Protein 4L1F (pdb70)

CATH classification: 1.10.540.10 (+2 more: 2.40.110.10, 1.20.140.10)

Secondary structure (DSSP, 8-state):
---SPPHHHHHHHHHHHHHIIIIITTTHHHHHHHT---HHHHHHHHHHTGGGTTS-GGGTS----HHHHHHHHHHHHTT-HHHHHHHHIIIIIIIHHHHHH--HHHIIIIIHHHHTTS--EEEE--BTTBSSSTT----EEEEETTEEEEEEEEEEEETTTT-SEEEEEEES-GGGGGGGEEEEEEETT-TTEEEEEEP-BSS-TTS-EEEEEEEEEEEEGGGEESSTT-HHHHHHHHHHHHHHHHHHHHHHHHHHHHHHHHHHHHH-EETTEEGGGSHHHHHHHHHHHHHHHHHHHHHHHHHHHHHTTS--HHHHHHHHHHHHHHHHHHHHHHHHHHGGGGGBTTSSHHHHHHHHHHHTTTTS-HHHHHHHHHHHHH--/---SPPHHHHHHHHHHHHHIIIIITTTHHHHHHHT---HHHHHHHHHHTGGGTTS-GGGTS----HHHHHHHHHHHHTT-HHHHHHHHIIIIIIIHHHHHH--HHHIIIIIHHHHTTS--EEEE--BTTBSSSTT----EEEEETTEEEEEEEEEEEETTTT-SEEEEEEES-GGGGGGGEEEEEEETT-TTEEEEEEPPBSS-TTS-EEEEEEEEEEEEGGGEESSTT-HHHHHHHHHHHHHHHHHHHHHHHHHHHHHHHHHHHHH-EETTEEGGGSHHHHHHHHHHHHHHHHHHHHHHHHHHHHHHT---HHHHHHHHHHHHHHHHHHHHHHHHHHGGGGGBTTSSHHHHHHHHHHHTTTTS-HHHHHHHHHHHHH--

Solvent-accessible surface area: 29296 Å² total; per-residue (Å²): 214,107,133,120,55,72,160,62,12,73,97,0,56,67,54,0,37,117,13,2,129,146,66,0,47,95,54,9,88,120,13,8,102,60,92,65,32,47,63,166,16,5,54,94,0,2,120,38,15,0,2,1,0,26,5,35,137,128,14,20,12,61,44,40,27,21,9,0,6,1,1,0,0,1,14,0,0,48,35,0,2,0,1,0,4,0,0,0,0,2,1,6,14,0,0,12,0,0,75,77,38,13,73,98,134,11,21,92,117,10,0,15,27,0,3,107,13,87,58,4,0,0,16,0,11,38,6,66,55,0,28,57,18,11,33,38,5,108,2,39,4,93,88,153,63,91,66,8,29,0,55,32,27,0,18,48,5,19,0,0,85,53,0,26,2,0,0,0,0,0,14,39,65,114,98,100,31,54,131,1,1,0,0,0,0,0,54,82,67,22,79,32,15,117,44,25,106,74,24,63,25,4,0,8,25,5,11,21,14,0,40,0,24,3,89,92,0,68,0,33,96,121,8,35,0,27,139,68,22,47,0,46,104,0,0,58,63,1,16,21,7,0,14,1,0,0,0,0,3,0,1,0,0,0,23,7,1,23,64,22,0,55,132,25,1,140,101,44,107,12,89,78,114,14,16,22,129,59,118,68,19,72,125,32,21,55,85,1,40,89,56,4,77,48,0,34,98,60,0,26,100,0,0,65,25,39,66,90,71,102,126,33,42,67,17,0,0,77,0,0,14,79,0,0,34,5,0,8,87,0,0,19,43,0,0,13,6,8,16,20,34,0,4,5,24,64,71,48,0,6,16,16,0,14,2,0,2,18,0,16,9,45,18,24,19,3,38,21,0,120,79,29,29,45,170,37,132,138,182,169,215,112,130,123,54,73,162,65,12,75,87,0,52,76,60,0,38,96,11,1,126,126,59,0,47,95,48,13,81,114,13,8,97,59,92,66,30,44,58,166,21,6,52,99,0,3,127,41,14,0,3,1,1,27,4,31,135,118,12,30,13,57,43,41,28,20,8,0,6,2,1,0,0,2,12,0,0,48,34,0,1,1,2,0,4,0,0,0,0,2,2,7,12,0,0,14,0,0,81,78,39,14,75,78,129,14,31,84,124,10,0,7,24,0,3,97,9,84,72,4,0,0,16,0,10,39,5,63,64,0,27,62,20,12,34,38,5,131,1,49,3,87,79,151,65,95,66,6,33,0,57,30,29,0,15,48,5,20,0,0,86,46,0,29,3,0,0,0,0,0,13,39,66,153,97,98,32,52,131,2,1,0,0,0,0,0,57,80,64,20,80,28,12,116,42,21,115,79,21,62,22,4,0,6,24,6,12,19,14,0,41,0,27,3,90,93,0,70,0,28,106,124,3,36,0,24,148,95,23,50,0,44,100,0,0,59,55,1,16,21,7,0,15,1,0,0,0,0,1,0,2,0,0,0,24,7,1,22,61,23,0,55,131,27,1,136,100,44,107,12,88,79,110,15,16,20,129,60,116,67,18,72,123,30,20,54,86,1,39,93,58,3,73,47,0,37,98,60,0,25,101,0,0,66,27,47,65,93,71,101,126,33,41,62,17,0,0,79,0,0,14,79,1,0,35,6,0,8,86,0,0,20,45,0,0,12,6,10,14,23,36,0,5,6,23,62,72,54,1,6,20,16,0,12,2,0,2,18,0,17,10,43,21,22,18,2,40,20,0,120,77,30,28,44,148,38,137,138,165,185

Structure (mmCIF, N/CA/C/O backbone):
data_4L1F
#
_entry.id   4L1F
#
_cell.length_a   109.100
_cell.length_b   141.400
_cell.length_c   64.100
_cell.angle_alpha   90.00
_cell.angle_beta   90.00
_cell.angle_gamma   90.00
#
_symmetry.space_group_name_H-M   'P 21 21 2'
#
loop_
_entity.id
_entity.type
_entity.pdbx_description
1 polymer 'Acyl-CoA dehydrogenase domain protein'
2 non-polymer 'FLAVIN-ADENINE DINUCLEOTIDE'
3 non-polymer 'COENZYME A PERSULFIDE'
4 non-polymer 'SODIUM ION'
5 non-polymer 1,3-PROPANDIOL
6 non-polymer 'PHOSPHATE ION'
7 water water
#
loop_
_atom_site.group_PDB
_atom_site.id
_atom_site.type_symbol
_atom_site.label_atom_id
_atom_site.label_alt_id
_atom_site.label_comp_id
_atom_site.label_asym_id
_atom_site.label_entity_id
_atom_site.label_seq_id
_atom_site.pdbx_PDB_ins_code
_atom_site.Cartn_x
_atom_site.Cartn_y
_atom_site.Cartn_z
_atom_site.occupancy
_atom_site.B_iso_or_equiv
_atom_site.auth_seq_id
_atom_site.auth_comp_id
_atom_site.auth_asym_id
_atom_site.auth_atom_id
_atom_site.pdbx_PDB_model_num
ATOM 1 N N . MET A 1 1 ? 77.179 8.226 -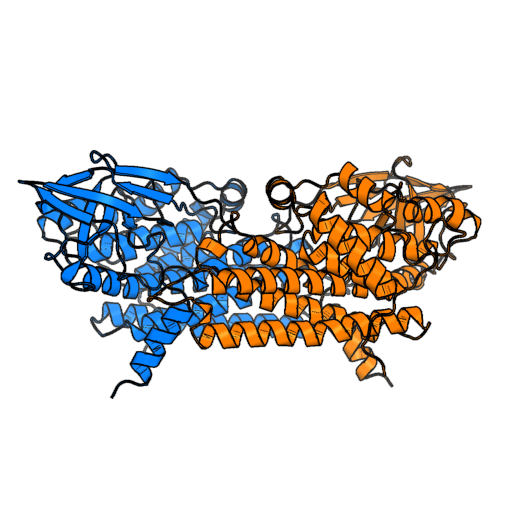0.858 1.00 27.79 1 MET A N 1
ATOM 2 C CA . MET A 1 1 ? 78.492 8.815 -1.324 1.00 26.30 1 MET A CA 1
ATOM 3 C C . MET A 1 1 ? 78.409 9.665 -2.533 1.00 25.71 1 MET A C 1
ATOM 4 O O . MET A 1 1 ? 77.662 9.353 -3.489 1.00 23.89 1 MET A O 1
ATOM 9 N N . ASP A 1 2 ? 79.215 10.723 -2.520 1.00 21.47 2 ASP A N 1
ATOM 10 C CA . ASP A 1 2 ? 79.262 11.639 -3.567 1.00 21.43 2 ASP A CA 1
ATOM 11 C C . ASP A 1 2 ? 80.677 12.183 -3.585 1.00 19.99 2 ASP A C 1
ATOM 12 O O . ASP A 1 2 ? 81.060 12.835 -2.667 1.00 20.15 2 ASP A O 1
ATOM 17 N N . PHE A 1 3 ? 81.366 11.986 -4.697 1.00 18.12 3 PHE A N 1
ATOM 18 C CA . PHE A 1 3 ? 82.719 12.447 -4.858 1.00 17.05 3 PHE A CA 1
ATOM 19 C C . PHE A 1 3 ? 82.753 13.768 -5.593 1.00 17.96 3 PHE A C 1
ATOM 20 O O . PHE A 1 3 ? 83.805 14.277 -5.895 1.00 23.45 3 PHE A O 1
ATOM 28 N N . ASN A 1 4 ? 81.613 14.374 -5.883 1.00 16.95 4 ASN A N 1
ATOM 29 C CA . ASN A 1 4 ? 81.645 15.644 -6.609 1.00 16.88 4 ASN A CA 1
ATOM 30 C C . ASN A 1 4 ? 81.860 16.801 -5.643 1.00 16.43 4 ASN A C 1
ATOM 31 O O . ASN A 1 4 ? 81.273 16.805 -4.549 1.00 18.50 4 ASN A O 1
ATOM 36 N N . LEU A 1 5 ? 82.640 17.814 -6.053 1.00 15.63 5 LEU A N 1
ATOM 37 C CA . LEU A 1 5 ? 82.763 18.998 -5.254 1.00 15.82 5 LEU A CA 1
ATOM 38 C C . LEU A 1 5 ? 81.404 19.703 -5.262 1.00 17.83 5 LEU A C 1
ATOM 39 O O . LEU A 1 5 ? 80.670 19.664 -6.253 1.00 17.30 5 LEU A O 1
ATOM 44 N N . THR A 1 6 ? 81.128 20.453 -4.211 1.00 17.05 6 THR A N 1
ATOM 45 C CA . THR A 1 6 ? 79.989 21.386 -4.230 1.00 18.93 6 THR A CA 1
ATOM 46 C C . THR A 1 6 ? 80.369 22.557 -5.026 1.00 18.19 6 THR A C 1
ATOM 47 O O . THR A 1 6 ? 81.528 22.766 -5.378 1.00 15.66 6 THR A O 1
ATOM 51 N N . GLU A 1 7 ? 79.358 23.354 -5.381 1.00 20.72 7 GLU A N 1
ATOM 52 C CA . GLU A 1 7 ? 79.591 24.559 -6.129 1.00 21.28 7 GLU A CA 1
ATOM 53 C C . GLU A 1 7 ? 80.530 25.523 -5.370 1.00 17.14 7 GLU A C 1
ATOM 54 O O . GLU A 1 7 ? 81.378 26.132 -5.963 1.00 22.93 7 GLU A O 1
ATOM 60 N N . ASP A 1 8 ? 80.371 25.623 -4.061 1.00 18.07 8 ASP A N 1
ATOM 61 C CA . ASP A 1 8 ? 81.255 26.486 -3.251 1.00 18.52 8 ASP A CA 1
ATOM 62 C C . ASP A 1 8 ? 82.701 25.936 -3.258 1.00 15.66 8 ASP A C 1
ATOM 63 O O . ASP A 1 8 ? 83.646 26.666 -3.398 1.00 16.47 8 ASP A O 1
ATOM 68 N N . GLN A 1 9 ? 82.826 24.642 -3.095 1.00 16.41 9 GLN A N 1
ATOM 69 C CA . GLN A 1 9 ? 84.157 24.026 -3.077 1.00 15.24 9 GLN A CA 1
ATOM 70 C C . GLN A 1 9 ? 84.826 24.278 -4.409 1.00 15.52 9 GLN A C 1
ATOM 71 O O . GLN A 1 9 ? 85.985 24.655 -4.481 1.00 14.32 9 GLN A O 1
ATOM 77 N N . GLN A 1 10 ? 84.115 24.115 -5.506 1.00 15.06 10 GLN A N 1
ATOM 78 C CA . GLN A 1 10 ? 84.692 24.320 -6.820 1.00 16.26 10 GLN A CA 1
ATOM 79 C C . GLN A 1 10 ? 85.080 25.783 -7.049 1.00 14.78 10 GLN A C 1
ATOM 80 O O . GLN A 1 10 ? 86.137 26.134 -7.607 1.00 14.12 10 GLN A O 1
ATOM 86 N N . MET A 1 11 ? 84.205 26.693 -6.627 1.00 16.44 11 MET A N 1
ATOM 87 C CA . MET A 1 11 ? 84.479 28.107 -6.688 1.00 17.38 11 MET A CA 1
ATOM 88 C C . MET A 1 11 ? 85.742 28.550 -5.942 1.00 16.41 11 MET A C 1
ATOM 89 O O . MET A 1 11 ? 86.537 29.292 -6.453 1.00 15.43 11 MET A O 1
ATOM 94 N N . ILE A 1 12 ? 85.968 28.009 -4.745 1.00 14.89 12 ILE A N 1
ATOM 95 C CA . ILE A 1 12 ? 87.110 28.254 -3.928 1.00 14.63 12 ILE A CA 1
ATOM 96 C C . ILE A 1 12 ? 88.348 27.676 -4.607 1.00 13.58 12 ILE A C 1
ATOM 97 O O . ILE A 1 12 ? 89.334 28.391 -4.738 1.00 15.66 12 ILE A O 1
ATOM 102 N N . LYS A 1 13 ? 88.230 26.481 -5.161 1.00 14.58 13 LYS A N 1
ATOM 103 C CA . LYS A 1 13 ? 89.375 25.866 -5.828 1.00 15.72 13 LYS A CA 1
ATOM 104 C C . LYS A 1 13 ? 89.777 26.710 -7.002 1.00 15.78 13 LYS A C 1
ATOM 105 O O . LYS A 1 13 ? 90.972 27.016 -7.241 1.00 15.65 13 LYS A O 1
ATOM 111 N N . ASP A 1 14 ? 88.779 27.160 -7.750 1.00 15.99 14 ASP A N 1
ATOM 112 C CA . ASP A 1 14 ? 89.056 28.029 -8.921 1.00 17.94 14 ASP A CA 1
ATOM 113 C C . ASP A 1 14 ? 89.679 29.398 -8.557 1.00 15.23 14 ASP A C 1
ATOM 114 O O . ASP A 1 14 ? 90.617 29.873 -9.240 1.00 16.70 14 ASP A O 1
ATOM 119 N N . MET A 1 15 ? 89.211 30.008 -7.462 1.00 16.02 15 MET A N 1
ATOM 120 C CA . MET A 1 15 ? 89.731 31.230 -6.936 1.00 17.04 15 MET A CA 1
ATOM 121 C C . MET A 1 15 ? 91.179 31.116 -6.503 1.00 15.11 15 MET A C 1
ATOM 122 O O . MET A 1 15 ? 92.024 31.940 -6.790 1.00 16.50 15 MET A O 1
ATOM 127 N N . ALA A 1 16 ? 91.476 29.997 -5.871 1.00 14.49 16 ALA A N 1
ATOM 128 C CA . ALA A 1 16 ? 92.826 29.680 -5.467 1.00 12.86 16 ALA A CA 1
ATOM 129 C C . ALA A 1 16 ? 93.749 29.456 -6.679 1.00 12.22 16 ALA A C 1
ATOM 130 O O . ALA A 1 16 ? 94.856 29.960 -6.710 1.00 12.49 16 ALA A O 1
ATOM 132 N N . ALA A 1 17 ? 93.278 28.746 -7.675 1.00 13.59 17 ALA A N 1
ATOM 133 C CA . ALA A 1 17 ? 94.110 28.473 -8.863 1.00 15.00 17 ALA A CA 1
ATOM 134 C C . ALA A 1 17 ? 94.392 29.808 -9.576 1.00 15.87 17 ALA A C 1
ATOM 135 O O . ALA A 1 17 ? 95.502 30.080 -10.021 1.00 16.30 17 ALA A O 1
ATOM 137 N N . GLU A 1 18 ? 93.384 30.665 -9.654 1.00 18.78 18 GLU A N 1
ATOM 138 C CA . GLU A 1 18 ? 93.551 32.012 -10.250 1.00 19.10 18 GLU A CA 1
ATOM 139 C C . GLU A 1 18 ? 94.543 32.902 -9.491 1.00 16.88 18 GLU A C 1
ATOM 140 O O . GLU A 1 18 ? 95.399 33.524 -10.075 1.00 17.27 18 GLU A O 1
ATOM 146 N N . PHE A 1 19 ? 94.427 32.925 -8.173 1.00 15.36 19 PHE A N 1
ATOM 147 C CA . PHE A 1 19 ? 95.408 33.585 -7.300 1.00 14.70 19 PHE A CA 1
ATOM 148 C C . PHE A 1 19 ? 96.819 33.072 -7.501 1.00 13.48 19 PHE A C 1
ATOM 149 O O . PHE A 1 19 ? 97.740 33.851 -7.760 1.00 15.36 19 PHE A O 1
ATOM 157 N N . ALA A 1 20 ? 96.962 31.766 -7.430 1.00 14.15 20 ALA A N 1
ATOM 158 C CA . ALA A 1 20 ? 98.280 31.158 -7.655 1.00 14.52 20 ALA A CA 1
ATOM 159 C C . ALA A 1 20 ? 98.877 31.578 -9.027 1.00 16.46 20 ALA A C 1
ATOM 160 O O . ALA A 1 20 ? 100.030 32.010 -9.139 1.00 17.03 20 ALA A O 1
ATOM 162 N N . GLU A 1 21 ? 98.073 31.528 -10.069 1.00 19.07 21 GLU A N 1
ATOM 163 C CA . GLU A 1 21 ? 98.554 31.812 -11.407 1.00 21.09 21 GLU A CA 1
ATOM 164 C C . GLU A 1 21 ? 98.993 33.262 -11.567 1.00 22.17 21 GLU A C 1
ATOM 165 O O . GLU A 1 21 ? 100.063 33.560 -12.147 1.00 22.59 21 GLU A O 1
ATOM 171 N N . LYS A 1 22 ? 98.219 34.158 -10.958 1.00 19.60 22 LYS A N 1
ATOM 172 C CA . LYS A 1 22 ? 98.468 35.590 -11.065 1.00 20.72 22 LYS A CA 1
ATOM 173 C C . LYS A 1 22 ? 99.537 36.087 -10.149 1.00 18.88 22 LYS A C 1
ATOM 174 O O . LYS A 1 22 ? 100.356 36.925 -10.524 1.00 17.21 22 LYS A O 1
ATOM 180 N N . PHE A 1 23 ? 99.526 35.642 -8.896 1.00 17.00 23 PHE A N 1
ATOM 181 C CA . PHE A 1 23 ? 100.357 36.249 -7.871 1.00 16.91 23 PHE A CA 1
ATOM 182 C C . PHE A 1 23 ? 101.528 35.394 -7.428 1.00 17.47 23 PHE A C 1
ATOM 183 O O . PHE A 1 23 ? 102.510 35.907 -6.907 1.00 18.68 23 PHE A O 1
ATOM 191 N N . LEU A 1 24 ? 101.408 34.083 -7.535 1.00 16.51 24 LEU A N 1
ATOM 192 C CA . LEU A 1 24 ? 102.494 33.193 -7.040 1.00 16.26 24 LEU A CA 1
ATOM 193 C C . LEU A 1 24 ? 103.467 32.701 -8.086 1.00 14.78 24 LEU A C 1
ATOM 194 O O . LEU A 1 24 ? 104.708 32.826 -7.937 1.00 17.53 24 LEU A O 1
ATOM 199 N N . ALA A 1 25 ? 102.930 32.185 -9.159 1.00 15.72 25 ALA A N 1
ATOM 200 C CA . ALA A 1 25 ? 103.697 31.563 -10.223 1.00 16.54 25 ALA A CA 1
ATOM 201 C C . ALA A 1 25 ? 104.725 32.455 -10.861 1.00 18.19 25 ALA A C 1
ATOM 202 O O . ALA A 1 25 ? 105.882 32.036 -11.048 1.00 17.16 25 ALA A O 1
ATOM 204 N N . PRO A 1 26 ? 104.365 33.720 -11.054 1.00 18.07 26 PRO A N 1
ATOM 205 C CA . PRO A 1 26 ? 105.350 34.515 -11.792 1.00 19.26 26 PRO A CA 1
ATOM 206 C C . PRO A 1 26 ? 106.596 34.822 -10.997 1.00 18.13 26 PRO A C 1
ATOM 207 O O . PRO A 1 26 ? 107.626 35.095 -11.583 1.00 19.33 26 PRO A O 1
ATOM 211 N N . THR A 1 27 ? 106.541 34.749 -9.646 1.00 16.83 27 THR A N 1
ATOM 212 C CA . THR A 1 27 ? 107.644 35.087 -8.800 1.00 16.50 27 THR A CA 1
ATOM 213 C C . THR A 1 27 ? 108.216 33.984 -7.862 1.00 15.43 27 THR A C 1
ATOM 214 O O . THR A 1 27 ? 109.220 34.213 -7.151 1.00 16.32 27 THR A O 1
ATOM 218 N N . VAL A 1 28 ? 107.625 32.811 -7.904 1.00 16.02 28 VAL A N 1
ATOM 219 C CA . VAL A 1 28 ? 108.040 31.820 -6.929 1.00 14.13 28 VAL A CA 1
ATOM 220 C C . VAL A 1 28 ? 109.481 31.402 -7.126 1.00 15.02 28 VAL A C 1
ATOM 221 O O . VAL A 1 28 ? 110.182 31.179 -6.145 1.00 14.82 28 VAL A O 1
ATOM 225 N N . GLU A 1 29 ? 109.964 31.309 -8.367 1.00 15.31 29 GLU A N 1
ATOM 226 C CA . GLU A 1 29 ? 111.290 30.889 -8.588 1.00 20.04 29 GLU A CA 1
ATOM 227 C C . GLU A 1 29 ? 112.250 31.869 -7.976 1.00 18.49 29 GLU A C 1
ATOM 228 O O . GLU A 1 29 ? 113.171 31.475 -7.290 1.00 17.86 29 GLU A O 1
ATOM 234 N N . GLU A 1 30 ? 112.061 33.136 -8.297 1.00 20.11 30 GLU A N 1
ATOM 235 C CA . GLU A 1 30 ? 112.874 34.195 -7.703 1.00 21.14 30 GLU A CA 1
ATOM 236 C C . GLU A 1 30 ? 112.798 34.292 -6.182 1.00 17.15 30 GLU A C 1
ATOM 237 O O . GLU A 1 30 ? 113.822 34.455 -5.497 1.00 16.81 30 GLU A O 1
ATOM 243 N N . ARG A 1 31 ? 111.599 34.178 -5.625 1.00 15.46 31 ARG A N 1
ATOM 244 C CA . ARG A 1 31 ? 111.476 34.248 -4.186 1.00 15.55 31 ARG A CA 1
ATOM 245 C C . ARG A 1 31 ? 112.095 33.047 -3.480 1.00 14.87 31 ARG A C 1
ATOM 246 O O . ARG A 1 31 ? 112.706 33.145 -2.427 1.00 15.27 31 ARG A O 1
ATOM 254 N N . ASP A 1 32 ? 111.969 31.890 -4.107 1.00 12.75 32 ASP A N 1
ATOM 255 C CA . ASP A 1 32 ? 112.648 30.719 -3.569 1.00 14.64 32 ASP A CA 1
ATOM 256 C C . ASP A 1 32 ? 114.151 30.832 -3.541 1.00 16.25 32 ASP A C 1
ATOM 257 O O . ASP A 1 32 ? 114.776 30.486 -2.531 1.00 15.64 32 ASP A O 1
ATOM 262 N N . LYS A 1 33 ? 114.718 31.270 -4.661 1.00 17.87 33 LYS A N 1
ATOM 263 C CA . LYS A 1 33 ? 116.177 31.399 -4.788 1.00 21.15 33 LYS A CA 1
ATOM 264 C C . LYS A 1 33 ? 116.693 32.370 -3.791 1.00 21.02 33 LYS A C 1
ATOM 265 O O . LYS A 1 33 ? 117.709 32.116 -3.172 1.00 22.20 33 LYS A O 1
ATOM 271 N N . ALA A 1 34 ? 115.953 33.440 -3.549 1.00 19.64 34 ALA A N 1
ATOM 272 C CA . ALA A 1 34 ? 116.395 34.487 -2.649 1.00 20.02 34 ALA A CA 1
ATOM 273 C C . ALA A 1 34 ? 115.907 34.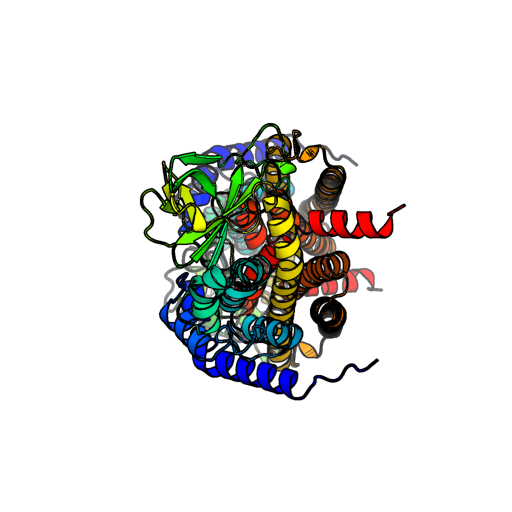320 -1.241 1.00 23.00 34 ALA A C 1
ATOM 274 O O . ALA A 1 34 ? 116.249 35.112 -0.464 1.00 24.54 34 ALA A O 1
ATOM 276 N N . HIS A 1 35 ? 115.145 33.256 -0.907 1.00 17.99 35 HIS A N 1
ATOM 277 C CA . HIS A 1 35 ? 114.625 32.992 0.419 1.00 17.46 35 HIS A CA 1
ATOM 278 C C . HIS A 1 35 ? 113.754 34.118 0.889 1.00 14.69 35 HIS A C 1
ATOM 279 O O . HIS A 1 35 ? 113.880 34.653 2.030 1.00 16.04 35 HIS A O 1
ATOM 286 N N . ILE A 1 36 ? 112.808 34.467 0.099 1.00 15.64 36 ILE A N 1
ATOM 287 C CA . ILE A 1 36 ? 111.976 35.651 0.540 1.00 17.60 36 ILE A CA 1
ATOM 288 C C . ILE A 1 36 ? 110.623 35.217 1.006 1.00 15.41 36 ILE A C 1
ATOM 289 O O . ILE A 1 36 ? 109.946 34.476 0.270 1.00 17.44 36 ILE A O 1
ATOM 294 N N . TRP A 1 37 ? 110.185 35.763 2.113 1.00 16.59 37 TRP A N 1
ATOM 295 C CA . TRP A 1 37 ? 108.803 35.629 2.584 1.00 16.80 37 TRP A CA 1
ATOM 296 C C . TRP A 1 37 ? 108.230 37.057 2.368 1.00 15.95 37 TRP A C 1
ATOM 297 O O . TRP A 1 37 ? 108.601 37.999 3.070 1.00 18.84 37 TRP A O 1
ATOM 308 N N . ASP A 1 38 ? 107.435 37.220 1.336 1.00 16.56 38 ASP A N 1
ATOM 309 C CA . ASP A 1 38 ? 107.004 38.573 0.920 1.00 17.42 38 ASP A CA 1
ATOM 310 C C . ASP A 1 38 ? 105.716 38.927 1.606 1.00 15.63 38 ASP A C 1
ATOM 311 O O . ASP A 1 38 ? 104.671 38.439 1.236 1.00 15.43 38 ASP A O 1
ATOM 316 N N . ARG A 1 39 ? 105.756 39.772 2.617 1.00 16.38 39 ARG A N 1
ATOM 317 C CA . ARG A 1 39 ? 104.521 40.104 3.362 1.00 15.38 39 ARG A CA 1
ATOM 318 C C . ARG A 1 39 ? 103.478 40.751 2.468 1.00 16.39 39 ARG A C 1
ATOM 319 O O . ARG A 1 39 ? 102.276 40.555 2.731 1.00 15.00 39 ARG A O 1
ATOM 327 N N . LYS A 1 40 ? 103.880 41.448 1.411 1.00 17.04 40 LYS A N 1
ATOM 328 C CA . LYS A 1 40 ? 102.834 42.122 0.555 1.00 19.05 40 LYS A CA 1
ATOM 329 C C . LYS A 1 40 ? 102.027 41.077 -0.205 1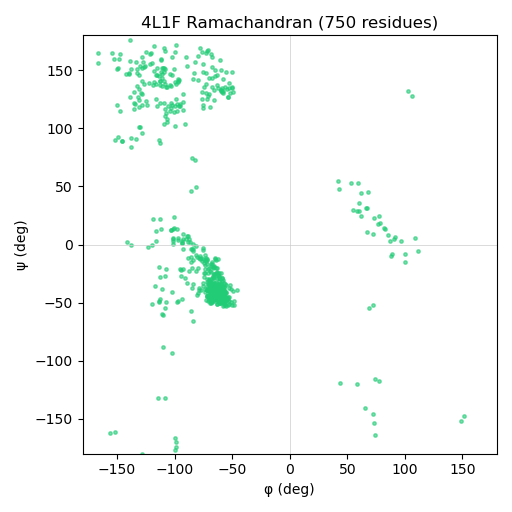.00 17.19 40 LYS A C 1
ATOM 330 O O . LYS A 1 40 ? 100.833 41.202 -0.419 1.00 14.48 40 LYS A O 1
ATOM 336 N N . LEU A 1 41 ? 102.665 39.966 -0.566 1.00 15.64 41 LEU A N 1
ATOM 337 C CA . LEU A 1 41 ? 101.960 38.871 -1.191 1.00 16.72 41 LEU A CA 1
ATOM 338 C C . LEU A 1 41 ? 101.072 38.173 -0.243 1.00 13.62 41 LEU A C 1
ATOM 339 O O . LEU A 1 41 ? 99.948 37.814 -0.591 1.00 13.42 41 LEU A O 1
ATOM 344 N N . ILE A 1 42 ? 101.589 37.935 0.977 1.00 13.46 42 ILE A N 1
ATOM 345 C CA . ILE A 1 42 ? 100.803 37.314 1.983 1.00 15.81 42 ILE A CA 1
ATOM 346 C C . ILE A 1 42 ? 99.561 38.154 2.335 1.00 15.03 42 ILE A C 1
ATOM 347 O O . ILE A 1 42 ? 98.451 37.652 2.501 1.00 15.14 42 ILE A O 1
ATOM 352 N N . ASP A 1 43 ? 99.779 39.467 2.393 1.00 16.54 43 ASP A N 1
ATOM 353 C CA . ASP A 1 43 ? 98.635 40.386 2.516 1.00 18.01 43 ASP A CA 1
ATOM 354 C C . ASP A 1 43 ? 97.635 40.318 1.371 1.00 15.69 43 ASP A C 1
ATOM 355 O O . ASP A 1 43 ? 96.399 40.337 1.592 1.00 16.69 43 ASP A O 1
ATOM 360 N N . LYS A 1 44 ? 98.107 40.170 0.155 1.00 16.17 44 LYS A N 1
ATOM 361 C CA . LYS A 1 44 ? 97.183 39.974 -0.965 1.00 18.58 44 LYS A CA 1
ATOM 362 C C . LYS A 1 44 ? 96.343 38.674 -0.876 1.00 17.91 44 LYS A C 1
ATOM 363 O O . LYS A 1 44 ? 95.127 38.630 -1.150 1.00 17.06 44 LYS A O 1
ATOM 369 N N . MET A 1 45 ? 96.966 37.592 -0.379 1.00 14.73 45 MET A N 1
ATOM 370 C CA . MET A 1 45 ? 96.211 36.408 -0.137 1.00 15.98 45 MET A CA 1
ATOM 371 C C . MET A 1 45 ? 95.139 36.629 0.910 1.00 15.12 45 MET A C 1
ATOM 372 O O . MET A 1 45 ? 93.998 36.106 0.841 1.00 16.73 45 MET A O 1
ATOM 377 N N . GLY A 1 46 ? 95.523 37.332 1.967 1.00 15.64 46 GLY A N 1
ATOM 378 C CA . GLY A 1 46 ? 94.560 37.556 3.038 1.00 15.53 46 GLY A CA 1
ATOM 379 C C . GLY A 1 46 ? 93.427 38.432 2.519 1.00 15.78 46 GLY A C 1
ATOM 380 O O . GLY A 1 46 ? 92.285 38.142 2.708 1.00 17.84 46 GLY A O 1
ATOM 381 N N . GLU A 1 47 ? 93.781 39.434 1.758 1.00 17.40 47 GLU A N 1
ATOM 382 C CA . GLU A 1 47 ? 92.721 40.273 1.127 1.00 22.32 47 GLU A CA 1
ATOM 383 C C . GLU A 1 47 ? 91.835 39.537 0.148 1.00 21.19 47 GLU A C 1
ATOM 384 O O . GLU A 1 47 ? 90.719 39.851 0.037 1.00 20.97 47 GLU A O 1
ATOM 390 N N . ALA A 1 48 ? 92.324 38.500 -0.519 1.00 20.54 48 ALA A N 1
ATOM 391 C CA . ALA A 1 48 ? 91.534 37.718 -1.401 1.00 18.76 48 ALA A CA 1
ATOM 392 C C . ALA A 1 48 ? 90.582 36.779 -0.647 1.00 18.83 48 ALA A C 1
ATOM 393 O O . ALA A 1 48 ? 89.705 36.231 -1.258 1.00 21.46 48 ALA A O 1
ATOM 395 N N . GLY A 1 49 ? 90.742 36.586 0.666 1.00 16.21 49 GLY A N 1
ATOM 396 C CA . GLY A 1 49 ? 89.755 35.899 1.489 1.00 15.98 49 GLY A CA 1
ATOM 397 C C . GLY A 1 49 ? 90.171 34.534 2.030 1.00 14.51 49 GLY A C 1
ATOM 398 O O . GLY A 1 49 ? 89.384 33.847 2.680 1.00 14.46 49 GLY A O 1
ATOM 399 N N . PHE A 1 50 ? 91.339 34.074 1.608 1.00 14.53 50 PHE A N 1
ATOM 400 C CA . PHE A 1 50 ? 91.731 32.701 1.853 1.00 14.47 50 PHE A CA 1
ATOM 401 C C . PHE A 1 50 ? 91.778 32.347 3.327 1.00 13.26 50 PHE A C 1
ATOM 402 O O . PHE A 1 50 ? 91.498 31.199 3.679 1.00 14.41 50 PHE A O 1
ATOM 410 N N . CYS A 1 51 ? 92.096 33.304 4.168 1.00 13.96 51 CYS A N 1
ATOM 411 C CA . CYS A 1 51 ? 92.251 33.026 5.598 1.00 15.70 51 CYS A CA 1
ATOM 412 C C . CYS A 1 51 ? 90.948 32.900 6.284 1.00 17.02 51 CYS A C 1
ATOM 413 O O . CYS A 1 51 ? 90.899 32.450 7.422 1.00 20.58 51 CYS A O 1
ATOM 416 N N . GLY A 1 52 ? 89.842 33.299 5.627 1.00 14.33 52 GLY A N 1
ATOM 417 C CA . GLY A 1 52 ? 88.585 33.300 6.288 1.00 15.50 52 GLY A CA 1
ATOM 418 C C . GLY A 1 52 ? 87.589 32.366 5.699 1.00 14.97 52 GLY A C 1
ATOM 419 O O . GLY A 1 52 ? 86.468 32.300 6.208 1.00 15.29 52 GLY A O 1
ATOM 420 N N . ILE A 1 53 ? 88.051 31.471 4.781 1.00 13.17 53 ILE A N 1
ATOM 421 C CA . ILE A 1 53 ? 87.137 30.568 4.087 1.00 13.86 53 ILE A CA 1
ATOM 422 C C . ILE A 1 53 ? 86.227 29.848 5.028 1.00 14.40 53 ILE A C 1
ATOM 423 O O . ILE A 1 53 ? 85.039 29.808 4.814 1.00 14.17 53 ILE A O 1
ATOM 428 N N . CYS A 1 54 ? 86.789 29.213 6.055 1.00 14.85 54 CYS A N 1
ATOM 429 C CA . CYS A 1 54 ? 86.045 28.278 6.843 1.00 16.29 54 CYS A CA 1
ATOM 430 C C . CYS A 1 54 ? 85.604 28.877 8.198 1.00 15.53 54 CYS A C 1
ATOM 431 O O . CYS A 1 54 ? 85.228 28.132 9.084 1.00 18.38 54 CYS A O 1
ATOM 434 N N . PHE A 1 55 ? 85.707 30.199 8.400 1.00 14.09 55 PHE A N 1
ATOM 435 C CA . PHE A 1 55 ? 85.215 30.794 9.623 1.00 14.62 55 PHE A CA 1
ATOM 436 C C . PHE A 1 55 ? 83.842 31.533 9.345 1.00 15.66 55 PHE A C 1
ATOM 437 O O . PHE A 1 55 ? 83.609 31.987 8.224 1.00 15.44 55 PHE A O 1
ATOM 445 N N . PRO A 1 56 ? 82.941 31.535 10.338 1.00 16.55 56 PRO A N 1
ATOM 446 C CA . PRO A 1 56 ? 81.615 32.291 10.236 1.00 17.62 56 PRO A CA 1
ATOM 447 C C . PRO A 1 56 ? 81.814 33.720 9.791 1.00 16.00 56 PRO A C 1
ATOM 448 O O . PRO A 1 56 ? 82.799 34.373 10.114 1.00 14.97 56 PRO A O 1
ATOM 452 N N . GLU A 1 57 ? 80.831 34.226 9.071 1.00 18.81 57 GLU A N 1
ATOM 453 C CA . GLU A 1 57 ? 80.826 35.606 8.704 1.00 19.82 57 GLU A CA 1
ATOM 454 C C . GLU A 1 57 ? 80.816 36.533 9.916 1.00 19.04 57 GLU A C 1
ATOM 455 O O . GLU A 1 57 ? 81.346 37.621 9.844 1.00 19.92 57 GLU A O 1
ATOM 461 N N . GLU A 1 58 ? 80.236 36.109 11.013 1.00 19.26 58 GLU A N 1
ATOM 462 C CA . GLU A 1 58 ? 80.241 36.931 12.236 1.00 22.00 58 GLU A CA 1
ATOM 463 C C . GLU A 1 58 ? 81.643 37.160 12.860 1.00 22.65 58 GLU A C 1
ATOM 464 O O . GLU A 1 58 ? 81.809 38.054 13.711 1.00 20.17 58 GLU A O 1
ATOM 470 N N . TYR A 1 59 ? 82.649 36.391 12.385 1.00 22.91 59 TYR A N 1
ATOM 471 C CA . TYR A 1 59 ? 84.059 36.527 12.807 1.00 19.40 59 TYR A CA 1
ATOM 472 C C . TYR A 1 59 ? 85.000 36.883 11.636 1.00 18.71 59 TYR A C 1
ATOM 473 O O . TYR A 1 59 ? 86.192 36.673 11.716 1.00 20.53 59 TYR A O 1
ATOM 482 N N . GLY A 1 60 ? 84.448 37.453 10.574 1.00 17.12 60 GLY A N 1
ATOM 483 C CA . GLY A 1 60 ? 85.177 38.004 9.460 1.00 20.19 60 GLY A CA 1
ATOM 484 C C . GLY A 1 60 ? 85.449 37.036 8.317 1.00 18.23 60 GLY A C 1
ATOM 485 O O . GLY A 1 60 ? 86.211 37.339 7.381 1.00 20.39 60 GLY A O 1
ATOM 486 N N . GLY A 1 61 ? 84.915 35.842 8.419 1.00 18.03 61 GLY A N 1
ATOM 487 C CA . GLY A 1 61 ? 85.150 34.858 7.359 1.00 18.39 61 GLY A CA 1
ATOM 488 C C . GLY A 1 61 ? 84.015 34.749 6.354 1.00 19.22 61 GLY A C 1
ATOM 489 O O . GLY A 1 61 ? 83.066 35.543 6.319 1.00 16.90 61 GLY A O 1
ATOM 490 N N . MET A 1 62 ? 84.137 33.796 5.452 1.00 18.96 62 MET A N 1
ATOM 491 C CA . MET A 1 62 ? 83.141 33.549 4.412 1.00 19.78 62 MET A CA 1
ATOM 492 C C . MET A 1 62 ? 82.002 32.660 4.778 1.00 20.98 62 MET A C 1
ATOM 493 O O . MET A 1 62 ? 81.019 32.560 4.039 1.00 20.07 62 MET A O 1
ATOM 498 N N . GLY A 1 63 ? 82.095 31.928 5.867 1.00 19.95 63 GLY A N 1
ATOM 499 C CA . GLY A 1 63 ? 81.044 31.028 6.245 1.00 18.68 63 GLY A CA 1
ATOM 500 C C . GLY A 1 63 ? 81.009 29.722 5.482 1.00 21.93 63 GLY A C 1
ATOM 501 O O . GLY A 1 63 ? 79.972 29.067 5.477 1.00 20.82 63 GLY A O 1
ATOM 502 N N . LEU A 1 64 ? 82.101 29.338 4.834 1.00 15.80 64 LEU A N 1
ATOM 503 C CA . LEU A 1 64 ? 82.093 28.108 4.089 1.00 18.51 64 LEU A CA 1
ATOM 504 C C . LEU A 1 64 ? 82.739 26.964 4.923 1.00 19.56 64 LEU A C 1
ATOM 505 O O . LEU A 1 64 ? 82.946 27.100 6.133 1.00 20.55 64 LEU A O 1
ATOM 510 N N . ASP A 1 65 ? 82.983 25.823 4.265 1.00 20.11 65 ASP A N 1
ATOM 511 C CA . ASP A 1 65 ? 83.322 24.594 4.969 1.00 17.16 65 ASP A CA 1
ATOM 512 C C . ASP A 1 65 ? 84.865 24.340 4.980 1.00 14.55 65 ASP A C 1
ATOM 513 O O . ASP A 1 65 ? 85.632 24.998 4.245 1.00 13.29 65 ASP A O 1
ATOM 518 N N . VAL A 1 66 ? 85.230 23.329 5.749 1.00 13.03 66 VAL A N 1
ATOM 519 C CA . VAL A 1 66 ? 86.613 22.912 5.920 1.00 12.93 66 VAL A CA 1
ATOM 520 C C . VAL A 1 66 ? 87.221 22.475 4.620 1.00 11.06 66 VAL A C 1
ATOM 521 O O . VAL A 1 66 ? 88.296 22.943 4.315 1.00 11.70 66 VAL A O 1
ATOM 525 N N . LEU A 1 67 ? 86.538 21.667 3.857 1.00 11.57 67 LEU A N 1
ATOM 526 C CA . LEU A 1 67 ? 87.118 21.195 2.608 1.00 11.39 67 LEU A CA 1
ATOM 527 C C . LEU A 1 67 ? 87.412 22.326 1.617 1.00 12.20 67 LEU A C 1
ATOM 528 O O . LEU A 1 67 ? 88.393 22.298 0.941 1.00 12.43 67 LEU A O 1
ATOM 533 N N . SER A 1 68 ? 86.607 23.384 1.575 1.00 13.95 68 SER A N 1
ATOM 534 C CA . SER A 1 68 ? 86.938 24.512 0.706 1.00 12.26 68 SER A CA 1
ATOM 535 C C . SER A 1 68 ? 88.257 25.121 1.089 1.00 12.18 68 SER A C 1
ATOM 536 O O . SER A 1 68 ? 89.076 25.442 0.220 1.00 13.05 68 SER A O 1
ATOM 539 N N . TYR A 1 69 ? 88.486 25.236 2.379 1.00 10.74 69 TYR A N 1
ATOM 540 C CA . TYR A 1 69 ? 89.748 25.769 2.837 1.00 12.35 69 TYR A CA 1
ATOM 541 C C . TYR A 1 69 ? 90.959 24.836 2.440 1.00 10.33 69 TYR A C 1
ATOM 542 O O . TYR A 1 69 ? 91.989 25.297 1.929 1.00 10.50 69 TYR A O 1
ATOM 551 N N . ILE A 1 70 ? 90.765 23.574 2.679 1.00 10.94 70 ILE A N 1
ATOM 552 C CA . ILE A 1 70 ? 91.772 22.536 2.336 1.00 11.27 70 ILE A CA 1
ATOM 553 C C . ILE A 1 70 ? 92.072 22.497 0.829 1.00 10.66 70 ILE A C 1
ATOM 554 O O . ILE A 1 70 ? 93.232 22.485 0.445 1.00 11.41 70 ILE A O 1
ATOM 559 N N . LEU A 1 71 ? 91.064 22.646 -0.020 1.00 9.99 71 LEU A N 1
ATOM 560 C CA . LEU A 1 71 ? 91.274 22.806 -1.423 1.00 10.77 71 LEU A CA 1
ATOM 561 C C . LEU A 1 71 ? 92.122 23.983 -1.793 1.00 10.97 71 LEU A C 1
ATOM 562 O O . LEU A 1 71 ? 92.865 23.959 -2.753 1.00 10.03 71 LEU A O 1
ATOM 567 N N . ALA A 1 72 ? 91.966 25.076 -1.068 1.00 11.47 72 ALA A N 1
ATOM 568 C CA . ALA A 1 72 ? 92.741 26.285 -1.375 1.00 11.39 72 ALA A CA 1
ATOM 569 C C . ALA A 1 72 ? 94.214 26.061 -0.976 1.00 10.71 72 ALA A C 1
ATOM 570 O O . ALA A 1 72 ? 95.124 26.385 -1.678 1.00 10.78 72 ALA A O 1
ATOM 572 N N . VAL A 1 73 ? 94.454 25.395 0.148 1.00 10.06 73 VAL A N 1
ATOM 573 C CA . VAL A 1 73 ? 95.842 25.126 0.574 1.00 10.24 73 VAL A CA 1
ATOM 574 C C . VAL A 1 73 ? 96.490 24.231 -0.466 1.00 10.25 73 VAL A C 1
ATOM 575 O O . VAL A 1 73 ? 97.597 24.441 -0.928 1.00 10.22 73 VAL A O 1
ATOM 579 N N . GLU A 1 74 ? 95.728 23.240 -0.912 1.00 9.83 74 GLU A N 1
ATOM 580 C CA . GLU A 1 74 ? 96.256 22.329 -1.949 1.00 11.11 74 GLU A CA 1
ATOM 581 C C . GLU A 1 74 ? 96.601 23.096 -3.247 1.00 10.64 74 GLU A C 1
ATOM 582 O O . GLU A 1 74 ? 97.645 22.909 -3.872 1.00 9.41 74 GLU A O 1
ATOM 588 N N . GLU A 1 75 ? 95.671 23.906 -3.741 1.00 10.21 75 GLU A N 1
ATOM 589 C CA . GLU A 1 75 ? 95.848 24.585 -4.971 1.00 11.46 75 GLU A CA 1
ATOM 590 C C . GLU A 1 75 ? 97.013 25.575 -4.930 1.00 11.25 75 GLU A C 1
ATOM 591 O O . GLU A 1 75 ? 97.770 25.618 -5.865 1.00 13.72 75 GLU A O 1
ATOM 597 N N . LEU A 1 76 ? 97.189 26.282 -3.815 1.00 10.85 76 LEU A N 1
ATOM 598 C CA . LEU A 1 76 ? 98.268 27.193 -3.657 1.00 10.15 76 LEU A CA 1
ATOM 599 C C . LEU A 1 76 ? 99.587 26.415 -3.638 1.00 10.74 76 LEU A C 1
ATOM 600 O O . LEU A 1 76 ? 100.546 26.843 -4.240 1.00 10.32 76 LEU A O 1
ATOM 605 N N . SER A 1 77 ? 99.541 25.262 -3.010 1.00 11.61 77 SER A N 1
ATOM 606 C CA . SER A 1 77 ? 100.751 24.442 -2.790 1.00 11.36 77 SER A CA 1
ATOM 607 C C . SER A 1 77 ? 101.224 23.763 -4.090 1.00 12.55 77 SER A C 1
ATOM 608 O O . SER A 1 77 ? 102.368 23.387 -4.197 1.00 12.65 77 SER A O 1
ATOM 611 N N . LYS A 1 78 ? 100.355 23.681 -5.097 1.00 11.70 78 LYS A N 1
ATOM 612 C CA . LYS A 1 78 ? 100.772 23.187 -6.410 1.00 11.61 78 LYS A CA 1
ATOM 613 C C . LYS A 1 78 ? 101.853 24.106 -6.995 1.00 12.28 78 LYS A C 1
ATOM 614 O O . LYS A 1 78 ? 102.604 23.710 -7.911 1.00 13.68 78 LYS A O 1
ATOM 620 N N . VAL A 1 79 ? 101.819 25.364 -6.586 1.00 12.43 79 VAL A N 1
ATOM 621 C CA . VAL A 1 79 ? 102.609 26.407 -7.185 1.00 12.57 79 VAL A CA 1
ATOM 622 C C . VAL A 1 79 ? 103.667 26.937 -6.213 1.00 13.45 79 VAL A C 1
ATOM 623 O O . VAL A 1 79 ? 104.817 27.057 -6.577 1.00 12.87 79 VAL A O 1
ATOM 627 N N . ASP A 1 80 ? 103.252 27.244 -4.977 1.00 12.58 80 ASP A N 1
ATOM 628 C CA . ASP A 1 80 ? 104.139 27.794 -3.986 1.00 13.32 80 ASP A CA 1
ATOM 629 C C . ASP A 1 80 ? 103.724 27.279 -2.636 1.00 11.81 80 ASP A C 1
ATOM 630 O O . ASP A 1 80 ? 102.934 27.866 -1.912 1.00 12.46 80 ASP A O 1
ATOM 635 N N . ASP A 1 81 ? 104.267 26.166 -2.253 1.00 13.68 81 ASP A N 1
ATOM 636 C CA . ASP A 1 81 ? 103.763 25.548 -1.017 1.00 13.66 81 ASP A CA 1
ATOM 637 C C . ASP A 1 81 ? 104.316 26.314 0.220 1.00 12.56 81 ASP A C 1
ATOM 638 O O . ASP A 1 81 ? 103.853 26.065 1.315 1.00 13.63 81 ASP A O 1
ATOM 643 N N . GLY A 1 82 ? 105.339 27.180 0.057 1.00 11.38 82 GLY A N 1
ATOM 644 C CA . GLY A 1 82 ? 105.726 28.130 1.091 1.00 11.60 82 GLY A CA 1
ATOM 645 C C . GLY A 1 82 ? 104.592 29.096 1.454 1.00 10.67 82 GLY A C 1
ATOM 646 O O . GLY A 1 82 ? 104.334 29.358 2.649 1.00 12.56 82 GLY A O 1
ATOM 647 N N . THR A 1 83 ? 103.878 29.601 0.476 1.00 10.40 83 THR A N 1
ATOM 648 C CA . THR A 1 83 ? 102.716 30.369 0.719 1.00 12.07 83 THR A CA 1
ATOM 649 C C . THR A 1 83 ? 101.608 29.497 1.261 1.00 13.38 83 THR A C 1
ATOM 650 O O . THR A 1 83 ? 100.882 29.899 2.135 1.00 12.12 83 THR A O 1
ATOM 654 N N . GLY A 1 84 ? 101.505 28.264 0.770 1.00 12.60 84 GLY A N 1
ATOM 655 C CA . GLY A 1 84 ? 100.512 27.303 1.241 1.00 13.47 84 GLY A CA 1
ATOM 656 C C . GLY A 1 84 ? 100.601 27.079 2.759 1.00 11.96 84 GLY A C 1
ATOM 657 O O . GLY A 1 84 ? 99.582 27.062 3.462 1.00 12.86 84 GLY A O 1
ATOM 658 N N . ILE A 1 85 ? 101.814 26.866 3.258 1.00 11.64 85 ILE A N 1
ATOM 659 C CA . ILE A 1 85 ? 101.994 26.613 4.689 1.00 11.31 85 ILE A CA 1
ATOM 660 C C . ILE A 1 85 ? 101.834 27.868 5.522 1.00 10.83 85 ILE A C 1
ATOM 661 O O . ILE A 1 85 ? 101.351 27.823 6.644 1.00 10.75 85 ILE A O 1
ATOM 666 N N . THR A 1 86 ? 102.143 29.009 4.915 1.00 10.65 86 THR A N 1
ATOM 667 C CA . THR A 1 86 ? 101.849 30.276 5.537 1.00 10.61 86 THR A CA 1
ATOM 668 C C . THR A 1 86 ? 100.346 30.413 5.836 1.00 9.99 86 THR A C 1
ATOM 669 O O . THR A 1 86 ? 99.981 30.775 6.969 1.00 10.37 86 THR A O 1
ATOM 673 N N . LEU A 1 87 ? 99.461 30.074 4.876 1.00 10.64 87 LEU A N 1
ATOM 674 C CA . LEU A 1 87 ? 98.034 30.120 5.015 1.00 11.97 87 LEU A CA 1
ATOM 675 C C . LEU A 1 87 ? 97.580 29.083 6.018 1.00 12.64 87 LEU A C 1
ATOM 676 O O . LEU A 1 87 ? 96.741 29.344 6.899 1.00 10.99 87 LEU A O 1
ATOM 681 N N . SER A 1 88 ? 98.241 27.917 5.971 1.00 12.95 88 SER A N 1
ATOM 682 C CA . SER A 1 88 ? 97.778 26.876 6.854 1.00 13.37 88 SER A CA 1
ATOM 683 C C . SER A 1 88 ? 98.130 27.169 8.316 1.00 11.72 88 SER A C 1
ATOM 684 O O . SER A 1 88 ? 97.344 26.907 9.202 1.00 13.73 88 SER A O 1
ATOM 687 N N . ALA A 1 89 ? 99.295 27.710 8.577 1.00 12.81 89 ALA A N 1
ATOM 688 C CA . ALA A 1 89 ? 99.657 28.081 9.928 1.00 14.75 89 ALA A CA 1
ATOM 689 C C . ALA A 1 89 ? 98.685 29.205 10.413 1.00 14.47 89 ALA A C 1
ATOM 690 O O . ALA A 1 89 ? 98.180 29.155 11.525 1.00 14.54 89 ALA A O 1
ATOM 692 N N . ASN A 1 90 ? 98.398 30.148 9.535 1.00 13.91 90 ASN A N 1
ATOM 693 C CA . ASN A 1 90 ? 97.432 31.236 9.857 1.00 12.02 90 ASN A CA 1
ATOM 694 C C . ASN A 1 90 ? 96.074 30.658 10.335 1.00 11.36 90 ASN A C 1
ATOM 695 O O . ASN A 1 90 ? 95.535 31.052 11.390 1.00 11.87 90 ASN A O 1
ATOM 700 N N . VAL A 1 91 ? 95.486 29.757 9.571 1.00 10.27 91 VAL A N 1
ATOM 701 C CA . VAL A 1 91 ? 94.172 29.271 9.738 1.00 11.54 91 VAL A CA 1
ATOM 702 C C . VAL A 1 91 ? 94.096 28.141 10.696 1.00 11.89 91 VAL A C 1
ATOM 703 O O . VAL A 1 91 ? 93.355 28.182 11.645 1.00 10.98 91 VAL A O 1
ATOM 707 N N . SER A 1 92 ? 94.830 27.067 10.441 1.00 12.05 92 SER A N 1
ATOM 708 C CA . SER A 1 92 ? 94.657 25.834 11.220 1.00 10.38 92 SER A CA 1
ATOM 709 C C . SER A 1 92 ? 95.372 25.973 12.582 1.00 10.58 92 SER A C 1
ATOM 710 O O . SER A 1 92 ? 94.862 25.447 13.571 1.00 11.89 92 SER A O 1
ATOM 713 N N . LEU A 1 93 ? 96.543 26.627 12.648 1.00 9.74 93 LEU A N 1
ATOM 714 C CA . LEU A 1 93 ? 97.323 26.612 13.855 1.00 10.33 93 LEU A CA 1
ATOM 715 C C . LEU A 1 93 ? 97.073 27.788 14.733 1.00 11.68 93 LEU A C 1
ATOM 716 O O . LEU A 1 93 ? 97.211 27.676 15.914 1.00 14.21 93 LEU A O 1
ATOM 721 N N . CYS A 1 94 ? 96.661 28.927 14.193 1.00 12.89 94 CYS A N 1
ATOM 722 C CA . CYS A 1 94 ? 96.450 30.109 15.041 1.00 12.45 94 CYS A CA 1
ATOM 723 C C . CYS A 1 94 ? 95.014 30.457 15.161 1.00 11.43 94 CYS A C 1
ATOM 724 O O . CYS A 1 94 ? 94.426 30.502 16.252 1.00 12.86 94 CYS A O 1
ATOM 727 N N . ALA A 1 95 ? 94.380 30.741 14.058 1.00 11.48 95 ALA A N 1
ATOM 728 C CA . ALA A 1 95 ? 92.965 31.129 14.087 1.00 11.28 95 ALA A CA 1
ATOM 729 C C . ALA A 1 95 ? 92.014 30.091 14.676 1.00 12.73 95 ALA A C 1
ATOM 730 O O . ALA A 1 95 ? 91.115 30.396 15.482 1.00 13.42 95 ALA A O 1
ATOM 732 N N . THR A 1 96 ? 92.184 28.819 14.306 1.00 12.18 96 THR A N 1
ATOM 733 C CA . THR A 1 96 ? 91.334 27.780 14.731 1.00 12.21 96 THR A CA 1
ATOM 734 C C . THR A 1 96 ? 91.239 27.648 16.255 1.00 11.03 96 THR A C 1
ATOM 735 O O . THR A 1 96 ? 90.107 27.562 16.758 1.00 11.86 96 THR A O 1
ATOM 739 N N . PRO A 1 97 ? 92.358 27.606 16.981 1.00 12.48 97 PRO A N 1
ATOM 740 C CA . PRO A 1 97 ? 92.225 27.467 18.414 1.00 11.79 97 PRO A CA 1
ATOM 741 C C . PRO A 1 97 ? 91.576 28.709 19.091 1.00 13.21 97 PRO A C 1
ATOM 742 O O . PRO A 1 97 ? 90.871 28.580 20.054 1.00 12.87 97 PRO A O 1
ATOM 746 N N . ILE A 1 98 ? 91.764 29.845 18.485 1.00 11.83 98 ILE A N 1
ATOM 747 C CA . ILE A 1 98 ? 91.105 31.058 19.034 1.00 11.44 98 ILE A CA 1
ATOM 748 C C . ILE A 1 98 ? 89.611 30.839 18.757 1.00 11.25 98 ILE A C 1
ATOM 749 O O . ILE A 1 98 ? 88.757 31.067 19.603 1.00 13.02 98 ILE A O 1
ATOM 754 N N . TYR A 1 99 ? 89.235 30.423 17.548 1.00 11.24 99 TYR A N 1
ATOM 755 C CA . TYR A 1 99 ? 87.842 30.131 17.243 1.00 13.79 99 TYR A CA 1
ATOM 756 C C . TYR A 1 99 ? 87.234 29.094 18.169 1.00 15.29 99 TYR A C 1
ATOM 757 O O . TYR A 1 99 ? 86.105 29.209 18.647 1.00 12.56 99 TYR A O 1
ATOM 766 N N A MET A 1 100 ? 87.987 28.033 18.402 0.50 14.06 100 MET A N 1
ATOM 767 N N B MET A 1 100 ? 87.972 28.037 18.425 0.50 14.03 100 MET A N 1
ATOM 768 C CA A MET A 1 100 ? 87.472 26.900 19.151 0.50 14.46 100 MET A CA 1
ATOM 769 C CA B MET A 1 100 ? 87.385 26.937 19.155 0.50 14.48 100 MET A CA 1
ATOM 770 C C A MET A 1 100 ? 87.418 27.147 20.643 0.50 13.17 100 MET A C 1
ATOM 771 C C B MET A 1 100 ? 87.415 27.138 20.659 0.50 13.15 100 MET A C 1
ATOM 772 O O A MET A 1 100 ? 86.518 26.632 21.306 0.50 13.10 100 MET A O 1
ATOM 773 O O B MET A 1 100 ? 86.544 26.612 21.348 0.50 13.05 100 MET A O 1
ATOM 782 N N . PHE A 1 101 ? 88.383 27.880 21.166 1.00 13.06 101 PHE A N 1
ATOM 783 C CA . PHE A 1 101 ? 88.539 27.974 22.648 1.00 14.55 101 PHE A CA 1
ATOM 784 C C . PHE A 1 101 ? 88.373 29.393 23.197 1.00 14.51 101 PHE A C 1
ATOM 785 O O . PHE A 1 101 ? 88.389 29.603 24.436 1.00 15.97 101 PHE A O 1
ATOM 793 N N . GLY A 1 102 ? 88.305 30.354 22.294 1.00 13.72 102 GLY A N 1
ATOM 794 C CA . GLY A 1 102 ? 88.408 31.719 22.733 1.00 13.37 102 GLY A CA 1
ATOM 795 C C . GLY A 1 102 ? 87.066 32.235 23.253 1.00 13.47 102 GLY A C 1
ATOM 796 O O . GLY A 1 102 ? 86.026 31.697 22.931 1.00 13.58 102 GLY A O 1
ATOM 797 N N . THR A 1 103 ? 87.144 33.260 24.081 1.00 12.79 103 THR A N 1
ATOM 798 C CA . THR A 1 103 ? 85.926 33.978 24.473 1.00 13.92 103 THR A CA 1
ATOM 799 C C . THR A 1 103 ? 85.449 34.781 23.272 1.00 14.63 103 THR A C 1
ATOM 800 O O . THR A 1 103 ? 86.164 34.977 22.288 1.00 14.92 103 THR A O 1
ATOM 804 N N . GLU A 1 104 ? 84.212 35.277 23.343 1.00 17.21 104 GLU A N 1
ATOM 805 C CA . GLU A 1 104 ? 83.798 36.201 22.294 1.00 16.60 104 GLU A CA 1
ATOM 806 C C . GLU A 1 104 ? 84.683 37.374 22.131 1.00 14.96 104 GLU A C 1
ATOM 807 O O . GLU A 1 104 ? 84.943 37.804 21.002 1.00 13.50 104 GLU A O 1
ATOM 813 N N . GLU A 1 105 ? 85.137 37.959 23.222 1.00 14.38 105 GLU A N 1
ATOM 814 C CA . GLU A 1 105 ? 86.056 39.048 23.165 1.00 16.29 105 GLU A CA 1
ATOM 815 C C . GLU A 1 105 ? 87.335 38.675 22.430 1.00 14.89 105 GLU A C 1
ATOM 816 O O . GLU A 1 105 ? 87.903 39.437 21.679 1.00 14.47 105 GLU A O 1
ATOM 822 N N . GLN A 1 106 ? 87.881 37.516 22.766 1.00 13.79 106 GLN A N 1
ATOM 823 C CA . GLN A 1 106 ? 89.101 37.128 22.012 1.00 12.67 106 GLN A CA 1
ATOM 824 C C . GLN A 1 106 ? 88.905 36.861 20.540 1.00 11.76 106 GLN A C 1
ATOM 825 O O . GLN A 1 106 ? 89.763 37.185 19.743 1.00 13.43 106 GLN A O 1
ATOM 831 N N . LYS A 1 107 ? 87.778 36.319 20.175 1.00 12.05 107 LYS A N 1
ATOM 832 C CA . LYS A 1 107 ? 87.450 36.008 18.788 1.00 13.24 107 LYS A CA 1
ATOM 833 C C . LYS A 1 107 ? 87.320 37.258 17.966 1.00 13.44 107 LYS A C 1
ATOM 834 O O . LYS A 1 107 ? 87.917 37.437 16.883 1.00 12.90 107 LYS A O 1
ATOM 840 N N . GLN A 1 108 ? 86.640 38.226 18.570 1.00 14.05 108 GLN A N 1
ATOM 841 C CA . GLN A 1 108 ? 86.549 39.540 17.868 1.00 13.45 108 GLN A CA 1
ATOM 842 C C . GLN A 1 108 ? 87.808 40.241 17.771 1.00 14.49 108 GLN A C 1
ATOM 843 O O . GLN A 1 108 ? 88.155 40.818 16.710 1.00 14.25 108 GLN A O 1
ATOM 849 N N . LYS A 1 109 ? 88.676 40.139 18.787 1.00 12.97 109 LYS A N 1
ATOM 850 C CA . LYS A 1 109 ? 89.895 40.871 18.698 1.00 11.91 109 LYS A CA 1
ATOM 851 C C . LYS A 1 109 ? 90.967 40.238 17.825 1.00 11.66 109 LYS A C 1
ATOM 852 O O . LYS A 1 109 ? 91.764 40.928 17.235 1.00 12.24 109 LYS A O 1
ATOM 858 N N . TYR A 1 110 ? 91.068 38.923 17.979 1.00 12.16 110 TYR A N 1
ATOM 859 C CA . TYR A 1 110 ? 92.222 38.158 17.398 1.00 11.93 110 TYR A CA 1
ATOM 860 C C . TYR A 1 110 ? 91.819 37.267 16.278 1.00 12.71 110 TYR A C 1
ATOM 861 O O . TYR A 1 110 ? 92.540 37.205 15.311 1.00 14.34 110 TYR A O 1
ATOM 870 N N . LEU A 1 111 ? 90.693 36.608 16.311 1.00 11.84 111 LEU A N 1
ATOM 871 C CA . LEU A 1 111 ? 90.359 35.808 15.165 1.00 13.80 111 LEU A CA 1
ATOM 872 C C . LEU A 1 111 ? 89.959 36.649 13.948 1.00 14.53 111 LEU A C 1
ATOM 873 O O . LEU A 1 111 ? 90.382 36.405 12.820 1.00 12.33 111 LEU A O 1
ATOM 878 N N . ALA A 1 112 ? 89.126 37.666 14.175 1.00 13.60 112 ALA A N 1
ATOM 879 C CA . ALA A 1 112 ? 88.570 38.411 13.044 1.00 12.93 112 ALA A CA 1
ATOM 880 C C . ALA A 1 112 ? 89.572 39.022 12.148 1.00 13.71 112 ALA A C 1
ATOM 881 O O . ALA A 1 112 ? 89.388 38.965 10.946 1.00 13.86 112 ALA A O 1
ATOM 883 N N . PRO A 1 113 ? 90.627 39.660 12.681 1.00 13.40 113 PRO A N 1
ATOM 884 C CA . PRO A 1 113 ? 91.614 40.187 11.763 1.00 14.48 113 PRO A CA 1
ATOM 885 C C . PRO A 1 113 ? 92.404 39.150 10.966 1.00 13.69 113 PRO A C 1
ATOM 886 O O . PRO A 1 113 ? 92.953 39.446 9.901 1.00 13.52 113 PRO A O 1
ATOM 890 N N . ILE A 1 114 ? 92.513 37.934 11.510 1.00 13.99 114 ILE A N 1
ATOM 891 C CA . ILE A 1 114 ? 93.143 36.881 10.657 1.00 15.26 114 ILE A CA 1
ATOM 892 C C . ILE A 1 114 ? 92.187 36.475 9.570 1.00 15.27 114 ILE A C 1
ATOM 893 O O . ILE A 1 114 ? 92.576 36.436 8.387 1.00 14.06 114 ILE A O 1
ATOM 898 N N . ALA A 1 115 ? 90.908 36.198 9.913 1.00 14.86 115 ALA A N 1
ATOM 899 C CA . ALA A 1 115 ? 89.932 35.858 8.925 1.00 14.71 115 ALA A CA 1
ATOM 900 C C . ALA A 1 115 ? 89.739 36.907 7.815 1.00 16.82 115 ALA A C 1
ATOM 901 O O . ALA A 1 115 ? 89.529 36.599 6.631 1.00 14.94 115 ALA A O 1
ATOM 903 N N . GLU A 1 116 ? 89.837 38.178 8.210 1.00 17.80 116 GLU A N 1
ATOM 904 C CA . GLU A 1 116 ? 89.709 39.330 7.290 1.00 20.01 116 GLU A CA 1
ATOM 905 C C . GLU A 1 116 ? 90.914 39.526 6.404 1.00 21.55 116 GLU A C 1
ATOM 906 O O . GLU A 1 116 ? 90.812 40.247 5.405 1.00 20.97 116 GLU A O 1
ATOM 912 N N . GLY A 1 117 ? 92.051 38.892 6.735 1.00 16.60 117 GLY A N 1
ATOM 913 C CA . GLY A 1 117 ? 93.297 39.048 5.982 1.00 19.21 117 GLY A CA 1
ATOM 914 C C . GLY A 1 117 ? 94.337 40.044 6.453 1.00 16.92 117 GLY A C 1
ATOM 915 O O . GLY A 1 117 ? 95.293 40.305 5.741 1.00 22.55 117 GLY A O 1
ATOM 916 N N . THR A 1 118 ? 94.119 40.711 7.581 1.00 14.73 118 THR A N 1
ATOM 917 C CA . THR A 1 118 ? 95.005 41.769 8.112 1.00 16.83 118 THR A CA 1
ATOM 918 C C . THR A 1 118 ? 96.178 41.265 8.921 1.00 14.60 118 THR A C 1
ATOM 919 O O . THR A 1 118 ? 97.273 41.864 8.950 1.00 15.47 118 THR A O 1
ATOM 923 N N . HIS A 1 119 ? 95.929 40.184 9.617 1.00 15.29 119 HIS A N 1
ATOM 924 C CA . HIS A 1 119 ? 96.896 39.684 10.601 1.00 13.42 119 HIS A CA 1
ATOM 925 C C . HIS A 1 119 ? 97.387 38.269 10.217 1.00 14.35 119 HIS A C 1
ATOM 926 O O . HIS A 1 119 ? 96.648 37.459 9.728 1.00 15.50 119 HIS A O 1
ATOM 933 N N . VAL A 1 120 ? 98.673 38.106 10.372 1.00 12.58 120 VAL A N 1
ATOM 934 C CA . VAL A 1 120 ? 99.332 36.758 10.184 1.00 12.43 120 VAL A CA 1
ATOM 935 C C . VAL A 1 120 ? 99.459 36.134 11.586 1.00 11.71 120 VAL A C 1
ATOM 936 O O . VAL A 1 120 ? 99.735 36.828 12.586 1.00 11.18 120 VAL A O 1
ATOM 940 N N . GLY A 1 121 ? 99.236 34.802 11.681 1.00 10.91 121 GLY A N 1
ATOM 941 C CA . GLY A 1 121 ? 99.162 34.089 12.920 1.00 10.39 121 GLY A CA 1
ATOM 942 C C . GLY A 1 121 ? 100.231 33.031 12.973 1.00 12.58 121 GLY A C 1
ATOM 943 O O . GLY A 1 121 ? 100.719 32.594 11.919 1.00 12.48 121 GLY A O 1
ATOM 944 N N . ALA A 1 122 ? 100.603 32.632 14.190 1.00 11.63 122 ALA A N 1
ATOM 945 C CA . ALA A 1 122 ? 101.597 31.566 14.395 1.00 10.48 122 ALA A CA 1
ATOM 946 C C . ALA A 1 122 ? 101.229 30.811 15.659 1.00 10.91 122 ALA A C 1
ATOM 947 O O . ALA A 1 122 ? 100.491 31.263 16.495 1.00 10.92 122 ALA A O 1
ATOM 949 N N . PHE A 1 123 ? 101.821 29.631 15.806 1.00 11.09 123 PHE A N 1
ATOM 950 C CA . PHE A 1 123 ? 101.542 28.645 16.866 1.00 10.15 123 PHE A CA 1
ATOM 951 C C . PHE A 1 123 ? 102.919 28.216 17.457 1.00 12.59 123 PHE A C 1
ATOM 952 O O . PHE A 1 123 ? 103.750 27.640 16.742 1.00 11.29 123 PHE A O 1
ATOM 960 N N . GLY A 1 124 ? 103.071 28.495 18.760 1.00 11.57 124 GLY A N 1
ATOM 961 C CA . GLY A 1 124 ? 104.365 28.361 19.461 1.00 11.74 124 GLY A CA 1
ATOM 962 C C . GLY A 1 124 ? 104.267 27.238 20.459 1.00 12.42 124 GLY A C 1
ATOM 963 O O . GLY A 1 124 ? 103.895 27.482 21.626 1.00 11.92 124 GLY A O 1
ATOM 964 N N . LEU A 1 125 ? 104.556 25.995 20.016 1.00 11.72 125 LEU A N 1
ATOM 965 C CA . LEU A 1 125 ? 104.567 24.859 20.949 1.00 11.18 125 LEU A CA 1
ATOM 966 C C . LEU A 1 125 ? 105.957 24.227 21.197 1.00 11.46 125 LEU A C 1
ATOM 967 O O . LEU A 1 125 ? 106.358 24.045 22.353 1.00 11.12 125 LEU A O 1
ATOM 972 N N . THR A 1 126 ? 106.655 23.992 20.112 1.00 10.71 126 THR A N 1
ATOM 973 C CA . THR A 1 126 ? 107.981 23.285 20.097 1.00 10.63 126 THR A CA 1
ATOM 974 C C . THR A 1 126 ? 109.103 24.085 20.825 1.00 10.48 126 THR A C 1
ATOM 975 O O . THR A 1 126 ? 109.265 25.293 20.654 1.00 9.53 126 THR A O 1
ATOM 979 N N . GLU A 1 127 ? 109.848 23.378 21.691 1.00 11.12 127 GLU A N 1
ATOM 980 C CA . GLU A 1 127 ? 110.953 23.881 22.376 1.00 12.54 127 GLU A CA 1
ATOM 981 C C . GLU A 1 127 ? 112.149 22.977 22.083 1.00 13.32 127 GLU A C 1
ATOM 982 O O . GLU A 1 127 ? 111.971 21.858 21.626 1.00 13.06 127 GLU A O 1
ATOM 988 N N . PRO A 1 128 ? 113.351 23.433 22.403 1.00 13.08 128 PRO A N 1
ATOM 989 C CA . PRO A 1 128 ? 114.557 22.624 22.215 1.00 14.01 128 PRO A CA 1
ATOM 990 C C . PRO A 1 128 ? 114.454 21.202 22.834 1.00 14.32 128 PRO A C 1
ATOM 991 O O . PRO A 1 128 ? 114.940 20.231 22.233 1.00 15.80 128 PRO A O 1
ATOM 995 N N . SER A 1 129 ? 113.818 21.100 24.000 1.00 15.04 129 SER A N 1
ATOM 996 C CA . SER A 1 129 ? 113.651 19.839 24.634 1.00 17.16 129 SER A CA 1
ATOM 997 C C . SER A 1 129 ? 112.285 19.200 24.493 1.00 16.64 129 SER A C 1
ATOM 998 O O . SER A 1 129 ? 112.073 18.117 25.016 1.00 17.58 129 SER A O 1
ATOM 1001 N N . ALA A 1 130 ? 111.368 19.841 23.788 1.00 17.71 130 ALA A N 1
ATOM 1002 C CA . ALA A 1 130 ? 110.029 19.319 23.630 1.00 14.77 130 ALA A CA 1
ATOM 1003 C C . ALA A 1 130 ? 109.605 19.407 22.125 1.00 15.80 130 ALA A C 1
ATOM 1004 O O . ALA A 1 130 ? 109.059 20.475 21.674 1.00 14.78 130 ALA A O 1
ATOM 1006 N N . GLY A 1 131 ? 109.871 18.355 21.377 1.00 12.67 131 GLY A N 1
ATOM 1007 C CA . GLY A 1 131 ? 109.494 18.313 19.935 1.00 13.10 131 GLY A CA 1
ATOM 1008 C C . GLY A 1 131 ? 108.378 17.312 19.835 1.00 12.43 131 GLY A C 1
ATOM 1009 O O . GLY A 1 131 ? 107.228 17.651 20.025 1.00 14.92 131 GLY A O 1
ATOM 1010 N N . THR A 1 132 ? 108.712 16.030 19.652 1.00 10.94 132 THR A N 1
ATOM 1011 C CA . THR A 1 132 ? 107.678 15.008 19.634 1.00 12.38 132 THR A CA 1
ATOM 1012 C C . THR A 1 132 ? 107.024 14.870 21.023 1.00 11.84 132 THR A C 1
ATOM 1013 O O . THR A 1 132 ? 105.819 14.634 21.158 1.00 12.76 132 THR A O 1
ATOM 1017 N N . ASP A 1 133 ? 107.867 14.948 22.056 1.00 10.84 133 ASP A N 1
ATOM 1018 C CA . ASP A 1 133 ? 107.456 14.907 23.425 1.00 11.72 133 ASP A CA 1
ATOM 1019 C C . ASP A 1 133 ? 107.002 16.335 23.785 1.00 14.29 133 ASP A C 1
ATOM 1020 O O . ASP A 1 133 ? 107.646 17.052 24.586 1.00 12.29 133 ASP A O 1
ATOM 1025 N N . ALA A 1 134 ? 105.832 16.647 23.227 1.00 14.91 134 ALA A N 1
ATOM 1026 C CA . ALA A 1 134 ? 105.360 18.020 23.260 1.00 18.48 134 ALA A CA 1
ATOM 1027 C C . ALA A 1 134 ? 104.896 18.397 24.652 1.00 18.19 134 ALA A C 1
ATOM 1028 O O . ALA A 1 134 ? 104.839 19.585 24.980 1.00 19.70 134 ALA A O 1
ATOM 1030 N N . SER A 1 135 ? 104.570 17.431 25.493 1.00 15.79 135 SER A N 1
ATOM 1031 C CA . SER A 1 135 ? 104.161 17.796 26.851 1.00 16.64 135 SER A CA 1
ATOM 1032 C C . SER A 1 135 ? 105.273 18.250 27.763 1.00 17.44 135 SER A C 1
ATOM 1033 O O . SER A 1 135 ? 104.951 18.733 28.866 1.00 16.97 135 SER A O 1
ATOM 1036 N N . ALA A 1 136 ? 106.543 18.106 27.342 1.00 18.45 136 ALA A N 1
ATOM 1037 C CA . ALA A 1 136 ? 107.722 18.373 28.176 1.00 16.89 136 ALA A CA 1
ATOM 1038 C C . ALA A 1 136 ? 108.130 19.844 28.158 1.00 16.44 136 ALA A C 1
ATOM 1039 O O . ALA A 1 136 ? 109.279 20.203 27.929 1.00 16.14 136 ALA A O 1
ATOM 1041 N N . GLN A 1 137 ? 107.124 20.707 28.307 1.00 17.11 137 GLN A N 1
ATOM 1042 C CA . GLN A 1 137 ? 107.236 22.149 28.139 1.00 16.35 137 GLN A CA 1
ATOM 1043 C C . GLN A 1 137 ? 108.045 22.697 29.292 1.00 16.98 137 GLN A C 1
ATOM 1044 O O . GLN A 1 137 ? 107.783 22.305 30.430 1.00 15.78 137 GLN A O 1
ATOM 1050 N N . GLN A 1 138 ? 109.077 23.506 29.003 1.00 15.06 138 GLN A N 1
ATOM 1051 C CA . GLN A 1 138 ? 109.818 24.236 30.039 1.00 16.33 138 GLN A CA 1
ATOM 1052 C C . GLN A 1 138 ? 109.575 25.740 30.096 1.00 18.26 138 GLN A C 1
ATOM 1053 O O . GLN A 1 138 ? 109.884 26.327 31.094 1.00 17.25 138 GLN A O 1
ATOM 1059 N N . THR A 1 139 ? 109.090 26.368 29.021 1.00 15.50 139 THR A N 1
ATOM 1060 C CA . THR A 1 139 ? 108.576 27.746 29.129 1.00 13.75 139 THR A CA 1
ATOM 1061 C C . THR A 1 139 ? 107.548 27.819 30.269 1.00 13.54 139 THR A C 1
ATOM 1062 O O . THR A 1 139 ? 106.584 26.981 30.358 1.00 12.42 139 THR A O 1
ATOM 1066 N N . THR A 1 140 ? 107.723 28.821 31.162 1.00 13.48 140 THR A N 1
ATOM 1067 C CA . THR A 1 140 ? 106.820 28.974 32.275 1.00 15.61 140 THR A CA 1
ATOM 1068 C C . THR A 1 140 ? 105.949 30.247 32.113 1.00 14.36 140 THR A C 1
ATOM 1069 O O . THR A 1 140 ? 106.412 31.220 31.461 1.00 14.62 140 THR A O 1
ATOM 1073 N N . ALA A 1 141 ? 104.770 30.179 32.701 1.00 14.12 141 ALA A N 1
ATOM 1074 C CA . ALA A 1 141 ? 103.882 31.339 32.864 1.00 15.63 141 ALA A CA 1
ATOM 1075 C C . ALA A 1 141 ? 103.403 31.429 34.299 1.00 16.61 141 ALA A C 1
ATOM 1076 O O . ALA A 1 141 ? 102.848 30.475 34.849 1.00 17.37 141 ALA A O 1
ATOM 1078 N N . VAL A 1 142 ? 103.658 32.591 34.911 1.00 16.73 142 VAL A N 1
ATOM 1079 C CA . VAL A 1 142 ? 103.328 32.819 36.324 1.00 18.09 142 VAL A CA 1
ATOM 1080 C C . VAL A 1 142 ? 102.439 34.094 36.426 1.00 17.89 142 VAL A C 1
ATOM 1081 O O . VAL A 1 142 ? 102.817 35.146 35.942 1.00 17.48 142 VAL A O 1
ATOM 1085 N N . LEU A 1 143 ? 101.279 33.919 37.014 1.00 18.28 143 LEU A N 1
ATOM 1086 C CA . LEU A 1 143 ? 100.306 34.995 37.245 1.00 22.76 143 LEU A CA 1
ATOM 1087 C C . LEU A 1 143 ? 100.888 35.913 38.299 1.00 24.57 143 LEU A C 1
ATOM 1088 O O . LEU A 1 143 ? 101.165 35.480 39.421 1.00 27.92 143 LEU A O 1
ATOM 1093 N N . LYS A 1 144 ? 101.113 37.154 37.926 1.00 24.98 144 LYS A N 1
ATOM 1094 C CA . LYS A 1 144 ? 101.459 38.241 38.851 1.00 27.54 144 LYS A CA 1
ATOM 1095 C C . LYS A 1 144 ? 100.507 39.413 38.589 1.00 27.19 144 LYS A C 1
ATOM 1096 O O . LYS A 1 144 ? 100.704 40.184 37.642 1.00 27.32 144 LYS A O 1
ATOM 1102 N N . GLY A 1 145 ? 99.457 39.458 39.390 1.00 26.37 145 GLY A N 1
ATOM 1103 C CA . GLY A 1 145 ? 98.503 40.566 39.384 1.00 29.68 145 GLY A CA 1
ATOM 1104 C C . GLY A 1 145 ? 97.645 40.448 38.129 1.00 27.03 145 GLY A C 1
ATOM 1105 O O . GLY A 1 145 ? 96.895 39.510 37.979 1.00 30.77 145 GLY A O 1
ATOM 1106 N N . ASP A 1 146 ? 97.739 41.416 37.241 1.00 28.60 146 ASP A N 1
ATOM 1107 C CA . ASP A 1 146 ? 96.833 41.410 36.077 1.00 31.38 146 ASP A CA 1
ATOM 1108 C C . ASP A 1 146 ? 97.568 40.877 34.812 1.00 24.99 146 ASP A C 1
ATOM 1109 O O . ASP A 1 146 ? 97.066 41.059 33.678 1.00 23.02 146 ASP A O 1
ATOM 1114 N N . LYS A 1 147 ? 98.748 40.266 35.014 1.00 25.38 147 LYS A N 1
ATOM 1115 C CA . LYS A 1 147 ? 99.581 39.759 33.918 1.00 23.67 147 LYS A CA 1
ATOM 1116 C C . LYS A 1 147 ? 100.041 38.341 34.228 1.00 22.29 147 LYS A C 1
ATOM 1117 O O . LYS A 1 147 ? 100.287 37.981 35.381 1.00 21.30 147 LYS A O 1
ATOM 1123 N N . TYR A 1 148 ? 100.264 37.559 33.177 1.00 17.77 148 TYR A N 1
ATOM 1124 C CA . TYR A 1 148 ? 101.113 36.371 33.318 1.00 18.89 148 TYR A CA 1
ATOM 1125 C C . TYR A 1 148 ? 102.464 36.794 32.854 1.00 16.96 148 TYR A C 1
ATOM 1126 O O . TYR A 1 148 ? 102.617 37.515 31.846 1.00 18.46 148 TYR A O 1
ATOM 1135 N N . ILE A 1 149 ? 103.512 36.295 33.527 1.00 15.03 149 ILE A N 1
ATOM 1136 C CA . ILE A 1 149 ? 104.836 36.611 33.162 1.00 16.38 149 ILE A CA 1
ATOM 1137 C C . ILE A 1 149 ? 105.431 35.308 32.544 1.00 17.58 149 ILE A C 1
ATOM 1138 O O . ILE A 1 149 ? 105.474 34.317 33.228 1.00 16.22 149 ILE A O 1
ATOM 1143 N N . LEU A 1 150 ? 105.876 35.400 31.306 1.00 16.66 150 LEU A N 1
ATOM 1144 C CA . LEU A 1 150 ? 106.333 34.251 30.501 1.00 16.63 150 LEU A CA 1
ATOM 1145 C C . LEU A 1 150 ? 107.810 34.314 30.369 1.00 15.04 150 LEU A C 1
ATOM 1146 O O . LEU A 1 150 ? 108.430 35.371 30.114 1.00 17.73 150 LEU A O 1
ATOM 1151 N N . ASN A 1 151 ? 108.425 33.151 30.559 1.00 13.83 151 ASN A N 1
ATOM 1152 C CA . ASN A 1 151 ? 109.814 32.957 30.384 1.00 14.08 151 ASN A CA 1
ATOM 1153 C C . ASN A 1 151 ? 110.158 31.640 29.698 1.00 14.70 151 ASN A C 1
ATOM 1154 O O . ASN A 1 151 ? 109.712 30.608 30.134 1.00 16.83 151 ASN A O 1
ATOM 1159 N N . GLY A 1 152 ? 110.932 31.738 28.638 1.00 14.31 152 GLY A N 1
ATOM 1160 C CA . GLY A 1 152 ? 111.331 30.572 27.853 1.00 14.07 152 GLY A CA 1
ATOM 1161 C C . GLY A 1 152 ? 111.576 30.958 26.420 1.00 14.80 152 GLY A C 1
ATOM 1162 O O . GLY A 1 152 ? 112.076 32.041 26.086 1.00 14.07 152 GLY A O 1
ATOM 1163 N N . SER A 1 153 ? 111.273 30.006 25.531 1.00 15.84 153 SER A N 1
ATOM 1164 C CA . SER A 1 153 ? 111.567 30.191 24.121 1.00 14.69 153 SER A CA 1
ATOM 1165 C C . SER A 1 153 ? 110.798 29.082 23.387 1.00 15.06 153 SER A C 1
ATOM 1166 O O . SER A 1 153 ? 110.434 28.077 23.968 1.00 14.07 153 SER A O 1
ATOM 1169 N N . LYS A 1 154 ? 110.513 29.328 22.106 1.00 12.83 154 LYS A N 1
ATOM 1170 C CA . LYS A 1 154 ? 110.032 28.330 21.199 1.00 11.36 154 LYS A CA 1
ATOM 1171 C C . LYS A 1 154 ? 110.950 28.312 19.972 1.00 12.76 154 LYS A C 1
ATOM 1172 O O . LYS A 1 154 ? 111.523 29.319 19.600 1.00 12.07 154 LYS A O 1
ATOM 1178 N N . ILE A 1 155 ? 111.037 27.170 19.300 1.00 12.49 155 ILE A N 1
ATOM 1179 C CA . ILE A 1 155 ? 111.825 27.071 18.103 1.00 11.69 155 ILE A CA 1
ATOM 1180 C C . ILE A 1 155 ? 110.996 26.500 16.955 1.00 11.84 155 ILE A C 1
ATOM 1181 O O . ILE A 1 155 ? 109.968 25.875 17.172 1.00 12.63 155 ILE A O 1
ATOM 1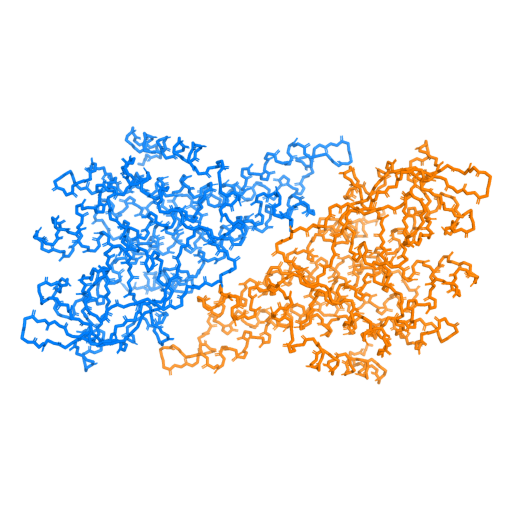186 N N . PHE A 1 156 ? 111.466 26.828 15.761 1.00 12.71 156 PHE A N 1
ATOM 1187 C CA . PHE A 1 156 ? 110.912 26.374 14.495 1.00 13.11 156 PHE A CA 1
ATOM 1188 C C . PHE A 1 156 ? 109.465 26.827 14.292 1.00 15.18 156 PHE A C 1
ATOM 1189 O O . PHE A 1 156 ? 108.580 25.979 13.985 1.00 16.35 156 PHE A O 1
ATOM 1197 N N . ILE A 1 157 ? 109.175 28.075 14.592 1.00 12.12 157 ILE A N 1
ATOM 1198 C CA . ILE A 1 157 ? 107.792 28.496 14.489 1.00 10.93 157 ILE A CA 1
ATOM 1199 C C . ILE A 1 157 ? 107.472 29.094 13.126 1.00 9.74 157 ILE A C 1
ATOM 1200 O O . ILE A 1 157 ? 108.041 30.151 12.719 1.00 9.92 157 ILE A O 1
ATOM 1205 N N . THR A 1 158 ? 106.603 28.449 12.390 1.00 9.75 158 THR A N 1
ATOM 1206 C CA . THR A 1 158 ? 106.127 28.913 11.075 1.00 10.12 158 THR A CA 1
ATOM 1207 C C . THR A 1 158 ? 105.454 30.298 11.272 1.00 11.08 158 THR A C 1
ATOM 1208 O O . THR A 1 158 ? 104.643 30.430 12.139 1.00 10.44 158 THR A O 1
ATOM 1212 N N . ASN A 1 159 ? 105.837 31.248 10.410 1.00 11.90 159 ASN A N 1
ATOM 1213 C CA . ASN A 1 159 ? 105.320 32.643 10.397 1.00 12.77 159 ASN A CA 1
ATOM 1214 C C . ASN A 1 159 ? 105.889 33.378 11.588 1.00 12.25 159 ASN A C 1
ATOM 1215 O O . ASN A 1 159 ? 105.509 34.558 11.822 1.00 15.15 159 ASN A O 1
ATOM 1220 N N . GLY A 1 160 ? 106.853 32.771 12.304 1.00 12.63 160 GLY A N 1
ATOM 1221 C CA . GLY A 1 160 ? 107.451 33.430 13.426 1.00 13.85 160 GLY A CA 1
ATOM 1222 C C . GLY A 1 160 ? 108.123 34.710 12.982 1.00 13.87 160 GLY A C 1
ATOM 1223 O O . GLY A 1 160 ? 108.564 34.852 11.864 1.00 13.19 160 GLY A O 1
ATOM 1224 N N . LYS A 1 161 ? 108.315 35.611 13.932 1.00 15.27 161 LYS A N 1
ATOM 1225 C CA . LYS A 1 161 ? 108.884 36.951 13.708 1.00 16.05 161 LYS A CA 1
ATOM 1226 C C . LYS A 1 161 ? 107.905 37.870 12.990 1.00 17.24 161 LYS A C 1
ATOM 1227 O O . LYS A 1 161 ? 107.616 39.048 13.470 1.00 17.97 161 LYS A O 1
ATOM 1233 N N . GLU A 1 162 ? 107.375 37.414 11.861 1.00 15.64 162 GLU A N 1
ATOM 1234 C CA . GLU A 1 162 ? 106.513 38.256 11.047 1.00 15.83 162 GLU A CA 1
ATOM 1235 C C . GLU A 1 162 ? 105.054 38.185 11.471 1.00 15.54 162 GLU A C 1
ATOM 1236 O O . GLU A 1 162 ? 104.347 39.161 11.264 1.00 13.86 162 GLU A O 1
ATOM 1242 N N . ALA A 1 163 ? 104.617 37.111 12.144 1.00 12.09 163 ALA A N 1
ATOM 1243 C CA . ALA A 1 163 ? 103.268 37.054 12.568 1.00 11.15 163 ALA A CA 1
ATOM 1244 C C . ALA A 1 163 ? 102.893 38.245 13.528 1.00 11.56 163 ALA A C 1
ATOM 1245 O O . ALA A 1 163 ? 103.646 38.604 14.368 1.00 11.85 163 ALA A O 1
ATOM 1247 N N . ASP A 1 164 ? 101.619 38.619 13.460 1.00 12.89 164 ASP A N 1
ATOM 1248 C CA . ASP A 1 164 ? 101.045 39.573 14.381 1.00 12.92 164 ASP A CA 1
ATOM 1249 C C . ASP A 1 164 ? 100.570 38.929 15.676 1.00 11.95 164 ASP A C 1
ATOM 1250 O O . ASP A 1 164 ? 100.677 39.557 16.742 1.00 12.81 164 ASP A O 1
ATOM 1255 N N . THR A 1 165 ? 100.013 37.712 15.593 1.00 12.12 165 THR A N 1
ATOM 1256 C CA . THR A 1 165 ? 99.299 37.051 16.666 1.00 11.39 165 THR A CA 1
ATOM 1257 C C . THR A 1 165 ? 99.831 35.605 16.844 1.00 11.57 165 THR A C 1
ATOM 1258 O O . THR A 1 165 ? 100.106 34.995 15.824 1.00 11.11 165 THR A O 1
ATOM 1262 N N . TYR A 1 166 ? 100.080 35.216 18.076 1.00 11.49 166 TYR A N 1
ATOM 1263 C CA . TYR A 1 166 ? 100.675 33.877 18.424 1.00 12.41 166 TYR A CA 1
ATOM 1264 C C . TYR A 1 166 ? 99.799 33.179 19.427 1.00 14.88 166 TYR A C 1
ATOM 1265 O O . TYR A 1 166 ? 99.295 33.840 20.385 1.00 15.70 166 TYR A O 1
ATOM 1274 N N . VAL A 1 167 ? 99.597 31.873 19.233 1.00 11.70 167 VAL A N 1
ATOM 1275 C CA . VAL A 1 167 ? 99.065 31.025 20.283 1.00 11.60 167 VAL A CA 1
ATOM 1276 C C . VAL A 1 167 ? 100.235 30.237 20.818 1.00 11.64 167 VAL A C 1
ATOM 1277 O O . VAL A 1 167 ? 100.861 29.560 19.998 1.00 11.12 167 VAL A O 1
ATOM 1281 N N . VAL A 1 168 ? 100.598 30.455 22.086 1.00 11.21 168 VAL A N 1
ATOM 1282 C CA . VAL A 1 168 ? 101.825 29.910 22.677 1.00 12.09 168 VAL A CA 1
ATOM 1283 C C . VAL A 1 168 ? 101.409 29.053 23.863 1.00 11.82 168 VAL A C 1
ATOM 1284 O O . VAL A 1 168 ? 100.443 29.313 24.551 1.00 12.55 168 VAL A O 1
ATOM 1288 N N . PHE A 1 169 ? 102.275 28.102 24.194 1.00 10.86 169 PHE A N 1
ATOM 1289 C CA . PHE A 1 169 ? 101.956 27.174 25.286 1.00 11.14 169 PHE A CA 1
ATOM 1290 C C . PHE A 1 169 ? 103.055 27.291 26.317 1.00 10.06 169 PHE A C 1
ATOM 1291 O O . PHE A 1 169 ? 104.205 27.437 25.976 1.00 11.43 169 PHE A O 1
ATOM 1299 N N . ALA A 1 170 ? 102.677 27.286 27.584 1.00 12.32 170 ALA A N 1
ATOM 1300 C CA . ALA A 1 170 ? 103.624 27.418 28.686 1.00 13.26 170 ALA A CA 1
ATOM 1301 C C . ALA A 1 170 ? 103.110 26.649 29.903 1.00 13.72 170 ALA A C 1
ATOM 1302 O O . ALA A 1 170 ? 101.908 26.478 30.083 1.00 13.28 170 ALA A O 1
ATOM 1304 N N . MET A 1 171 ? 104.058 26.181 30.756 1.00 14.85 171 MET A N 1
ATOM 1305 C CA . MET A 1 171 ? 103.647 25.557 31.999 1.00 15.75 171 MET A CA 1
ATOM 1306 C C . MET A 1 171 ? 103.174 26.596 33.026 1.00 15.07 171 MET A C 1
ATOM 1307 O O . MET A 1 171 ? 103.928 27.455 33.409 1.00 15.66 171 MET A O 1
ATOM 1312 N N . THR A 1 172 ? 101.924 26.459 33.445 1.00 16.97 172 THR A N 1
ATOM 1313 C CA . THR A 1 172 ? 101.429 27.175 34.609 1.00 17.39 172 THR A CA 1
ATOM 1314 C C . THR A 1 172 ? 101.576 26.351 35.890 1.00 19.34 172 THR A C 1
ATOM 1315 O O . THR A 1 172 ? 101.525 26.955 36.976 1.00 17.87 172 THR A O 1
ATOM 1319 N N . ASP A 1 173 ? 101.694 24.999 35.775 1.00 17.79 173 ASP A N 1
ATOM 1320 C CA . ASP A 1 173 ? 101.899 24.116 37.005 1.00 19.32 173 ASP A CA 1
ATOM 1321 C C . ASP A 1 173 ? 102.674 22.823 36.673 1.00 17.51 173 ASP A C 1
ATOM 1322 O O . ASP A 1 173 ? 102.037 21.791 36.335 1.00 16.69 173 ASP A O 1
ATOM 1327 N N . LYS A 1 174 ? 104.005 22.914 36.783 1.00 19.56 174 LYS A N 1
ATOM 1328 C CA . LYS A 1 174 ? 104.901 21.863 36.330 1.00 23.17 174 LYS A CA 1
ATOM 1329 C C . LYS A 1 174 ? 104.532 20.573 37.047 1.00 23.74 174 LYS A C 1
ATOM 1330 O O . LYS A 1 174 ? 104.641 19.480 36.483 1.00 23.05 174 LYS A O 1
ATOM 1336 N N . SER A 1 175 ? 104.077 20.676 38.293 1.00 20.51 175 SER A N 1
ATOM 1337 C CA . SER A 1 175 ? 103.753 19.462 39.056 1.00 20.58 175 SER A CA 1
ATOM 1338 C C . SER A 1 175 ? 102.581 18.684 38.490 1.00 23.97 175 SER A C 1
ATOM 1339 O O . SER A 1 175 ? 102.434 17.546 38.801 1.00 20.63 175 SER A O 1
ATOM 1342 N N . GLN A 1 176 ? 101.712 19.291 37.635 1.00 19.76 176 GLN A N 1
ATOM 1343 C CA . GLN A 1 176 ? 100.542 18.613 37.102 1.00 19.23 176 GLN A CA 1
ATOM 1344 C C . GLN A 1 176 ? 100.884 18.066 35.704 1.00 20.36 176 GLN A C 1
ATOM 1345 O O . GLN A 1 176 ? 100.029 17.481 35.050 1.00 20.50 176 GLN A O 1
ATOM 1351 N N . GLY A 1 177 ? 102.159 18.234 35.288 1.00 22.29 177 GLY A N 1
ATOM 1352 C CA . GLY A 1 177 ? 102.678 17.618 34.063 1.00 22.94 177 GLY A CA 1
ATOM 1353 C C . GLY A 1 177 ? 101.851 18.068 32.835 1.00 23.16 177 GLY A C 1
ATOM 1354 O O . GLY A 1 177 ? 101.684 19.271 32.592 1.00 21.00 177 GLY A O 1
ATOM 1355 N N . VAL A 1 178 ? 101.239 17.104 32.150 1.00 21.67 178 VAL A N 1
ATOM 1356 C CA . VAL A 1 178 ? 100.541 17.394 30.934 1.00 22.76 178 VAL A CA 1
ATOM 1357 C C . VAL A 1 178 ? 99.278 18.205 31.238 1.00 24.64 178 VAL A C 1
ATOM 1358 O O . VAL A 1 178 ? 98.801 18.935 30.366 1.00 25.03 178 VAL A O 1
ATOM 1362 N N . HIS A 1 179 ? 98.779 18.115 32.476 1.00 19.08 179 HIS A N 1
ATOM 1363 C CA . HIS A 1 179 ? 97.664 18.893 32.919 1.00 19.47 179 HIS A CA 1
ATOM 1364 C C . HIS A 1 179 ? 98.069 20.236 33.500 1.00 18.03 179 HIS A C 1
ATOM 1365 O O . HIS A 1 179 ? 97.214 20.908 34.080 1.00 20.17 179 HIS A O 1
ATOM 1372 N N . GLY A 1 180 ? 99.351 20.598 33.403 1.00 15.47 180 GLY A N 1
ATOM 1373 C CA . GLY A 1 180 ? 99.913 21.851 33.897 1.00 15.50 180 GLY A CA 1
ATOM 1374 C C . GLY A 1 180 ? 100.153 22.915 32.834 1.00 13.81 180 GLY A C 1
ATOM 1375 O O . GLY A 1 180 ? 100.744 23.929 33.126 1.00 14.39 180 GLY A O 1
ATOM 1376 N N . ILE A 1 181 ? 99.733 22.656 31.584 1.00 11.48 181 ILE A N 1
ATOM 1377 C CA . ILE A 1 181 ? 100.110 23.522 30.485 1.00 11.87 181 ILE A CA 1
ATOM 1378 C C . ILE A 1 181 ? 98.883 24.374 30.206 1.00 10.16 181 ILE A C 1
ATOM 1379 O O . ILE A 1 181 ? 97.800 23.912 30.324 1.00 11.21 181 ILE A O 1
ATOM 1384 N N . SER A 1 182 ? 99.129 25.585 29.819 1.00 10.55 182 SER A N 1
ATOM 1385 C CA . SER A 1 182 ? 98.089 26.594 29.448 1.00 11.92 182 SER A CA 1
ATOM 1386 C C . SER A 1 182 ? 98.526 27.248 28.136 1.00 12.16 182 SER A C 1
ATOM 1387 O O . SER A 1 182 ? 99.666 27.258 27.774 1.00 11.94 182 SER A O 1
ATOM 1390 N N . ALA A 1 183 ? 97.522 27.798 27.434 1.00 13.49 183 ALA A N 1
ATOM 1391 C CA . ALA A 1 183 ? 97.681 28.456 26.173 1.00 11.27 183 ALA A CA 1
ATOM 1392 C C . ALA A 1 183 ? 97.386 29.951 26.331 1.00 11.17 183 ALA A C 1
ATOM 1393 O O . ALA A 1 183 ? 96.555 30.335 27.156 1.00 11.39 183 ALA A O 1
ATOM 1395 N N . PHE A 1 184 ? 98.168 30.748 25.662 1.00 11.61 184 PHE A N 1
ATOM 1396 C CA . PHE A 1 184 ? 98.147 32.161 25.738 1.00 11.82 184 PHE A CA 1
ATOM 1397 C C . PHE A 1 184 ? 98.125 32.756 24.329 1.00 14.06 184 PHE A C 1
ATOM 1398 O O . PHE A 1 184 ? 98.779 32.283 23.419 1.00 14.00 184 PHE A O 1
ATOM 1406 N N . ILE A 1 185 ? 97.437 33.894 24.194 1.00 13.16 185 ILE A N 1
ATOM 1407 C CA . ILE A 1 185 ? 97.471 34.678 22.953 1.00 12.01 185 ILE A CA 1
ATOM 1408 C C . ILE A 1 185 ? 98.436 35.826 23.143 1.00 13.95 185 ILE A C 1
ATOM 1409 O O . ILE A 1 185 ? 98.294 36.658 24.083 1.00 13.95 185 ILE A O 1
ATOM 1414 N N . LEU A 1 186 ? 99.482 35.861 22.318 1.00 13.81 186 LEU A N 1
ATOM 1415 C CA . LEU A 1 186 ? 100.477 36.911 22.346 1.00 15.38 186 LEU A CA 1
ATOM 1416 C C . LEU A 1 186 ? 100.323 37.763 21.106 1.00 15.82 186 LEU A C 1
ATOM 1417 O O . LEU A 1 186 ? 99.916 37.262 20.075 1.00 16.10 186 LEU A O 1
ATOM 1422 N N . GLU A 1 187 ? 100.730 39.046 21.254 1.00 18.21 187 GLU A N 1
ATOM 1423 C CA . GLU A 1 187 ? 100.938 39.996 20.153 1.00 16.55 187 GLU A CA 1
ATOM 1424 C C . GLU A 1 187 ? 102.381 40.347 19.943 1.00 15.51 187 GLU A C 1
ATOM 1425 O O . GLU A 1 187 ? 103.131 40.644 20.891 1.00 15.22 187 GLU A O 1
ATOM 1431 N N . LYS A 1 188 ? 102.724 40.506 18.667 1.00 15.11 188 LYS A N 1
ATOM 1432 C CA . LYS A 1 188 ? 104.007 41.003 18.280 1.00 17.98 188 LYS A CA 1
ATOM 1433 C C . LYS A 1 188 ? 104.042 42.383 18.940 1.00 21.28 188 LYS A C 1
ATOM 1434 O O . LYS A 1 188 ? 103.092 43.193 18.772 1.00 18.77 188 LYS A O 1
ATOM 1440 N N . GLY A 1 189 ? 105.155 42.634 19.582 1.00 21.07 189 GLY A N 1
ATOM 1441 C CA . GLY A 1 189 ? 105.378 43.937 20.203 1.00 23.74 189 GLY A CA 1
ATOM 1442 C C . GLY A 1 189 ? 105.108 43.925 21.691 1.00 25.02 189 GLY A C 1
ATOM 1443 O O . GLY A 1 189 ? 105.349 44.960 22.338 1.00 26.33 189 GLY A O 1
ATOM 1444 N N . MET A 1 190 ? 104.563 42.844 22.246 1.00 23.59 190 MET A N 1
ATOM 1445 C CA . MET A 1 190 ? 104.405 42.759 23.711 1.00 23.64 190 MET A CA 1
ATOM 1446 C C . MET A 1 190 ? 105.755 42.910 24.409 1.00 27.03 190 MET A C 1
ATOM 1447 O O . MET A 1 190 ? 106.833 42.410 23.937 1.00 18.66 190 MET A O 1
ATOM 1452 N N . PRO A 1 191 ? 105.732 43.602 25.565 1.00 28.14 191 PRO A N 1
ATOM 1453 C CA . PRO A 1 191 ? 106.984 43.631 26.379 1.00 25.83 191 PRO A CA 1
ATOM 1454 C C . PRO A 1 191 ? 107.583 42.262 26.729 1.00 18.66 191 PRO A C 1
ATOM 1455 O O . PRO A 1 191 ? 106.880 41.345 27.253 1.00 22.12 191 PRO A O 1
ATOM 1459 N N . GLY A 1 192 ? 108.858 42.129 26.397 1.00 18.88 192 GLY A N 1
ATOM 1460 C CA . GLY A 1 192 ? 109.661 40.964 26.758 1.00 19.25 192 GLY A CA 1
ATOM 1461 C C . GLY A 1 192 ? 109.519 39.787 25.750 1.00 19.37 192 GLY A C 1
ATOM 1462 O O . GLY A 1 192 ? 110.044 38.712 25.971 1.00 20.17 192 GLY A O 1
ATOM 1463 N N . PHE A 1 193 ? 108.851 40.055 24.638 1.00 19.41 193 PHE A N 1
ATOM 1464 C CA . PHE A 1 193 ? 108.651 39.110 23.547 1.00 17.87 193 PHE A CA 1
ATOM 1465 C C . PHE A 1 193 ? 109.533 39.534 22.379 1.00 18.55 193 PHE A C 1
ATOM 1466 O O . PHE A 1 193 ? 109.288 40.546 21.733 1.00 19.81 193 PHE A O 1
ATOM 1474 N N . ARG A 1 194 ? 110.524 38.747 22.034 1.00 16.83 194 ARG A N 1
ATOM 1475 C CA . ARG A 1 194 ? 111.366 39.046 20.879 1.00 18.58 194 ARG A CA 1
ATOM 1476 C C . ARG A 1 194 ? 111.670 37.798 20.072 1.00 19.76 194 ARG A C 1
ATOM 1477 O O . ARG A 1 194 ? 111.258 36.712 20.481 1.00 16.41 194 ARG A O 1
ATOM 1485 N N . PHE A 1 195 ? 112.354 37.961 18.952 1.00 17.97 195 PHE A N 1
ATOM 1486 C CA . PHE A 1 195 ? 112.562 36.840 18.025 1.00 19.29 195 PHE A CA 1
ATOM 1487 C C . PHE A 1 195 ? 113.991 36.559 17.990 1.00 21.41 195 PHE A C 1
ATOM 1488 O O . PHE A 1 195 ? 114.808 37.438 18.203 1.00 22.01 195 PHE A O 1
ATOM 1496 N N . GLY A 1 196 ? 114.332 35.294 17.830 1.00 19.16 196 GLY A N 1
ATOM 1497 C CA . GLY A 1 196 ? 115.708 34.931 17.737 1.00 18.38 196 GLY A CA 1
ATOM 1498 C C . GLY A 1 196 ? 116.055 34.519 16.329 1.00 21.95 196 GLY A C 1
ATOM 1499 O O . GLY A 1 196 ? 115.725 35.183 15.412 1.00 22.19 196 GLY A O 1
ATOM 1500 N N . LYS A 1 197 ? 116.733 33.387 16.219 1.00 20.12 197 LYS A N 1
ATOM 1501 C CA . LYS A 1 197 ? 117.186 32.813 14.935 1.00 22.27 197 LYS A CA 1
ATOM 1502 C C . LYS A 1 197 ? 116.072 32.621 13.895 1.00 19.16 197 LYS A C 1
ATOM 1503 O O . LYS A 1 197 ? 115.014 32.065 14.230 1.00 17.91 197 LYS A O 1
ATOM 1509 N N . ILE A 1 198 ? 116.333 33.037 12.666 1.00 17.10 198 ILE A N 1
ATOM 1510 C CA . ILE A 1 198 ? 115.534 32.693 11.512 1.00 19.46 198 ILE A CA 1
ATOM 1511 C C . ILE A 1 198 ? 116.237 31.473 10.894 1.00 17.93 198 ILE A C 1
ATOM 1512 O O . ILE A 1 198 ? 117.411 31.488 10.504 1.00 17.18 198 ILE A O 1
ATOM 1517 N N . GLU A 1 199 ? 115.508 30.380 10.796 1.00 17.30 199 GLU A N 1
ATOM 1518 C CA . GLU A 1 199 ? 116.165 29.156 10.305 1.00 15.49 199 GLU A CA 1
ATOM 1519 C C . GLU A 1 199 ? 116.548 29.160 8.845 1.00 14.99 199 GLU A C 1
ATOM 1520 O O . GLU A 1 199 ? 115.825 29.690 8.016 1.00 15.81 199 GLU A O 1
ATOM 1526 N N . ASP A 1 200 ? 117.692 28.560 8.505 1.00 16.40 200 ASP A N 1
ATOM 1527 C CA . ASP A 1 200 ? 118.158 28.417 7.096 1.00 16.96 200 ASP A CA 1
ATOM 1528 C C . ASP A 1 200 ? 117.980 26.917 6.799 1.00 16.85 200 ASP A C 1
ATOM 1529 O O . ASP A 1 200 ? 118.631 26.091 7.464 1.00 14.91 200 ASP A O 1
ATOM 1534 N N . LYS A 1 201 ? 117.015 26.604 5.939 1.00 14.80 201 LYS A N 1
ATOM 1535 C CA . LYS A 1 201 ? 116.515 25.263 5.763 1.00 13.48 201 LYS A CA 1
ATOM 1536 C C . LYS A 1 201 ? 116.915 24.655 4.454 1.00 13.51 201 LYS A C 1
ATOM 1537 O O . LYS A 1 201 ? 117.356 25.329 3.479 1.00 14.54 201 LYS A O 1
ATOM 1543 N N . MET A 1 202 ? 116.661 23.354 4.352 1.00 12.45 202 MET A N 1
ATOM 1544 C CA . MET A 1 202 ? 116.825 22.645 3.104 1.00 13.21 202 MET A CA 1
ATOM 1545 C C . MET A 1 202 ? 115.902 23.168 2.003 1.00 12.98 202 MET A C 1
ATOM 1546 O O . MET A 1 202 ? 116.243 23.152 0.849 1.00 14.33 202 MET A O 1
ATOM 1551 N N . GLY A 1 203 ? 114.699 23.535 2.416 1.00 11.36 203 GLY A N 1
ATOM 1552 C CA . GLY A 1 203 ? 113.647 23.916 1.528 1.00 11.12 203 GLY A CA 1
ATOM 1553 C C . GLY A 1 203 ? 112.667 24.818 2.297 1.00 12.29 203 GLY A C 1
ATOM 1554 O O . GLY A 1 203 ? 112.973 25.299 3.373 1.00 11.64 203 GLY A O 1
ATOM 1555 N N . GLY A 1 204 ? 111.459 24.979 1.765 1.00 12.02 204 GLY A N 1
ATOM 1556 C CA . GLY A 1 204 ? 110.473 25.851 2.359 1.00 12.89 204 GLY A CA 1
ATOM 1557 C C . GLY A 1 204 ? 110.994 27.275 2.410 1.00 12.78 204 GLY A C 1
ATOM 1558 O O . GLY A 1 204 ? 110.686 28.051 3.309 1.00 14.45 204 GLY A O 1
ATOM 1559 N N . HIS A 1 205 ? 111.754 27.651 1.383 1.00 12.80 205 HIS A N 1
ATOM 1560 C CA . HIS A 1 205 ? 112.402 28.926 1.398 1.00 13.44 205 HIS A CA 1
ATOM 1561 C C . HIS A 1 205 ? 111.481 30.099 1.289 1.00 15.55 205 HIS A C 1
ATOM 1562 O O . HIS A 1 205 ? 111.952 31.257 1.532 1.00 18.13 205 HIS A O 1
ATOM 1569 N N . THR A 1 206 ? 110.237 29.856 0.855 1.00 12.93 206 THR A N 1
ATOM 1570 C CA . THR A 1 206 ? 109.270 30.950 0.857 1.00 12.56 206 THR A CA 1
ATOM 1571 C C . THR A 1 206 ? 108.348 30.933 2.085 1.00 12.97 206 THR A C 1
ATOM 1572 O O . THR A 1 206 ? 107.241 31.549 2.068 1.00 15.79 206 THR A O 1
ATOM 1576 N N . SER A 1 207 ? 108.718 30.123 3.088 1.00 12.90 207 SER A N 1
ATOM 1577 C CA . SER A 1 207 ? 108.091 30.114 4.394 1.00 13.62 207 SER A CA 1
ATOM 1578 C C . SER A 1 207 ? 109.133 30.635 5.385 1.00 13.81 207 SER A C 1
ATOM 1579 O O . SER A 1 207 ? 110.312 30.327 5.350 1.00 14.12 207 SER A O 1
ATOM 1582 N N . ILE A 1 208 ? 108.696 31.437 6.334 1.00 13.40 208 ILE A N 1
ATOM 1583 C CA . ILE A 1 208 ? 109.548 31.879 7.397 1.00 12.55 208 ILE A CA 1
ATOM 1584 C C . ILE A 1 208 ? 109.336 31.052 8.628 1.00 11.14 208 ILE A C 1
ATOM 1585 O O . ILE A 1 208 ? 108.247 30.755 9.007 1.00 10.26 208 ILE A O 1
ATOM 1590 N N . THR A 1 209 ? 110.449 30.728 9.262 1.00 11.79 209 THR A N 1
ATOM 1591 C CA . THR A 1 209 ? 110.495 29.894 10.450 1.00 12.71 209 THR A CA 1
ATOM 1592 C C . THR A 1 209 ? 111.446 30.521 11.463 1.00 11.78 209 THR A C 1
ATOM 1593 O O . THR A 1 209 ? 112.651 30.670 11.159 1.00 13.81 209 THR A O 1
ATOM 1597 N N . ALA A 1 210 ? 110.956 30.826 12.652 1.00 12.07 210 ALA A N 1
ATOM 1598 C CA . ALA A 1 210 ? 111.769 31.599 13.607 1.00 12.81 210 ALA A CA 1
ATOM 1599 C C . ALA A 1 210 ? 111.658 31.087 15.018 1.00 14.49 210 ALA A C 1
ATOM 1600 O O . ALA A 1 210 ? 110.694 30.413 15.378 1.00 14.63 210 ALA A O 1
ATOM 1602 N N . GLU A 1 211 ? 112.671 31.416 15.805 1.00 12.68 211 GLU A N 1
ATOM 1603 C CA . GLU A 1 211 ? 112.659 31.265 17.261 1.00 14.73 211 GLU A CA 1
ATOM 1604 C C . GLU A 1 211 ? 111.872 32.455 17.926 1.00 14.84 211 GLU A C 1
ATOM 1605 O O . GLU A 1 211 ? 112.121 33.653 17.590 1.00 15.96 211 GLU A O 1
ATOM 1611 N N . LEU A 1 212 ? 111.143 32.089 18.958 1.00 13.57 212 LEU A N 1
ATOM 1612 C CA . LEU A 1 212 ? 110.468 33.061 19.847 1.00 13.06 212 LEU A CA 1
ATOM 1613 C C . LEU A 1 212 ? 111.193 33.065 21.148 1.00 13.55 212 LEU A C 1
ATOM 1614 O O . LEU A 1 212 ? 111.558 32.008 21.669 1.00 12.29 212 LEU A O 1
ATOM 1619 N N . ILE A 1 213 ? 111.403 34.249 21.723 1.00 13.47 213 ILE A N 1
ATOM 1620 C CA . ILE A 1 213 ? 112.058 34.361 23.034 1.00 14.85 213 ILE A CA 1
ATOM 1621 C C . ILE A 1 213 ? 111.196 35.223 23.984 1.00 15.06 213 ILE A C 1
ATOM 1622 O O . ILE A 1 213 ? 110.672 36.290 23.578 1.00 15.78 213 ILE A O 1
ATOM 1627 N N . PHE A 1 214 ? 110.956 34.689 25.186 1.00 14.65 214 PHE A N 1
ATOM 1628 C CA . PHE A 1 214 ? 110.196 35.352 26.210 1.00 14.83 214 PHE A CA 1
ATOM 1629 C C . PHE A 1 214 ? 111.141 35.625 27.403 1.00 18.67 214 PHE A C 1
ATOM 1630 O O . PHE A 1 214 ? 111.645 34.708 28.018 1.00 17.14 214 PHE A O 1
ATOM 1638 N N . GLU A 1 215 ? 111.324 36.898 27.755 1.00 19.46 215 GLU A N 1
ATOM 1639 C CA . GLU A 1 215 ? 112.161 37.267 28.883 1.00 18.55 215 GLU A CA 1
ATOM 1640 C C . GLU A 1 215 ? 111.343 38.207 29.725 1.00 19.76 215 GLU A C 1
ATOM 1641 O O . GLU A 1 215 ? 111.182 39.368 29.378 1.00 19.60 215 GLU A O 1
ATOM 1647 N N . ASP A 1 216 ? 110.792 37.669 30.791 1.00 18.61 216 ASP A N 1
ATOM 1648 C CA . ASP A 1 216 ? 109.778 38.290 31.583 1.00 21.80 216 ASP A CA 1
ATOM 1649 C C . ASP A 1 216 ? 108.761 38.976 30.691 1.00 24.78 216 ASP A C 1
ATOM 1650 O O . ASP A 1 216 ? 108.406 40.156 30.880 1.00 22.56 216 ASP A O 1
ATOM 1655 N N . CYS A 1 217 ? 108.216 38.200 29.770 1.00 21.58 217 CYS A N 1
ATOM 1656 C CA . CYS A 1 217 ? 107.278 38.715 28.831 1.00 20.02 217 CYS A CA 1
ATOM 1657 C C . CYS A 1 217 ? 105.949 38.904 29.528 1.00 20.74 217 CYS A C 1
ATOM 1658 O O . CYS A 1 217 ? 105.454 38.019 30.224 1.00 21.09 217 CYS A O 1
ATOM 1661 N N . GLU A 1 218 ? 105.337 40.089 29.365 1.00 22.20 218 GLU A N 1
ATOM 1662 C CA . GLU A 1 218 ? 104.144 40.401 30.156 1.00 22.26 218 GLU A CA 1
ATOM 1663 C C . GLU A 1 218 ? 102.918 40.178 29.296 1.00 22.64 218 GLU A C 1
ATOM 1664 O O . GLU A 1 218 ? 102.765 40.855 28.273 1.00 24.65 218 GLU A O 1
ATOM 1670 N N . VAL A 1 219 ? 102.101 39.206 29.651 1.00 18.54 219 VAL A N 1
ATOM 1671 C CA . VAL A 1 219 ? 100.906 38.809 28.891 1.00 21.01 219 VAL A CA 1
ATOM 1672 C C . VAL A 1 219 ? 99.701 39.176 29.748 1.00 19.26 219 VAL A C 1
ATOM 1673 O O . VAL A 1 219 ? 99.517 38.662 30.872 1.00 20.47 219 VAL A O 1
ATOM 1677 N N . PRO A 1 220 ? 98.790 40.026 29.231 1.00 20.10 220 PRO A N 1
ATOM 1678 C CA . PRO A 1 220 ? 97.578 40.263 30.013 1.00 20.06 220 PRO A CA 1
ATOM 1679 C C . PRO A 1 220 ? 96.846 39.035 30.435 1.00 19.97 220 PRO A C 1
ATOM 1680 O O . PRO A 1 220 ? 96.742 38.057 29.684 1.00 17.30 220 PRO A O 1
ATOM 1684 N N . LYS A 1 221 ? 96.344 39.015 31.673 1.00 18.36 221 LYS A N 1
ATOM 1685 C CA . LYS A 1 221 ? 95.712 37.824 32.194 1.00 18.76 221 LYS A CA 1
ATOM 1686 C C . LYS A 1 221 ? 94.545 37.332 31.412 1.00 20.25 221 LYS A C 1
ATOM 1687 O O . LYS A 1 221 ? 94.331 36.112 31.317 1.00 16.83 221 LYS A O 1
ATOM 1693 N N . GLU A 1 222 ? 93.839 38.258 30.741 1.00 16.24 222 GLU A N 1
ATOM 1694 C CA . GLU A 1 222 ? 92.719 37.855 29.920 1.00 17.53 222 GLU A CA 1
ATOM 1695 C C . GLU A 1 222 ? 93.154 37.200 28.585 1.00 15.85 222 GLU A C 1
ATOM 1696 O O . GLU A 1 222 ? 92.319 36.734 27.836 1.00 18.73 222 GLU A O 1
ATOM 1702 N N . ASN A 1 223 ? 94.423 37.178 28.315 1.00 14.20 223 ASN A N 1
ATOM 1703 C CA . ASN A 1 223 ? 94.894 36.531 27.104 1.00 14.87 223 ASN A CA 1
ATOM 1704 C C . ASN A 1 223 ? 95.261 35.069 27.348 1.00 14.49 223 ASN A C 1
ATOM 1705 O O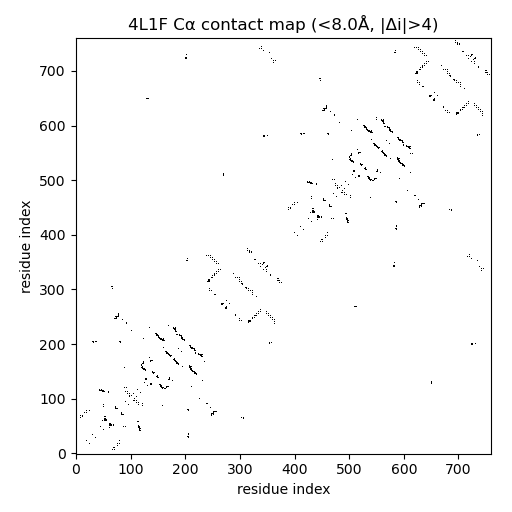 . ASN A 1 223 ? 95.624 34.410 26.382 1.00 13.07 223 ASN A O 1
ATOM 1710 N N . LEU A 1 224 ? 95.022 34.546 28.542 1.00 14.07 224 LEU A N 1
ATOM 1711 C CA . LEU A 1 224 ? 94.832 33.147 28.679 1.00 14.32 224 LEU A CA 1
ATOM 1712 C C . LEU A 1 224 ? 93.737 32.553 27.748 1.00 14.83 224 LEU A C 1
ATOM 1713 O O . LEU A 1 224 ? 92.586 33.006 27.724 1.00 13.21 224 LEU A O 1
ATOM 1718 N N . LEU A 1 225 ? 94.100 31.515 26.982 1.00 12.91 225 LEU A N 1
ATOM 1719 C CA . LEU A 1 225 ? 93.143 30.895 26.088 1.00 12.45 225 LEU A CA 1
ATOM 1720 C C . LEU A 1 225 ? 92.652 29.582 26.667 1.00 14.51 225 LEU A C 1
ATOM 1721 O O . LEU A 1 225 ? 93.428 28.643 26.913 1.00 14.68 225 LEU A O 1
ATOM 1726 N N . GLY A 1 226 ? 91.334 29.475 26.866 1.00 12.83 226 GLY A N 1
ATOM 1727 C CA . GLY A 1 226 ? 90.742 28.395 27.566 1.00 16.54 226 GLY A CA 1
ATOM 1728 C C . GLY A 1 226 ? 91.031 28.543 29.035 1.00 18.34 226 GLY A C 1
ATOM 1729 O O . GLY A 1 226 ? 91.293 29.616 29.493 1.00 22.17 226 GLY A O 1
ATOM 1730 N N . LYS A 1 227 ? 91.037 27.435 29.738 1.00 17.73 227 LYS A N 1
ATOM 1731 C CA . LYS A 1 227 ? 91.231 27.436 31.186 1.00 21.52 227 LYS A CA 1
ATOM 1732 C C . LYS A 1 227 ? 92.652 27.070 31.486 1.00 18.25 227 LYS A C 1
ATOM 1733 O O . LYS A 1 227 ? 93.263 26.358 30.687 1.00 16.11 227 LYS A O 1
ATOM 1739 N N . GLU A 1 228 ? 93.205 27.555 32.611 1.00 18.68 228 GLU A N 1
ATOM 1740 C CA . GLU A 1 228 ? 94.494 27.052 33.075 1.00 19.02 228 GLU A CA 1
ATOM 1741 C C . GLU A 1 228 ? 94.549 25.564 33.100 1.00 16.98 228 GLU A C 1
ATOM 1742 O O . GLU A 1 228 ? 93.604 24.873 33.540 1.00 17.35 228 GLU A O 1
ATOM 1748 N N . GLY A 1 229 ? 95.625 25.026 32.528 1.00 18.26 229 GLY A N 1
ATOM 1749 C CA . GLY A 1 229 ? 95.795 23.593 32.525 1.00 17.60 229 GLY A CA 1
ATOM 1750 C C . GLY A 1 229 ? 95.174 22.869 31.325 1.00 20.83 229 GLY A C 1
ATOM 1751 O O . GLY A 1 229 ? 95.457 21.677 31.119 1.00 18.80 229 GLY A O 1
ATOM 1752 N N . GLU A 1 230 ? 94.393 23.578 30.493 1.00 18.33 230 GLU A N 1
ATOM 1753 C CA . GLU A 1 230 ? 93.797 23.015 29.255 1.00 21.20 230 GLU A CA 1
ATOM 1754 C C . GLU A 1 230 ? 94.686 23.085 28.024 1.00 16.36 230 GLU A C 1
ATOM 1755 O O . GLU A 1 230 ? 94.270 22.731 26.892 1.00 14.23 230 GLU A O 1
ATOM 1761 N N . GLY A 1 231 ? 95.891 23.579 28.181 1.00 14.71 231 GLY A N 1
ATOM 1762 C CA . GLY A 1 231 ? 96.715 23.911 27.083 1.00 16.26 231 GLY A CA 1
ATOM 1763 C C . GLY A 1 231 ? 97.095 22.723 26.249 1.00 17.72 231 GLY A C 1
ATOM 1764 O O . GLY A 1 231 ? 97.200 22.841 25.005 1.00 15.50 231 GLY A O 1
ATOM 1765 N N . PHE A 1 232 ? 97.349 21.575 26.892 1.00 16.13 232 PHE A N 1
ATOM 1766 C CA . PHE A 1 232 ? 97.693 20.404 26.031 1.00 15.96 232 PHE A CA 1
ATOM 1767 C C . PHE A 1 232 ? 96.571 19.951 25.129 1.00 15.63 232 PHE A C 1
ATOM 1768 O O . PHE A 1 232 ? 96.798 19.614 23.959 1.00 13.89 232 PHE A O 1
ATOM 1776 N N . LYS A 1 233 ? 95.337 19.940 25.648 1.00 13.52 233 LYS A N 1
ATOM 1777 C CA . LYS A 1 233 ? 94.217 19.573 24.860 1.00 15.47 233 LYS A CA 1
ATOM 1778 C C . LYS A 1 233 ? 94.058 20.543 23.680 1.00 13.18 233 LYS A C 1
ATOM 1779 O O . LYS A 1 233 ? 93.747 20.126 22.561 1.00 13.63 233 LYS A O 1
ATOM 1785 N N . ILE A 1 234 ? 94.280 21.812 23.959 1.00 11.20 234 ILE A N 1
ATOM 1786 C CA . ILE A 1 234 ? 94.176 22.823 22.882 1.00 11.94 234 ILE A CA 1
ATOM 1787 C C . ILE A 1 234 ? 95.231 22.544 21.781 1.00 11.16 234 ILE A C 1
ATOM 1788 O O . ILE A 1 234 ? 94.968 22.533 20.572 1.00 10.46 234 ILE A O 1
ATOM 1793 N N . ALA A 1 235 ? 96.434 22.268 22.238 1.00 10.68 235 ALA A N 1
ATOM 1794 C CA . ALA A 1 235 ? 97.554 21.941 21.295 1.00 12.32 235 ALA A CA 1
ATOM 1795 C C . ALA A 1 235 ? 97.219 20.746 20.487 1.00 11.02 235 ALA A C 1
ATOM 1796 O O . ALA A 1 235 ? 97.326 20.802 19.289 1.00 11.72 235 ALA A O 1
ATOM 1798 N N . MET A 1 236 ? 96.708 19.705 21.098 1.00 11.25 236 MET A N 1
ATOM 1799 C CA . MET A 1 236 ? 96.471 18.444 20.357 1.00 13.63 236 MET A CA 1
ATOM 1800 C C . MET A 1 236 ? 95.302 18.617 19.402 1.00 13.08 236 MET A C 1
ATOM 1801 O O . MET A 1 236 ? 95.378 18.186 18.239 1.00 11.32 236 MET A O 1
ATOM 1806 N N . GLU A 1 237 ? 94.222 19.241 19.853 1.00 13.71 237 GLU A N 1
ATOM 1807 C CA . GLU A 1 237 ? 93.119 19.516 18.971 1.00 14.48 237 GLU A CA 1
ATOM 1808 C C . GLU A 1 237 ? 93.529 20.375 17.785 1.00 12.17 237 GLU A C 1
ATOM 1809 O O . GLU A 1 237 ? 93.003 20.159 16.661 1.00 14.41 237 GLU A O 1
ATOM 1815 N N . THR A 1 238 ? 94.388 21.365 18.006 1.00 11.34 238 THR A N 1
ATOM 1816 C CA . THR A 1 238 ? 94.803 22.196 16.953 1.00 12.35 238 THR A CA 1
ATOM 1817 C C . THR A 1 238 ? 95.631 21.402 15.857 1.00 12.65 238 THR A C 1
ATOM 1818 O O . THR A 1 238 ? 95.422 21.547 14.663 1.00 11.94 238 THR A O 1
ATOM 1822 N N . LEU A 1 239 ? 96.527 20.567 16.348 1.00 12.44 239 LEU A N 1
ATOM 1823 C CA . LEU A 1 239 ? 97.416 19.807 15.506 1.00 12.51 239 LEU A CA 1
ATOM 1824 C C . LEU A 1 239 ? 96.617 18.805 14.701 1.00 13.67 239 LEU A C 1
ATOM 1825 O O . LEU A 1 239 ? 96.999 18.528 13.551 1.00 12.47 239 LEU A O 1
ATOM 1830 N N . ASP A 1 240 ? 95.530 18.257 15.247 1.00 14.73 240 ASP A N 1
ATOM 1831 C CA . ASP A 1 240 ? 94.657 17.340 14.492 1.00 13.81 240 ASP A CA 1
ATOM 1832 C C . ASP A 1 240 ? 94.182 18.076 13.247 1.00 15.03 240 ASP A C 1
ATOM 1833 O O . ASP A 1 240 ? 94.272 17.564 12.138 1.00 13.15 240 ASP A O 1
ATOM 1838 N N . GLY A 1 241 ? 93.789 19.352 13.360 1.00 12.65 241 GLY A N 1
ATOM 1839 C CA . GLY A 1 241 ? 93.417 20.062 12.156 1.00 12.95 241 GLY A CA 1
ATOM 1840 C C . GLY A 1 241 ? 94.572 20.499 11.290 1.00 13.46 241 GLY A C 1
ATOM 1841 O O . GLY A 1 241 ? 94.508 20.452 10.049 1.00 14.03 241 GLY A O 1
ATOM 1842 N N . GLY A 1 242 ? 95.664 20.876 11.918 1.00 11.16 242 GLY A N 1
ATOM 1843 C CA . GLY A 1 242 ? 96.807 21.327 11.164 1.00 11.30 242 GLY A CA 1
ATOM 1844 C C . GLY A 1 242 ? 97.421 20.180 10.325 1.00 10.70 242 GLY A C 1
ATOM 1845 O O . GLY A 1 242 ? 97.994 20.420 9.276 1.00 11.17 242 GLY A O 1
ATOM 1846 N N . ARG A 1 243 ? 97.250 18.937 10.771 1.00 10.81 243 ARG A N 1
ATOM 1847 C CA . ARG A 1 243 ? 97.769 17.803 10.002 1.00 9.43 243 ARG A CA 1
ATOM 1848 C C . ARG A 1 243 ? 96.983 17.648 8.675 1.00 9.68 243 ARG A C 1
ATOM 1849 O O . ARG A 1 243 ? 97.574 17.296 7.657 1.00 9.84 243 ARG A O 1
ATOM 1857 N N . ILE A 1 244 ? 95.732 18.041 8.667 1.00 10.49 244 ILE A N 1
ATOM 1858 C CA . ILE A 1 244 ? 94.961 18.044 7.395 1.00 10.50 244 ILE A CA 1
ATOM 1859 C C . ILE A 1 244 ? 95.539 19.065 6.448 1.00 9.28 244 ILE A C 1
ATOM 1860 O O . ILE A 1 244 ? 95.643 18.789 5.259 1.00 10.44 244 ILE A O 1
ATOM 1865 N N . GLY A 1 245 ? 95.923 20.254 6.984 1.00 8.86 245 GLY A N 1
ATOM 1866 C CA . GLY A 1 245 ? 96.575 21.297 6.205 1.00 9.19 245 GLY A CA 1
ATOM 1867 C C . GLY A 1 245 ? 97.884 20.859 5.586 1.00 8.90 245 GLY A C 1
ATOM 1868 O O . GLY A 1 245 ? 98.190 21.107 4.434 1.00 8.14 245 GLY A O 1
ATOM 1869 N N . VAL A 1 246 ? 98.730 20.227 6.421 1.00 9.19 246 VAL A N 1
ATOM 1870 C CA . VAL A 1 246 ? 99.966 19.727 5.912 1.00 10.17 246 VAL A CA 1
ATOM 1871 C C . VAL A 1 246 ? 99.727 18.632 4.847 1.00 9.38 246 VAL A C 1
ATOM 1872 O O . VAL A 1 246 ? 100.427 18.568 3.833 1.00 10.10 246 VAL A O 1
ATOM 1876 N N . ALA A 1 247 ? 98.775 17.764 5.099 1.00 9.55 247 ALA A N 1
ATOM 1877 C CA . ALA A 1 247 ? 98.377 16.762 4.123 1.00 9.23 247 ALA A CA 1
ATOM 1878 C C . ALA A 1 247 ? 98.040 17.399 2.783 1.00 9.00 247 ALA A C 1
ATOM 1879 O O . ALA A 1 247 ? 98.482 16.928 1.712 1.00 7.85 247 ALA A O 1
ATOM 1881 N N . ALA A 1 248 ? 97.265 18.501 2.833 1.00 8.61 248 ALA A N 1
ATOM 1882 C CA . ALA A 1 248 ? 96.911 19.249 1.645 1.00 8.29 248 ALA A CA 1
ATOM 1883 C C . ALA A 1 248 ? 98.117 19.880 0.928 1.00 8.41 248 ALA A C 1
ATOM 1884 O O . ALA A 1 248 ? 98.217 19.870 -0.325 1.00 10.31 248 ALA A O 1
ATOM 1886 N N . GLN A 1 249 ? 99.032 20.406 1.694 1.00 8.61 249 GLN A N 1
ATOM 1887 C CA . GLN A 1 249 ? 100.252 20.976 1.182 1.00 8.83 249 GLN A CA 1
ATOM 1888 C C . GLN A 1 249 ? 101.005 19.866 0.462 1.00 8.23 249 GLN A C 1
ATOM 1889 O O . GLN A 1 249 ? 101.502 20.072 -0.659 1.00 8.24 249 GLN A O 1
ATOM 1895 N N . ALA A 1 250 ? 101.163 18.708 1.097 1.00 8.99 250 ALA A N 1
ATOM 1896 C CA . ALA A 1 250 ? 101.892 17.629 0.463 1.00 9.13 250 ALA A CA 1
ATOM 1897 C C . ALA A 1 250 ? 101.214 17.172 -0.843 1.00 8.45 250 ALA A C 1
ATOM 1898 O O . ALA A 1 250 ? 101.856 16.876 -1.795 1.00 8.06 250 ALA A O 1
ATOM 1900 N N . LEU A 1 251 ? 99.905 17.050 -0.823 1.00 7.65 251 LEU A N 1
ATOM 1901 C CA . LEU A 1 251 ? 99.120 16.675 -1.980 1.00 9.20 251 LEU A CA 1
ATOM 1902 C C . LEU A 1 251 ? 99.422 17.657 -3.100 1.00 8.70 251 LEU A C 1
ATOM 1903 O O . LEU A 1 251 ? 99.645 17.260 -4.217 1.00 8.41 251 LEU A O 1
ATOM 1908 N N . GLY A 1 252 ? 99.396 18.945 -2.812 1.00 8.26 252 GLY A N 1
ATOM 1909 C CA . GLY A 1 252 ? 99.617 19.941 -3.841 1.00 8.35 252 GLY A CA 1
ATOM 1910 C C . GLY A 1 252 ? 101.014 19.913 -4.411 1.00 8.58 252 GLY A C 1
ATOM 1911 O O . GLY A 1 252 ? 101.209 20.076 -5.615 1.00 8.46 252 GLY A O 1
ATOM 1912 N N . ILE A 1 253 ? 101.992 19.705 -3.546 1.00 8.18 253 ILE A N 1
ATOM 1913 C CA . ILE A 1 253 ? 103.386 19.628 -3.965 1.00 8.21 253 ILE A CA 1
ATOM 1914 C C . ILE A 1 253 ? 103.489 18.398 -4.901 1.00 7.72 253 ILE A C 1
ATOM 1915 O O . ILE A 1 253 ? 104.102 18.529 -5.996 1.00 7.43 253 ILE A O 1
ATOM 1920 N N . ALA A 1 254 ? 102.889 17.284 -4.514 1.00 8.26 254 ALA A N 1
ATOM 1921 C CA . ALA A 1 254 ? 102.927 16.063 -5.387 1.00 8.53 254 ALA A CA 1
ATOM 1922 C C . ALA A 1 254 ? 102.304 16.341 -6.759 1.00 7.68 254 ALA A C 1
ATOM 1923 O O . ALA A 1 254 ? 102.860 16.011 -7.805 1.00 7.34 254 ALA A O 1
ATOM 1925 N N . GLU A 1 255 ? 101.149 16.973 -6.756 1.00 7.67 255 GLU A N 1
ATOM 1926 C CA . GLU A 1 255 ? 100.463 17.296 -7.989 1.00 8.50 255 GLU A CA 1
ATOM 1927 C C . GLU A 1 255 ? 101.228 18.229 -8.869 1.00 9.75 255 GLU A C 1
ATOM 1928 O O . GLU A 1 255 ? 101.310 18.018 -10.075 1.00 9.92 255 GLU A O 1
ATOM 1934 N N . GLY A 1 256 ? 101.771 19.285 -8.285 1.00 8.71 256 GLY A N 1
ATOM 1935 C CA . GLY A 1 256 ? 102.669 20.237 -8.987 1.00 8.53 256 GLY A CA 1
ATOM 1936 C C . GLY A 1 256 ? 103.831 19.525 -9.672 1.00 9.75 256 GLY A C 1
ATOM 1937 O O . GLY A 1 256 ? 104.125 19.763 -10.843 1.00 7.59 256 GLY A O 1
ATOM 1938 N N . ALA A 1 257 ? 104.510 18.692 -8.892 1.00 9.85 257 ALA A N 1
ATOM 1939 C CA . ALA A 1 257 ? 105.657 17.935 -9.402 1.00 10.14 257 ALA A CA 1
ATOM 1940 C C . ALA A 1 257 ? 105.255 16.991 -10.537 1.00 10.14 257 ALA A C 1
ATOM 1941 O O . ALA A 1 257 ? 105.949 16.980 -11.585 1.00 8.43 257 ALA A O 1
ATOM 1943 N N . LEU A 1 258 ? 104.205 16.232 -10.358 1.00 9.78 258 LEU A N 1
ATOM 1944 C CA . LEU A 1 258 ? 103.822 15.332 -11.397 1.00 10.67 258 LEU A CA 1
ATOM 1945 C C . LEU A 1 258 ? 103.435 16.134 -12.686 1.00 10.46 258 LEU A C 1
ATOM 1946 O O . LEU A 1 258 ? 103.729 15.665 -13.792 1.00 11.12 258 LEU A O 1
ATOM 1951 N N . ALA A 1 259 ? 102.654 17.191 -12.521 1.00 10.70 259 ALA A N 1
ATOM 1952 C CA . ALA A 1 259 ? 102.211 18.007 -13.659 1.00 10.46 259 ALA A CA 1
ATOM 1953 C C . ALA A 1 259 ? 103.424 18.520 -14.427 1.00 9.51 259 ALA A C 1
ATOM 1954 O O . ALA A 1 259 ? 103.450 18.415 -15.686 1.00 11.04 259 ALA A O 1
ATOM 1956 N N . ALA A 1 260 ? 104.459 18.950 -13.719 1.00 8.59 260 ALA A N 1
ATOM 1957 C CA . ALA A 1 260 ? 105.669 19.379 -14.339 1.00 10.19 260 ALA A CA 1
ATOM 1958 C C . ALA A 1 260 ? 106.444 18.291 -15.111 1.00 9.48 260 ALA A C 1
ATOM 1959 O O . ALA A 1 260 ? 106.853 18.476 -16.251 1.00 8.30 260 ALA A O 1
ATOM 1961 N N . ALA A 1 261 ? 106.541 17.131 -14.484 1.00 9.98 261 ALA A N 1
ATOM 1962 C CA . ALA A 1 261 ? 107.207 16.032 -15.137 1.00 10.03 261 ALA A CA 1
ATOM 1963 C C . ALA A 1 261 ? 106.430 15.531 -16.404 1.00 9.91 261 ALA A C 1
ATOM 1964 O O . ALA A 1 261 ? 107.084 15.197 -17.373 1.00 11.11 261 ALA A O 1
ATOM 1966 N N . VAL A 1 262 ? 105.093 15.422 -16.323 1.00 9.45 262 VAL A N 1
ATOM 1967 C CA . VAL A 1 262 ? 104.233 15.002 -17.424 1.00 9.87 262 VAL A CA 1
ATOM 1968 C C . VAL A 1 262 ? 104.472 15.894 -18.596 1.00 10.12 262 VAL A C 1
ATOM 1969 O O . VAL A 1 262 ? 104.833 15.455 -19.725 1.00 10.77 262 VAL A O 1
ATOM 1973 N N . LYS A 1 263 ? 104.356 17.191 -18.323 1.00 10.80 263 LYS A N 1
ATOM 1974 C CA . LYS A 1 263 ? 104.553 18.162 -19.396 1.00 11.66 263 LYS A CA 1
ATOM 1975 C C . LYS A 1 263 ? 105.972 18.088 -20.043 1.00 10.78 263 LYS A C 1
ATOM 1976 O O . LYS A 1 263 ? 106.095 18.122 -21.289 1.00 12.41 263 LYS A O 1
ATOM 1982 N N . TYR A 1 264 ? 107.011 17.986 -19.208 1.00 11.11 264 TYR A N 1
ATOM 1983 C CA . TYR A 1 264 ? 108.383 17.810 -19.671 1.00 10.25 264 TYR A CA 1
ATOM 1984 C C . TYR A 1 264 ? 108.545 16.554 -20.494 1.00 11.06 264 TYR A C 1
ATOM 1985 O O . TYR A 1 264 ? 109.167 16.569 -21.561 1.00 12.76 264 TYR A O 1
ATOM 1994 N N . SER A 1 265 ? 107.956 15.480 -20.003 1.00 8.97 265 SER A N 1
ATOM 1995 C CA . SER A 1 265 ? 108.137 14.174 -20.644 1.00 9.40 265 SER A CA 1
ATOM 1996 C C . SER A 1 265 ? 107.555 14.129 -22.004 1.00 10.66 265 SER A C 1
ATOM 1997 O O . SER A 1 265 ? 108.012 13.414 -22.852 1.00 11.45 265 SER A O 1
ATOM 2000 N N . LYS A 1 266 ? 106.553 14.958 -22.267 1.00 10.19 266 LYS A N 1
ATOM 2001 C CA . LYS A 1 266 ? 105.883 14.984 -23.569 1.00 12.17 266 LYS A CA 1
ATOM 2002 C C . LYS A 1 266 ? 106.665 15.883 -24.528 1.00 15.80 266 LYS A C 1
ATOM 2003 O O . LYS A 1 266 ? 106.522 15.779 -25.739 1.00 18.00 266 LYS A O 1
ATOM 2009 N N . GLU A 1 267 ? 107.486 16.766 -23.996 1.00 14.72 267 GLU A N 1
ATOM 2010 C CA . GLU A 1 267 ? 108.282 17.687 -24.779 1.00 16.90 267 GLU A CA 1
ATOM 2011 C C . GLU A 1 267 ? 109.698 17.155 -25.081 1.00 16.47 267 GLU A C 1
ATOM 2012 O O . GLU A 1 267 ? 110.222 17.356 -26.169 1.00 16.53 267 GLU A O 1
ATOM 2018 N N . ARG A 1 268 ? 110.374 16.635 -24.074 1.00 12.97 268 ARG A N 1
ATOM 2019 C CA . ARG A 1 268 ? 111.768 16.200 -24.162 1.00 11.74 268 ARG A CA 1
ATOM 2020 C C . ARG A 1 268 ? 111.895 14.902 -25.026 1.00 12.46 268 ARG A C 1
ATOM 2021 O O . ARG A 1 268 ? 111.193 13.914 -24.778 1.00 12.96 268 ARG A O 1
ATOM 2029 N N . GLU A 1 269 ? 112.782 14.925 -26.032 1.00 12.42 269 GLU A N 1
ATOM 2030 C CA . GLU A 1 269 ? 113.026 13.785 -26.927 1.00 12.64 269 GLU A CA 1
ATOM 2031 C C . GLU A 1 269 ? 114.421 13.245 -26.683 1.00 12.51 269 GLU A C 1
ATOM 2032 O O . GLU A 1 269 ? 115.384 14.053 -26.623 1.00 14.06 269 GLU A O 1
ATOM 2038 N N . GLN A 1 270 ? 114.536 11.924 -26.649 1.00 11.97 270 GLN A N 1
ATOM 2039 C CA . GLN A 1 270 ? 115.792 11.236 -26.756 1.00 11.70 270 GLN A CA 1
ATOM 2040 C C . GLN A 1 270 ? 115.509 9.973 -27.600 1.00 12.91 270 GLN A C 1
ATOM 2041 O O . GLN A 1 270 ? 114.406 9.475 -27.575 1.00 10.51 270 GLN A O 1
ATOM 2047 N N . PHE A 1 271 ? 116.453 9.535 -28.384 1.00 12.13 271 PHE A N 1
ATOM 2048 C CA . PHE A 1 271 ? 116.242 8.391 -29.273 1.00 14.10 271 PHE A CA 1
ATOM 2049 C C . PHE A 1 271 ? 115.098 8.642 -30.298 1.00 16.58 271 PHE A C 1
ATOM 2050 O O . PHE A 1 271 ? 114.367 7.698 -30.661 1.00 13.86 271 PHE A O 1
ATOM 2058 N N . GLY A 1 272 ? 114.888 9.915 -30.671 1.00 14.09 272 GLY A N 1
ATOM 2059 C CA . GLY A 1 272 ? 113.929 10.325 -31.724 1.00 14.72 272 GLY A CA 1
ATOM 2060 C C . GLY A 1 272 ? 112.482 10.207 -31.295 1.00 16.16 272 GLY A C 1
ATOM 2061 O O . GLY A 1 272 ? 111.616 10.083 -32.148 1.00 15.26 272 GLY A O 1
ATOM 2062 N N . ARG A 1 273 ? 112.198 10.221 -29.989 1.00 14.62 273 ARG A N 1
ATOM 2063 C CA . ARG A 1 273 ? 110.835 10.195 -29.517 1.00 14.12 273 ARG A CA 1
ATOM 2064 C C . ARG A 1 273 ? 110.706 10.868 -28.173 1.00 13.21 273 ARG A C 1
ATOM 2065 O O . ARG A 1 273 ? 111.728 11.060 -27.483 1.00 13.12 273 ARG A O 1
ATOM 2073 N N . SER A 1 274 ? 109.491 11.284 -27.822 1.00 12.02 274 SER A N 1
ATOM 2074 C CA . SER A 1 274 ? 109.348 11.886 -26.483 1.00 12.43 274 SER A CA 1
ATOM 2075 C C . SER A 1 274 ? 109.640 10.856 -25.422 1.00 11.36 274 SER A C 1
ATOM 2076 O O . SER A 1 274 ? 109.387 9.649 -25.625 1.00 12.23 274 SER A O 1
ATOM 2079 N N . ILE A 1 275 ? 110.241 11.287 -24.334 1.00 11.38 275 ILE A N 1
ATOM 2080 C CA . ILE A 1 275 ? 110.644 10.317 -23.271 1.00 10.74 275 ILE A CA 1
ATOM 2081 C C . ILE A 1 275 ? 109.399 9.632 -22.659 1.00 11.15 275 ILE A C 1
ATOM 2082 O O . ILE A 1 275 ? 109.507 8.543 -22.119 1.00 11.64 275 ILE A O 1
ATOM 2087 N N . SER A 1 276 ? 108.233 10.273 -22.834 1.00 10.42 276 SER A N 1
ATOM 2088 C CA . SER A 1 276 ? 106.923 9.759 -22.395 1.00 13.37 276 SER A CA 1
ATOM 2089 C C . SER A 1 276 ? 106.628 8.472 -23.210 1.00 13.68 276 SER A C 1
ATOM 2090 O O . SER A 1 276 ? 105.721 7.736 -22.837 1.00 15.82 276 SER A O 1
ATOM 2093 N N . LYS A 1 277 ? 107.392 8.176 -24.275 1.00 13.05 277 LYS A N 1
ATOM 2094 C CA . LYS A 1 277 ? 107.183 6.945 -25.013 1.00 14.14 277 LYS A CA 1
ATOM 2095 C C . LYS A 1 277 ? 107.930 5.746 -24.440 1.00 13.21 277 LYS A C 1
ATOM 2096 O O . LYS A 1 277 ? 107.779 4.642 -24.976 1.00 16.15 277 LYS A O 1
ATOM 2102 N N . PHE A 1 278 ? 108.737 5.900 -23.409 1.00 11.07 278 PHE A N 1
ATOM 2103 C CA . PHE A 1 278 ? 109.492 4.787 -22.826 1.00 10.88 278 PHE A CA 1
ATOM 2104 C C . PHE A 1 278 ? 108.658 4.181 -21.687 1.00 10.68 278 PHE A C 1
ATOM 2105 O O . PHE A 1 278 ? 108.215 4.868 -20.777 1.00 10.00 278 PHE A O 1
ATOM 2113 N N . GLN A 1 279 ? 108.385 2.899 -21.799 1.00 10.96 279 GLN A N 1
ATOM 2114 C CA . GLN A 1 279 ? 107.448 2.287 -20.880 1.00 11.02 279 GLN A CA 1
ATOM 2115 C C . GLN A 1 279 ? 107.861 2.415 -19.429 1.00 11.66 279 GLN A C 1
ATOM 2116 O O . GLN A 1 279 ? 107.024 2.574 -18.552 1.00 11.83 279 GLN A O 1
ATOM 2122 N N . ALA A 1 280 ? 109.150 2.348 -19.096 1.00 12.55 280 ALA A N 1
ATOM 2123 C CA . ALA A 1 280 ? 109.510 2.561 -17.690 1.00 13.10 280 ALA A CA 1
ATOM 2124 C C . ALA A 1 280 ? 109.102 3.923 -17.114 1.00 13.28 280 ALA A C 1
ATOM 2125 O O . ALA A 1 280 ? 108.787 4.014 -15.969 1.00 12.69 280 ALA A O 1
ATOM 2127 N N . LEU A 1 281 ? 109.185 4.989 -17.902 1.00 13.11 281 LEU A N 1
ATOM 2128 C CA . LEU A 1 281 ? 108.768 6.298 -17.465 1.00 12.73 281 LEU A CA 1
ATOM 2129 C C . LEU A 1 281 ? 107.253 6.373 -17.422 1.00 12.57 281 LEU A C 1
ATOM 2130 O O . LEU A 1 281 ? 106.682 6.956 -16.521 1.00 13.03 281 LEU A O 1
ATOM 2135 N N . GLN A 1 282 ? 106.565 5.755 -18.384 1.00 10.43 282 GLN A N 1
ATOM 2136 C CA . GLN A 1 282 ? 105.082 5.676 -18.347 1.00 11.50 282 GLN A CA 1
ATOM 2137 C C . GLN A 1 282 ? 104.616 5.074 -17.066 1.00 11.41 282 GLN A C 1
ATOM 2138 O O . GLN A 1 282 ? 103.703 5.576 -16.430 1.00 11.83 282 GLN A O 1
ATOM 2144 N N . PHE A 1 283 ? 105.207 3.941 -16.682 1.00 10.56 283 PHE A N 1
ATOM 2145 C CA . PHE A 1 283 ? 104.829 3.278 -15.470 1.00 11.73 283 PHE A CA 1
ATOM 2146 C C . PHE A 1 283 ? 105.164 4.058 -14.203 1.00 10.51 283 PHE A C 1
ATOM 2147 O O . PHE A 1 283 ? 104.407 4.075 -13.264 1.00 10.89 283 PHE A O 1
ATOM 2155 N N . MET A 1 284 ? 106.306 4.752 -14.184 1.00 11.24 284 MET A N 1
ATOM 2156 C CA . MET A 1 284 ? 106.662 5.606 -13.077 1.00 10.92 284 MET A CA 1
ATOM 2157 C C . MET A 1 284 ? 105.622 6.706 -12.920 1.00 9.52 284 MET A C 1
ATOM 2158 O O . MET A 1 284 ? 105.161 6.947 -11.793 1.00 10.81 284 MET A O 1
ATOM 2163 N N . MET A 1 285 ? 105.229 7.336 -14.017 1.00 9.55 285 MET A N 1
ATOM 2164 C CA . MET A 1 285 ? 104.231 8.442 -13.966 1.00 10.40 285 MET A CA 1
ATOM 2165 C C . MET A 1 285 ? 102.815 7.897 -13.621 1.00 10.64 285 MET A C 1
ATOM 2166 O O . MET A 1 285 ? 102.133 8.523 -12.855 1.00 9.19 285 MET A O 1
ATOM 2171 N N . ALA A 1 286 ? 102.474 6.685 -14.098 1.00 10.30 286 ALA A N 1
ATOM 2172 C CA . ALA A 1 286 ? 101.226 6.015 -13.660 1.00 10.83 286 ALA A CA 1
ATOM 2173 C C . ALA A 1 286 ? 101.178 5.822 -12.183 1.00 10.28 286 ALA A C 1
ATOM 2174 O O . ALA A 1 286 ? 100.192 6.137 -11.549 1.00 10.27 286 ALA A O 1
ATOM 2176 N N . ASP A 1 287 ? 102.234 5.322 -11.590 1.00 9.47 287 ASP A N 1
ATOM 2177 C CA . ASP A 1 287 ? 102.341 5.098 -10.143 1.00 11.52 287 ASP A CA 1
ATOM 2178 C C . ASP A 1 287 ? 102.251 6.412 -9.373 1.00 9.65 287 ASP A C 1
ATOM 2179 O O . ASP A 1 287 ? 101.588 6.524 -8.382 1.00 9.58 287 ASP A O 1
ATOM 2184 N N . MET A 1 288 ? 102.910 7.453 -9.862 1.00 10.13 288 MET A N 1
ATOM 2185 C CA . MET A 1 288 ? 102.814 8.776 -9.250 1.00 8.82 288 MET A CA 1
ATOM 2186 C C . MET A 1 288 ? 101.393 9.278 -9.232 1.00 8.89 288 MET A C 1
ATOM 2187 O O . MET A 1 288 ? 100.886 9.741 -8.211 1.00 9.00 288 MET A O 1
ATOM 2192 N N . ALA A 1 289 ? 100.745 9.190 -10.382 1.00 8.56 289 ALA A N 1
ATOM 2193 C CA . ALA A 1 289 ? 99.355 9.666 -10.538 1.00 9.15 289 ALA A CA 1
ATOM 2194 C C . ALA A 1 289 ? 98.402 8.867 -9.644 1.00 8.65 289 ALA A C 1
ATOM 2195 O O . ALA A 1 289 ? 97.527 9.431 -8.995 1.00 8.42 289 ALA A O 1
ATOM 2197 N N . THR A 1 290 ? 98.627 7.560 -9.515 1.00 8.24 290 THR A N 1
ATOM 2198 C CA . THR A 1 290 ? 97.828 6.689 -8.668 1.00 8.88 290 THR A CA 1
ATOM 2199 C C . THR A 1 290 ? 97.960 6.967 -7.178 1.00 8.57 290 THR A C 1
ATOM 2200 O O . THR A 1 290 ? 96.940 7.110 -6.487 1.00 9.57 290 THR A O 1
ATOM 2204 N N . LYS A 1 291 ? 99.206 7.201 -6.743 1.00 8.95 291 LYS A N 1
ATOM 2205 C CA . LYS A 1 291 ? 99.457 7.463 -5.352 1.00 10.13 291 LYS A CA 1
ATOM 2206 C C . LYS A 1 291 ? 98.803 8.808 -4.988 1.00 9.70 291 LYS A C 1
ATOM 2207 O O . LYS A 1 291 ? 98.296 8.974 -3.881 1.00 10.06 291 LYS A O 1
ATOM 2213 N N . ILE A 1 292 ? 98.843 9.764 -5.920 1.00 8.61 292 ILE A N 1
ATOM 2214 C CA . ILE A 1 292 ? 98.268 11.076 -5.644 1.00 8.84 292 ILE A CA 1
ATOM 2215 C C . ILE A 1 292 ? 96.749 10.964 -5.469 1.00 8.81 292 ILE A C 1
ATOM 2216 O O . ILE A 1 292 ? 96.188 11.560 -4.585 1.00 8.18 292 ILE A O 1
ATOM 2221 N N . GLU A 1 293 ? 96.081 10.261 -6.392 1.00 9.24 293 GLU A N 1
ATOM 2222 C CA . GLU A 1 293 ? 94.620 10.024 -6.235 1.00 10.77 293 GLU A CA 1
ATOM 2223 C C . GLU A 1 293 ? 94.289 9.343 -4.952 1.00 10.19 293 GLU A C 1
ATOM 2224 O O . GLU A 1 293 ? 93.341 9.745 -4.237 1.00 11.82 293 GLU A O 1
ATOM 2230 N N . ALA A 1 294 ? 95.058 8.371 -4.557 1.00 9.54 294 ALA A N 1
ATOM 2231 C CA . ALA A 1 294 ? 94.832 7.684 -3.281 1.00 9.19 294 ALA A CA 1
ATOM 2232 C C . ALA A 1 294 ? 95.001 8.701 -2.081 1.00 9.74 294 ALA A C 1
ATOM 2233 O O . ALA A 1 294 ? 94.249 8.731 -1.172 1.00 12.34 294 ALA A O 1
ATOM 2235 N N . ALA A 1 295 ? 95.995 9.534 -2.126 1.00 8.74 295 ALA A N 1
ATOM 2236 C CA . ALA A 1 295 ? 96.217 10.494 -1.055 1.00 7.79 295 ALA A CA 1
ATOM 2237 C C . ALA A 1 295 ? 95.085 11.479 -0.977 1.00 8.32 295 ALA A C 1
ATOM 2238 O O . ALA A 1 295 ? 94.633 11.846 0.122 1.00 8.44 295 ALA A O 1
ATOM 2240 N N . ARG A 1 296 ? 94.599 11.867 -2.132 1.00 8.76 296 ARG A N 1
ATOM 2241 C CA . ARG A 1 296 ? 93.610 12.996 -2.251 1.00 9.58 296 ARG A CA 1
ATOM 2242 C C . ARG A 1 296 ? 92.429 12.620 -1.403 1.00 10.22 296 ARG A C 1
ATOM 2243 O O . ARG A 1 296 ? 91.973 13.429 -0.568 1.00 10.00 296 ARG A O 1
ATOM 2251 N N . TYR A 1 297 ? 91.850 11.438 -1.596 1.00 10.09 297 TYR A N 1
ATOM 2252 C CA . TYR A 1 297 ? 90.621 11.110 -0.851 1.00 9.52 297 TYR A CA 1
ATOM 2253 C C . TYR A 1 297 ? 90.831 10.962 0.668 1.00 10.26 297 TYR A C 1
ATOM 2254 O O . TYR A 1 297 ? 89.902 11.218 1.457 1.00 10.23 297 TYR A O 1
ATOM 2263 N N . LEU A 1 298 ? 92.039 10.548 1.107 1.00 9.57 298 LEU A N 1
ATOM 2264 C CA . LEU A 1 298 ? 92.327 10.614 2.532 1.00 8.57 298 LEU A CA 1
ATOM 2265 C C . LEU A 1 298 ? 92.285 12.030 3.083 1.00 8.12 298 LEU A C 1
ATOM 2266 O O . LEU A 1 298 ? 91.749 12.265 4.172 1.00 7.74 298 LEU A O 1
ATOM 2271 N N . VAL A 1 299 ? 92.900 12.970 2.386 1.00 8.06 299 VAL A N 1
ATOM 2272 C CA . VAL A 1 299 ? 92.922 14.319 2.831 1.00 9.41 299 VAL A CA 1
ATOM 2273 C C . VAL A 1 299 ? 91.455 14.854 2.900 1.00 9.54 299 VAL A C 1
ATOM 2274 O O . VAL A 1 299 ? 91.041 15.444 3.876 1.00 10.96 299 VAL A O 1
ATOM 2278 N N . TYR A 1 300 ? 90.725 14.630 1.819 1.00 10.57 300 TYR A N 1
ATOM 2279 C CA . TYR A 1 300 ? 89.318 15.121 1.716 1.00 9.75 300 TYR A CA 1
ATOM 2280 C C . TYR A 1 300 ? 88.401 14.510 2.741 1.00 10.29 300 TYR A C 1
ATOM 2281 O O . TYR A 1 300 ? 87.484 15.182 3.276 1.00 9.50 300 TYR A O 1
ATOM 2290 N N . HIS A 1 301 ? 88.624 13.243 3.064 1.00 11.26 301 HIS A N 1
ATOM 2291 C CA . HIS A 1 301 ? 87.758 12.565 4.050 1.00 11.78 301 HIS A CA 1
ATOM 2292 C C . HIS A 1 301 ? 87.996 13.153 5.389 1.00 11.63 301 HIS A C 1
ATOM 2293 O O . HIS A 1 301 ? 87.048 13.400 6.154 1.00 11.98 301 HIS A O 1
ATOM 2300 N N . ALA A 1 302 ? 89.265 13.426 5.732 1.00 11.71 302 ALA A N 1
ATOM 2301 C CA . ALA A 1 302 ? 89.588 14.075 7.014 1.00 12.17 302 ALA A CA 1
ATOM 2302 C C . ALA A 1 302 ? 88.923 15.452 7.135 1.00 10.86 302 ALA A C 1
ATOM 2303 O O . ALA A 1 302 ? 88.306 15.805 8.210 1.00 9.95 302 ALA A O 1
ATOM 2305 N N . ALA A 1 303 ? 89.004 16.234 6.057 1.00 10.78 303 ALA A N 1
ATOM 2306 C CA . ALA A 1 303 ? 88.424 17.584 6.060 1.00 12.36 303 ALA A CA 1
ATOM 2307 C C . ALA A 1 303 ? 86.955 17.434 6.307 1.00 11.09 303 ALA A C 1
ATOM 2308 O O . ALA A 1 303 ? 86.353 18.212 7.027 1.00 14.30 303 ALA A O 1
ATOM 2310 N N . MET A 1 304 ? 86.318 16.510 5.634 1.00 12.80 304 MET A N 1
ATOM 2311 C CA . MET A 1 304 ? 84.887 16.329 5.753 1.00 13.92 304 MET A CA 1
ATOM 2312 C C . MET A 1 304 ? 84.420 15.872 7.115 1.00 15.56 304 MET A C 1
ATOM 2313 O O . MET A 1 304 ? 83.397 16.337 7.635 1.00 13.89 304 MET A O 1
ATOM 2318 N N . LEU A 1 305 ? 85.135 14.959 7.701 1.00 12.70 305 LEU A N 1
ATOM 2319 C CA . LEU A 1 305 ? 84.824 14.601 9.075 1.00 14.11 305 LEU A CA 1
ATOM 2320 C C . LEU A 1 305 ? 84.921 15.764 10.004 1.00 14.66 305 LEU A C 1
ATOM 2321 O O . LEU A 1 305 ? 84.100 15.929 10.876 1.00 15.52 305 LEU A O 1
ATOM 2326 N N . LYS A 1 306 ? 85.977 16.550 9.886 1.00 15.30 306 LYS A N 1
ATOM 2327 C CA . LYS A 1 306 ? 86.074 17.732 10.724 1.00 15.06 306 LYS A CA 1
ATOM 2328 C C . LYS A 1 306 ? 84.847 18.642 10.509 1.00 16.70 306 LYS A C 1
ATOM 2329 O O . LYS A 1 306 ? 84.204 19.072 11.473 1.00 15.68 306 LYS A O 1
ATOM 2335 N N . ASN A 1 307 ? 84.498 18.879 9.262 1.00 14.78 307 ASN A N 1
ATOM 2336 C CA . ASN A 1 307 ? 83.339 19.744 8.992 1.00 15.54 307 ASN A CA 1
ATOM 2337 C C . ASN A 1 307 ? 82.005 19.195 9.563 1.00 17.26 307 ASN A C 1
ATOM 2338 O O . ASN A 1 307 ? 81.050 19.972 9.945 1.00 17.97 307 ASN A O 1
ATOM 2343 N N . GLU A 1 308 ? 81.881 17.887 9.569 1.00 18.41 308 GLU A N 1
ATOM 2344 C CA . GLU A 1 308 ? 80.652 17.241 10.029 1.00 19.73 308 GLU A CA 1
ATOM 2345 C C . GLU A 1 308 ? 80.609 17.136 11.557 1.00 20.02 308 GLU A C 1
ATOM 2346 O O . GLU A 1 308 ? 79.662 16.539 12.055 1.00 24.04 308 GLU A O 1
ATOM 2352 N N . GLY A 1 309 ? 81.643 17.596 12.280 1.00 19.69 309 GLY A N 1
ATOM 2353 C CA . GLY A 1 309 ? 81.765 17.487 13.728 1.00 22.43 309 GLY A CA 1
ATOM 2354 C C . GLY A 1 309 ? 81.938 16.076 14.213 1.00 26.44 309 GLY A C 1
ATOM 2355 O O . GLY A 1 309 ? 81.543 15.746 15.318 1.00 24.16 309 GLY A O 1
ATOM 2356 N N . LYS A 1 310 ? 82.580 15.234 13.395 1.00 21.26 310 LYS A N 1
ATOM 2357 C CA . LYS A 1 310 ? 82.880 13.879 13.786 1.00 20.45 310 LYS A CA 1
ATOM 2358 C C . LYS A 1 310 ? 84.366 13.788 14.179 1.00 18.35 310 LYS A C 1
ATOM 2359 O O . LYS A 1 310 ? 85.137 14.656 13.806 1.00 17.28 310 LYS A O 1
ATOM 2365 N N . PRO A 1 311 ? 84.733 12.737 14.913 1.00 20.00 311 PRO A N 1
ATOM 2366 C CA . PRO A 1 311 ? 86.156 12.504 15.216 1.00 19.14 311 PRO A CA 1
ATOM 2367 C C . PRO A 1 311 ? 86.945 12.430 13.918 1.00 15.93 311 PRO A C 1
ATOM 2368 O O . PRO A 1 311 ? 86.572 11.705 12.950 1.00 17.04 311 PRO A O 1
ATOM 2372 N N . TYR A 1 312 ? 88.062 13.100 13.921 1.00 14.26 312 TYR A N 1
ATOM 2373 C CA . TYR A 1 312 ? 88.900 13.234 12.705 1.00 13.15 312 TYR A CA 1
ATOM 2374 C C . TYR A 1 312 ? 90.384 13.076 12.995 1.00 14.57 312 TYR A C 1
ATOM 2375 O O . TYR A 1 312 ? 91.165 13.096 12.066 1.00 13.21 312 TYR A O 1
ATOM 2384 N N . SER A 1 313 ? 90.772 12.858 14.245 1.00 14.75 313 SER A N 1
ATOM 2385 C CA . SER A 1 313 ? 92.217 12.769 14.631 1.00 14.41 313 SER A CA 1
ATOM 2386 C C . SER A 1 313 ? 92.946 11.660 13.895 1.00 12.71 313 SER A C 1
ATOM 2387 O O . SER A 1 313 ? 94.006 11.906 13.283 1.00 10.67 313 SER A O 1
ATOM 2390 N N . GLU A 1 314 ? 92.365 10.448 13.848 1.00 12.42 314 GLU A N 1
ATOM 2391 C CA . GLU A 1 314 ? 92.948 9.294 13.131 1.00 13.16 314 GLU A CA 1
ATOM 2392 C C . GLU A 1 314 ? 92.950 9.543 11.634 1.00 12.95 314 GLU A C 1
ATOM 2393 O O . GLU A 1 314 ? 93.964 9.317 10.949 1.00 11.41 314 GLU A O 1
ATOM 2399 N N . ALA A 1 315 ? 91.836 10.069 11.122 1.00 10.44 315 ALA A N 1
ATOM 2400 C CA . ALA A 1 315 ? 91.804 10.353 9.722 1.00 9.98 315 ALA A CA 1
ATOM 2401 C C . ALA A 1 315 ? 92.867 11.352 9.291 1.00 9.53 315 ALA A C 1
ATOM 2402 O O . ALA A 1 315 ? 93.493 11.245 8.219 1.00 9.52 315 ALA A O 1
ATOM 2404 N N . ALA A 1 316 ? 93.081 12.354 10.127 1.00 9.35 316 ALA A N 1
ATOM 2405 C CA . ALA A 1 316 ? 94.026 13.410 9.796 1.00 9.66 316 ALA A CA 1
ATOM 2406 C C . ALA A 1 316 ? 95.458 12.860 9.792 1.00 8.89 316 ALA A C 1
ATOM 2407 O O . ALA A 1 316 ? 96.320 13.182 8.928 1.00 9.36 316 ALA A O 1
ATOM 2409 N N . ALA A 1 317 ? 95.744 12.049 10.829 1.00 8.76 317 ALA A N 1
ATOM 2410 C CA . ALA A 1 317 ? 97.090 11.447 10.921 1.00 10.19 317 ALA A CA 1
ATOM 2411 C C . ALA A 1 317 ? 97.346 10.520 9.722 1.00 9.69 317 ALA A C 1
ATOM 2412 O O . ALA A 1 317 ? 98.473 10.509 9.151 1.00 9.92 317 ALA A O 1
ATOM 2414 N N . MET A 1 318 ? 96.362 9.735 9.283 1.00 8.94 318 MET A N 1
ATOM 2415 C CA . MET A 1 318 ? 96.492 8.945 8.107 1.00 10.47 318 MET A CA 1
ATOM 2416 C C . MET A 1 318 ? 96.757 9.732 6.857 1.00 8.98 318 MET A C 1
ATOM 2417 O O . MET A 1 318 ? 97.641 9.418 6.088 1.00 8.96 318 MET A O 1
ATOM 2422 N N . ALA A 1 319 ? 96.022 10.814 6.679 1.00 8.54 319 ALA A N 1
ATOM 2423 C CA . ALA A 1 319 ? 96.151 11.636 5.511 1.00 8.02 319 ALA A CA 1
ATOM 2424 C C . ALA A 1 319 ? 97.492 12.276 5.465 1.00 7.80 319 ALA A C 1
ATOM 2425 O O . ALA A 1 319 ? 98.068 12.340 4.432 1.00 8.55 319 ALA A O 1
ATOM 2427 N N . LYS A 1 320 ? 97.950 12.773 6.589 1.00 8.30 320 LYS A N 1
ATOM 2428 C CA . LYS A 1 320 ? 99.231 13.470 6.711 1.00 8.54 320 LYS A CA 1
ATOM 2429 C C . LYS A 1 320 ? 100.411 12.534 6.358 1.00 9.23 320 LYS A C 1
ATOM 2430 O O . LYS A 1 320 ? 101.324 12.846 5.579 1.00 9.07 320 LYS A O 1
ATOM 2436 N N . CYS A 1 321 ? 100.368 11.366 6.969 1.00 9.62 321 CYS A N 1
ATOM 2437 C CA . CYS A 1 321 ? 101.423 10.388 6.816 1.00 8.43 321 CYS A CA 1
ATOM 2438 C C . CYS A 1 321 ? 101.492 9.943 5.334 1.00 8.22 321 CYS A C 1
ATOM 2439 O O . CYS A 1 321 ? 102.543 9.937 4.695 1.00 7.64 321 CYS A O 1
ATOM 2442 N N . PHE A 1 322 ? 100.341 9.551 4.778 1.00 7.62 322 PHE A N 1
ATOM 2443 C CA . PHE A 1 322 ? 100.282 9.027 3.428 1.00 8.53 322 PHE A CA 1
ATOM 2444 C C . PHE A 1 322 ? 100.603 10.097 2.395 1.00 8.37 322 PHE A C 1
ATOM 2445 O O . PHE A 1 322 ? 101.407 9.881 1.527 1.00 7.98 322 PHE A O 1
ATOM 2453 N N . ALA A 1 323 ? 100.018 11.288 2.522 1.00 8.05 323 ALA A N 1
ATOM 2454 C CA . ALA A 1 323 ? 100.230 12.352 1.548 1.00 7.56 323 ALA A CA 1
ATOM 2455 C C . ALA A 1 323 ? 101.707 12.813 1.526 1.00 7.01 323 ALA A C 1
ATOM 2456 O O . ALA A 1 323 ? 102.210 13.072 0.446 1.00 6.58 323 ALA A O 1
ATOM 2458 N N . SER A 1 324 ? 102.297 12.924 2.710 1.00 7.03 324 SER A N 1
ATOM 2459 C CA . SER A 1 324 ? 103.669 13.382 2.809 1.00 7.66 324 SER A CA 1
ATOM 2460 C C . SER A 1 324 ? 104.637 12.317 2.282 1.00 7.77 324 SER A C 1
ATOM 2461 O O . SER A 1 324 ? 105.562 12.642 1.546 1.00 8.62 324 SER A O 1
ATOM 2464 N N . ASP A 1 325 ? 104.366 11.059 2.593 1.00 7.83 325 ASP A N 1
ATOM 2465 C CA . ASP A 1 325 ? 105.146 9.953 1.969 1.00 8.80 325 ASP A CA 1
ATOM 2466 C C . ASP A 1 325 ? 105.021 9.919 0.421 1.00 8.19 325 ASP A C 1
ATOM 2467 O O . ASP A 1 325 ? 105.990 9.775 -0.333 1.00 8.53 325 ASP A O 1
ATOM 2472 N N . VAL A 1 326 ? 103.813 10.145 -0.050 1.00 8.99 326 VAL A N 1
ATOM 2473 C CA . VAL A 1 326 ? 103.560 10.294 -1.453 1.00 8.68 326 VAL A CA 1
ATOM 2474 C C . VAL A 1 326 ? 104.332 11.448 -2.050 1.00 8.24 326 VAL A C 1
ATOM 2475 O O . VAL A 1 326 ? 104.979 11.260 -3.065 1.00 9.26 326 VAL A O 1
ATOM 2479 N N . ALA A 1 327 ? 104.269 12.628 -1.418 1.00 8.32 327 ALA A N 1
ATOM 2480 C CA . ALA A 1 327 ? 104.960 13.752 -1.953 1.00 8.68 327 ALA A CA 1
ATOM 2481 C C . ALA A 1 327 ? 106.470 13.468 -2.051 1.00 7.94 327 ALA A C 1
ATOM 2482 O O . ALA A 1 327 ? 107.074 13.809 -3.052 1.00 7.14 327 ALA A O 1
ATOM 2484 N N . MET A 1 328 ? 107.054 12.805 -1.029 1.00 7.28 328 MET A N 1
ATOM 2485 C CA . MET A 1 328 ? 108.467 12.539 -1.032 1.00 8.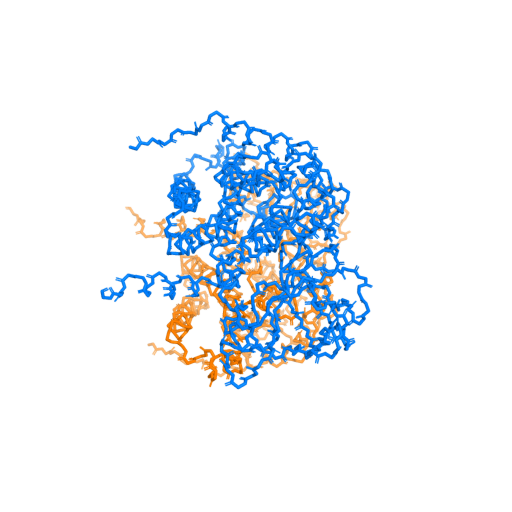02 328 MET A CA 1
ATOM 2486 C C . MET A 1 328 ? 108.797 11.630 -2.196 1.00 7.94 328 MET A C 1
ATOM 2487 O O . MET A 1 328 ? 109.790 11.860 -2.959 1.00 8.71 328 MET A O 1
ATOM 2492 N N . GLU A 1 329 ? 107.955 10.619 -2.395 1.00 8.17 329 GLU A N 1
ATOM 2493 C CA . GLU A 1 329 ? 108.286 9.618 -3.440 1.00 10.03 329 GLU A CA 1
ATOM 2494 C C . GLU A 1 329 ? 108.064 10.211 -4.835 1.00 8.99 329 GLU A C 1
ATOM 2495 O O . GLU A 1 329 ? 108.856 10.043 -5.754 1.00 10.59 329 GLU A O 1
ATOM 2501 N N . VAL A 1 330 ? 106.986 10.965 -4.984 1.00 7.54 330 VAL A N 1
ATOM 2502 C CA . VAL A 1 330 ? 106.657 11.575 -6.243 1.00 7.73 330 VAL A CA 1
ATOM 2503 C C . VAL A 1 330 ? 107.657 12.590 -6.702 1.00 6.91 330 VAL A C 1
ATOM 2504 O O . VAL A 1 330 ? 108.086 12.600 -7.857 1.00 6.91 330 VAL A O 1
ATOM 2508 N N . THR A 1 331 ? 108.084 13.430 -5.783 1.00 7.33 331 THR A N 1
ATOM 2509 C CA . THR A 1 331 ? 109.005 14.493 -6.110 1.00 7.34 331 THR A CA 1
ATOM 2510 C C . THR A 1 331 ? 110.401 13.949 -6.437 1.00 7.19 331 THR A C 1
ATOM 2511 O O . THR A 1 331 ? 111.087 14.451 -7.332 1.00 7.20 331 THR A O 1
ATOM 2515 N N . THR A 1 332 ? 110.799 12.885 -5.746 1.00 8.11 332 THR A N 1
ATOM 2516 C CA . THR A 1 332 ? 112.050 12.224 -6.053 1.00 9.49 332 THR A CA 1
ATOM 2517 C C . THR A 1 332 ? 112.096 11.706 -7.464 1.00 9.91 332 THR A C 1
ATOM 2518 O O . THR A 1 332 ? 113.081 11.849 -8.190 1.00 9.10 332 THR A O 1
ATOM 2522 N N . ASP A 1 333 ? 111.050 11.037 -7.892 1.00 9.73 333 ASP A N 1
ATOM 2523 C CA . ASP A 1 333 ? 110.911 10.549 -9.259 1.00 11.58 333 ASP A CA 1
ATOM 2524 C C . ASP A 1 333 ? 110.705 11.643 -10.307 1.00 10.33 333 ASP A C 1
ATOM 2525 O O . ASP A 1 333 ? 111.119 11.520 -11.436 1.00 9.60 333 ASP A O 1
ATOM 2530 N N . ALA A 1 334 ? 110.048 12.760 -9.931 1.00 9.79 334 ALA A N 1
ATOM 2531 C CA . ALA A 1 334 ? 109.836 13.885 -10.865 1.00 9.13 334 ALA A CA 1
ATOM 2532 C C . ALA A 1 334 ? 111.203 14.491 -11.196 1.00 9.64 334 ALA A C 1
ATOM 2533 O O . ALA A 1 334 ? 111.507 14.699 -12.323 1.00 9.05 334 ALA A O 1
ATOM 2535 N N . VAL A 1 335 ? 112.104 14.614 -10.230 1.00 8.48 335 VAL A N 1
ATOM 2536 C CA . VAL A 1 335 ? 113.443 15.068 -10.524 1.00 8.35 335 VAL A CA 1
ATOM 2537 C C . VAL A 1 335 ? 114.110 14.089 -11.490 1.00 8.40 335 VAL A C 1
ATOM 2538 O O . VAL A 1 335 ? 114.712 14.499 -12.478 1.00 7.94 335 VAL A O 1
ATOM 2542 N N . GLN A 1 336 ? 113.921 12.813 -11.274 1.00 8.32 336 GLN A N 1
ATOM 2543 C CA . GLN A 1 336 ? 114.500 11.769 -12.183 1.00 9.09 336 GLN A CA 1
ATOM 2544 C C . GLN A 1 336 ? 114.034 11.913 -13.612 1.00 8.96 336 GLN A C 1
ATOM 2545 O O . GLN A 1 336 ? 114.789 11.788 -14.524 1.00 9.09 336 GLN A O 1
ATOM 2551 N N . ILE A 1 337 ? 112.748 12.191 -13.792 1.00 9.71 337 ILE A N 1
ATOM 2552 C CA . ILE A 1 337 ? 112.142 12.349 -15.131 1.00 9.04 337 ILE A CA 1
ATOM 2553 C C . ILE A 1 337 ? 112.780 13.504 -15.916 1.00 9.25 337 ILE A C 1
ATOM 2554 O O . ILE A 1 337 ? 112.895 13.417 -17.136 1.00 9.56 337 ILE A O 1
ATOM 2559 N N . PHE A 1 338 ? 113.129 14.582 -15.222 1.00 9.14 338 PHE A N 1
ATOM 2560 C CA . PHE A 1 338 ? 113.864 15.683 -15.845 1.00 9.61 338 PHE A CA 1
ATOM 2561 C C . PHE A 1 338 ? 115.323 15.355 -16.167 1.00 10.68 338 PHE A C 1
ATOM 2562 O O . PHE A 1 338 ? 116.002 16.111 -16.880 1.00 11.40 338 PHE A O 1
ATOM 2570 N N . GLY A 1 339 ? 115.903 14.313 -15.598 1.00 10.99 339 GLY A N 1
ATOM 2571 C CA . GLY A 1 339 ? 117.304 13.983 -15.901 1.00 10.48 339 GLY A CA 1
ATOM 2572 C C . GLY A 1 339 ? 118.192 15.014 -15.229 1.00 10.41 339 GLY A C 1
ATOM 2573 O O . GLY A 1 339 ? 117.867 15.547 -14.143 1.00 11.09 339 GLY A O 1
ATOM 2574 N N . GLY A 1 340 ? 119.289 15.329 -15.894 1.00 10.08 340 GLY A N 1
ATOM 2575 C CA . GLY A 1 340 ? 120.263 16.251 -15.385 1.00 10.89 340 GLY A CA 1
ATOM 2576 C C . GLY A 1 340 ? 119.652 17.596 -15.101 1.00 11.04 340 GLY A C 1
ATOM 2577 O O . GLY A 1 340 ? 119.960 18.245 -14.107 1.00 11.49 340 GLY A O 1
ATOM 2578 N N . TYR A 1 341 ? 118.774 18.004 -16.009 1.00 10.55 341 TYR A N 1
ATOM 2579 C CA . TYR A 1 341 ? 118.028 19.252 -15.883 1.00 10.22 341 TYR A CA 1
ATOM 2580 C C . TYR A 1 341 ? 117.260 19.348 -14.584 1.00 11.48 341 TYR A C 1
ATOM 2581 O O . TYR A 1 341 ? 117.168 20.393 -13.947 1.00 12.16 341 TYR A O 1
ATOM 2590 N N . GLY A 1 342 ? 116.748 18.211 -14.106 1.00 9.42 342 GLY A N 1
ATOM 2591 C CA . GLY A 1 342 ? 116.046 18.175 -12.862 1.00 9.19 342 GLY A CA 1
ATOM 2592 C C . GLY A 1 342 ? 116.842 18.526 -11.618 1.00 9.92 342 GLY A C 1
ATOM 2593 O O . GLY A 1 342 ? 116.231 18.907 -10.574 1.00 11.37 342 GLY A O 1
ATOM 2594 N N . TYR A 1 343 ? 118.134 18.367 -11.688 1.00 10.73 343 TYR A N 1
ATOM 2595 C CA . TYR A 1 343 ? 119.040 18.669 -10.557 1.00 11.15 343 TYR A CA 1
ATOM 2596 C C . TYR A 1 343 ? 119.410 20.158 -10.512 1.00 12.58 343 TYR A C 1
ATOM 2597 O O . TYR A 1 343 ? 120.130 20.592 -9.609 1.00 12.10 343 TYR A O 1
ATOM 2606 N N . THR A 1 344 ? 118.890 20.940 -11.446 1.00 11.78 344 THR A N 1
ATOM 2607 C CA . THR A 1 344 ? 119.213 22.356 -11.544 1.00 13.18 344 THR A CA 1
ATOM 2608 C C . THR A 1 344 ? 118.036 23.203 -11.133 1.00 13.43 344 THR A C 1
ATOM 2609 O O . THR A 1 344 ? 116.888 22.888 -11.374 1.00 12.70 344 THR A O 1
ATOM 2613 N N . VAL A 1 345 ? 118.353 24.390 -10.559 1.00 15.82 345 VAL A N 1
ATOM 2614 C CA . VAL A 1 345 ? 117.311 25.276 -10.075 1.00 17.35 345 VAL A CA 1
ATOM 2615 C C . VAL A 1 345 ? 116.536 25.964 -11.204 1.00 18.42 345 VAL A C 1
ATOM 2616 O O . VAL A 1 345 ? 115.469 26.533 -11.016 1.00 18.38 345 VAL A O 1
ATOM 2620 N N . ASP A 1 346 ? 117.032 25.874 -12.427 1.00 18.33 346 ASP A N 1
ATOM 2621 C CA . ASP A 1 346 ? 116.307 26.419 -13.597 1.00 21.01 346 ASP A CA 1
ATOM 2622 C C . ASP A 1 346 ? 115.042 25.695 -13.948 1.00 20.24 346 ASP A C 1
ATOM 2623 O O . ASP A 1 346 ? 114.227 26.228 -14.658 1.00 20.70 346 ASP A O 1
ATOM 2628 N N . TYR A 1 347 ? 114.895 24.459 -13.455 1.00 16.10 347 TYR A N 1
ATOM 2629 C CA . TYR A 1 347 ? 113.710 23.662 -13.643 1.00 16.07 347 TYR A CA 1
ATOM 2630 C C . TYR A 1 347 ? 112.994 23.502 -12.289 1.00 14.29 347 TYR A C 1
ATOM 2631 O O . TYR A 1 347 ? 113.604 23.645 -11.252 1.00 13.41 347 TYR A O 1
ATOM 2640 N N . PRO A 1 348 ? 111.695 23.182 -12.230 1.00 16.93 348 PRO A N 1
ATOM 2641 C CA . PRO A 1 348 ? 110.972 23.249 -10.992 1.00 15.76 348 PRO A CA 1
ATOM 2642 C C . PRO A 1 348 ? 110.998 22.052 -10.049 1.00 13.40 348 PRO A C 1
ATOM 2643 O O . PRO A 1 348 ? 110.600 22.115 -8.859 1.00 14.50 348 PRO A O 1
ATOM 2647 N N . ALA A 1 349 ? 111.520 20.937 -10.572 1.00 12.52 349 ALA A N 1
ATOM 2648 C CA . ALA A 1 349 ? 111.452 19.708 -9.846 1.00 10.76 349 ALA A CA 1
ATOM 2649 C C . ALA A 1 349 ? 112.222 19.751 -8.559 1.00 9.43 349 ALA A C 1
ATOM 2650 O O . ALA A 1 349 ? 111.708 19.213 -7.545 1.00 9.46 349 ALA A O 1
ATOM 2652 N N . GLU A 1 350 ? 113.422 20.302 -8.562 1.00 10.01 350 GLU A N 1
ATOM 2653 C CA . GLU A 1 350 ? 114.253 20.259 -7.339 1.00 11.04 350 GLU A CA 1
ATOM 2654 C C . GLU A 1 350 ? 113.642 21.048 -6.168 1.00 9.47 350 GLU A C 1
ATOM 2655 O O . GLU A 1 350 ? 113.759 20.606 -5.021 1.00 10.18 350 GLU A O 1
ATOM 2661 N N . ARG A 1 351 ? 112.942 22.124 -6.447 1.00 9.50 351 ARG A N 1
ATOM 2662 C CA . ARG A 1 351 ? 112.210 22.862 -5.424 1.00 10.19 351 ARG A CA 1
ATOM 2663 C C . ARG A 1 351 ? 111.086 22.022 -4.815 1.00 9.32 351 ARG A C 1
ATOM 2664 O O . ARG A 1 351 ? 110.967 21.949 -3.558 1.00 9.96 351 ARG A O 1
ATOM 2672 N N . TYR A 1 352 ? 110.296 21.341 -5.643 1.00 8.63 352 TYR A N 1
ATOM 2673 C CA . TYR A 1 352 ? 109.279 20.468 -5.103 1.00 8.19 352 TYR A CA 1
ATOM 2674 C C . TYR A 1 352 ? 109.870 19.352 -4.205 1.00 7.78 352 TYR A C 1
ATOM 2675 O O . TYR A 1 352 ? 109.363 19.070 -3.140 1.00 9.36 352 TYR A O 1
ATOM 2684 N N . MET A 1 353 ? 111.021 18.795 -4.589 1.00 7.52 353 MET A N 1
ATOM 2685 C CA . MET A 1 353 ? 111.614 17.644 -3.830 1.00 7.64 353 MET A CA 1
ATOM 2686 C C . MET A 1 353 ? 112.104 18.161 -2.503 1.00 8.27 353 MET A C 1
ATOM 2687 O O . MET A 1 353 ? 111.852 17.591 -1.463 1.00 7.71 353 MET A O 1
ATOM 2692 N N . ARG A 1 354 ? 112.850 19.294 -2.503 1.00 8.64 354 ARG A N 1
ATOM 2693 C CA . ARG A 1 354 ? 113.302 19.865 -1.248 1.00 9.91 354 ARG A CA 1
ATOM 2694 C C . ARG A 1 354 ? 112.183 20.265 -0.310 1.00 9.23 354 ARG A C 1
ATOM 2695 O O . ARG A 1 354 ? 112.286 20.084 0.888 1.00 10.53 354 ARG A O 1
ATOM 2703 N N . ASN A 1 355 ? 111.097 20.722 -0.850 1.00 9.31 355 ASN A N 1
ATOM 2704 C CA . ASN A 1 355 ? 109.971 21.156 -0.052 1.00 9.41 355 ASN A CA 1
ATOM 2705 C C . ASN A 1 355 ? 109.093 20.006 0.422 1.00 9.39 355 ASN A C 1
ATOM 2706 O O . ASN A 1 355 ? 108.476 20.110 1.479 1.00 9.81 355 ASN A O 1
ATOM 2711 N N . ALA A 1 356 ? 109.132 18.877 -0.262 1.00 9.37 356 ALA A N 1
ATOM 2712 C CA . ALA A 1 356 ? 108.421 17.702 0.192 1.00 9.69 356 ALA A CA 1
ATOM 2713 C C . ALA A 1 356 ? 108.936 17.128 1.486 1.00 9.30 356 ALA A C 1
ATOM 2714 O O . ALA A 1 356 ? 108.128 16.631 2.298 1.00 9.22 356 ALA A O 1
ATOM 2716 N N . LYS A 1 357 ? 110.244 17.109 1.704 1.00 9.10 357 LYS A N 1
ATOM 2717 C CA . LYS A 1 357 ? 110.785 16.415 2.898 1.00 9.03 357 LYS A CA 1
ATOM 2718 C C . LYS A 1 357 ? 110.225 16.953 4.240 1.00 9.10 357 LYS A C 1
ATOM 2719 O O . LYS A 1 357 ? 109.948 16.178 5.183 1.00 9.49 357 LYS A O 1
ATOM 2725 N N . ILE A 1 358 ? 110.032 18.257 4.329 1.00 9.55 358 ILE A N 1
ATOM 2726 C CA . ILE A 1 358 ? 109.519 18.823 5.599 1.00 10.66 358 ILE A CA 1
ATOM 2727 C C . ILE A 1 358 ? 108.118 18.373 5.919 1.00 9.65 358 ILE A C 1
ATOM 2728 O O . ILE A 1 358 ? 107.792 18.306 7.106 1.00 10.31 358 ILE A O 1
ATOM 2733 N N . THR A 1 359 ? 107.337 18.015 4.900 1.00 8.23 359 THR A N 1
ATOM 2734 C CA . THR A 1 359 ? 105.945 17.520 5.166 1.00 8.89 359 THR A CA 1
ATOM 2735 C C . THR A 1 359 ? 105.890 16.236 5.983 1.00 9.32 359 THR A C 1
ATOM 2736 O O . THR A 1 359 ? 104.916 15.921 6.651 1.00 9.54 359 THR A O 1
ATOM 2740 N N . GLN A 1 360 ? 106.944 15.455 5.899 1.00 9.49 360 GLN A N 1
ATOM 2741 C CA . GLN A 1 360 ? 107.069 14.251 6.682 1.00 9.73 360 GLN A CA 1
ATOM 2742 C C . GLN A 1 360 ? 107.440 14.507 8.146 1.00 10.93 360 GLN A C 1
ATOM 2743 O O . GLN A 1 360 ? 107.428 13.571 8.946 1.00 11.79 360 GLN A O 1
ATOM 2749 N N . ILE A 1 361 ? 107.821 15.729 8.451 1.00 11.31 361 ILE A N 1
ATOM 2750 C CA . ILE A 1 361 ? 108.407 16.129 9.780 1.00 12.19 361 ILE A CA 1
ATOM 2751 C C . ILE A 1 361 ? 107.553 17.054 10.590 1.00 14.26 361 ILE A C 1
ATOM 2752 O O . ILE A 1 361 ? 107.327 16.798 11.793 1.00 16.46 361 ILE A O 1
ATOM 2757 N N . TYR A 1 362 ? 107.060 18.139 9.991 1.00 15.12 362 TYR A N 1
ATOM 2758 C CA . TYR A 1 362 ? 106.366 19.148 10.822 1.00 17.83 362 TYR A CA 1
ATOM 2759 C C . TYR A 1 362 ? 104.877 18.908 10.969 1.00 21.14 362 TYR A C 1
ATOM 2760 O O . TYR A 1 362 ? 104.310 18.143 10.220 1.00 22.23 362 TYR A O 1
ATOM 2769 N N . GLU A 1 363 ? 104.299 19.543 11.987 1.00 23.52 363 GLU A N 1
ATOM 2770 C CA . GLU A 1 363 ? 102.984 19.129 12.527 1.00 24.31 363 GLU A CA 1
ATOM 2771 C C . GLU A 1 363 ? 102.939 17.767 13.080 1.00 22.96 363 GLU A C 1
ATOM 2772 O O . GLU A 1 363 ? 101.834 17.233 13.223 1.00 22.28 363 GLU A O 1
ATOM 2778 N N . GLY A 1 364 ? 104.141 17.282 13.499 1.00 20.09 364 GLY A N 1
ATOM 2779 C CA . GLY A 1 364 ? 104.266 15.995 14.025 1.00 16.84 364 GLY A CA 1
ATOM 2780 C C . GLY A 1 364 ? 104.867 15.141 12.940 1.00 14.50 364 GLY A C 1
ATOM 2781 O O . GLY A 1 364 ? 104.444 15.127 11.814 1.00 14.15 364 GLY A O 1
ATOM 2782 N N . THR A 1 365 ? 105.867 14.396 13.316 1.00 12.90 365 THR A N 1
ATOM 2783 C CA . THR A 1 365 ? 106.545 13.577 12.360 1.00 10.60 365 THR A CA 1
ATOM 2784 C C . THR A 1 365 ? 105.651 12.438 11.883 1.00 11.22 365 THR A C 1
ATOM 2785 O O . THR A 1 365 ? 104.639 12.094 12.521 1.00 11.60 365 THR A O 1
ATOM 2789 N N . ASN A 1 366 ? 106.013 11.797 10.776 1.00 10.56 366 ASN A N 1
ATOM 2790 C CA . ASN A 1 366 ? 105.233 10.639 10.374 1.00 11.21 366 ASN A CA 1
ATOM 2791 C C . ASN A 1 366 ? 105.339 9.453 11.335 1.00 10.52 366 ASN A C 1
ATOM 2792 O O . ASN A 1 366 ? 104.472 8.588 11.336 1.00 10.85 366 ASN A O 1
ATOM 2797 N N . GLN A 1 367 ? 106.361 9.437 12.162 1.00 10.60 367 GLN A N 1
ATOM 2798 C CA . GLN A 1 367 ? 106.430 8.469 13.291 1.00 11.47 367 GLN A CA 1
ATOM 2799 C C . GLN A 1 367 ? 105.284 8.754 14.269 1.00 10.93 367 GLN A C 1
ATOM 2800 O O . GLN A 1 367 ? 104.486 7.832 14.654 1.00 12.36 367 GLN A O 1
ATOM 2806 N N . VAL A 1 368 ? 105.073 10.008 14.608 1.00 12.46 368 VAL A N 1
ATOM 2807 C CA . VAL A 1 368 ? 103.873 10.357 15.383 1.00 12.06 368 VAL A CA 1
ATOM 2808 C C . VAL A 1 368 ? 102.574 9.990 14.698 1.00 11.57 368 VAL A C 1
ATOM 2809 O O . VAL A 1 368 ? 101.660 9.519 15.312 1.00 11.19 368 VAL A O 1
ATOM 2813 N N . MET A 1 369 ? 102.474 10.209 13.409 1.00 11.15 369 MET A N 1
ATOM 2814 C CA . MET A 1 369 ? 101.269 9.833 12.753 1.00 11.55 369 MET A CA 1
ATOM 2815 C C . MET A 1 369 ? 100.958 8.335 12.905 1.00 11.00 369 MET A C 1
ATOM 2816 O O . MET A 1 369 ? 99.815 7.956 13.040 1.00 12.69 369 MET A O 1
ATOM 2821 N N . ARG A 1 370 ? 102.000 7.505 12.822 1.00 11.33 370 ARG A N 1
ATOM 2822 C CA . ARG A 1 370 ? 101.820 6.102 12.957 1.00 11.39 370 ARG A CA 1
ATOM 2823 C C . ARG A 1 370 ? 101.477 5.717 14.378 1.00 11.48 370 ARG A C 1
ATOM 2824 O O . ARG A 1 370 ? 100.681 4.756 14.595 1.00 13.15 370 ARG A O 1
ATOM 2832 N N . ILE A 1 371 ? 102.010 6.455 15.363 1.00 11.01 371 ILE A N 1
ATOM 2833 C CA . ILE A 1 371 ? 101.611 6.249 16.783 1.00 11.63 371 ILE A CA 1
ATOM 2834 C C . ILE A 1 371 ? 100.070 6.513 16.934 1.00 11.92 371 ILE A C 1
ATOM 2835 O O . ILE A 1 371 ? 99.322 5.696 17.472 1.00 12.40 371 ILE A O 1
ATOM 2840 N N . VAL A 1 372 ? 99.627 7.653 16.416 1.00 12.00 372 VAL A N 1
ATOM 2841 C CA . VAL A 1 372 ? 98.234 8.022 16.461 1.00 12.07 372 VAL A CA 1
ATOM 2842 C C . VAL A 1 372 ? 97.343 7.008 15.764 1.00 12.73 372 VAL A C 1
ATOM 2843 O O . VAL A 1 372 ? 96.360 6.513 16.354 1.00 12.09 372 VAL A O 1
ATOM 2847 N N . THR A 1 373 ? 97.706 6.606 14.546 1.00 12.50 373 THR A N 1
ATOM 2848 C CA . THR A 1 373 ? 96.920 5.617 13.798 1.00 13.58 373 THR A CA 1
ATOM 2849 C C . THR A 1 373 ? 96.888 4.242 14.475 1.00 13.87 373 THR A C 1
ATOM 2850 O O . THR A 1 373 ? 95.813 3.599 14.618 1.00 13.92 373 THR A O 1
ATOM 2854 N N . SER A 1 374 ? 98.040 3.773 14.918 1.00 12.89 374 SER A N 1
ATOM 2855 C CA . SER A 1 374 ? 98.087 2.448 15.568 1.00 13.15 374 SER A CA 1
ATOM 2856 C C . SER A 1 374 ? 97.366 2.487 16.927 1.00 14.30 374 SER A C 1
ATOM 2857 O O . SER A 1 374 ? 96.662 1.562 17.211 1.00 13.52 374 SER A O 1
ATOM 2860 N N . ARG A 1 375 ? 97.398 3.607 17.669 1.00 13.71 375 ARG A N 1
ATOM 2861 C CA . ARG A 1 375 ? 96.638 3.663 18.895 1.00 15.11 375 ARG A CA 1
ATOM 2862 C C . ARG A 1 375 ? 95.173 3.503 18.570 1.00 16.41 375 ARG A C 1
ATOM 2863 O O . ARG A 1 375 ? 94.432 2.817 19.317 1.00 16.36 375 ARG A O 1
ATOM 2871 N N . ALA A 1 376 ? 94.729 4.142 17.513 1.00 15.44 376 ALA A N 1
ATOM 2872 C CA . ALA A 1 376 ? 93.282 4.168 17.182 1.00 15.52 376 ALA A CA 1
ATOM 2873 C C . ALA A 1 376 ? 92.891 2.801 16.729 1.00 17.20 376 ALA A C 1
ATOM 2874 O O . ALA A 1 376 ? 91.783 2.299 17.058 1.00 17.18 376 ALA A O 1
ATOM 2876 N N . LEU A 1 377 ? 93.787 2.170 15.975 1.00 15.31 377 LEU A N 1
ATOM 2877 C CA . LEU A 1 377 ? 93.513 0.842 15.417 1.00 17.01 377 LEU A CA 1
ATOM 2878 C C . LEU A 1 377 ? 93.404 -0.235 16.485 1.00 17.78 377 LEU A C 1
ATOM 2879 O O . LEU A 1 377 ? 92.587 -1.161 16.380 1.00 15.61 377 LEU A O 1
ATOM 2884 N N . LEU A 1 378 ? 94.249 -0.139 17.487 1.00 16.56 378 LEU A N 1
ATOM 2885 C CA . LEU A 1 378 ? 94.490 -1.192 18.441 1.00 19.38 378 LEU A CA 1
ATOM 2886 C C . LEU A 1 378 ? 93.753 -0.917 19.751 1.00 22.29 378 LEU A C 1
ATOM 2887 O O . LEU A 1 378 ? 93.797 -1.731 20.655 1.00 29.23 378 LEU A O 1
ATOM 2892 N N . ARG A 1 379 ? 92.985 0.163 19.798 1.00 26.95 379 ARG A N 1
ATOM 2893 C CA . ARG A 1 379 ? 92.126 0.436 20.979 1.00 36.24 379 ARG A CA 1
ATOM 2894 C C . ARG A 1 379 ? 90.946 -0.573 21.166 1.00 34.90 379 ARG A C 1
ATOM 2895 O O . ARG A 1 379 ? 90.277 -0.979 20.212 1.00 33.30 379 ARG A O 1
ATOM 2903 N N . ASP A 1 380 ? 90.636 -0.889 22.413 1.00 40.87 380 ASP A N 1
ATOM 2904 C CA . ASP A 1 380 ? 89.505 -1.812 22.763 1.00 39.95 380 ASP A CA 1
ATOM 2905 C C . ASP A 1 380 ? 88.098 -1.342 22.448 1.00 37.61 380 ASP A C 1
ATOM 2906 O O . ASP A 1 380 ? 87.889 -0.145 22.390 1.00 42.19 380 ASP A O 1
ATOM 2911 N N . MET B 1 1 ? 137.208 -17.014 -1.798 1.00 24.75 1 MET B N 1
ATOM 2912 C CA . MET B 1 1 ? 136.689 -15.687 -1.370 1.00 24.50 1 MET B CA 1
ATOM 2913 C C . MET B 1 1 ? 137.331 -15.133 -0.143 1.00 22.95 1 MET B C 1
ATOM 2914 O O . MET B 1 1 ? 137.556 -15.865 0.831 1.00 29.80 1 MET B O 1
ATOM 2919 N N . ASP B 1 2 ? 137.599 -13.844 -0.155 1.00 19.90 2 ASP B N 1
ATOM 2920 C CA . ASP B 1 2 ? 138.287 -13.201 0.900 1.00 19.33 2 ASP B CA 1
ATOM 2921 C C . ASP B 1 2 ? 137.736 -11.787 0.981 1.00 19.87 2 ASP B C 1
ATOM 2922 O O . ASP B 1 2 ? 137.850 -11.021 0.029 1.00 20.13 2 ASP B O 1
ATOM 2927 N N . PHE B 1 3 ? 137.076 -11.458 2.072 1.00 19.21 3 PHE B N 1
ATOM 2928 C CA . PHE B 1 3 ? 136.422 -10.164 2.251 1.00 19.85 3 PHE B CA 1
ATOM 2929 C C . PHE B 1 3 ? 137.329 -9.177 2.957 1.00 20.72 3 PHE B C 1
ATOM 2930 O O . PHE B 1 3 ? 136.973 -8.020 3.144 1.00 22.70 3 PHE B O 1
ATOM 2938 N N . ASN B 1 4 ? 138.554 -9.578 3.278 1.00 18.59 4 ASN B N 1
ATOM 2939 C CA . ASN B 1 4 ? 139.456 -8.670 3.952 1.00 18.83 4 ASN B CA 1
ATOM 2940 C C . ASN B 1 4 ? 140.180 -7.735 2.952 1.00 17.03 4 ASN B C 1
ATOM 2941 O O . ASN B 1 4 ? 140.555 -8.184 1.865 1.00 18.61 4 ASN B O 1
ATOM 2946 N N . LEU B 1 5 ? 140.465 -6.528 3.384 1.00 15.82 5 LEU B N 1
ATOM 2947 C CA . LEU B 1 5 ? 141.206 -5.551 2.570 1.00 18.06 5 LEU B CA 1
ATOM 2948 C C . LEU B 1 5 ? 142.650 -5.966 2.581 1.00 18.20 5 LEU B C 1
ATOM 2949 O O . LEU B 1 5 ? 143.096 -6.583 3.547 1.00 16.14 5 LEU B O 1
ATOM 2954 N N . THR B 1 6 ? 143.359 -5.693 1.503 1.00 17.69 6 THR B N 1
ATOM 2955 C CA . THR B 1 6 ? 144.821 -5.891 1.483 1.00 18.42 6 THR B CA 1
ATOM 2956 C C . THR B 1 6 ? 145.455 -4.828 2.297 1.00 20.36 6 THR B C 1
ATOM 2957 O O . THR B 1 6 ? 144.831 -3.807 2.646 1.00 19.35 6 THR B O 1
ATOM 2961 N N . GLU B 1 7 ? 146.741 -5.011 2.667 1.00 20.13 7 GLU B N 1
ATOM 2962 C CA . GLU B 1 7 ? 147.411 -3.906 3.351 1.00 22.51 7 GLU B CA 1
ATOM 2963 C C . GLU B 1 7 ? 147.391 -2.576 2.589 1.00 18.98 7 GLU B C 1
ATOM 2964 O O . GLU B 1 7 ? 147.199 -1.514 3.223 1.00 18.88 7 GLU B O 1
ATOM 2970 N N . ASP B 1 8 ? 147.602 -2.634 1.272 1.00 20.89 8 ASP B N 1
ATOM 2971 C CA . ASP B 1 8 ? 147.617 -1.439 0.428 1.00 20.07 8 ASP B CA 1
ATOM 2972 C C . ASP B 1 8 ? 146.248 -0.799 0.494 1.00 17.90 8 ASP B C 1
ATOM 2973 O O . ASP B 1 8 ? 146.109 0.395 0.663 1.00 16.49 8 ASP B O 1
ATOM 2978 N N . GLN B 1 9 ? 145.232 -1.610 0.388 1.00 17.24 9 GLN B N 1
ATOM 2979 C CA . GLN B 1 9 ? 143.838 -1.044 0.393 1.00 16.58 9 GLN B CA 1
ATOM 2980 C C . GLN B 1 9 ? 143.536 -0.341 1.693 1.00 16.17 9 GLN B C 1
ATOM 2981 O O . GLN B 1 9 ? 142.955 0.728 1.693 1.00 15.06 9 GLN B O 1
ATOM 2987 N N . GLN B 1 10 ? 143.845 -0.997 2.816 1.00 17.61 10 GLN B N 1
ATOM 2988 C CA . GLN B 1 10 ? 143.638 -0.417 4.123 1.00 17.99 10 GLN B CA 1
ATOM 2989 C C . GLN B 1 10 ? 144.487 0.845 4.315 1.00 16.85 10 GLN B C 1
ATOM 2990 O O . GLN B 1 10 ? 143.997 1.805 4.809 1.00 18.23 10 GLN B O 1
ATOM 2996 N N . MET B 1 11 ? 145.730 0.841 3.881 1.00 19.03 11 MET B N 1
ATOM 2997 C CA . MET B 1 11 ? 146.539 2.060 3.957 1.00 21.97 11 MET B CA 1
ATOM 2998 C C . MET B 1 11 ? 145.940 3.245 3.205 1.00 17.93 11 MET B C 1
ATOM 2999 O O . MET B 1 11 ? 146.002 4.337 3.702 1.00 18.77 11 MET B O 1
ATOM 3004 N N . ILE B 1 12 ? 145.406 3.015 1.998 1.00 15.88 12 ILE B N 1
ATOM 3005 C CA . ILE B 1 12 ? 144.834 4.066 1.220 1.00 15.32 12 ILE B CA 1
ATOM 3006 C C . ILE B 1 12 ? 143.534 4.531 1.907 1.00 15.52 12 ILE B C 1
ATOM 3007 O O . ILE B 1 12 ? 143.289 5.720 1.994 1.00 16.21 12 ILE B O 1
ATOM 3012 N N . LYS B 1 13 ? 142.670 3.573 2.316 1.00 17.76 13 LYS B N 1
ATOM 3013 C CA . LYS B 1 13 ? 141.514 3.915 3.106 1.00 18.26 13 LYS B CA 1
ATOM 3014 C C . LYS B 1 13 ? 141.903 4.819 4.257 1.00 19.76 13 LYS B C 1
ATOM 3015 O O . LYS B 1 13 ? 141.313 5.873 4.433 1.00 17.90 13 LYS B O 1
ATOM 3021 N N . ASP B 1 14 ? 142.943 4.465 5.010 1.00 19.50 14 ASP B N 1
ATOM 3022 C CA . ASP B 1 14 ? 143.333 5.297 6.156 1.00 20.69 14 ASP B CA 1
ATOM 3023 C C . ASP B 1 14 ? 143.829 6.673 5.781 1.00 18.07 14 ASP B C 1
ATOM 3024 O O . ASP B 1 14 ? 143.551 7.631 6.451 1.00 20.09 14 ASP B O 1
ATOM 3029 N N . MET B 1 15 ? 144.596 6.762 4.722 1.00 21.87 15 MET B N 1
ATOM 3030 C CA . MET B 1 15 ? 145.146 8.040 4.247 1.00 19.23 15 MET B CA 1
ATOM 3031 C C . MET B 1 15 ? 144.011 8.914 3.797 1.00 17.39 15 MET B C 1
ATOM 3032 O O . MET B 1 15 ? 143.983 10.093 4.068 1.00 16.84 15 MET B O 1
ATOM 3037 N N . ALA B 1 16 ? 143.030 8.304 3.102 1.00 17.14 16 ALA B N 1
ATOM 3038 C CA . ALA B 1 16 ? 141.839 9.070 2.730 1.00 15.27 16 ALA B CA 1
ATOM 3039 C C . ALA B 1 16 ? 141.040 9.594 3.906 1.00 14.19 16 ALA B C 1
ATOM 3040 O O . ALA B 1 16 ? 140.586 10.710 3.900 1.00 14.60 16 ALA B O 1
ATOM 3042 N N . ALA B 1 17 ? 140.822 8.756 4.903 1.00 16.42 17 ALA B N 1
ATOM 3043 C CA . ALA B 1 17 ? 140.135 9.181 6.122 1.00 18.33 17 ALA B CA 1
ATOM 3044 C C . ALA B 1 17 ? 140.871 10.299 6.807 1.00 18.84 17 ALA B C 1
ATOM 3045 O O . ALA B 1 17 ? 140.286 11.288 7.194 1.00 19.77 17 ALA B O 1
ATOM 3047 N N . GLU B 1 18 ? 142.195 10.191 6.869 1.00 22.08 18 GLU B N 1
ATOM 3048 C CA . GLU B 1 18 ? 142.998 11.249 7.516 1.00 23.08 18 GLU B CA 1
ATOM 3049 C C . GLU B 1 18 ? 142.986 12.561 6.744 1.00 19.81 18 GLU B C 1
ATOM 3050 O O . GLU B 1 18 ? 142.865 13.670 7.302 1.00 20.43 18 GLU B O 1
ATOM 3056 N N . PHE B 1 19 ? 143.050 12.447 5.427 1.00 19.23 19 PHE B N 1
ATOM 3057 C CA . PHE B 1 19 ? 142.945 13.633 4.581 1.00 17.21 19 PHE B CA 1
ATOM 3058 C C . PHE B 1 19 ? 141.585 14.281 4.777 1.00 15.21 19 PHE B C 1
ATOM 3059 O O . PHE B 1 19 ? 141.465 15.499 4.932 1.00 16.42 19 PHE B O 1
ATOM 3067 N N . ALA B 1 20 ? 140.525 13.491 4.770 1.00 16.94 20 ALA B N 1
ATOM 3068 C CA . ALA B 1 20 ? 139.177 14.045 4.894 1.00 15.94 20 ALA B CA 1
ATOM 3069 C C . ALA B 1 20 ? 138.956 14.744 6.219 1.00 18.49 20 ALA B C 1
ATOM 3070 O O . ALA B 1 20 ? 138.352 15.822 6.289 1.00 18.86 20 ALA B O 1
ATOM 3072 N N . GLU B 1 21 ? 139.441 14.107 7.282 1.00 19.22 21 GLU B N 1
ATOM 3073 C CA . GLU B 1 21 ? 139.381 14.717 8.648 1.00 22.89 21 GLU B CA 1
ATOM 3074 C C . GLU B 1 21 ? 140.153 16.033 8.781 1.00 21.01 21 GLU B C 1
ATOM 3075 O O . GLU B 1 21 ? 139.633 16.962 9.341 1.00 23.97 21 GLU B O 1
ATOM 3081 N N . LYS B 1 22 ? 141.357 16.115 8.237 1.00 22.50 22 LYS B N 1
ATOM 3082 C CA . LYS B 1 22 ? 142.212 17.291 8.355 1.00 26.30 22 LYS B CA 1
ATOM 3083 C C . LYS B 1 22 ? 141.801 18.387 7.389 1.00 24.43 22 LYS B C 1
ATOM 3084 O O . LYS B 1 22 ? 141.802 19.495 7.750 1.00 22.16 22 LYS B O 1
ATOM 3090 N N . PHE B 1 23 ? 141.412 18.049 6.144 1.00 18.62 23 PHE B N 1
ATOM 3091 C CA . PHE B 1 23 ? 141.268 19.043 5.119 1.00 19.50 23 PHE B CA 1
ATOM 3092 C C . PHE B 1 23 ? 139.890 19.290 4.635 1.00 19.42 23 PHE B C 1
ATOM 3093 O O . PHE B 1 23 ? 139.620 20.346 4.102 1.00 22.71 23 PHE B O 1
ATOM 3101 N N . LEU B 1 24 ? 139.037 18.281 4.711 1.00 16.61 24 LEU B N 1
ATOM 3102 C CA . LEU B 1 24 ? 137.640 18.474 4.242 1.00 16.27 24 LEU B CA 1
ATOM 3103 C C . LEU B 1 24 ? 136.634 18.789 5.300 1.00 15.28 24 LEU B C 1
ATOM 3104 O O . LEU B 1 24 ? 135.878 19.727 5.159 1.00 17.26 24 LEU B O 1
ATOM 3109 N N . ALA B 1 25 ? 136.636 18.014 6.372 1.00 15.61 25 ALA B N 1
ATOM 3110 C CA . ALA B 1 25 ? 135.622 18.122 7.386 1.00 16.49 25 ALA B CA 1
ATOM 3111 C C . ALA B 1 25 ? 135.540 19.490 8.057 1.00 18.68 25 ALA B C 1
ATOM 3112 O O . ALA B 1 25 ? 134.441 19.956 8.319 1.00 18.93 25 ALA B O 1
ATOM 3114 N N . PRO B 1 26 ? 136.695 20.153 8.321 1.00 20.22 26 PRO B N 1
ATOM 3115 C CA . PRO B 1 26 ? 136.613 21.469 8.998 1.00 19.97 26 PRO B CA 1
ATOM 3116 C C . PRO B 1 26 ? 135.875 22.538 8.201 1.00 19.52 26 PRO B C 1
ATOM 3117 O O . PRO B 1 26 ? 135.320 23.468 8.786 1.00 20.97 26 PRO B O 1
ATOM 3121 N N . THR B 1 27 ? 135.828 22.399 6.878 1.00 18.15 27 THR B N 1
ATOM 3122 C CA . THR B 1 27 ? 135.264 23.443 6.026 1.00 19.00 27 THR B CA 1
ATOM 3123 C C . THR B 1 27 ? 134.113 23.072 5.085 1.00 16.40 27 THR B C 1
ATOM 3124 O O . THR B 1 27 ? 133.471 23.950 4.463 1.00 14.22 27 THR B O 1
ATOM 3128 N N . VAL B 1 28 ? 133.741 21.778 5.089 1.00 16.06 28 VAL B N 1
ATOM 3129 C CA . VAL B 1 28 ? 132.739 21.359 4.157 1.00 14.88 28 VAL B CA 1
ATOM 3130 C C . VAL B 1 28 ? 131.426 22.102 4.349 1.00 15.57 28 VAL B C 1
ATOM 3131 O O . VAL B 1 28 ? 130.762 22.431 3.384 1.00 16.72 28 VAL B O 1
ATOM 3135 N N . GLU B 1 29 ? 131.014 22.366 5.588 1.00 17.56 29 GLU B N 1
ATOM 3136 C CA . GLU B 1 29 ? 129.742 23.071 5.852 1.00 19.14 29 GLU B CA 1
ATOM 3137 C C . GLU B 1 29 ? 129.757 24.454 5.231 1.00 18.33 29 GLU B C 1
ATOM 3138 O O . GLU B 1 29 ? 128.836 24.831 4.533 1.00 17.06 29 GLU B O 1
ATOM 3144 N N . GLU B 1 30 ? 130.822 25.216 5.494 1.00 18.46 30 GLU B N 1
ATOM 3145 C CA . GLU B 1 30 ? 130.950 26.553 4.952 1.00 22.39 30 GLU B CA 1
ATOM 3146 C C . GLU B 1 30 ? 131.123 26.543 3.420 1.00 16.88 30 GLU B C 1
ATOM 3147 O O . GLU B 1 30 ? 130.486 27.334 2.795 1.00 19.25 30 GLU B O 1
ATOM 3153 N N . ARG B 1 31 ? 131.932 25.626 2.846 1.00 15.40 31 ARG B N 1
ATOM 3154 C CA . ARG B 1 31 ? 132.094 25.485 1.391 1.00 14.25 31 ARG B CA 1
ATOM 3155 C C . ARG B 1 31 ? 130.733 25.136 0.701 1.00 13.86 31 ARG B C 1
ATOM 3156 O O . ARG B 1 31 ? 130.378 25.657 -0.338 1.00 13.75 31 ARG B O 1
ATOM 3164 N N . ASP B 1 32 ? 129.958 24.259 1.336 1.00 14.58 32 ASP B N 1
ATOM 3165 C CA . ASP B 1 32 ? 128.644 23.867 0.741 1.00 15.14 32 ASP B CA 1
ATOM 3166 C C . ASP B 1 32 ? 127.707 25.043 0.720 1.00 16.16 32 ASP B C 1
ATOM 3167 O O . ASP B 1 32 ? 127.038 25.336 -0.268 1.00 16.69 32 ASP B O 1
ATOM 3172 N N . LYS B 1 33 ? 127.610 25.716 1.851 1.00 17.20 33 LYS B N 1
ATOM 3173 C CA . LYS B 1 33 ? 126.712 26.853 1.959 1.00 19.28 33 LYS B CA 1
ATOM 3174 C C . LYS B 1 33 ? 127.047 27.926 0.939 1.00 19.82 33 LYS B C 1
ATOM 3175 O O . LYS B 1 33 ? 126.167 28.538 0.426 1.00 20.96 33 LYS B O 1
ATOM 3181 N N . ALA B 1 34 ? 128.324 28.127 0.669 1.00 20.20 34 ALA B N 1
ATOM 3182 C CA . ALA B 1 34 ? 128.841 29.246 -0.159 1.00 19.02 34 ALA B CA 1
ATOM 3183 C C . ALA B 1 34 ? 128.977 28.836 -1.612 1.00 20.16 34 ALA B C 1
ATOM 3184 O O . ALA B 1 34 ? 129.370 29.630 -2.484 1.00 22.93 34 ALA B O 1
ATOM 3186 N N . HIS B 1 35 ? 128.697 27.559 -1.907 1.00 16.95 35 HIS B N 1
ATOM 3187 C CA . HIS B 1 35 ? 128.932 26.934 -3.224 1.00 17.81 35 HIS B CA 1
ATOM 3188 C C . HIS B 1 35 ? 130.388 27.122 -3.715 1.00 19.24 35 HIS B C 1
ATOM 3189 O O . HIS B 1 35 ? 130.646 27.555 -4.833 1.00 18.16 35 HIS B O 1
ATOM 3196 N N . ILE B 1 36 ? 131.330 26.753 -2.904 1.00 17.99 36 ILE B N 1
ATOM 3197 C CA . ILE B 1 36 ? 132.731 26.832 -3.194 1.00 17.68 36 ILE B CA 1
ATOM 3198 C C . ILE B 1 36 ? 133.384 25.526 -3.670 1.00 17.78 36 ILE B C 1
ATOM 3199 O O . ILE B 1 36 ? 133.338 24.476 -3.007 1.00 20.88 36 ILE B O 1
ATOM 3204 N N . TRP B 1 37 ? 134.025 25.640 -4.836 1.00 17.33 37 TRP B N 1
ATOM 3205 C CA . TRP B 1 37 ? 134.934 24.620 -5.346 1.00 17.17 37 TRP B CA 1
ATOM 3206 C C . TRP B 1 37 ? 136.304 25.247 -5.167 1.00 18.56 37 TRP B C 1
ATOM 3207 O O . TRP B 1 37 ? 136.651 26.107 -5.898 1.00 20.36 37 TRP B O 1
ATOM 3218 N N . ASP B 1 38 ? 137.070 24.760 -4.223 1.00 18.56 38 ASP B N 1
ATOM 3219 C CA . ASP B 1 38 ? 138.326 25.436 -3.827 1.00 22.00 38 ASP B CA 1
ATOM 3220 C C . ASP B 1 38 ? 139.478 24.741 -4.478 1.00 17.89 38 ASP B C 1
ATOM 3221 O O . ASP B 1 38 ? 139.884 23.671 -4.052 1.00 21.27 38 ASP B O 1
ATOM 3226 N N . ARG B 1 39 ? 139.983 25.348 -5.546 1.00 20.05 39 ARG B N 1
ATOM 3227 C CA . ARG B 1 39 ? 141.059 24.777 -6.326 1.00 20.75 39 ARG B CA 1
ATOM 3228 C C . ARG B 1 39 ? 142.253 24.406 -5.449 1.00 21.18 39 ARG B C 1
ATOM 3229 O O . ARG B 1 39 ? 142.898 23.395 -5.667 1.00 19.10 39 ARG B O 1
ATOM 3237 N N . LYS B 1 40 ? 142.563 25.210 -4.430 1.00 25.25 40 LYS B N 1
ATOM 3238 C CA . LYS B 1 40 ? 143.732 24.914 -3.619 1.00 25.74 40 LYS B CA 1
ATOM 3239 C C . LYS B 1 40 ? 143.560 23.681 -2.742 1.00 22.62 40 LYS B C 1
ATOM 3240 O O . LYS B 1 40 ? 144.473 22.908 -2.487 1.00 19.31 40 LYS B O 1
ATOM 3246 N N . LEU B 1 41 ? 142.345 23.421 -2.339 1.00 23.70 41 LEU B N 1
ATOM 3247 C CA . LEU B 1 41 ? 142.049 22.188 -1.665 1.00 21.52 41 LEU B CA 1
ATOM 3248 C C . LEU B 1 41 ? 142.119 20.951 -2.569 1.00 18.80 41 LEU B C 1
ATOM 3249 O O . LEU B 1 41 ? 142.594 19.892 -2.188 1.00 17.31 41 LEU B O 1
ATOM 3254 N N . ILE B 1 42 ? 141.628 21.097 -3.817 1.00 18.71 42 ILE B N 1
ATOM 3255 C CA . ILE B 1 42 ? 141.733 20.060 -4.820 1.00 16.81 42 ILE B CA 1
ATOM 3256 C C . ILE B 1 42 ? 143.159 19.756 -5.144 1.00 16.13 42 ILE B C 1
ATOM 3257 O O . ILE B 1 42 ? 143.619 18.619 -5.223 1.00 16.36 42 ILE B O 1
ATOM 3262 N N . ASP B 1 43 ? 143.954 20.853 -5.247 1.00 19.39 43 ASP B N 1
ATOM 3263 C CA . ASP B 1 43 ? 145.408 20.706 -5.371 1.00 18.71 43 ASP B CA 1
ATOM 3264 C C . ASP B 1 43 ? 146.107 19.960 -4.224 1.00 18.53 43 ASP B C 1
ATOM 3265 O O . ASP B 1 43 ? 146.949 19.149 -4.493 1.00 19.67 43 ASP B O 1
ATOM 3270 N N . LYS B 1 44 ? 145.717 20.201 -2.979 1.00 21.49 44 LYS B N 1
ATOM 3271 C CA . LYS B 1 44 ? 146.217 19.432 -1.835 1.00 21.72 44 LYS B CA 1
ATOM 3272 C C . LYS B 1 44 ? 145.885 17.958 -1.959 1.00 19.26 44 LYS B C 1
ATOM 3273 O O . LYS B 1 44 ? 146.690 17.109 -1.672 1.00 19.85 44 LYS B O 1
ATOM 3279 N N . MET B 1 45 ? 144.659 17.672 -2.428 1.00 19.83 45 MET B N 1
ATOM 3280 C CA . MET B 1 45 ? 144.303 16.297 -2.692 1.00 16.80 45 MET B CA 1
ATOM 3281 C C . MET B 1 45 ? 145.189 15.634 -3.724 1.00 15.41 45 MET B C 1
ATOM 3282 O O . MET B 1 45 ? 145.649 14.516 -3.530 1.00 15.50 45 MET B O 1
ATOM 3287 N N . GLY B 1 46 ? 145.453 16.331 -4.838 1.00 15.03 46 GLY B N 1
ATOM 3288 C CA . GLY B 1 46 ? 146.323 15.836 -5.861 1.00 17.35 46 GLY B CA 1
ATOM 3289 C C . GLY B 1 46 ? 147.756 15.635 -5.304 1.00 18.12 46 GLY B C 1
ATOM 3290 O O . GLY B 1 46 ? 148.395 14.620 -5.518 1.00 19.37 46 GLY B O 1
ATOM 3291 N N . GLU B 1 47 ? 148.205 16.580 -4.516 1.00 21.92 47 GLU B N 1
ATOM 3292 C CA . GLU B 1 47 ? 149.568 16.500 -3.935 1.00 23.31 47 GLU B CA 1
ATOM 3293 C C . GLU B 1 47 ? 149.736 15.338 -2.960 1.00 23.90 47 GLU B C 1
ATOM 3294 O O . GLU B 1 47 ? 150.778 14.656 -2.887 1.00 22.54 47 GLU B O 1
ATOM 3300 N N . ALA B 1 48 ? 148.684 15.014 -2.245 1.00 24.43 48 ALA B N 1
ATOM 3301 C CA . ALA B 1 48 ? 148.649 13.814 -1.405 1.00 23.53 48 ALA B CA 1
ATOM 3302 C C . ALA B 1 48 ? 148.704 12.505 -2.143 1.00 24.65 48 ALA B C 1
ATOM 3303 O O . ALA B 1 48 ? 148.964 11.473 -1.517 1.00 27.57 48 ALA B O 1
ATOM 3305 N N . GLY B 1 49 ? 148.385 12.492 -3.453 1.00 19.42 49 GLY B N 1
ATOM 3306 C CA . GLY B 1 49 ? 148.576 11.370 -4.299 1.00 17.97 49 GLY B CA 1
ATOM 3307 C C . GLY B 1 49 ? 147.236 10.668 -4.715 1.00 15.91 49 GLY B C 1
ATOM 3308 O O . GLY B 1 49 ? 147.272 9.658 -5.359 1.00 14.93 49 GLY B O 1
ATOM 3309 N N . PHE B 1 50 ? 146.110 11.241 -4.342 1.00 16.23 50 PHE B N 1
ATOM 3310 C CA . PHE B 1 50 ? 144.827 10.552 -4.589 1.00 16.64 50 PHE B CA 1
ATOM 3311 C C . PHE B 1 50 ? 144.530 10.313 -6.052 1.00 17.12 50 PHE B C 1
ATOM 3312 O O . PHE B 1 50 ? 143.873 9.308 -6.380 1.00 16.54 50 PHE B O 1
ATOM 3320 N N . CYS B 1 51 ? 145.029 11.177 -6.934 1.00 17.12 51 CYS B N 1
ATOM 3321 C CA . CYS B 1 51 ? 144.676 11.065 -8.346 1.00 17.53 51 CYS B CA 1
ATOM 3322 C C . CYS B 1 51 ? 145.557 10.071 -9.049 1.00 18.46 51 CYS B C 1
ATOM 3323 O O . CYS B 1 51 ? 145.305 9.700 -10.186 1.00 20.74 51 CYS B O 1
ATOM 3326 N N . GLY B 1 52 ? 146.566 9.542 -8.361 1.00 16.45 52 GLY B N 1
ATOM 3327 C CA . GLY B 1 52 ? 147.512 8.634 -8.962 1.00 17.23 52 GLY B CA 1
ATOM 3328 C C . GLY B 1 52 ? 147.539 7.245 -8.408 1.00 17.39 52 GLY B C 1
ATOM 3329 O O . GLY B 1 52 ? 148.316 6.392 -8.828 1.00 17.13 52 GLY B O 1
ATOM 3330 N N . ILE B 1 53 ? 146.622 6.996 -7.446 1.00 15.90 53 ILE B N 1
ATOM 3331 C CA . ILE B 1 53 ? 146.615 5.756 -6.781 1.00 15.88 53 ILE B CA 1
ATOM 3332 C C . ILE B 1 53 ? 146.682 4.554 -7.698 1.00 15.17 53 ILE B C 1
ATOM 3333 O O . ILE B 1 53 ? 147.513 3.654 -7.488 1.00 17.78 53 ILE B O 1
ATOM 3338 N N . CYS B 1 54 ? 145.796 4.485 -8.705 1.00 15.98 54 CYS B N 1
ATOM 3339 C CA . CYS B 1 54 ? 145.709 3.324 -9.533 1.00 17.95 54 CYS B CA 1
ATOM 3340 C C . CYS B 1 54 ? 146.402 3.458 -10.894 1.00 20.09 54 CYS B C 1
ATOM 3341 O O . CYS B 1 54 ? 146.043 2.708 -11.788 1.00 21.14 54 CYS B O 1
ATOM 3344 N N . PHE B 1 55 ? 147.395 4.369 -11.039 1.00 19.25 55 PHE B N 1
ATOM 3345 C CA . PHE B 1 55 ? 148.158 4.481 -12.288 1.00 19.48 55 PHE B CA 1
ATOM 3346 C C . PHE B 1 55 ? 149.604 4.017 -12.029 1.00 18.29 55 PHE B C 1
ATOM 3347 O O . PHE B 1 55 ? 150.121 4.182 -10.924 1.00 16.66 55 PHE B O 1
ATOM 3355 N N . PRO B 1 56 ? 150.244 3.436 -13.052 1.00 19.96 56 PRO B N 1
ATOM 3356 C CA . PRO B 1 56 ? 151.625 3.030 -12.910 1.00 18.69 56 PRO B CA 1
ATOM 3357 C C . PRO B 1 56 ? 152.573 4.174 -12.468 1.00 20.63 56 PRO B C 1
ATOM 3358 O O . PRO B 1 56 ? 152.393 5.368 -12.805 1.00 21.01 56 PRO B O 1
ATOM 3362 N N . GLU B 1 57 ? 153.606 3.789 -11.728 1.00 24.96 57 GLU B N 1
ATOM 3363 C CA . GLU B 1 57 ? 154.665 4.720 -11.329 1.00 25.51 57 GLU B CA 1
ATOM 3364 C C . GLU B 1 57 ? 155.352 5.430 -12.535 1.00 23.14 57 GLU B C 1
ATOM 3365 O O . GLU B 1 57 ? 155.689 6.583 -12.449 1.00 24.84 57 GLU B O 1
ATOM 3371 N N . GLU B 1 58 ? 155.479 4.760 -13.660 1.00 26.52 58 GLU B N 1
ATOM 3372 C CA . GLU B 1 58 ? 156.052 5.435 -14.850 1.00 31.42 58 GLU B CA 1
ATOM 3373 C C . GLU B 1 58 ? 155.182 6.607 -15.372 1.00 32.78 58 GLU B C 1
ATOM 3374 O O . GLU B 1 58 ? 155.642 7.364 -16.221 1.00 27.41 58 GLU B O 1
ATOM 3380 N N . TYR B 1 59 ? 153.914 6.718 -14.909 1.00 25.22 59 TYR B N 1
ATOM 3381 C CA . TYR B 1 59 ? 153.033 7.840 -15.320 1.00 26.85 59 TYR B CA 1
ATOM 3382 C C . TYR B 1 59 ? 152.714 8.772 -14.178 1.00 28.02 59 TYR B C 1
ATOM 3383 O O . TYR B 1 59 ? 151.721 9.491 -14.210 1.00 29.28 59 TYR B O 1
ATOM 3392 N N . GLY B 1 60 ? 153.578 8.745 -13.157 1.00 26.16 60 GLY B N 1
ATOM 3393 C CA . GLY B 1 60 ? 153.470 9.547 -11.977 1.00 26.75 60 GLY B CA 1
ATOM 3394 C C . GLY B 1 60 ? 152.540 9.009 -10.893 1.00 26.60 60 GLY B C 1
ATOM 3395 O O . GLY B 1 60 ? 152.196 9.737 -9.997 1.00 25.48 60 GLY B O 1
ATOM 3396 N N . GLY B 1 61 ? 152.118 7.760 -10.984 1.00 24.92 61 GLY B N 1
ATOM 3397 C CA . GLY B 1 61 ? 151.097 7.224 -10.041 1.00 25.20 61 GLY B CA 1
ATOM 3398 C C . GLY B 1 61 ? 151.766 6.418 -8.955 1.00 25.14 61 GLY B C 1
ATOM 3399 O O . GLY B 1 61 ? 153.000 6.407 -8.868 1.00 22.73 61 GLY B O 1
ATOM 3400 N N . MET B 1 62 ? 150.964 5.824 -8.085 1.00 21.58 62 MET B N 1
ATOM 3401 C CA . MET B 1 62 ? 151.426 4.931 -7.034 1.00 22.39 62 MET B CA 1
ATOM 3402 C C . MET B 1 62 ? 151.542 3.507 -7.387 1.00 21.75 62 MET B C 1
ATOM 3403 O O . MET B 1 62 ? 152.121 2.725 -6.640 1.00 24.24 62 MET B O 1
ATOM 3408 N N . GLY B 1 63 ? 151.015 3.104 -8.522 1.00 20.48 63 GLY B N 1
ATOM 3409 C CA . GLY B 1 63 ? 151.121 1.740 -8.911 1.00 18.73 63 GLY B CA 1
ATOM 3410 C C . GLY B 1 63 ? 150.178 0.720 -8.206 1.00 18.61 63 GLY B C 1
ATOM 3411 O O . GLY B 1 63 ? 150.453 -0.446 -8.214 1.00 19.17 63 GLY B O 1
ATOM 3412 N N . LEU B 1 64 ? 149.120 1.188 -7.579 1.00 18.34 64 LEU B N 1
ATOM 3413 C CA . LEU B 1 64 ? 148.223 0.320 -6.790 1.00 17.49 64 LEU B CA 1
ATOM 3414 C C . LEU B 1 64 ? 146.968 -0.036 -7.642 1.00 19.77 64 LEU B C 1
ATOM 3415 O O . LEU B 1 64 ? 146.929 0.115 -8.817 1.00 19.97 64 LEU B O 1
ATOM 3420 N N . ASP B 1 65 ? 145.954 -0.560 -6.998 1.00 19.88 65 ASP B N 1
ATOM 3421 C CA . ASP B 1 65 ? 144.927 -1.294 -7.667 1.00 18.87 65 ASP B CA 1
ATOM 3422 C C . ASP B 1 65 ? 143.630 -0.421 -7.667 1.00 16.25 65 ASP B C 1
ATOM 3423 O O . ASP B 1 65 ? 143.527 0.598 -6.993 1.00 16.68 65 ASP B O 1
ATOM 3428 N N . VAL B 1 66 ? 142.697 -0.854 -8.480 1.00 14.06 66 VAL B N 1
ATOM 3429 C CA . VAL B 1 66 ? 141.453 -0.122 -8.668 1.00 13.79 66 VAL B CA 1
ATOM 3430 C C . VAL B 1 66 ? 140.651 0.038 -7.346 1.00 11.84 66 VAL B C 1
ATOM 3431 O O . VAL B 1 66 ? 140.200 1.114 -7.036 1.00 12.23 66 VAL B O 1
ATOM 3435 N N . LEU B 1 67 ? 140.553 -1.029 -6.555 1.00 13.63 67 LEU B N 1
ATOM 3436 C CA . LEU B 1 67 ? 139.772 -0.924 -5.324 1.00 13.71 67 LEU B CA 1
ATOM 3437 C C . LEU B 1 67 ? 140.364 0.094 -4.368 1.00 13.83 67 LEU B C 1
ATOM 3438 O O . LEU B 1 67 ? 139.662 0.799 -3.684 1.00 12.68 67 LEU B O 1
ATOM 3443 N N . SER B 1 68 ? 141.699 0.172 -4.270 1.00 13.23 68 SER B N 1
ATOM 3444 C CA . SER B 1 68 ? 142.288 1.196 -3.438 1.00 12.18 68 SER B CA 1
ATOM 3445 C C . SER B 1 68 ? 141.807 2.579 -3.777 1.00 11.47 68 SER B C 1
ATOM 3446 O O . SER B 1 68 ? 141.432 3.323 -2.903 1.00 11.89 68 SER B O 1
ATOM 3449 N N . TYR B 1 69 ? 141.762 2.911 -5.068 1.00 11.80 69 TYR B N 1
ATOM 3450 C CA . TYR B 1 69 ? 141.252 4.150 -5.541 1.00 10.81 69 TYR B CA 1
ATOM 3451 C C . TYR B 1 69 ? 139.723 4.323 -5.145 1.00 10.28 69 TYR B C 1
ATOM 3452 O O . TYR B 1 69 ? 139.304 5.412 -4.693 1.00 11.38 69 TYR B O 1
ATOM 3461 N N . ILE B 1 70 ? 138.978 3.296 -5.364 1.00 11.17 70 ILE B N 1
ATOM 3462 C CA . ILE B 1 70 ? 137.507 3.291 -5.054 1.00 11.87 70 ILE B CA 1
ATOM 3463 C C . ILE B 1 70 ? 137.249 3.553 -3.577 1.00 10.58 70 ILE B C 1
ATOM 3464 O O . ILE B 1 70 ? 136.354 4.332 -3.184 1.00 11.73 70 ILE B O 1
ATOM 3469 N N . LEU B 1 71 ? 138.069 2.946 -2.707 1.00 10.92 71 LEU B N 1
ATOM 3470 C CA . LEU B 1 71 ? 138.009 3.122 -1.294 1.00 11.78 71 LEU B CA 1
ATOM 3471 C C . LEU B 1 71 ? 138.286 4.547 -0.922 1.00 12.58 71 LEU B C 1
ATOM 3472 O O . LEU B 1 71 ? 137.654 5.098 -0.026 1.00 11.94 71 LEU B O 1
ATOM 3477 N N . ALA B 1 72 ? 139.180 5.199 -1.678 1.00 12.05 72 ALA B N 1
ATOM 3478 C CA . ALA B 1 72 ? 139.476 6.601 -1.375 1.00 13.13 72 ALA B CA 1
ATOM 3479 C C . ALA B 1 72 ? 138.307 7.473 -1.754 1.00 11.16 72 ALA B C 1
ATOM 3480 O O . ALA B 1 72 ? 137.946 8.418 -1.014 1.00 11.64 72 ALA B O 1
ATOM 3482 N N . VAL B 1 73 ? 137.735 7.224 -2.960 1.00 10.83 73 VAL B N 1
ATOM 3483 C CA . VAL B 1 73 ? 136.535 7.950 -3.335 1.00 11.01 73 VAL B CA 1
ATOM 3484 C C . VAL B 1 73 ? 135.413 7.831 -2.272 1.00 10.72 73 VAL B C 1
ATOM 3485 O O . VAL B 1 73 ? 134.764 8.813 -1.890 1.00 11.64 73 VAL B O 1
ATOM 3489 N N . GLU B 1 74 ? 135.184 6.621 -1.829 1.00 10.66 74 GLU B N 1
ATOM 3490 C CA . GLU B 1 74 ? 134.121 6.352 -0.813 1.00 10.02 74 GLU B CA 1
ATOM 3491 C C . GLU B 1 74 ? 134.424 7.135 0.519 1.00 10.42 74 GLU B C 1
ATOM 3492 O O . GLU B 1 74 ? 133.588 7.789 1.087 1.00 10.26 74 GLU B O 1
ATOM 3498 N N . GLU B 1 75 ? 135.681 7.043 0.962 1.00 11.35 75 GLU B N 1
ATOM 3499 C CA . GLU B 1 75 ? 136.062 7.670 2.203 1.00 13.18 75 GLU B CA 1
ATOM 3500 C C . GLU B 1 75 ? 135.942 9.153 2.174 1.00 12.63 75 GLU B C 1
ATOM 3501 O O . GLU B 1 75 ? 135.464 9.776 3.077 1.00 14.61 75 GLU B O 1
ATOM 3507 N N . LEU B 1 76 ? 136.456 9.777 1.106 1.00 13.62 76 LEU B N 1
ATOM 3508 C CA . LEU B 1 76 ? 136.239 11.194 0.944 1.00 13.38 76 LEU B CA 1
ATOM 3509 C C . LEU B 1 76 ? 134.786 11.600 0.911 1.00 13.44 76 LEU B C 1
ATOM 3510 O O . LEU B 1 76 ? 134.425 12.554 1.540 1.00 12.01 76 LEU B O 1
ATOM 3515 N N . SER B 1 77 ? 133.918 10.794 0.251 1.00 10.92 77 SER B N 1
ATOM 3516 C CA . SER B 1 77 ? 132.519 11.069 0.121 1.00 10.34 77 SER B CA 1
ATOM 3517 C C . SER B 1 77 ? 131.703 10.941 1.358 1.00 10.28 77 SER B C 1
ATOM 3518 O O . SER B 1 77 ? 130.638 11.479 1.419 1.00 10.78 77 SER B O 1
ATOM 3521 N N . LYS B 1 78 ? 132.205 10.213 2.365 1.00 11.81 78 LYS B N 1
ATOM 3522 C CA . LYS B 1 78 ? 131.610 10.212 3.695 1.00 12.04 78 LYS B CA 1
ATOM 3523 C C . LYS B 1 78 ? 131.553 11.607 4.275 1.00 13.16 78 LYS B C 1
ATOM 3524 O O . LYS B 1 78 ? 130.667 11.859 5.081 1.00 13.24 78 LYS B O 1
ATOM 3530 N N . VAL B 1 79 ? 132.520 12.456 3.901 1.00 12.15 79 VAL B N 1
ATOM 3531 C CA . VAL B 1 79 ? 132.670 13.791 4.433 1.00 12.61 79 VAL B CA 1
ATOM 3532 C C . VAL B 1 79 ? 132.285 14.862 3.463 1.00 11.74 79 VAL B C 1
ATOM 3533 O O . VAL B 1 79 ? 131.486 15.801 3.818 1.00 15.32 79 VAL B O 1
ATOM 3537 N N . ASP B 1 80 ? 132.818 14.768 2.234 1.00 13.69 80 ASP B N 1
ATOM 3538 C CA . ASP B 1 80 ? 132.593 15.824 1.232 1.00 13.31 80 ASP B CA 1
ATOM 3539 C C . ASP B 1 80 ? 132.525 15.165 -0.106 1.00 13.38 80 ASP B C 1
ATOM 3540 O O . ASP B 1 80 ? 133.546 14.906 -0.803 1.00 13.05 80 ASP B O 1
ATOM 3545 N N . ASP B 1 81 ? 131.337 14.767 -0.470 1.00 14.49 81 ASP B N 1
ATOM 3546 C CA . ASP B 1 81 ? 131.227 14.066 -1.729 1.00 14.97 81 ASP B CA 1
ATOM 3547 C C . ASP B 1 81 ? 131.401 14.971 -2.960 1.00 13.49 81 ASP B C 1
ATOM 3548 O O . ASP B 1 81 ? 131.544 14.461 -4.035 1.00 14.16 81 ASP B O 1
ATOM 3553 N N . GLY B 1 82 ? 131.357 16.286 -2.838 1.00 14.74 82 GLY B N 1
ATOM 3554 C CA . GLY B 1 82 ? 131.714 17.180 -3.993 1.00 15.35 82 GLY B CA 1
ATOM 3555 C C . GLY B 1 82 ? 133.168 16.976 -4.337 1.00 14.41 82 GLY B C 1
ATOM 3556 O O . GLY B 1 82 ? 133.565 16.975 -5.493 1.00 15.00 82 GLY B O 1
ATOM 3557 N N . THR B 1 83 ? 134.019 16.909 -3.338 1.00 13.93 83 THR B N 1
ATOM 3558 C CA . THR B 1 83 ? 135.432 16.525 -3.503 1.00 13.71 83 THR B CA 1
ATOM 3559 C C . THR B 1 83 ? 135.623 15.117 -3.983 1.00 14.93 83 THR B C 1
ATOM 3560 O O . THR B 1 83 ? 136.411 14.876 -4.868 1.00 12.67 83 THR B O 1
ATOM 3564 N N . GLY B 1 84 ? 134.788 14.171 -3.509 1.00 13.53 84 GLY B N 1
ATOM 3565 C CA . GLY B 1 84 ? 134.826 12.823 -4.047 1.00 13.53 84 GLY B CA 1
ATOM 3566 C C . GLY B 1 84 ? 134.558 12.716 -5.536 1.00 10.79 84 GLY B C 1
ATOM 3567 O O . GLY B 1 84 ? 135.301 12.055 -6.253 1.00 12.30 84 GLY B O 1
ATOM 3568 N N . ILE B 1 85 ? 133.548 13.420 -6.047 1.00 12.58 85 ILE B N 1
ATOM 3569 C CA . ILE B 1 85 ? 133.234 13.342 -7.445 1.00 12.43 85 ILE B CA 1
ATOM 3570 C C . ILE B 1 85 ? 134.262 14.109 -8.280 1.00 12.38 85 ILE B C 1
ATOM 3571 O O . ILE B 1 85 ? 134.499 13.831 -9.403 1.00 13.91 85 ILE B O 1
ATOM 3576 N N . THR B 1 86 ? 134.909 15.088 -7.657 1.00 12.13 86 THR B N 1
ATOM 3577 C CA . THR B 1 86 ? 135.949 15.840 -8.355 1.00 11.20 86 THR B CA 1
ATOM 3578 C C . THR B 1 86 ? 137.075 14.895 -8.656 1.00 10.48 86 THR B C 1
ATOM 3579 O O . THR B 1 86 ? 137.621 14.767 -9.755 1.00 12.79 86 THR B O 1
ATOM 3583 N N . LEU B 1 87 ? 137.450 14.130 -7.634 1.00 12.44 87 LEU B N 1
ATOM 3584 C CA . LEU B 1 87 ? 138.466 13.067 -7.748 1.00 11.94 87 LEU B CA 1
ATOM 3585 C C . LEU B 1 87 ? 138.038 12.055 -8.784 1.00 12.03 87 LEU B C 1
ATOM 3586 O O . LEU B 1 87 ? 138.834 11.633 -9.643 1.00 12.28 87 LEU B O 1
ATOM 3591 N N . SER B 1 88 ? 136.798 11.626 -8.668 1.00 12.65 88 SER B N 1
ATOM 3592 C CA . SER B 1 88 ? 136.386 10.541 -9.578 1.00 12.78 88 SER B CA 1
ATOM 3593 C C . SER B 1 88 ? 136.395 10.982 -11.030 1.00 13.13 88 SER B C 1
ATOM 3594 O O . SER B 1 88 ? 136.796 10.260 -11.926 1.00 14.56 88 SER B O 1
ATOM 3597 N N . ALA B 1 89 ? 135.966 12.203 -11.294 1.00 14.18 89 ALA B N 1
ATOM 3598 C CA . ALA B 1 89 ? 136.032 12.703 -12.625 1.00 14.27 89 ALA B CA 1
ATOM 3599 C C . ALA B 1 89 ? 137.492 12.887 -13.124 1.00 15.68 89 ALA B C 1
ATOM 3600 O O . ALA B 1 89 ? 137.840 12.449 -14.234 1.00 17.45 89 ALA B O 1
ATOM 3602 N N . ASN B 1 90 ? 138.361 13.408 -12.283 1.00 16.13 90 ASN B N 1
ATOM 3603 C CA . ASN B 1 90 ? 139.783 13.450 -12.627 1.00 15.16 90 ASN B CA 1
ATOM 3604 C C . ASN B 1 90 ? 140.325 12.078 -13.041 1.00 14.74 90 ASN B C 1
ATOM 3605 O O . ASN B 1 90 ? 140.981 11.906 -14.100 1.00 14.54 90 ASN B O 1
ATOM 3610 N N . VAL B 1 91 ? 140.041 11.075 -12.246 1.00 13.53 91 VAL B N 1
ATOM 3611 C CA . VAL B 1 91 ? 140.580 9.782 -12.418 1.00 13.27 91 VAL B CA 1
ATOM 3612 C C . VAL B 1 91 ? 139.834 8.928 -13.395 1.00 12.89 91 VAL B C 1
ATOM 3613 O O . VAL B 1 91 ? 140.401 8.434 -14.325 1.00 13.18 91 VAL B O 1
ATOM 3617 N N . SER B 1 92 ? 138.603 8.578 -13.078 1.00 13.98 92 SER B N 1
ATOM 3618 C CA . SER B 1 92 ? 137.849 7.645 -13.907 1.00 13.44 92 SER B CA 1
ATOM 3619 C C . SER B 1 92 ? 137.460 8.212 -15.237 1.00 12.81 92 SER B C 1
ATOM 3620 O O . SER B 1 92 ? 137.464 7.486 -16.237 1.00 14.03 92 SER B O 1
ATOM 3623 N N . LEU B 1 93 ? 137.099 9.487 -15.292 1.00 12.65 93 LEU B N 1
ATOM 3624 C CA . LEU B 1 93 ? 136.600 10.031 -16.536 1.00 12.15 93 LEU B CA 1
ATOM 3625 C C . LEU B 1 93 ? 137.617 10.647 -17.483 1.00 14.16 93 LEU B C 1
ATOM 3626 O O . LEU B 1 93 ? 137.387 10.652 -18.675 1.00 16.36 93 LEU B O 1
ATOM 3631 N N . CYS B 1 94 ? 138.713 11.183 -16.926 1.00 12.68 94 CYS B N 1
ATOM 3632 C CA . CYS B 1 94 ? 139.727 11.866 -17.752 1.00 13.86 94 CYS B CA 1
ATOM 3633 C C . CYS B 1 94 ? 141.004 11.097 -17.841 1.00 14.49 94 CYS B C 1
ATOM 3634 O O . CYS B 1 94 ? 141.370 10.685 -18.934 1.00 14.01 94 CYS B O 1
ATOM 3637 N N . ALA B 1 95 ? 141.652 10.850 -16.729 1.00 14.18 95 ALA B N 1
ATOM 3638 C CA . ALA B 1 95 ? 142.848 10.136 -16.693 1.00 13.94 95 ALA B CA 1
ATOM 3639 C C . ALA B 1 95 ? 142.743 8.744 -17.296 1.00 14.59 95 ALA B C 1
ATOM 3640 O O . ALA B 1 95 ? 143.588 8.348 -18.111 1.00 13.40 95 ALA B O 1
ATOM 3642 N N . THR B 1 96 ? 141.695 7.977 -16.940 1.00 13.15 96 THR B N 1
ATOM 3643 C CA . THR B 1 96 ? 141.626 6.623 -17.364 1.00 12.73 96 THR B CA 1
ATOM 3644 C C . THR B 1 96 ? 141.592 6.425 -18.913 1.00 12.27 96 THR B C 1
ATOM 3645 O O . THR B 1 96 ? 142.352 5.574 -19.402 1.00 12.66 96 THR B O 1
ATOM 3649 N N . PRO B 1 97 ? 140.789 7.215 -19.677 1.00 12.09 97 PRO B N 1
ATOM 3650 C CA . PRO B 1 97 ? 140.733 7.034 -21.129 1.00 12.96 97 PRO B CA 1
ATOM 3651 C C . PRO B 1 97 ? 142.099 7.401 -21.764 1.00 14.88 97 PRO B C 1
ATOM 3652 O O . PRO B 1 97 ? 142.538 6.761 -22.709 1.00 13.93 97 PRO B O 1
ATOM 3656 N N . ILE B 1 98 ? 142.726 8.429 -21.209 1.00 13.37 98 ILE B N 1
ATOM 3657 C CA . ILE B 1 98 ? 144.098 8.712 -21.687 1.00 14.27 98 ILE B CA 1
ATOM 3658 C C . ILE B 1 98 ? 145.051 7.518 -21.432 1.00 14.05 98 ILE B C 1
ATOM 3659 O O . ILE B 1 98 ? 145.789 7.060 -22.292 1.00 14.88 98 ILE B O 1
ATOM 3664 N N . TYR B 1 99 ? 145.033 6.978 -20.210 1.00 15.07 99 TYR B N 1
ATOM 3665 C CA . TYR B 1 99 ? 145.772 5.766 -19.898 1.00 17.27 99 TYR B CA 1
ATOM 3666 C C . TYR B 1 99 ? 145.440 4.584 -20.784 1.00 17.86 99 TYR B C 1
ATOM 3667 O O . TYR B 1 99 ? 146.341 3.821 -21.189 1.00 16.17 99 TYR B O 1
ATOM 3676 N N A MET B 1 100 ? 144.158 4.370 -21.048 0.50 17.82 100 MET B N 1
ATOM 3677 N N B MET B 1 100 ? 144.165 4.358 -21.072 0.50 17.18 100 MET B N 1
ATOM 3678 C CA A MET B 1 100 ? 143.758 3.181 -21.789 0.50 17.68 100 MET B CA 1
ATOM 3679 C CA B MET B 1 100 ? 143.818 3.168 -21.843 0.50 16.73 100 MET B CA 1
ATOM 3680 C C A MET B 1 100 ? 143.907 3.292 -23.304 0.50 16.27 100 MET B C 1
ATOM 3681 C C B MET B 1 100 ? 144.028 3.302 -23.328 0.50 15.79 100 MET B C 1
ATOM 3682 O O A MET B 1 100 ? 144.035 2.302 -23.947 0.50 17.38 100 MET B O 1
ATOM 3683 O O B MET B 1 100 ? 144.394 2.359 -23.963 0.50 17.00 100 MET B O 1
ATOM 3692 N N . PHE B 1 101 ? 143.841 4.485 -23.881 1.00 16.09 101 PHE B N 1
ATOM 3693 C CA . PHE B 1 101 ? 143.856 4.635 -25.325 1.00 17.27 101 PHE B CA 1
ATOM 3694 C C . PHE B 1 101 ? 144.925 5.550 -25.845 1.00 17.76 101 PHE B C 1
ATOM 3695 O O . PHE B 1 101 ? 145.003 5.686 -27.054 1.00 17.61 101 PHE B O 1
ATOM 3703 N N . GLY B 1 102 ? 145.636 6.237 -24.947 1.00 18.88 102 GLY B N 1
ATOM 3704 C CA . GLY B 1 102 ? 146.648 7.174 -25.327 1.00 19.17 102 GLY B CA 1
ATOM 3705 C C . GLY B 1 102 ? 147.939 6.526 -25.804 1.00 18.05 102 GLY B C 1
ATOM 3706 O O . GLY B 1 102 ? 148.281 5.398 -25.466 1.00 17.47 102 GLY B O 1
ATOM 3707 N N . THR B 1 103 ? 148.654 7.296 -26.610 1.00 19.04 103 THR B N 1
ATOM 3708 C CA . THR B 1 103 ? 149.986 6.888 -27.010 1.00 20.26 103 THR B CA 1
ATOM 3709 C C . THR B 1 103 ? 150.891 7.200 -25.837 1.00 21.57 103 THR B C 1
ATOM 3710 O O . THR B 1 103 ? 150.556 7.938 -24.894 1.00 20.24 103 THR B O 1
ATOM 3714 N N . GLU B 1 104 ? 152.091 6.694 -25.916 1.00 20.70 104 GLU B N 1
ATOM 3715 C CA . GLU B 1 104 ? 153.052 6.979 -24.838 1.00 21.48 104 GLU B CA 1
ATOM 3716 C C . GLU B 1 104 ? 153.220 8.463 -24.688 1.00 21.06 104 GLU B C 1
ATOM 3717 O O . GLU B 1 104 ? 153.295 8.958 -23.574 1.00 23.01 104 GLU B O 1
ATOM 3723 N N . GLU B 1 105 ? 153.285 9.221 -25.787 1.00 19.79 105 GLU B N 1
ATOM 3724 C CA . GLU B 1 105 ? 153.507 10.628 -25.656 1.00 22.24 105 GLU B CA 1
ATOM 3725 C C . GLU B 1 105 ? 152.333 11.349 -25.019 1.00 20.74 105 GLU B C 1
ATOM 3726 O O . GLU B 1 105 ? 152.488 12.278 -24.264 1.00 19.59 105 GLU B O 1
ATOM 3732 N N . GLN B 1 106 ? 151.127 10.979 -25.410 1.00 19.29 106 GLN B N 1
ATOM 3733 C CA . GLN B 1 106 ? 149.936 11.576 -24.769 1.00 17.34 106 GLN B CA 1
ATOM 3734 C C . GLN B 1 106 ? 149.831 11.230 -23.272 1.00 16.13 106 GLN B C 1
ATOM 3735 O O . GLN B 1 106 ? 149.385 12.030 -22.517 1.00 17.69 106 GLN B O 1
ATOM 3741 N N . LYS B 1 107 ? 150.208 10.038 -22.881 1.00 17.16 107 LYS B N 1
ATOM 3742 C CA . LYS B 1 107 ? 150.199 9.676 -21.443 1.00 18.34 107 LYS B CA 1
ATOM 3743 C C . LYS B 1 107 ? 151.228 10.529 -20.678 1.00 20.46 107 LYS B C 1
ATOM 3744 O O . LYS B 1 107 ? 150.951 11.053 -19.601 1.00 18.03 107 LYS B O 1
ATOM 3750 N N . GLN B 1 108 ? 152.449 10.704 -21.242 1.00 20.42 108 GLN B N 1
ATOM 3751 C CA . GLN B 1 108 ? 153.422 11.531 -20.535 1.00 21.07 108 GLN B CA 1
ATOM 3752 C C . GLN B 1 108 ? 153.016 12.954 -20.431 1.00 18.77 108 GLN B C 1
ATOM 3753 O O . GLN B 1 108 ? 153.164 13.608 -19.395 1.00 19.10 108 GLN B O 1
ATOM 3759 N N . LYS B 1 109 ? 152.376 13.481 -21.468 1.00 18.96 109 LYS B N 1
ATOM 3760 C CA . LYS B 1 109 ? 151.956 14.853 -21.496 1.00 17.72 109 LYS B CA 1
ATOM 3761 C C . LYS B 1 109 ? 150.698 15.127 -20.659 1.00 17.66 109 LYS B C 1
ATOM 3762 O O . LYS B 1 109 ? 150.554 16.204 -20.035 1.00 16.74 109 LYS B O 1
ATOM 3768 N N . TYR B 1 110 ? 149.743 14.180 -20.711 1.00 15.17 110 TYR B N 1
ATOM 3769 C CA . TYR B 1 110 ? 148.442 14.509 -20.151 1.00 14.98 110 TYR B CA 1
ATOM 3770 C C . TYR B 1 110 ? 148.031 13.632 -18.943 1.00 15.15 110 TYR B C 1
ATOM 3771 O O . TYR B 1 110 ? 147.321 14.143 -18.029 1.00 17.69 110 TYR B O 1
ATOM 3780 N N . LEU B 1 111 ? 148.392 12.375 -18.977 1.00 16.09 111 LEU B N 1
ATOM 3781 C CA . LEU B 1 111 ? 148.094 11.492 -17.853 1.00 17.52 111 LEU B CA 1
ATOM 3782 C C . LEU B 1 111 ? 148.968 11.846 -16.654 1.00 19.09 111 LEU B C 1
ATOM 3783 O O . LEU B 1 111 ? 148.503 11.996 -15.515 1.00 17.70 111 LEU B O 1
ATOM 3788 N N . ALA B 1 112 ? 150.258 11.992 -16.887 1.00 18.27 112 ALA B N 1
ATOM 3789 C CA . ALA B 1 112 ? 151.147 12.095 -15.726 1.00 18.40 112 ALA B CA 1
ATOM 3790 C C . ALA B 1 112 ? 150.836 13.294 -14.866 1.00 18.31 112 ALA B C 1
ATOM 3791 O O . ALA B 1 112 ? 150.885 13.172 -13.645 1.00 19.17 112 ALA B O 1
ATOM 3793 N N . PRO B 1 113 ? 150.498 14.469 -15.465 1.00 17.39 113 PRO B N 1
ATOM 3794 C CA . PRO B 1 113 ? 150.198 15.606 -14.659 1.00 17.05 113 PRO B CA 1
ATOM 3795 C C . PRO B 1 113 ? 148.931 15.441 -13.818 1.00 17.48 113 PRO B C 1
ATOM 3796 O O . PRO B 1 113 ? 148.842 15.971 -12.700 1.00 18.20 113 PRO B O 1
ATOM 3800 N N . ILE B 1 114 ? 147.983 14.650 -14.301 1.00 15.88 114 ILE B N 1
ATOM 3801 C CA . ILE B 1 114 ? 146.791 14.314 -13.404 1.00 16.26 114 ILE B CA 1
ATOM 3802 C C . ILE B 1 114 ? 147.262 13.415 -12.284 1.00 14.72 114 ILE B C 1
ATOM 3803 O O . ILE B 1 114 ? 146.999 13.760 -11.114 1.00 19.01 114 ILE B O 1
ATOM 3808 N N . ALA B 1 115 ? 147.971 12.350 -12.607 1.00 15.67 115 ALA B N 1
ATOM 3809 C CA . ALA B 1 115 ? 148.435 11.357 -11.619 1.00 17.59 115 ALA B CA 1
ATOM 3810 C C . ALA B 1 115 ? 149.329 12.008 -10.566 1.00 20.02 115 ALA B C 1
ATOM 3811 O O . ALA B 1 115 ? 149.230 11.695 -9.401 1.00 17.49 115 ALA B O 1
ATOM 3813 N N . GLU B 1 116 ? 150.101 13.001 -10.976 1.00 20.83 116 GLU B N 1
ATOM 3814 C CA . GLU B 1 116 ? 150.975 13.788 -10.060 1.00 22.04 116 GLU B CA 1
ATOM 3815 C C . GLU B 1 116 ? 150.248 14.874 -9.283 1.00 24.56 116 GLU B C 1
ATOM 3816 O O . GLU B 1 116 ? 150.787 15.551 -8.345 1.00 24.45 116 GLU B O 1
ATOM 3822 N N . GLY B 1 117 ? 149.017 15.127 -9.656 1.00 22.44 117 GLY B N 1
ATOM 3823 C CA . GLY B 1 117 ? 148.225 16.018 -8.879 1.00 21.64 117 GLY B CA 1
ATOM 3824 C C . GLY B 1 117 ? 148.190 17.478 -9.191 1.00 20.26 117 GLY B C 1
ATOM 3825 O O . GLY B 1 117 ? 147.564 18.231 -8.467 1.00 22.30 117 GLY B O 1
ATOM 3826 N N . THR B 1 118 ? 148.810 17.896 -10.288 1.00 20.06 118 THR B N 1
ATOM 3827 C CA . THR B 1 118 ? 148.784 19.308 -10.647 1.00 22.98 118 THR B CA 1
ATOM 3828 C C . THR B 1 118 ? 147.720 19.697 -11.617 1.00 18.59 118 THR B C 1
ATOM 3829 O O . THR B 1 118 ? 147.299 20.840 -11.593 1.00 19.69 118 THR B O 1
ATOM 3833 N N . HIS B 1 119 ? 147.189 18.751 -12.371 1.00 20.56 119 HIS B N 1
ATOM 3834 C CA . HIS B 1 119 ? 146.156 19.066 -13.335 1.00 17.63 119 HIS B CA 1
ATOM 3835 C C . HIS B 1 119 ? 144.819 18.316 -13.006 1.00 14.91 119 HIS B C 1
ATOM 3836 O O . HIS B 1 119 ? 144.812 17.194 -12.567 1.00 19.89 119 HIS B O 1
ATOM 3843 N N . VAL B 1 120 ? 143.768 19.073 -13.198 1.00 13.45 120 VAL B N 1
ATOM 3844 C CA . VAL B 1 120 ? 142.379 18.623 -12.991 1.00 16.32 120 VAL B CA 1
ATOM 3845 C C . VAL B 1 120 ? 141.834 18.216 -14.371 1.00 16.35 120 VAL B C 1
ATOM 384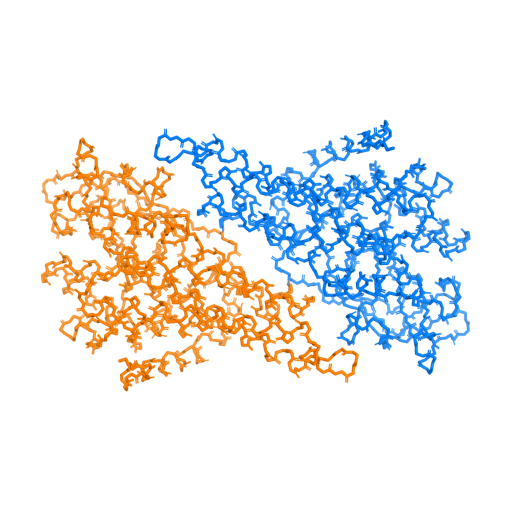6 O O . VAL B 1 120 ? 142.118 18.849 -15.408 1.00 14.80 120 VAL B O 1
ATOM 3850 N N . GLY B 1 121 ? 141.056 17.135 -14.395 1.00 13.91 121 GLY B N 1
ATOM 3851 C CA . GLY B 1 121 ? 140.516 16.660 -15.662 1.00 13.73 121 GLY B CA 1
ATOM 3852 C C . GLY B 1 121 ? 139.016 16.627 -15.717 1.00 12.78 121 GLY B C 1
ATOM 3853 O O . GLY B 1 121 ? 138.329 16.598 -14.669 1.00 12.91 121 GLY B O 1
ATOM 3854 N N . ALA B 1 122 ? 138.481 16.505 -16.918 1.00 11.57 122 ALA B N 1
ATOM 3855 C CA . ALA B 1 122 ? 137.000 16.471 -17.126 1.00 11.51 122 ALA B CA 1
ATOM 3856 C C . ALA B 1 122 ? 136.734 15.706 -18.431 1.00 11.66 122 ALA B C 1
ATOM 3857 O O . ALA B 1 122 ? 137.632 15.515 -19.288 1.00 10.55 122 ALA B O 1
ATOM 3859 N N . PHE B 1 123 ? 135.465 15.308 -18.608 1.00 11.59 123 PHE B N 1
ATOM 3860 C CA . PHE B 1 123 ? 135.044 14.363 -19.664 1.00 12.05 123 PHE B CA 1
ATOM 3861 C C . PHE B 1 123 ? 133.780 15.036 -20.235 1.00 11.71 123 PHE B C 1
ATOM 3862 O O . PHE B 1 123 ? 132.804 15.222 -19.538 1.00 12.82 123 PHE B O 1
ATOM 3870 N N . GLY B 1 124 ? 133.812 15.429 -21.510 1.00 11.73 124 GLY B N 1
ATOM 3871 C CA . GLY B 1 124 ? 132.773 16.175 -22.161 1.00 11.33 124 GLY B CA 1
ATOM 3872 C C . GLY B 1 124 ? 132.090 15.336 -23.259 1.00 12.35 124 GLY B C 1
ATOM 3873 O O . GLY B 1 124 ? 132.525 15.274 -24.451 1.00 11.60 124 GLY B O 1
ATOM 3874 N N . LEU B 1 125 ? 131.048 14.637 -22.811 1.00 11.95 125 LEU B N 1
ATOM 3875 C CA . LEU B 1 125 ? 130.218 13.822 -23.703 1.00 11.43 125 LEU B CA 1
ATOM 3876 C C . LEU B 1 125 ? 128.860 14.440 -23.910 1.00 10.61 125 LEU B C 1
ATOM 3877 O O . LEU B 1 125 ? 128.442 14.656 -25.030 1.00 10.84 125 LEU B O 1
ATOM 3882 N N . THR B 1 126 ? 128.144 14.719 -22.862 1.00 11.41 126 THR B N 1
ATOM 3883 C CA . THR B 1 126 ? 126.707 15.208 -22.925 1.00 11.60 126 THR B CA 1
ATOM 3884 C C . THR B 1 126 ? 126.517 16.545 -23.629 1.00 13.92 126 THR B C 1
ATOM 3885 O O . THR B 1 126 ? 127.295 17.486 -23.459 1.00 12.11 126 THR B O 1
ATOM 3889 N N . GLU B 1 127 ? 125.509 16.559 -24.489 1.00 12.66 127 GLU B N 1
ATOM 3890 C CA . GLU B 1 127 ? 125.026 17.728 -25.203 1.00 11.60 127 GLU B CA 1
ATOM 3891 C C . GLU B 1 127 ? 123.581 18.008 -24.920 1.00 11.46 127 GLU B C 1
ATOM 3892 O O . GLU B 1 127 ? 122.876 17.106 -24.463 1.00 11.64 127 GLU B O 1
ATOM 3898 N N . PRO B 1 128 ? 123.066 19.199 -25.229 1.00 13.11 128 PRO B N 1
ATOM 3899 C CA . PRO B 1 128 ? 121.636 19.441 -25.045 1.00 14.08 128 PRO B CA 1
ATOM 3900 C C . PRO B 1 128 ? 120.724 18.420 -25.691 1.00 14.79 128 PRO B C 1
ATOM 3901 O O . PRO B 1 128 ? 119.728 18.107 -25.086 1.00 15.48 128 PRO B O 1
ATOM 3905 N N . SER B 1 129 ? 121.080 17.871 -26.852 1.00 16.12 129 SER B N 1
ATOM 3906 C CA . SER B 1 129 ? 120.233 16.845 -27.474 1.00 17.63 129 SER B CA 1
ATOM 3907 C C . SER B 1 129 ? 120.718 15.433 -27.296 1.00 18.84 129 SER B C 1
ATOM 3908 O O . SER B 1 129 ? 120.161 14.513 -27.888 1.00 17.13 129 SER B O 1
ATOM 3911 N N . ALA B 1 130 ? 121.786 15.235 -26.522 1.00 16.62 130 ALA B N 1
ATOM 3912 C CA . ALA B 1 130 ? 122.429 13.941 -26.381 1.00 15.86 130 ALA B CA 1
ATOM 3913 C C . ALA B 1 130 ? 122.792 13.727 -24.914 1.00 14.63 130 ALA B C 1
ATOM 3914 O O . ALA B 1 130 ? 123.893 14.123 -24.482 1.00 13.59 130 ALA B O 1
ATOM 3916 N N . GLY B 1 131 ? 121.788 13.250 -24.150 1.00 12.60 131 GLY B N 1
ATOM 3917 C CA . GLY B 1 131 ? 121.970 12.881 -22.781 1.00 13.14 131 GLY B CA 1
ATOM 3918 C C . GLY B 1 131 ? 122.067 11.381 -22.623 1.00 13.53 131 GLY B C 1
ATOM 3919 O O . GLY B 1 131 ? 123.110 10.777 -22.812 1.00 14.70 131 GLY B O 1
ATOM 3920 N N . THR B 1 132 ? 120.916 10.762 -22.346 1.00 11.94 132 THR B N 1
ATOM 3921 C CA . THR B 1 132 ? 120.855 9.308 -22.340 1.00 11.47 132 THR B CA 1
ATOM 3922 C C . THR B 1 132 ? 121.191 8.775 -23.717 1.00 12.60 132 THR B C 1
ATOM 3923 O O . THR B 1 132 ? 121.851 7.784 -23.828 1.00 12.71 132 THR B O 1
ATOM 3927 N N . ASP B 1 133 ? 120.713 9.460 -24.763 1.00 12.97 133 ASP B N 1
ATOM 3928 C CA . ASP B 1 133 ? 120.997 9.069 -26.161 1.00 12.80 133 ASP B CA 1
ATOM 3929 C C . ASP B 1 133 ? 122.360 9.697 -26.513 1.00 14.07 133 ASP B C 1
ATOM 3930 O O . ASP B 1 133 ? 122.427 10.635 -27.314 1.00 14.77 133 ASP B O 1
ATOM 3935 N N . ALA B 1 134 ? 123.416 9.085 -25.951 1.00 16.21 134 ALA B N 1
ATOM 3936 C CA . ALA B 1 134 ? 124.770 9.718 -25.992 1.00 17.90 134 ALA B CA 1
ATOM 3937 C C . ALA B 1 134 ? 125.372 9.710 -27.387 1.00 18.21 134 ALA B C 1
ATOM 3938 O O . ALA B 1 134 ? 126.222 10.574 -27.698 1.00 17.62 134 ALA B O 1
ATOM 3940 N N . SER B 1 135 ? 124.929 8.774 -28.231 1.00 14.32 135 SER B N 1
ATOM 3941 C CA . SER B 1 135 ? 125.472 8.623 -29.605 1.00 16.25 135 SER B CA 1
ATOM 3942 C C . SER B 1 135 ? 124.976 9.752 -30.541 1.00 17.01 135 SER B C 1
ATOM 3943 O O . SER B 1 135 ? 125.574 9.937 -31.599 1.00 18.31 135 SER B O 1
ATOM 3946 N N . ALA B 1 136 ? 123.956 10.520 -30.124 1.00 16.79 136 ALA B N 1
ATOM 3947 C CA . ALA B 1 136 ? 123.352 11.600 -30.939 1.00 16.81 136 ALA B CA 1
ATOM 3948 C C . ALA B 1 136 ? 124.191 12.905 -30.871 1.00 16.66 136 ALA B C 1
ATOM 3949 O O . ALA B 1 136 ? 123.669 13.952 -30.741 1.00 16.28 136 ALA B O 1
ATOM 3951 N N . GLN B 1 137 ? 125.480 12.780 -31.083 1.00 17.36 137 GLN B N 1
ATOM 3952 C CA . GLN B 1 137 ? 126.432 13.889 -30.917 1.00 15.94 137 GLN B CA 1
ATOM 3953 C C . GLN B 1 137 ? 126.282 14.846 -32.077 1.00 17.67 137 GLN B C 1
ATOM 3954 O O . GLN B 1 137 ? 126.207 14.407 -33.226 1.00 17.59 137 GLN B O 1
ATOM 3960 N N . GLN B 1 138 ? 126.269 16.139 -31.781 1.00 14.86 138 GLN B N 1
ATOM 3961 C CA . GLN B 1 138 ? 126.138 17.206 -32.799 1.00 16.32 138 GLN B CA 1
ATOM 3962 C C . GLN B 1 138 ? 127.421 18.039 -32.887 1.00 16.57 138 GLN B C 1
ATOM 3963 O O . GLN B 1 138 ? 127.669 18.675 -33.905 1.00 16.28 138 GLN B O 1
ATOM 3969 N N . THR B 1 139 ? 128.247 17.973 -31.854 1.00 16.03 139 THR B N 1
ATOM 3970 C CA . THR B 1 139 ? 129.555 18.572 -31.902 1.00 15.16 139 THR B CA 1
ATOM 3971 C C . THR B 1 139 ? 130.331 17.958 -33.059 1.00 15.30 139 THR B C 1
ATOM 3972 O O . THR B 1 139 ? 130.363 16.735 -33.213 1.00 14.64 139 THR B O 1
ATOM 3976 N N . THR B 1 140 ? 130.952 18.798 -33.905 1.00 15.25 140 THR B N 1
ATOM 3977 C CA . THR B 1 140 ? 131.744 18.295 -35.019 1.00 15.25 140 THR B CA 1
ATOM 3978 C C . THR B 1 140 ? 133.207 18.639 -34.906 1.00 16.87 140 THR B C 1
ATOM 3979 O O . THR B 1 140 ? 133.587 19.648 -34.289 1.00 14.81 140 THR B O 1
ATOM 3983 N N . ALA B 1 141 ? 134.026 17.791 -35.485 1.00 15.04 141 ALA B N 1
ATOM 3984 C CA . ALA B 1 141 ? 135.442 17.987 -35.593 1.00 16.96 141 ALA B CA 1
ATOM 3985 C C . ALA B 1 141 ? 135.824 17.701 -37.084 1.00 18.27 141 ALA B C 1
ATOM 3986 O O . ALA B 1 141 ? 135.575 16.612 -37.621 1.00 16.93 141 ALA B O 1
ATOM 3988 N N . VAL B 1 142 ? 136.515 18.679 -37.662 1.00 20.76 142 VAL B N 1
ATOM 3989 C CA . VAL B 1 142 ? 136.879 18.630 -39.094 1.00 22.56 142 VAL B CA 1
ATOM 3990 C C . VAL B 1 142 ? 138.369 18.870 -39.186 1.00 19.31 142 VAL B C 1
ATOM 3991 O O . VAL B 1 142 ? 138.866 19.829 -38.629 1.00 21.50 142 VAL B O 1
ATOM 3995 N N . LEU B 1 143 ? 139.084 17.902 -39.741 1.00 22.52 143 LEU B N 1
ATOM 3996 C CA . LEU B 1 143 ? 140.537 17.987 -39.848 1.00 24.64 143 LEU B CA 1
ATOM 3997 C C . LEU B 1 143 ? 140.965 19.041 -40.913 1.00 26.93 143 LEU B C 1
ATOM 3998 O O . LEU B 1 143 ? 140.525 18.989 -42.038 1.00 27.52 143 LEU B O 1
ATOM 4003 N N . LYS B 1 144 ? 141.786 19.998 -40.545 1.00 30.38 144 LYS B N 1
ATOM 4004 C CA . LYS B 1 144 ? 142.163 21.043 -41.489 1.00 34.30 144 LYS B CA 1
ATOM 4005 C C . LYS B 1 144 ? 143.634 21.230 -41.258 1.00 32.90 144 LYS B C 1
ATOM 4006 O O . LYS B 1 144 ? 144.052 21.904 -40.333 1.00 39.99 144 LYS B O 1
ATOM 4012 N N . GLY B 1 145 ? 144.420 20.493 -42.014 1.00 37.07 145 GLY B N 1
ATOM 4013 C CA . GLY B 1 145 ? 145.855 20.634 -41.933 1.00 35.58 145 GLY B CA 1
ATOM 4014 C C . GLY B 1 145 ? 146.372 19.923 -40.705 1.00 36.57 145 GLY B C 1
ATOM 4015 O O . GLY B 1 145 ? 146.301 18.718 -40.597 1.00 39.69 145 GLY B O 1
ATOM 4016 N N . ASP B 1 146 ? 146.955 20.676 -39.796 1.00 31.82 146 ASP B N 1
ATOM 4017 C CA . ASP B 1 146 ? 147.554 20.044 -38.661 1.00 38.17 146 ASP B CA 1
ATOM 4018 C C . ASP B 1 146 ? 146.620 20.227 -37.425 1.00 33.31 146 ASP B C 1
ATOM 4019 O O . ASP B 1 146 ? 147.047 19.960 -36.329 1.00 32.59 146 ASP B O 1
ATOM 4024 N N . LYS B 1 147 ? 145.370 20.663 -37.657 1.00 33.86 147 LYS B N 1
ATOM 4025 C CA . LYS B 1 147 ? 144.385 20.816 -36.601 1.00 32.26 147 LYS B CA 1
ATOM 4026 C C . LYS B 1 147 ? 143.036 20.158 -36.898 1.00 32.03 147 LYS B C 1
ATOM 4027 O O . LYS B 1 147 ? 142.652 19.940 -38.038 1.00 34.30 147 LYS B O 1
ATOM 4033 N N . TYR B 1 148 ? 142.311 19.776 -35.833 1.00 24.21 148 TYR B N 1
ATOM 4034 C CA . TYR B 1 148 ? 140.938 19.438 -36.038 1.00 22.47 148 TYR B CA 1
ATOM 4035 C C . TYR B 1 148 ? 140.256 20.676 -35.610 1.00 21.62 148 TYR B C 1
ATOM 4036 O O . TYR B 1 148 ? 140.648 21.256 -34.622 1.00 25.85 148 TYR B O 1
ATOM 4045 N N . ILE B 1 149 ? 139.223 21.096 -36.315 1.00 19.27 149 ILE B N 1
ATOM 4046 C CA . ILE B 1 149 ? 138.503 22.263 -35.928 1.00 20.97 149 ILE B CA 1
ATOM 4047 C C . ILE B 1 149 ? 137.167 21.793 -35.316 1.00 19.79 149 ILE B C 1
ATOM 4048 O O . ILE B 1 149 ? 136.384 21.146 -35.998 1.00 18.50 149 ILE B O 1
ATOM 4053 N N . LEU B 1 150 ? 136.943 22.130 -34.057 1.00 18.22 150 LEU B N 1
ATOM 4054 C CA . LEU B 1 150 ? 135.762 21.697 -33.324 1.00 17.83 150 LEU B CA 1
ATOM 4055 C C . LEU B 1 150 ? 134.741 22.741 -33.174 1.00 15.12 150 LEU B C 1
ATOM 4056 O O . LEU B 1 150 ? 135.019 23.900 -32.851 1.00 17.07 150 LEU B O 1
ATOM 4061 N N . ASN B 1 151 ? 133.480 22.362 -33.386 1.00 13.90 151 ASN B N 1
ATOM 4062 C CA . ASN B 1 151 ? 132.373 23.229 -33.224 1.00 14.42 151 ASN B CA 1
ATOM 4063 C C . ASN B 1 151 ? 131.232 22.519 -32.448 1.00 14.18 151 ASN B C 1
ATOM 4064 O O . ASN B 1 151 ? 130.779 21.499 -32.919 1.00 15.42 151 ASN B O 1
ATOM 4069 N N . GLY B 1 152 ? 130.670 23.148 -31.433 1.00 13.88 152 GLY B N 1
ATOM 4070 C CA . GLY B 1 152 ? 129.567 22.551 -30.670 1.00 13.12 152 GLY B CA 1
ATOM 4071 C C . GLY B 1 152 ? 129.647 23.019 -29.251 1.00 14.26 152 GLY B C 1
ATOM 4072 O O . GLY B 1 152 ? 130.207 24.110 -28.946 1.00 12.77 152 GLY B O 1
ATOM 4073 N N . SER B 1 153 ? 129.139 22.169 -28.376 1.00 14.11 153 SER B N 1
ATOM 4074 C CA . SER B 1 153 ? 129.172 22.474 -26.964 1.00 15.18 153 SER B CA 1
ATOM 4075 C C . SER B 1 153 ? 128.828 21.197 -26.203 1.00 14.55 153 SER B C 1
ATOM 4076 O O . SER B 1 153 ? 128.415 20.172 -26.834 1.00 13.79 153 SER B O 1
ATOM 4079 N N . LYS B 1 154 ? 129.126 21.251 -24.907 1.00 11.88 154 LYS B N 1
ATOM 4080 C CA . LYS B 1 154 ? 128.835 20.175 -23.971 1.00 12.05 154 LYS B CA 1
ATOM 4081 C C . LYS B 1 154 ? 128.199 20.782 -22.772 1.00 13.71 154 LYS B C 1
ATOM 4082 O O . LYS B 1 154 ? 128.418 21.989 -22.471 1.00 13.83 154 LYS B O 1
ATOM 4088 N N . ILE B 1 155 ? 127.292 20.064 -22.116 1.00 11.20 155 ILE B N 1
ATOM 4089 C CA . ILE B 1 155 ? 126.662 20.603 -20.925 1.00 12.20 155 ILE B CA 1
ATOM 4090 C C . ILE B 1 155 ? 126.799 19.643 -19.736 1.00 11.86 155 ILE B C 1
ATOM 4091 O O . ILE B 1 155 ? 127.005 18.491 -19.980 1.00 12.16 155 ILE B O 1
ATOM 4096 N N . PHE B 1 156 ? 126.789 20.201 -18.532 1.00 13.10 156 PHE B N 1
ATOM 4097 C CA . PHE B 1 156 ? 126.791 19.406 -17.282 1.00 14.45 156 PHE B CA 1
ATOM 4098 C C . PHE B 1 156 ? 128.130 18.673 -17.126 1.00 14.74 156 PHE B C 1
ATOM 4099 O O . PHE B 1 156 ? 128.162 17.438 -16.773 1.00 18.94 156 PHE B O 1
ATOM 4107 N N . ILE B 1 157 ? 129.249 19.393 -17.379 1.00 12.46 157 ILE B N 1
ATOM 4108 C CA . ILE B 1 157 ? 130.547 18.723 -17.324 1.00 10.90 157 ILE B CA 1
ATOM 4109 C C . ILE B 1 157 ? 131.129 18.957 -15.919 1.00 11.63 157 ILE B C 1
ATOM 4110 O O . ILE B 1 157 ? 131.503 20.064 -15.553 1.00 14.43 157 ILE B O 1
ATOM 4115 N N . THR B 1 158 ? 131.351 17.851 -15.217 1.00 11.60 158 THR B N 1
ATOM 4116 C CA . THR B 1 158 ? 131.933 17.864 -13.886 1.00 11.48 158 THR B CA 1
ATOM 4117 C C . THR B 1 158 ? 133.369 18.337 -14.059 1.00 10.72 158 THR B C 1
ATOM 4118 O O . THR B 1 158 ? 134.102 17.828 -14.889 1.00 12.27 158 THR B O 1
ATOM 4122 N N . ASN B 1 159 ? 133.755 19.236 -13.183 1.00 11.77 159 ASN B N 1
ATOM 4123 C CA . ASN B 1 159 ? 135.062 19.863 -13.182 1.00 12.27 159 ASN B CA 1
ATOM 4124 C C . ASN B 1 159 ? 135.275 20.757 -14.378 1.00 13.98 159 ASN B C 1
ATOM 4125 O O . ASN B 1 159 ? 136.377 21.220 -14.613 1.00 17.28 159 ASN B O 1
ATOM 4130 N N . GLY B 1 160 ? 134.243 21.052 -15.148 1.00 14.91 160 GLY B N 1
ATOM 4131 C CA . GLY B 1 160 ? 134.427 21.909 -16.292 1.00 15.86 160 GLY B CA 1
ATOM 4132 C C . GLY B 1 160 ? 134.774 23.330 -15.812 1.00 16.30 160 GLY B C 1
ATOM 4133 O O . GLY B 1 160 ? 134.445 23.729 -14.676 1.00 14.30 160 GLY B O 1
ATOM 4134 N N . LYS B 1 161 ? 135.332 24.094 -16.728 1.00 16.97 161 LYS B N 1
ATOM 4135 C CA . LYS B 1 161 ? 135.952 25.386 -16.479 1.00 18.37 161 LYS B CA 1
ATOM 4136 C C . LYS B 1 161 ? 137.233 25.312 -15.677 1.00 19.59 161 LYS B C 1
ATOM 4137 O O . LYS B 1 161 ? 138.301 25.862 -16.094 1.00 17.70 161 LYS B O 1
ATOM 4143 N N . GLU B 1 162 ? 137.177 24.684 -14.510 1.00 17.26 162 GLU B N 1
ATOM 4144 C CA . GLU B 1 162 ? 138.358 24.537 -13.655 1.00 17.15 162 GLU B CA 1
ATOM 4145 C C . GLU B 1 162 ? 139.361 23.543 -14.220 1.00 18.46 162 GLU B C 1
ATOM 4146 O O . GLU B 1 162 ? 140.584 23.669 -14.056 1.00 18.27 162 GLU B O 1
ATOM 4152 N N . ALA B 1 163 ? 138.873 22.515 -14.921 1.00 13.68 163 ALA B N 1
ATOM 4153 C CA . ALA B 1 163 ? 139.779 21.510 -15.329 1.00 13.87 163 ALA B CA 1
ATOM 4154 C C . ALA B 1 163 ? 140.771 22.094 -16.312 1.00 13.02 163 ALA B C 1
ATOM 4155 O O . ALA B 1 163 ? 140.426 22.936 -17.085 1.00 15.76 163 ALA B O 1
ATOM 4157 N N . ASP B 1 164 ? 141.949 21.507 -16.272 1.00 14.43 164 ASP B N 1
ATOM 4158 C CA . ASP B 1 164 ? 143.026 21.804 -17.182 1.00 15.87 164 ASP B CA 1
ATOM 4159 C C . ASP B 1 164 ? 142.999 20.948 -18.457 1.00 15.18 164 ASP B C 1
ATOM 4160 O O . ASP B 1 164 ? 143.366 21.439 -19.531 1.00 16.17 164 ASP B O 1
ATOM 4165 N N . THR B 1 165 ? 142.546 19.679 -18.366 1.00 14.14 165 THR B N 1
ATOM 4166 C CA . THR B 1 165 ? 142.581 18.771 -19.445 1.00 13.07 165 THR B CA 1
ATOM 4167 C C . THR B 1 165 ? 141.197 18.162 -19.628 1.00 13.62 165 THR B C 1
ATOM 4168 O O . THR B 1 165 ? 140.561 17.902 -18.580 1.00 11.51 165 THR B O 1
ATOM 4172 N N . TYR B 1 166 ? 140.781 17.979 -20.886 1.00 12.79 166 TYR B N 1
ATOM 4173 C CA . TYR B 1 166 ? 139.443 17.516 -21.187 1.00 13.21 166 TYR B CA 1
ATOM 4174 C C . TYR B 1 166 ? 139.575 16.375 -22.228 1.00 13.50 166 TYR B C 1
ATOM 4175 O O . TYR B 1 166 ? 140.460 16.368 -23.090 1.00 14.92 166 TYR B O 1
ATOM 4184 N N . VAL B 1 167 ? 138.812 15.312 -22.015 1.00 13.23 167 VAL B N 1
ATOM 4185 C CA . VAL B 1 167 ? 138.579 14.362 -23.048 1.00 12.92 167 VAL B CA 1
ATOM 4186 C C . VAL B 1 167 ? 137.207 14.653 -23.579 1.00 12.89 167 VAL B C 1
ATOM 4187 O O . VAL B 1 167 ? 136.228 14.588 -22.816 1.00 13.52 167 VAL B O 1
ATOM 4191 N N . VAL B 1 168 ? 137.074 14.982 -24.859 1.00 11.77 168 VAL B N 1
ATOM 4192 C CA . VAL B 1 168 ? 135.806 15.457 -25.410 1.00 13.00 168 VAL B CA 1
ATOM 4193 C C . VAL B 1 168 ? 135.481 14.598 -26.689 1.00 13.08 168 VAL B C 1
ATOM 4194 O O . VAL B 1 168 ? 136.412 14.076 -27.349 1.00 14.74 168 VAL B O 1
ATOM 4198 N N . PHE B 1 169 ? 134.200 14.439 -27.003 1.00 11.40 169 PHE B N 1
ATOM 4199 C CA . PHE B 1 169 ? 133.724 13.573 -28.075 1.00 11.11 169 PHE B CA 1
ATOM 4200 C C . PHE B 1 169 ? 133.049 14.475 -29.116 1.00 10.93 169 PHE B C 1
ATOM 4201 O O . PHE B 1 169 ? 132.383 15.444 -28.790 1.00 12.15 169 PHE B O 1
ATOM 4209 N N . ALA B 1 170 ? 133.320 14.169 -30.367 1.00 12.11 170 ALA B N 1
ATOM 4210 C CA . ALA B 1 170 ? 132.767 14.947 -31.471 1.00 12.54 170 ALA B CA 1
ATOM 4211 C C . ALA B 1 170 ? 132.583 14.062 -32.671 1.00 11.41 170 ALA B C 1
ATOM 4212 O O . ALA B 1 170 ? 133.319 13.086 -32.820 1.00 12.04 170 ALA B O 1
ATOM 4214 N N . MET B 1 171 ? 131.612 14.400 -33.505 1.00 13.41 171 MET B N 1
ATOM 4215 C CA . MET B 1 171 ? 131.423 13.685 -34.823 1.00 15.75 171 MET B CA 1
ATOM 4216 C C . MET B 1 171 ? 132.479 14.104 -35.861 1.00 16.37 171 MET B C 1
ATOM 4217 O O . MET B 1 171 ? 132.614 15.300 -36.175 1.00 17.89 171 MET B O 1
ATOM 4222 N N . THR B 1 172 ? 133.264 13.143 -36.275 1.00 16.55 172 THR B N 1
ATOM 4223 C CA . THR B 1 172 ? 134.156 13.303 -37.422 1.00 17.44 172 THR B CA 1
ATOM 4224 C C . THR B 1 172 ? 133.470 12.783 -38.717 1.00 19.17 172 THR B C 1
ATOM 4225 O O . THR B 1 172 ? 133.837 13.188 -39.808 1.00 19.27 172 THR B O 1
ATOM 4229 N N . ASP B 1 173 ? 132.483 11.913 -38.599 1.00 18.75 173 ASP B N 1
ATOM 4230 C CA . ASP B 1 173 ? 131.715 11.499 -39.822 1.00 19.90 173 ASP B CA 1
ATOM 4231 C C . ASP B 1 173 ? 130.275 11.183 -39.413 1.00 17.32 173 ASP B C 1
ATOM 4232 O O . ASP B 1 173 ? 129.941 10.050 -39.013 1.00 18.45 173 ASP B O 1
ATOM 4237 N N . LYS B 1 174 ? 129.427 12.201 -39.504 1.00 20.96 174 LYS B N 1
ATOM 4238 C CA . LYS B 1 174 ? 128.058 12.086 -39.027 1.00 24.21 174 LYS B CA 1
ATOM 4239 C C . LYS B 1 174 ? 127.290 10.976 -39.725 1.00 24.37 174 LYS B C 1
ATOM 4240 O O . LYS B 1 174 ? 126.398 10.329 -39.117 1.00 23.14 174 LYS B O 1
ATOM 4246 N N . SER B 1 175 ? 127.639 10.674 -40.967 1.00 24.27 175 SER B N 1
ATOM 4247 C CA . SER B 1 175 ? 126.885 9.632 -41.694 1.00 25.85 175 SER B CA 1
ATOM 4248 C C . SER B 1 175 ? 127.155 8.240 -41.181 1.00 25.60 175 SER B C 1
ATOM 4249 O O . SER B 1 175 ? 126.437 7.314 -41.541 1.00 26.23 175 SER B O 1
ATOM 4252 N N . GLN B 1 176 ? 128.201 8.064 -40.354 1.00 19.86 176 GLN B N 1
ATOM 4253 C CA . GLN B 1 176 ? 128.471 6.787 -39.748 1.00 20.32 176 GLN B CA 1
ATOM 4254 C C . GLN B 1 176 ? 127.836 6.615 -38.374 1.00 19.61 176 GLN B C 1
ATOM 4255 O O . GLN B 1 176 ? 128.084 5.612 -37.737 1.00 18.78 176 GLN B O 1
ATOM 4261 N N . GLY B 1 177 ? 126.976 7.557 -37.974 1.00 21.32 177 GLY B N 1
ATOM 4262 C CA . GLY B 1 177 ? 126.302 7.581 -36.653 1.00 23.02 177 GLY B CA 1
ATOM 4263 C C . GLY B 1 177 ? 127.226 7.250 -35.478 1.00 21.43 177 GLY B C 1
ATOM 4264 O O . GLY B 1 177 ? 128.280 7.914 -35.267 1.00 22.84 177 GLY B O 1
ATOM 4265 N N . VAL B 1 178 ? 126.887 6.181 -34.778 1.00 21.95 178 VAL B N 1
ATOM 4266 C CA . VAL B 1 178 ? 127.646 5.823 -33.592 1.00 25.10 178 VAL B CA 1
ATOM 4267 C C . VAL B 1 178 ? 129.110 5.518 -33.969 1.00 23.99 178 VAL B C 1
ATOM 4268 O O . VAL B 1 178 ? 130.040 5.721 -33.172 1.00 27.31 178 VAL B O 1
ATOM 4272 N N . HIS B 1 179 ? 129.343 5.137 -35.209 1.00 20.45 179 HIS B N 1
ATOM 4273 C CA . HIS B 1 179 ? 130.734 4.876 -35.655 1.00 20.36 179 HIS B CA 1
ATOM 4274 C C . HIS B 1 179 ? 131.483 6.050 -36.221 1.00 18.81 179 HIS B C 1
ATOM 4275 O O . HIS B 1 179 ? 132.570 5.871 -36.730 1.00 18.97 179 HIS B O 1
ATOM 4282 N N . GLY B 1 180 ? 130.927 7.233 -36.142 1.00 15.17 180 GLY B N 1
ATOM 4283 C CA . GLY B 1 180 ? 131.557 8.413 -36.693 1.00 15.69 180 GLY B CA 1
ATOM 4284 C C . GLY B 1 180 ? 132.010 9.369 -35.606 1.00 13.76 180 GLY B C 1
ATOM 4285 O O . GLY B 1 180 ? 132.351 10.518 -35.880 1.00 14.96 180 GLY B O 1
ATOM 4286 N N . ILE B 1 181 ? 132.032 8.871 -34.347 1.00 13.00 181 ILE B N 1
ATOM 4287 C CA . ILE B 1 181 ? 132.377 9.719 -33.207 1.00 11.75 181 ILE B CA 1
ATOM 4288 C C . ILE B 1 181 ? 133.851 9.498 -32.914 1.00 10.89 181 ILE B C 1
ATOM 4289 O O . ILE B 1 181 ? 134.377 8.368 -32.950 1.00 10.93 181 ILE B O 1
ATOM 4294 N N . SER B 1 182 ? 134.566 10.581 -32.594 1.00 11.83 182 SER B N 1
ATOM 4295 C CA . SER B 1 182 ? 135.991 10.453 -32.212 1.00 12.49 182 SER B CA 1
ATOM 4296 C C . SER B 1 182 ? 136.242 11.183 -30.859 1.00 12.40 182 SER B C 1
ATOM 4297 O O . SER B 1 182 ? 135.448 12.044 -30.482 1.00 11.86 182 SER B O 1
ATOM 4300 N N . ALA B 1 183 ? 137.345 10.848 -30.184 1.00 12.71 183 ALA B N 1
ATOM 4301 C CA . ALA B 1 183 ? 137.672 11.425 -28.869 1.00 11.80 183 ALA B CA 1
ATOM 4302 C C . ALA B 1 183 ? 138.913 12.327 -29.109 1.00 13.08 183 ALA B C 1
ATOM 4303 O O . ALA B 1 183 ? 139.799 11.973 -29.890 1.00 14.74 183 ALA B O 1
ATOM 4305 N N . PHE B 1 184 ? 138.959 13.399 -28.358 1.00 11.94 184 PHE B N 1
ATOM 4306 C CA . PHE B 1 184 ? 140.113 14.404 -28.440 1.00 12.36 184 PHE B CA 1
ATOM 4307 C C . PHE B 1 184 ? 140.500 14.876 -27.078 1.00 13.75 184 PHE B C 1
ATOM 4308 O O . PHE B 1 184 ? 139.604 15.009 -26.215 1.00 14.03 184 PHE B O 1
ATOM 4316 N N . ILE B 1 185 ? 141.796 15.148 -26.909 1.00 13.49 185 ILE B N 1
ATOM 4317 C CA . ILE B 1 185 ? 142.299 15.707 -25.673 1.00 13.14 185 ILE B CA 1
ATOM 4318 C C . ILE B 1 185 ? 142.369 17.204 -25.890 1.00 15.31 185 ILE B C 1
ATOM 4319 O O . ILE B 1 185 ? 143.055 17.681 -26.804 1.00 15.49 185 ILE B O 1
ATOM 4324 N N . LEU B 1 186 ? 141.633 17.915 -25.083 1.00 13.00 186 LEU B N 1
ATOM 4325 C CA . LEU B 1 186 ? 141.654 19.390 -25.112 1.00 14.49 186 LEU B CA 1
ATOM 4326 C C . LEU B 1 186 ? 142.376 19.967 -23.875 1.00 16.04 186 LEU B C 1
ATOM 4327 O O . LEU B 1 186 ? 142.337 19.423 -22.788 1.00 16.50 186 LEU B O 1
ATOM 4332 N N . GLU B 1 187 ? 142.969 21.147 -24.059 1.00 15.53 187 GLU B N 1
ATOM 4333 C CA . GLU B 1 187 ? 143.515 21.937 -22.920 1.00 15.38 187 GLU B CA 1
ATOM 4334 C C . GLU B 1 187 ? 142.740 23.227 -22.742 1.00 14.74 187 GLU B C 1
ATOM 4335 O O . GLU B 1 187 ? 142.350 23.971 -23.712 1.00 18.72 187 GLU B O 1
ATOM 4341 N N . LYS B 1 188 ? 142.619 23.589 -21.483 1.00 14.28 188 LYS B N 1
ATOM 4342 C CA . LYS B 1 188 ? 142.081 24.843 -21.099 1.00 16.10 188 LYS B CA 1
ATOM 4343 C C . LYS B 1 188 ? 143.009 25.888 -21.755 1.00 15.83 188 LYS B C 1
ATOM 4344 O O . LYS B 1 188 ? 144.224 25.690 -21.752 1.00 15.56 188 LYS B O 1
ATOM 4350 N N . GLY B 1 189 ? 142.438 26.863 -22.374 1.00 15.94 189 GLY B N 1
ATOM 4351 C CA . GLY B 1 189 ? 143.189 27.899 -23.078 1.00 18.59 189 GLY B CA 1
ATOM 4352 C C . GLY B 1 189 ? 143.323 27.774 -24.604 1.00 19.21 189 GLY B C 1
ATOM 4353 O O . GLY B 1 189 ? 143.677 28.759 -25.283 1.00 18.63 189 GLY B O 1
ATOM 4354 N N . MET B 1 190 ? 143.022 26.600 -25.166 1.00 16.42 190 MET B N 1
ATOM 4355 C CA . MET B 1 190 ? 142.917 26.508 -26.640 1.00 16.20 190 MET B CA 1
ATOM 4356 C C . MET B 1 190 ? 142.003 27.529 -27.208 1.00 14.27 190 MET B C 1
ATOM 4357 O O . MET B 1 190 ? 140.894 27.787 -26.725 1.00 16.98 190 MET B O 1
ATOM 4362 N N . PRO B 1 191 ? 142.430 28.198 -28.307 1.00 16.48 191 PRO B N 1
ATOM 4363 C CA . PRO B 1 191 ? 141.583 29.197 -28.970 1.00 16.89 191 PRO B CA 1
ATOM 4364 C C . PRO B 1 191 ? 140.280 28.581 -29.411 1.00 16.24 191 PRO B C 1
ATOM 4365 O O . PRO B 1 191 ? 140.291 27.480 -30.003 1.00 18.33 191 PRO B O 1
ATOM 4369 N N . GLY B 1 192 ? 139.187 29.274 -29.085 1.00 14.28 192 GLY B N 1
ATOM 4370 C CA . GLY B 1 192 ? 137.900 28.861 -29.447 1.00 15.73 192 GLY B CA 1
ATOM 4371 C C . GLY B 1 192 ? 137.260 27.898 -28.466 1.00 15.64 192 GLY B C 1
ATOM 4372 O O . GLY B 1 192 ? 136.167 27.410 -28.713 1.00 18.33 192 GLY B O 1
ATOM 4373 N N . PHE B 1 193 ? 137.954 27.611 -27.383 1.00 15.16 193 PHE B N 1
ATOM 4374 C CA . PHE B 1 193 ? 137.383 26.758 -26.292 1.00 15.77 193 PHE B CA 1
ATOM 4375 C C . PHE B 1 193 ? 137.056 27.583 -25.125 1.00 16.09 193 PHE B C 1
ATOM 4376 O O . PHE B 1 193 ? 137.958 28.044 -24.483 1.00 17.82 193 PHE B O 1
ATOM 4384 N N . ARG B 1 194 ? 135.794 27.860 -24.870 1.00 15.49 194 ARG B N 1
ATOM 4385 C CA . ARG B 1 194 ? 135.429 28.615 -23.706 1.00 18.73 194 ARG B CA 1
ATOM 4386 C C . ARG B 1 194 ? 134.352 27.918 -22.902 1.00 18.83 194 ARG B C 1
ATOM 4387 O O . ARG B 1 194 ? 133.983 26.798 -23.210 1.00 14.88 194 ARG B O 1
ATOM 4395 N N . PHE B 1 195 ? 133.971 28.562 -21.819 1.00 18.53 195 PHE B N 1
ATOM 4396 C CA . PHE B 1 195 ? 133.063 27.958 -20.880 1.00 17.49 195 PHE B CA 1
ATOM 4397 C C . PHE B 1 195 ? 131.830 28.792 -20.836 1.00 19.09 195 PHE B C 1
ATOM 4398 O O . PHE B 1 195 ? 131.852 29.999 -21.046 1.00 21.55 195 PHE B O 1
ATOM 4406 N N . GLY B 1 196 ? 130.710 28.160 -20.577 1.00 17.99 196 GLY B N 1
ATOM 4407 C CA . GLY B 1 196 ? 129.396 28.827 -20.505 1.00 18.43 196 GLY B CA 1
ATOM 4408 C C . GLY B 1 196 ? 128.801 28.796 -19.108 1.00 18.78 196 GLY B C 1
ATOM 4409 O O . GLY B 1 196 ? 129.444 29.102 -18.131 1.00 21.09 196 GLY B O 1
ATOM 4410 N N . LYS B 1 197 ? 127.560 28.427 -19.010 1.00 17.99 197 LYS B N 1
ATOM 4411 C CA . LYS B 1 197 ? 126.857 28.389 -17.744 1.00 18.57 197 LYS B CA 1
ATOM 4412 C C . LYS B 1 197 ? 127.529 27.476 -16.738 1.00 18.43 197 LYS B C 1
ATOM 4413 O O . LYS B 1 197 ? 127.984 26.384 -17.097 1.00 17.15 197 LYS B O 1
ATOM 4419 N N . ILE B 1 198 ? 127.662 27.954 -15.505 1.00 17.72 198 ILE B N 1
ATOM 4420 C CA . ILE B 1 198 ? 128.047 27.135 -14.351 1.00 18.95 198 ILE B CA 1
ATOM 4421 C C . ILE B 1 198 ? 126.762 26.804 -13.673 1.00 19.35 198 ILE B C 1
ATOM 4422 O O . ILE B 1 198 ? 125.941 27.682 -13.332 1.00 16.57 198 ILE B O 1
ATOM 4427 N N . GLU B 1 199 ? 126.491 25.518 -13.552 1.00 19.24 199 GLU B N 1
ATOM 4428 C CA . GLU B 1 199 ? 125.097 25.214 -13.105 1.00 17.54 199 GLU B CA 1
ATOM 4429 C C . GLU B 1 199 ? 124.893 25.540 -11.628 1.00 16.99 199 GLU B C 1
ATOM 4430 O O . GLU B 1 199 ? 125.811 25.399 -10.840 1.00 18.04 199 GLU B O 1
ATOM 4436 N N . ASP B 1 200 ? 123.678 25.957 -11.273 1.00 16.85 200 ASP B N 1
ATOM 4437 C CA . ASP B 1 200 ? 123.216 26.190 -9.919 1.00 19.66 200 ASP B CA 1
ATOM 4438 C C . ASP B 1 200 ? 122.366 24.985 -9.650 1.00 18.44 200 ASP B C 1
ATOM 4439 O O . ASP B 1 200 ? 121.330 24.861 -10.261 1.00 17.56 200 ASP B O 1
ATOM 4444 N N . LYS B 1 201 ? 122.740 24.169 -8.667 1.00 14.44 201 LYS B N 1
ATOM 4445 C CA . LYS B 1 201 ? 122.091 22.807 -8.522 1.00 15.05 201 LYS B CA 1
ATOM 4446 C C . LYS B 1 201 ? 121.372 22.667 -7.227 1.00 14.95 201 LYS B C 1
ATOM 4447 O O . LYS B 1 201 ? 121.499 23.502 -6.319 1.00 16.23 201 LYS B O 1
ATOM 4453 N N . MET B 1 202 ? 120.633 21.589 -7.107 1.00 13.05 202 MET B N 1
ATOM 4454 C CA . MET B 1 202 ? 119.983 21.258 -5.861 1.00 14.21 202 MET B CA 1
ATOM 4455 C C . MET B 1 202 ? 121.002 20.950 -4.780 1.00 12.94 202 MET B C 1
ATOM 4456 O O . MET B 1 202 ? 120.758 21.204 -3.574 1.00 14.36 202 MET B O 1
ATOM 4461 N N . GLY B 1 203 ? 122.049 20.276 -5.215 1.00 12.37 203 GLY B N 1
ATOM 4462 C CA . GLY B 1 203 ? 123.179 19.844 -4.319 1.00 13.91 203 GLY B CA 1
ATOM 4463 C C . GLY B 1 203 ? 124.474 19.734 -5.080 1.00 13.45 203 GLY B C 1
ATOM 4464 O O . GLY B 1 203 ? 124.548 20.296 -6.146 1.00 14.86 203 GLY B O 1
ATOM 4465 N N . GLY B 1 204 ? 125.475 19.016 -4.547 1.00 11.89 204 GLY B N 1
ATOM 4466 C CA . GLY B 1 204 ? 126.738 18.945 -5.186 1.00 13.59 204 GLY B CA 1
ATOM 4467 C C . GLY B 1 204 ? 127.401 20.322 -5.160 1.00 13.06 204 GLY B C 1
ATOM 4468 O O . GLY B 1 204 ? 128.141 20.671 -6.090 1.00 13.41 204 GLY B O 1
ATOM 4469 N N . HIS B 1 205 ? 127.121 21.111 -4.113 1.00 12.19 205 HIS B N 1
ATOM 4470 C CA . HIS B 1 205 ? 127.601 22.510 -4.141 1.00 14.64 205 HIS B CA 1
ATOM 4471 C C . HIS B 1 205 ? 129.094 22.663 -4.071 1.00 15.74 205 HIS B C 1
ATOM 4472 O O . HIS B 1 205 ? 129.634 23.756 -4.427 1.00 19.83 205 HIS B O 1
ATOM 4479 N N . THR B 1 206 ? 129.800 21.622 -3.666 1.00 15.02 206 THR B N 1
ATOM 4480 C CA . THR B 1 206 ? 131.278 21.679 -3.638 1.00 14.96 206 THR B CA 1
ATOM 4481 C C . THR B 1 206 ? 131.871 20.959 -4.881 1.00 14.48 206 THR B C 1
ATOM 4482 O O . THR B 1 206 ? 133.018 20.653 -4.925 1.00 14.86 206 THR B O 1
ATOM 4486 N N . SER B 1 207 ? 131.035 20.690 -5.876 1.00 13.58 207 SER B N 1
ATOM 4487 C CA . SER B 1 207 ? 131.468 20.220 -7.194 1.00 12.76 207 SER B CA 1
ATOM 4488 C C . SER B 1 207 ? 131.085 21.273 -8.174 1.00 14.40 207 SER B C 1
ATOM 4489 O O . SER B 1 207 ? 129.987 21.881 -8.054 1.00 15.40 207 SER B O 1
ATOM 4492 N N . ILE B 1 208 ? 131.916 21.452 -9.206 1.00 13.15 208 ILE B N 1
ATOM 4493 C CA . ILE B 1 208 ? 131.653 22.382 -10.258 1.00 13.41 208 ILE B CA 1
ATOM 4494 C C . ILE B 1 208 ? 131.199 21.636 -11.474 1.00 12.51 208 ILE B C 1
ATOM 4495 O O . ILE B 1 208 ? 131.720 20.661 -11.851 1.00 12.96 208 ILE B O 1
ATOM 4500 N N . THR B 1 209 ? 130.203 22.194 -12.080 1.00 14.00 209 THR B N 1
ATOM 4501 C CA . THR B 1 209 ? 129.539 21.672 -13.269 1.00 13.42 209 THR B CA 1
ATOM 4502 C C . THR B 1 209 ? 129.335 22.792 -14.270 1.00 13.54 209 THR B C 1
ATOM 4503 O O . THR B 1 209 ? 128.610 23.761 -13.970 1.00 14.59 209 THR B O 1
ATOM 4507 N N . ALA B 1 210 ? 129.896 22.611 -15.449 1.00 13.37 210 ALA B N 1
ATOM 4508 C CA . ALA B 1 210 ? 129.905 23.713 -16.479 1.00 14.90 210 ALA B CA 1
ATOM 4509 C C . ALA B 1 210 ? 129.617 23.261 -17.897 1.00 14.39 210 ALA B C 1
ATOM 4510 O O . ALA B 1 210 ? 129.906 22.146 -18.349 1.00 13.97 210 ALA B O 1
ATOM 4512 N N . GLU B 1 211 ? 129.041 24.198 -18.609 1.00 12.82 211 GLU B N 1
ATOM 4513 C CA . GLU B 1 211 ? 128.961 24.136 -20.071 1.00 14.66 211 GLU B CA 1
ATOM 4514 C C . GLU B 1 211 ? 130.320 24.404 -20.757 1.00 14.66 211 GLU B C 1
ATOM 4515 O O . GLU B 1 211 ? 131.058 25.326 -20.363 1.00 15.46 211 GLU B O 1
ATOM 4521 N N . LEU B 1 212 ? 130.626 23.629 -21.797 1.00 12.56 212 LEU B N 1
ATOM 4522 C CA . LEU B 1 212 ? 131.775 23.831 -22.696 1.00 12.36 212 LEU B CA 1
ATOM 4523 C C . LEU B 1 212 ? 131.274 24.303 -24.059 1.00 14.88 212 LEU B C 1
ATOM 4524 O O . LEU B 1 212 ? 130.265 23.830 -24.575 1.00 13.39 212 LEU B O 1
ATOM 4529 N N . ILE B 1 213 ? 132.013 25.245 -24.660 1.00 14.62 213 ILE B N 1
ATOM 4530 C CA . ILE B 1 213 ? 131.658 25.875 -25.947 1.00 15.57 213 ILE B CA 1
ATOM 4531 C C . ILE B 1 213 ? 132.836 25.814 -26.866 1.00 16.72 213 ILE B C 1
ATOM 4532 O O . ILE B 1 213 ? 134.004 26.149 -26.468 1.00 16.15 213 ILE B O 1
ATOM 4537 N N . PHE B 1 214 ? 132.579 25.336 -28.101 1.00 14.74 214 PHE B N 1
ATOM 4538 C CA . PHE B 1 214 ? 133.649 25.225 -29.037 1.00 16.50 214 PHE B CA 1
ATOM 4539 C C . PHE B 1 214 ? 133.237 26.014 -30.267 1.00 18.84 214 PHE B C 1
ATOM 4540 O O . PHE B 1 214 ? 132.195 25.732 -30.871 1.00 16.53 214 PHE B O 1
ATOM 4548 N N . GLU B 1 215 ? 134.045 27.036 -30.611 1.00 19.13 215 GLU B N 1
ATOM 4549 C CA . GLU B 1 215 ? 133.684 27.894 -31.701 1.00 20.75 215 GLU B CA 1
ATOM 4550 C C . GLU B 1 215 ? 134.942 27.939 -32.519 1.00 21.61 215 GLU B C 1
ATOM 4551 O O . GLU B 1 215 ? 135.905 28.671 -32.163 1.00 22.12 215 GLU B O 1
ATOM 4557 N N . ASP B 1 216 ? 134.970 27.179 -33.591 1.00 18.64 216 ASP B N 1
ATOM 4558 C CA . ASP B 1 216 ? 136.201 26.943 -34.356 1.00 21.39 216 ASP B CA 1
ATOM 4559 C C . ASP B 1 216 ? 137.398 26.683 -33.532 1.00 25.63 216 ASP B C 1
ATOM 4560 O O . ASP B 1 216 ? 138.508 27.249 -33.735 1.00 20.47 216 ASP B O 1
ATOM 4565 N N . CYS B 1 217 ? 137.196 25.788 -32.589 1.00 22.93 217 CYS B N 1
ATOM 4566 C CA . CYS B 1 217 ? 138.208 25.488 -31.633 1.00 22.83 217 CYS B CA 1
ATOM 4567 C C . CYS B 1 217 ? 139.305 24.682 -32.303 1.00 26.50 217 CYS B C 1
ATOM 4568 O O . CYS B 1 217 ? 139.086 23.639 -32.962 1.00 22.50 217 CYS B O 1
ATOM 4571 N N . GLU B 1 218 ? 140.565 25.108 -32.109 1.00 28.16 218 GLU B N 1
ATOM 4572 C CA . GLU B 1 218 ? 141.695 24.481 -32.756 1.00 27.33 218 GLU B CA 1
ATOM 4573 C C . GLU B 1 218 ? 142.390 23.482 -31.831 1.00 25.56 218 GLU B C 1
ATOM 4574 O O . GLU B 1 218 ? 142.938 23.837 -30.777 1.00 28.65 218 GLU B O 1
ATOM 4580 N N . VAL B 1 219 ? 142.322 22.230 -32.234 1.00 23.80 219 VAL B N 1
ATOM 4581 C CA . VAL B 1 219 ? 142.902 21.086 -31.529 1.00 22.29 219 VAL B CA 1
ATOM 4582 C C . VAL B 1 219 ? 143.958 20.480 -32.387 1.00 21.40 219 VAL B C 1
ATOM 4583 O O . VAL B 1 219 ? 143.697 20.087 -33.530 1.00 20.73 219 VAL B O 1
ATOM 4587 N N . PRO B 1 220 ? 145.189 20.351 -31.836 1.00 23.39 220 PRO B N 1
ATOM 4588 C CA . PRO B 1 220 ? 146.206 19.652 -32.571 1.00 24.98 220 PRO B CA 1
ATOM 4589 C C . PRO B 1 220 ? 145.733 18.292 -33.083 1.00 25.29 220 PRO B C 1
ATOM 4590 O O . PRO B 1 220 ? 145.140 17.534 -32.338 1.00 20.04 220 PRO B O 1
ATOM 4594 N N . LYS B 1 221 ? 146.040 17.986 -34.330 1.00 24.56 221 LYS B N 1
ATOM 4595 C CA . LYS B 1 221 ? 145.841 16.668 -34.899 1.00 24.52 221 LYS B CA 1
ATOM 4596 C C . LYS B 1 221 ? 146.311 15.489 -34.013 1.00 23.48 221 LYS B C 1
ATOM 4597 O O . LYS B 1 221 ? 145.629 14.425 -33.953 1.00 20.34 221 LYS B O 1
ATOM 4603 N N . GLU B 1 222 ? 147.450 15.658 -33.332 1.00 19.82 222 GLU B N 1
ATOM 4604 C CA . GLU B 1 222 ? 148.021 14.631 -32.512 1.00 20.95 222 GLU B CA 1
ATOM 4605 C C . GLU B 1 222 ? 147.267 14.452 -31.156 1.00 18.13 222 GLU B C 1
ATOM 4606 O O . GLU B 1 222 ? 147.622 13.578 -30.385 1.00 18.91 222 GLU B O 1
ATOM 4612 N N . ASN B 1 223 ? 146.272 15.283 -30.919 1.00 17.01 223 ASN B N 1
ATOM 4613 C CA . ASN B 1 223 ? 145.457 15.184 -29.681 1.00 17.08 223 ASN B CA 1
ATOM 4614 C C . ASN B 1 223 ? 144.199 14.324 -29.953 1.00 18.67 223 ASN B C 1
ATOM 4615 O O . ASN B 1 223 ? 143.371 14.212 -29.067 1.00 17.08 223 ASN B O 1
ATOM 4620 N N . LEU B 1 224 ? 144.053 13.756 -31.168 1.00 17.05 224 LEU B N 1
ATOM 4621 C CA . LEU B 1 224 ? 143.091 12.689 -31.386 1.00 19.37 224 LEU B CA 1
ATOM 4622 C C . LEU B 1 224 ? 143.428 11.559 -30.434 1.00 15.97 224 LEU B C 1
ATOM 4623 O O . LEU B 1 224 ? 144.605 11.070 -30.381 1.00 16.21 224 LEU B O 1
ATOM 4628 N N . LEU B 1 225 ? 142.438 11.066 -29.709 1.00 16.64 225 LEU B N 1
ATOM 4629 C CA . LEU B 1 225 ? 142.662 9.979 -28.765 1.00 15.37 225 LEU B CA 1
ATOM 4630 C C . LEU B 1 225 ? 142.045 8.695 -29.273 1.00 15.61 225 LEU B C 1
ATOM 4631 O O . LEU B 1 225 ? 140.840 8.683 -29.578 1.00 17.10 225 LEU B O 1
ATOM 4636 N N . GLY B 1 226 ? 142.869 7.680 -29.528 1.00 16.49 226 GLY B N 1
ATOM 4637 C CA . GLY B 1 226 ? 142.441 6.542 -30.300 1.00 18.87 226 GLY B CA 1
ATOM 4638 C C . GLY B 1 226 ? 142.311 6.792 -31.817 1.00 20.23 226 GLY B C 1
ATOM 4639 O O . GLY B 1 226 ? 142.792 7.781 -32.332 1.00 22.67 226 GLY B O 1
ATOM 4640 N N . LYS B 1 227 ? 141.625 5.928 -32.522 1.00 20.60 227 LYS B N 1
ATOM 4641 C CA . LYS B 1 227 ? 141.466 6.112 -33.962 1.00 21.46 227 LYS B CA 1
ATOM 4642 C C . LYS B 1 227 ? 140.232 6.944 -34.177 1.00 20.57 227 LYS B C 1
ATOM 4643 O O . LYS B 1 227 ? 139.272 6.882 -33.389 1.00 18.50 227 LYS B O 1
ATOM 4649 N N . GLU B 1 228 ? 140.190 7.656 -35.278 1.00 17.77 228 GLU B N 1
ATOM 4650 C CA . GLU B 1 228 ? 138.919 8.168 -35.743 1.00 18.20 228 GLU B CA 1
ATOM 4651 C C . GLU B 1 228 ? 137.817 7.101 -35.804 1.00 17.92 228 GLU B C 1
ATOM 4652 O O . GLU B 1 228 ? 137.996 5.954 -36.305 1.00 17.27 228 GLU B O 1
ATOM 4658 N N . GLY B 1 229 ? 136.649 7.487 -35.292 1.00 17.36 229 GLY B N 1
ATOM 4659 C CA . GLY B 1 229 ? 135.498 6.557 -35.260 1.00 16.84 229 GLY B CA 1
ATOM 4660 C C . GLY B 1 229 ? 135.416 5.680 -34.029 1.00 18.30 229 GLY B C 1
ATOM 4661 O O . GLY B 1 229 ? 134.416 5.028 -33.803 1.00 21.89 229 GLY B O 1
ATOM 4662 N N . GLU B 1 230 ? 136.453 5.662 -33.185 1.00 16.70 230 GLU B N 1
ATOM 4663 C CA . GLU B 1 230 ? 136.468 4.923 -31.945 1.00 19.76 230 GLU B CA 1
ATOM 4664 C C . GLU B 1 230 ? 135.914 5.620 -30.734 1.00 17.09 230 GLU B C 1
ATOM 4665 O O . GLU B 1 230 ? 136.008 5.067 -29.603 1.00 20.82 230 GLU B O 1
ATOM 4671 N N . GLY B 1 231 ? 135.371 6.799 -30.889 1.00 16.90 231 GLY B N 1
ATOM 4672 C CA . GLY B 1 231 ? 135.053 7.622 -29.782 1.00 15.71 231 GLY B CA 1
ATOM 4673 C C . GLY B 1 231 ? 133.976 7.040 -28.939 1.00 16.37 231 GLY B C 1
ATOM 4674 O O . GLY B 1 231 ? 133.965 7.187 -27.716 1.00 13.12 231 GLY B O 1
ATOM 4675 N N . PHE B 1 232 ? 132.971 6.416 -29.566 1.00 15.95 232 PHE B N 1
ATOM 4676 C CA . PHE B 1 232 ? 131.855 5.979 -28.745 1.00 17.09 232 PHE B CA 1
ATOM 4677 C C . PHE B 1 232 ? 132.292 4.830 -27.849 1.00 15.88 232 PHE B C 1
ATOM 4678 O O . PHE B 1 232 ? 131.891 4.758 -26.708 1.00 15.18 232 PHE B O 1
ATOM 4686 N N . LYS B 1 233 ? 133.088 3.912 -28.355 1.00 15.78 233 LYS B N 1
ATOM 4687 C CA . LYS B 1 233 ? 133.709 2.881 -27.567 1.00 17.60 233 LYS B CA 1
ATOM 4688 C C . LYS B 1 233 ? 134.527 3.384 -26.375 1.00 14.44 233 LYS B C 1
ATOM 4689 O O . LYS B 1 233 ? 134.410 2.868 -25.300 1.00 12.45 233 LYS B O 1
ATOM 4695 N N . ILE B 1 234 ? 135.374 4.390 -26.630 1.00 11.89 234 ILE B N 1
ATOM 4696 C CA . ILE B 1 234 ? 136.131 5.066 -25.558 1.00 12.54 234 ILE B CA 1
ATOM 4697 C C . ILE B 1 234 ? 135.198 5.656 -24.488 1.00 11.05 234 ILE B C 1
ATOM 4698 O O . ILE B 1 234 ? 135.395 5.423 -23.285 1.00 11.54 234 ILE B O 1
ATOM 4703 N N . ALA B 1 235 ? 134.156 6.328 -24.923 1.00 10.45 235 ALA B N 1
ATOM 4704 C CA . ALA B 1 235 ? 133.144 6.877 -24.008 1.00 11.52 235 ALA B CA 1
ATOM 4705 C C . ALA B 1 235 ? 132.482 5.807 -23.179 1.00 10.90 235 ALA B C 1
ATOM 4706 O O . ALA B 1 235 ? 132.388 5.884 -21.951 1.00 10.31 235 ALA B O 1
ATOM 4708 N N . MET B 1 236 ? 132.065 4.733 -23.827 1.00 11.80 236 MET B N 1
ATOM 4709 C CA . MET B 1 236 ? 131.347 3.694 -23.101 1.00 13.35 236 MET B CA 1
ATOM 4710 C C . MET B 1 236 ? 132.272 2.945 -22.132 1.00 12.47 236 MET B C 1
ATOM 4711 O O . MET B 1 236 ? 131.895 2.668 -20.995 1.00 11.63 236 MET B O 1
ATOM 4716 N N . GLU B 1 237 ? 133.473 2.609 -22.548 1.00 12.08 237 GLU B N 1
ATOM 4717 C CA . GLU B 1 237 ? 134.409 2.002 -21.626 1.00 13.45 237 GLU B CA 1
ATOM 4718 C C . GLU B 1 237 ? 134.755 2.903 -20.433 1.00 10.70 237 GLU B C 1
ATOM 4719 O O . GLU B 1 237 ? 134.940 2.448 -19.307 1.00 12.77 237 GLU B O 1
ATOM 4725 N N . THR B 1 238 ? 134.913 4.193 -20.673 1.00 12.06 238 THR B N 1
ATOM 4726 C CA . THR B 1 238 ? 135.166 5.155 -19.642 1.00 11.69 238 THR B CA 1
ATOM 4727 C C . THR B 1 238 ? 133.996 5.199 -18.641 1.00 12.39 238 THR B C 1
ATOM 4728 O O . THR B 1 238 ? 134.199 5.150 -17.385 1.00 12.79 238 THR B O 1
ATOM 4732 N N . LEU B 1 239 ? 132.800 5.263 -19.179 1.00 11.52 239 LEU B N 1
ATOM 4733 C CA . LEU B 1 239 ? 131.602 5.288 -18.312 1.00 13.32 239 LEU B CA 1
ATOM 4734 C C . LEU B 1 239 ? 131.431 4.062 -17.440 1.00 13.01 239 LEU B C 1
ATOM 4735 O O . LEU B 1 239 ? 130.985 4.186 -16.290 1.00 13.13 239 LEU B O 1
ATOM 4740 N N . ASP B 1 240 ? 131.777 2.865 -17.945 1.00 15.24 240 ASP B N 1
ATOM 4741 C CA . ASP B 1 240 ? 131.736 1.661 -17.147 1.00 15.00 240 ASP B CA 1
ATOM 4742 C C . ASP B 1 240 ? 132.569 1.874 -15.861 1.00 16.25 240 ASP B C 1
ATOM 4743 O O . ASP B 1 240 ? 132.170 1.524 -14.744 1.00 15.55 240 ASP B O 1
ATOM 4748 N N . GLY B 1 241 ? 133.775 2.428 -16.001 1.00 13.71 241 GLY B N 1
ATOM 4749 C CA . GLY B 1 241 ? 134.576 2.636 -14.788 1.00 13.50 241 GLY B CA 1
ATOM 4750 C C . GLY B 1 241 ? 134.032 3.755 -13.934 1.00 11.09 241 GLY B C 1
ATOM 4751 O O . GLY B 1 241 ? 134.023 3.718 -12.693 1.00 11.78 241 GLY B O 1
ATOM 4752 N N . GLY B 1 242 ? 133.583 4.799 -14.578 1.00 11.15 242 GLY B N 1
ATOM 4753 C CA . GLY B 1 242 ? 133.009 5.991 -13.945 1.00 12.40 242 GLY B CA 1
ATOM 4754 C C . GLY B 1 242 ? 131.819 5.641 -13.061 1.00 11.12 242 GLY B C 1
ATOM 4755 O O . GLY B 1 242 ? 131.618 6.229 -11.959 1.00 10.82 242 GLY B O 1
ATOM 4756 N N . ARG B 1 243 ? 131.055 4.663 -13.529 1.00 9.95 243 ARG B N 1
ATOM 4757 C CA . ARG B 1 243 ? 129.919 4.140 -12.737 1.00 9.39 243 ARG B CA 1
ATOM 4758 C C . ARG B 1 243 ? 130.335 3.573 -11.403 1.00 8.49 243 ARG B C 1
ATOM 4759 O O . ARG B 1 243 ? 129.648 3.743 -10.391 1.00 8.66 243 ARG B O 1
ATOM 4767 N N . ILE B 1 244 ? 131.527 2.966 -11.339 1.00 9.86 244 ILE B N 1
ATOM 4768 C CA . ILE B 1 244 ? 132.036 2.472 -10.087 1.00 10.87 244 ILE B CA 1
ATOM 4769 C C . ILE B 1 244 ? 132.380 3.554 -9.128 1.00 9.93 244 ILE B C 1
ATOM 4770 O O . ILE B 1 244 ? 132.114 3.447 -7.929 1.00 9.82 244 ILE B O 1
ATOM 4775 N N . GLY B 1 245 ? 133.011 4.602 -9.630 1.00 10.58 245 GLY B N 1
ATOM 4776 C CA . GLY B 1 245 ? 133.221 5.835 -8.898 1.00 11.13 245 GLY B CA 1
ATOM 4777 C C . GLY B 1 245 ? 131.980 6.489 -8.369 1.00 10.82 245 GLY B C 1
ATOM 4778 O O . GLY B 1 245 ? 131.961 6.877 -7.187 1.00 11.00 245 GLY B O 1
ATOM 4779 N N . VAL B 1 246 ? 130.958 6.671 -9.204 1.00 10.14 246 VAL B N 1
ATOM 4780 C CA . VAL B 1 246 ? 129.681 7.190 -8.698 1.00 10.12 246 VAL B CA 1
ATOM 4781 C C . VAL B 1 246 ? 129.045 6.264 -7.607 1.00 9.25 246 VAL B C 1
ATOM 4782 O O . VAL B 1 246 ? 128.472 6.718 -6.577 1.00 11.04 246 VAL B O 1
ATOM 4786 N N . ALA B 1 247 ? 129.147 4.959 -7.809 1.00 10.11 247 ALA B N 1
ATOM 4787 C CA . ALA B 1 247 ? 128.652 3.998 -6.840 1.00 9.94 247 ALA B CA 1
ATOM 4788 C C . ALA B 1 247 ? 129.363 4.189 -5.492 1.00 9.73 247 ALA B C 1
ATOM 4789 O O . ALA B 1 247 ? 128.761 4.139 -4.451 1.00 9.59 247 ALA B O 1
ATOM 4791 N N . ALA B 1 248 ? 130.703 4.385 -5.558 1.00 9.34 248 ALA B N 1
ATOM 4792 C CA . ALA B 1 248 ? 131.484 4.534 -4.377 1.00 10.14 248 ALA B CA 1
ATOM 4793 C C . ALA B 1 248 ? 131.082 5.847 -3.684 1.00 9.45 248 ALA B C 1
ATOM 4794 O O . ALA B 1 248 ? 131.086 5.927 -2.422 1.00 9.23 248 ALA B O 1
ATOM 4796 N N . GLN B 1 249 ? 130.833 6.895 -4.492 1.00 9.51 249 GLN B N 1
ATOM 4797 C CA . GLN B 1 249 ? 130.363 8.179 -3.993 1.00 9.26 249 GLN B CA 1
ATOM 4798 C C . GLN B 1 249 ? 129.073 8.070 -3.244 1.00 8.58 249 GLN B C 1
ATOM 4799 O O . GLN B 1 249 ? 128.934 8.553 -2.077 1.00 9.11 249 GLN B O 1
ATOM 4805 N N . ALA B 1 250 ? 128.151 7.327 -3.851 1.00 7.67 250 ALA B N 1
ATOM 4806 C CA . ALA B 1 250 ? 126.827 7.108 -3.222 1.00 8.52 250 ALA B CA 1
ATOM 4807 C C . ALA B 1 250 ? 126.976 6.323 -1.949 1.00 7.94 250 ALA B C 1
ATOM 4808 O O . ALA B 1 250 ? 126.306 6.595 -0.920 1.00 8.62 250 ALA B O 1
ATOM 4810 N N . LEU B 1 251 ? 127.859 5.329 -1.965 1.00 8.99 251 LEU B N 1
ATOM 4811 C CA . LEU B 1 251 ? 128.118 4.502 -0.811 1.00 8.96 251 LEU B CA 1
ATOM 4812 C C . LEU B 1 251 ? 128.647 5.371 0.337 1.00 9.14 251 LEU B C 1
ATOM 4813 O O . LEU B 1 251 ? 128.129 5.263 1.478 1.00 9.69 251 LEU B O 1
ATOM 4818 N N . GLY B 1 252 ? 129.667 6.234 0.096 1.00 7.92 252 GLY B N 1
ATOM 4819 C CA . GLY B 1 252 ? 130.139 7.173 1.096 1.00 8.29 252 GLY B CA 1
ATOM 4820 C C . GLY B 1 252 ? 129.123 8.113 1.631 1.00 8.20 252 GLY B C 1
ATOM 4821 O O . GLY B 1 252 ? 129.050 8.277 2.834 1.00 8.59 252 GLY B O 1
ATOM 4822 N N . ILE B 1 253 ? 128.312 8.657 0.764 1.00 8.45 253 ILE B N 1
ATOM 4823 C CA . ILE B 1 253 ? 127.244 9.550 1.169 1.00 8.94 253 ILE B CA 1
ATOM 4824 C C . ILE B 1 253 ? 126.326 8.788 2.171 1.00 8.22 253 ILE B C 1
ATOM 4825 O O . ILE B 1 253 ? 125.967 9.316 3.223 1.00 8.84 253 ILE B O 1
ATOM 4830 N N . ALA B 1 254 ? 125.897 7.557 1.821 1.00 8.72 254 ALA B N 1
ATOM 4831 C CA . ALA B 1 254 ? 124.988 6.814 2.682 1.00 7.78 254 ALA B CA 1
ATOM 4832 C C . ALA B 1 254 ? 125.624 6.533 4.003 1.00 8.00 254 ALA B C 1
ATOM 4833 O O . ALA B 1 254 ? 125.031 6.678 5.082 1.00 8.29 254 ALA B O 1
ATOM 4835 N N . GLU B 1 255 ? 126.892 6.182 4.004 1.00 8.23 255 GLU B N 1
ATOM 4836 C CA . GLU B 1 255 ? 127.585 5.853 5.199 1.00 9.28 255 GLU B CA 1
ATOM 4837 C C . GLU B 1 255 ? 127.767 7.082 6.107 1.00 9.57 255 GLU B C 1
ATOM 4838 O O . GLU B 1 255 ? 127.636 6.969 7.324 1.00 9.07 255 GLU B O 1
ATOM 4844 N N . GLY B 1 256 ? 128.061 8.206 5.490 1.00 8.78 256 GLY B N 1
ATOM 4845 C CA . GLY B 1 256 ? 128.232 9.462 6.224 1.00 9.33 256 GLY B CA 1
ATOM 4846 C C . GLY B 1 256 ? 126.898 9.840 6.899 1.00 8.73 256 GLY B C 1
ATOM 4847 O O . GLY B 1 256 ? 126.870 10.197 8.119 1.00 7.69 256 GLY B O 1
ATOM 4848 N N . ALA B 1 257 ? 125.808 9.718 6.143 1.00 8.89 257 ALA B N 1
ATOM 4849 C CA . ALA B 1 257 ? 124.447 10.033 6.660 1.00 9.00 257 ALA B CA 1
ATOM 4850 C C . ALA B 1 257 ? 123.992 9.091 7.800 1.00 8.67 257 ALA B C 1
ATOM 4851 O O . ALA B 1 257 ? 123.506 9.545 8.850 1.00 9.03 257 ALA B O 1
ATOM 4853 N N . LEU B 1 258 ? 124.307 7.789 7.651 1.00 9.40 258 LEU B N 1
ATOM 4854 C CA . LEU B 1 258 ? 123.886 6.818 8.655 1.00 10.43 258 LEU B CA 1
ATOM 4855 C C . LEU B 1 258 ? 124.698 7.155 9.928 1.00 10.40 258 LEU B C 1
ATOM 4856 O O . LEU B 1 258 ? 124.138 7.206 11.035 1.00 8.95 258 LEU B O 1
ATOM 4861 N N . ALA B 1 259 ? 125.994 7.384 9.753 1.00 8.55 259 ALA B N 1
ATOM 4862 C CA . ALA B 1 259 ? 126.841 7.571 10.925 1.00 10.45 259 ALA B CA 1
ATOM 4863 C C . ALA B 1 259 ? 126.408 8.786 11.691 1.00 9.48 259 ALA B C 1
ATOM 4864 O O . ALA B 1 259 ? 126.343 8.674 12.937 1.00 9.11 259 ALA B O 1
ATOM 4866 N N . ALA B 1 260 ? 126.066 9.870 10.970 1.00 9.08 260 ALA B N 1
ATOM 4867 C CA . ALA B 1 260 ? 125.511 11.143 11.587 1.00 9.36 260 ALA B CA 1
ATOM 4868 C C . ALA B 1 260 ? 124.221 10.839 12.358 1.00 10.32 260 ALA B C 1
ATOM 4869 O O . ALA B 1 260 ? 124.038 11.244 13.535 1.00 9.83 260 ALA B O 1
ATOM 4871 N N . ALA B 1 261 ? 123.298 10.121 11.735 1.00 10.45 261 ALA B N 1
ATOM 4872 C CA . ALA B 1 261 ? 122.055 9.733 12.341 1.00 10.69 261 ALA B CA 1
ATOM 4873 C C . ALA B 1 261 ? 122.182 8.815 13.561 1.00 9.61 261 ALA B C 1
ATOM 4874 O O . ALA B 1 261 ? 121.487 9.017 14.601 1.00 10.60 261 ALA B O 1
ATOM 4876 N N . VAL B 1 262 ? 123.045 7.848 13.491 1.00 9.83 262 VAL B N 1
ATOM 4877 C CA . VAL B 1 262 ? 123.343 6.982 14.641 1.00 10.23 262 VAL B CA 1
ATOM 4878 C C . VAL B 1 262 ? 123.817 7.812 15.817 1.00 10.37 262 VAL B C 1
ATOM 4879 O O . VAL B 1 262 ? 123.328 7.646 16.946 1.00 10.67 262 VAL B O 1
ATOM 4883 N N . LYS B 1 263 ? 124.824 8.661 15.557 1.00 9.77 263 LYS B N 1
ATOM 4884 C CA . LYS B 1 263 ? 125.370 9.384 16.625 1.00 11.27 263 LYS B CA 1
ATOM 4885 C C . LYS B 1 263 ? 124.347 10.302 17.299 1.00 10.29 263 LYS B C 1
ATOM 4886 O O . LYS B 1 263 ? 124.162 10.361 18.573 1.00 12.00 263 LYS B O 1
ATOM 4892 N N . TYR B 1 264 ? 123.560 10.942 16.439 1.00 9.93 264 TYR B N 1
ATOM 4893 C CA . TYR B 1 264 ? 122.536 11.839 16.935 1.00 10.71 264 TYR B CA 1
ATOM 4894 C C . TYR B 1 264 ? 121.479 11.106 17.734 1.00 10.30 264 TYR B C 1
ATOM 4895 O O . TYR B 1 264 ? 121.023 11.559 18.778 1.00 11.46 264 TYR B O 1
ATOM 4904 N N . SER B 1 265 ? 121.071 9.957 17.257 1.00 10.96 265 SER B N 1
ATOM 4905 C CA . SER B 1 265 ? 120.054 9.163 17.908 1.00 10.15 265 SER B CA 1
ATOM 4906 C C . SER B 1 265 ? 120.458 8.657 19.291 1.00 10.64 265 SER B C 1
ATOM 4907 O O . SER B 1 265 ? 119.579 8.380 20.133 1.00 11.06 26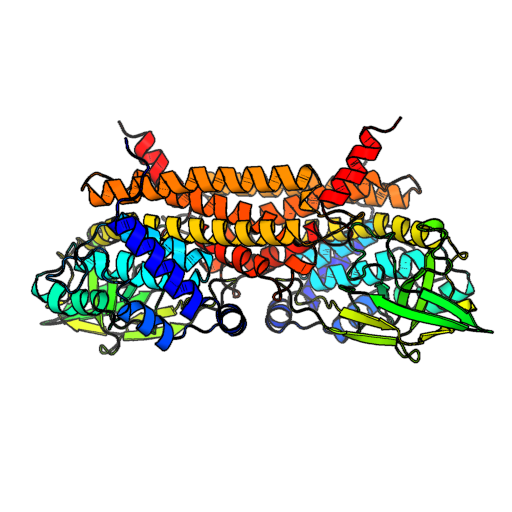5 SER B O 1
ATOM 4910 N N . LYS B 1 266 ? 121.749 8.547 19.500 1.00 10.22 266 LYS B N 1
ATOM 4911 C CA . LYS B 1 266 ? 122.233 8.187 20.833 1.00 12.91 266 LYS B CA 1
ATOM 4912 C C . LYS B 1 266 ? 122.283 9.307 21.823 1.00 15.56 266 LYS B C 1
ATOM 4913 O O . LYS B 1 266 ? 122.263 9.047 23.043 1.00 16.69 266 LYS B O 1
ATOM 4919 N N . GLU B 1 267 ? 122.292 10.524 21.349 1.00 14.52 267 GLU B N 1
ATOM 4920 C CA . GLU B 1 267 ? 122.493 11.749 22.121 1.00 17.03 267 GLU B CA 1
ATOM 4921 C C . GLU B 1 267 ? 121.140 12.439 22.347 1.00 14.98 267 GLU B C 1
ATOM 4922 O O . GLU B 1 267 ? 120.854 12.842 23.458 1.00 16.53 267 GLU B O 1
ATOM 4928 N N . ARG B 1 268 ? 120.270 12.478 21.353 1.00 12.01 268 ARG B N 1
ATOM 4929 C CA . ARG B 1 268 ? 118.993 13.180 21.418 1.00 11.17 268 ARG B CA 1
ATOM 4930 C C . ARG B 1 268 ? 117.986 12.392 22.252 1.00 11.17 268 ARG B C 1
ATOM 4931 O O . ARG B 1 268 ? 117.735 11.256 21.943 1.00 11.78 268 ARG B O 1
ATOM 4939 N N . GLU B 1 269 ? 117.399 13.052 23.286 1.00 11.25 269 GLU B N 1
ATOM 4940 C CA . GLU B 1 269 ? 116.392 12.463 24.126 1.00 12.60 269 GLU B CA 1
ATOM 4941 C C . GLU B 1 269 ? 115.035 13.072 23.948 1.00 12.40 269 GLU B C 1
ATOM 4942 O O . GLU B 1 269 ? 114.959 14.309 23.819 1.00 13.96 269 GLU B O 1
ATOM 4948 N N . GLN B 1 270 ? 114.008 12.226 23.889 1.00 11.90 270 GLN B N 1
ATOM 4949 C CA . GLN B 1 270 ? 112.594 12.649 24.015 1.00 11.73 270 GLN B CA 1
ATOM 4950 C C . GLN B 1 270 ? 111.931 11.572 24.876 1.00 12.91 270 GLN B C 1
ATOM 4951 O O . GLN B 1 270 ? 112.357 10.403 24.767 1.00 12.06 270 GLN B O 1
ATOM 4957 N N . PHE B 1 271 ? 110.913 11.933 25.699 1.00 10.81 271 PHE B N 1
ATOM 4958 C CA . PHE B 1 271 ? 110.219 11.023 26.573 1.00 11.27 271 PHE B CA 1
ATOM 4959 C C . PHE B 1 271 ? 111.195 10.354 27.556 1.00 12.55 271 PHE B C 1
ATOM 4960 O O . PHE B 1 271 ? 110.983 9.217 27.916 1.00 15.11 271 PHE B O 1
ATOM 4968 N N . GLY B 1 272 ? 112.283 11.015 27.915 1.00 12.30 272 GLY B N 1
ATOM 4969 C CA . GLY B 1 272 ? 113.131 10.518 28.978 1.00 14.70 272 GLY B CA 1
ATOM 4970 C C . GLY B 1 272 ? 114.100 9.460 28.563 1.00 15.55 272 GLY B C 1
ATOM 4971 O O . GLY B 1 272 ? 114.690 8.771 29.404 1.00 14.82 272 GLY B O 1
ATOM 4972 N N . ARG B 1 273 ? 114.297 9.297 27.254 1.00 13.24 273 ARG B N 1
ATOM 4973 C CA . ARG B 1 273 ? 115.251 8.241 26.744 1.00 12.74 273 ARG B CA 1
ATOM 4974 C C . ARG B 1 273 ? 115.887 8.724 25.435 1.00 12.57 273 ARG B C 1
ATOM 4975 O O . ARG B 1 273 ? 115.299 9.601 24.746 1.00 12.02 273 ARG B O 1
ATOM 4983 N N . SER B 1 274 ? 117.017 8.165 25.061 1.00 12.27 274 SER B N 1
ATOM 4984 C CA . SER B 1 274 ? 117.559 8.478 23.755 1.00 12.22 274 SER B CA 1
ATOM 4985 C C . SER B 1 274 ? 116.572 7.982 22.673 1.00 11.55 274 SER B C 1
ATOM 4986 O O . SER B 1 274 ? 115.835 7.000 22.884 1.00 12.77 274 SER B O 1
ATOM 4989 N N . ILE B 1 275 ? 116.480 8.700 21.555 1.00 10.16 275 ILE B N 1
ATOM 4990 C CA . ILE B 1 275 ? 115.473 8.312 20.538 1.00 10.25 275 ILE B CA 1
ATOM 4991 C C . ILE B 1 275 ? 115.854 6.946 19.922 1.00 10.27 275 ILE B C 1
ATOM 4992 O O . ILE B 1 275 ? 115.017 6.229 19.393 1.00 11.40 275 ILE B O 1
ATOM 4997 N N . SER B 1 276 ? 117.133 6.579 20.059 1.00 11.16 276 SER B N 1
ATOM 4998 C CA . SER B 1 276 ? 117.617 5.277 19.625 1.00 12.19 276 SER B CA 1
ATOM 4999 C C . SER B 1 276 ? 116.909 4.153 20.422 1.00 11.21 276 SER B C 1
ATOM 5000 O O . SER B 1 276 ? 117.046 2.992 20.068 1.00 12.58 276 SER B O 1
ATOM 5003 N N . LYS B 1 277 ? 116.202 4.467 21.491 1.00 12.06 277 LYS B N 1
ATOM 5004 C CA . LYS B 1 277 ? 115.447 3.464 22.291 1.00 13.22 277 LYS B CA 1
ATOM 5005 C C . LYS B 1 277 ? 114.075 3.175 21.745 1.00 14.15 277 LYS B C 1
ATOM 5006 O O . LYS B 1 277 ? 113.389 2.300 22.256 1.00 14.96 277 LYS B O 1
ATOM 5012 N N . PHE B 1 278 ? 113.647 3.853 20.710 1.00 10.72 278 PHE B N 1
ATOM 5013 C CA . PHE B 1 278 ? 112.324 3.565 20.130 1.00 10.83 278 PHE B CA 1
ATOM 5014 C C . PHE B 1 278 ? 112.487 2.534 18.988 1.00 10.45 278 PHE B C 1
ATOM 5015 O O . PHE B 1 278 ? 113.248 2.745 18.021 1.00 10.86 278 PHE B O 1
ATOM 5023 N N . GLN B 1 279 ? 111.702 1.492 19.042 1.00 10.27 279 GLN B N 1
ATOM 5024 C CA . GLN B 1 279 ? 111.850 0.409 18.084 1.00 10.58 279 GLN B CA 1
ATOM 5025 C C . GLN B 1 279 ? 111.697 0.763 16.631 1.00 10.45 279 GLN B C 1
ATOM 5026 O O . GLN B 1 279 ? 112.397 0.249 15.797 1.00 11.59 279 GLN B O 1
ATOM 5032 N N . ALA B 1 280 ? 110.784 1.648 16.272 1.00 11.28 280 ALA B N 1
ATOM 5033 C CA . ALA B 1 280 ? 110.599 2.015 14.897 1.00 11.80 280 ALA B CA 1
ATOM 5034 C C . ALA B 1 280 ? 111.890 2.648 14.405 1.00 11.60 280 ALA B C 1
ATOM 5035 O O . ALA B 1 280 ? 112.269 2.432 13.269 1.00 11.51 280 ALA B O 1
ATOM 5037 N N . LEU B 1 281 ? 112.539 3.479 15.202 1.00 11.13 281 LEU B N 1
ATOM 5038 C CA . LEU B 1 281 ? 113.804 4.104 14.769 1.00 12.27 281 LEU B CA 1
ATOM 5039 C C . LEU B 1 281 ? 114.982 3.112 14.714 1.00 10.57 281 LEU B C 1
ATOM 5040 O O . LEU B 1 281 ? 115.861 3.140 13.813 1.00 10.14 281 LEU B O 1
ATOM 5045 N N . GLN B 1 282 ? 114.984 2.182 15.647 1.00 9.74 282 GLN B N 1
ATOM 5046 C CA . GLN B 1 282 ? 115.934 1.091 15.628 1.00 11.02 282 GLN B CA 1
ATOM 5047 C C . GLN B 1 282 ? 115.849 0.309 14.325 1.00 11.14 282 GLN B C 1
ATOM 5048 O O . GLN B 1 282 ? 116.855 -0.003 13.741 1.00 12.96 282 GLN B O 1
ATOM 5054 N N . PHE B 1 283 ? 114.626 -0.020 13.896 1.00 10.27 283 PHE B N 1
ATOM 5055 C CA . PHE B 1 283 ? 114.416 -0.810 12.686 1.00 10.26 283 PHE B CA 1
ATOM 5056 C C . PHE B 1 283 ? 114.792 0.006 11.474 1.00 11.47 283 PHE B C 1
ATOM 5057 O O . PHE B 1 283 ? 115.371 -0.476 10.515 1.00 12.47 283 PHE B O 1
ATOM 5065 N N . MET B 1 284 ? 114.493 1.300 11.465 1.00 10.52 284 MET B N 1
ATOM 5066 C CA . MET B 1 284 ? 114.869 2.105 10.313 1.00 10.40 284 MET B CA 1
ATOM 5067 C C . MET B 1 284 ? 116.354 2.161 10.170 1.00 9.06 284 MET B C 1
ATOM 5068 O O . MET B 1 284 ? 116.848 1.999 9.093 1.00 8.99 284 MET B O 1
ATOM 5073 N N . MET B 1 285 ? 117.069 2.348 11.271 1.00 9.41 285 MET B N 1
ATOM 5074 C CA . MET B 1 285 ? 118.494 2.342 11.235 1.00 10.44 285 MET B CA 1
ATOM 5075 C C . MET B 1 285 ? 119.152 0.996 10.880 1.00 9.89 285 MET B C 1
ATOM 5076 O O . MET B 1 285 ? 120.148 0.966 10.153 1.00 8.62 285 MET B O 1
ATOM 5081 N N . ALA B 1 286 ? 118.509 -0.106 11.293 1.00 9.88 286 ALA B N 1
ATOM 5082 C CA . ALA B 1 286 ? 118.971 -1.466 10.951 1.00 10.08 286 ALA B CA 1
ATOM 5083 C C . ALA B 1 286 ? 118.855 -1.619 9.436 1.00 10.43 286 ALA B C 1
ATOM 5084 O O . ALA B 1 286 ? 119.747 -2.149 8.758 1.00 9.50 286 ALA B O 1
ATOM 5086 N N . ASP B 1 287 ? 117.747 -1.134 8.866 1.00 10.41 287 ASP B N 1
ATOM 5087 C CA . ASP B 1 287 ? 117.511 -1.264 7.449 1.00 11.21 287 ASP B CA 1
ATOM 5088 C C . ASP B 1 287 ? 118.516 -0.441 6.666 1.00 11.27 287 ASP B C 1
ATOM 5089 O O . ASP B 1 287 ? 119.003 -0.902 5.677 1.00 9.74 287 ASP B O 1
ATOM 5094 N N . MET B 1 288 ? 118.791 0.782 7.144 1.00 10.37 288 MET B N 1
ATOM 5095 C CA . MET B 1 288 ? 119.807 1.658 6.548 1.00 10.12 288 MET B CA 1
ATOM 5096 C C . MET B 1 288 ? 121.163 0.938 6.529 1.00 10.32 288 MET B C 1
ATOM 5097 O O . MET B 1 288 ? 121.836 0.882 5.528 1.00 9.71 288 MET B O 1
ATOM 5102 N N . ALA B 1 289 ? 121.530 0.361 7.643 1.00 8.83 289 ALA B N 1
ATOM 5103 C CA . ALA B 1 289 ? 122.851 -0.257 7.794 1.00 9.04 289 ALA B CA 1
ATOM 5104 C C . ALA B 1 289 ? 122.980 -1.455 6.883 1.00 9.00 289 ALA B C 1
ATOM 5105 O O . ALA B 1 289 ? 123.952 -1.669 6.245 1.00 9.98 289 ALA B O 1
ATOM 5107 N N . THR B 1 290 ? 121.926 -2.210 6.819 1.00 8.22 290 THR B N 1
ATOM 5108 C CA . THR B 1 290 ? 121.871 -3.408 5.968 1.00 9.25 290 THR B CA 1
ATOM 5109 C C . THR B 1 290 ? 121.951 -3.140 4.479 1.00 8.72 290 THR B C 1
ATOM 5110 O O . THR B 1 290 ? 122.716 -3.770 3.768 1.00 7.85 290 THR B O 1
ATOM 5114 N N . LYS B 1 291 ? 121.218 -2.155 4.012 1.00 8.42 291 LYS B N 1
ATOM 5115 C CA . LYS B 1 291 ? 121.271 -1.694 2.628 1.00 9.16 291 LYS B CA 1
ATOM 5116 C C . LYS B 1 291 ? 122.683 -1.200 2.243 1.00 8.09 291 LYS B C 1
ATOM 5117 O O . LYS B 1 291 ? 123.182 -1.451 1.093 1.00 8.37 291 LYS B O 1
ATOM 5123 N N . ILE B 1 292 ? 123.338 -0.503 3.180 1.00 7.73 292 ILE B N 1
ATOM 5124 C CA . ILE B 1 292 ? 124.666 -0.026 2.926 1.00 7.92 292 ILE B CA 1
ATOM 5125 C C . ILE B 1 292 ? 125.664 -1.179 2.781 1.00 8.72 292 ILE B C 1
ATOM 5126 O O . ILE B 1 292 ? 126.464 -1.146 1.882 1.00 8.63 292 ILE B O 1
ATOM 5131 N N . GLU B 1 293 ? 125.604 -2.141 3.673 1.00 8.37 293 GLU B N 1
ATOM 5132 C CA . GLU B 1 293 ? 126.452 -3.297 3.517 1.00 9.39 293 GLU B CA 1
ATOM 5133 C C . GLU B 1 293 ? 126.171 -4.016 2.199 1.00 9.38 293 GLU B C 1
ATOM 5134 O O . GLU B 1 293 ? 127.108 -4.499 1.534 1.00 10.58 293 GLU B O 1
ATOM 5140 N N . ALA B 1 294 ? 124.923 -4.247 1.843 1.00 9.50 294 ALA B N 1
ATOM 5141 C CA . ALA B 1 294 ? 124.616 -4.873 0.556 1.00 10.14 294 ALA B CA 1
ATOM 5142 C C . ALA B 1 294 ? 125.198 -4.085 -0.635 1.00 10.46 294 ALA B C 1
ATOM 5143 O O . ALA B 1 294 ? 125.735 -4.652 -1.597 1.00 11.53 294 ALA B O 1
ATOM 5145 N N . ALA B 1 295 ? 125.144 -2.765 -0.567 1.00 10.02 295 ALA B N 1
ATOM 5146 C CA . ALA B 1 295 ? 125.662 -1.978 -1.663 1.00 9.90 295 ALA B CA 1
ATOM 5147 C C . ALA B 1 295 ? 127.182 -2.068 -1.728 1.00 9.72 295 ALA B C 1
ATOM 5148 O O . ALA B 1 295 ? 127.771 -2.025 -2.828 1.00 9.58 295 ALA B O 1
ATOM 5150 N N . ARG B 1 296 ? 127.839 -2.061 -0.582 1.00 9.65 296 ARG B N 1
ATOM 5151 C CA . ARG B 1 296 ? 129.306 -2.043 -0.490 1.00 10.22 296 ARG B CA 1
ATOM 5152 C C . ARG B 1 296 ? 129.892 -3.143 -1.342 1.00 10.02 296 ARG B C 1
ATOM 5153 O O . ARG B 1 296 ? 130.819 -2.906 -2.083 1.00 9.45 296 ARG B O 1
ATOM 5161 N N . TYR B 1 297 ? 129.401 -4.371 -1.211 1.00 9.79 297 TYR B N 1
ATOM 5162 C CA . TYR B 1 297 ? 130.032 -5.475 -1.905 1.00 9.51 297 TYR B CA 1
ATOM 5163 C C . TYR B 1 297 ? 129.786 -5.425 -3.367 1.00 9.69 297 TYR B C 1
ATOM 5164 O O . TYR B 1 297 ? 130.645 -5.874 -4.155 1.00 9.30 297 TYR B O 1
ATOM 5173 N N . LEU B 1 298 ? 128.634 -4.868 -3.839 1.00 8.14 298 LEU B N 1
ATOM 5174 C CA . LEU B 1 298 ? 128.455 -4.640 -5.239 1.00 8.32 298 LEU B CA 1
ATOM 5175 C C . LEU B 1 298 ? 129.545 -3.692 -5.836 1.00 8.64 298 LEU B C 1
ATOM 5176 O O . LEU B 1 298 ? 130.030 -3.867 -6.931 1.00 9.81 298 LEU B O 1
ATOM 5181 N N . VAL B 1 299 ? 129.833 -2.654 -5.090 1.00 9.25 299 VAL B N 1
ATOM 5182 C CA . VAL B 1 299 ? 130.819 -1.634 -5.518 1.00 9.42 299 VAL B CA 1
ATOM 5183 C C . VAL B 1 299 ? 132.213 -2.304 -5.535 1.00 10.48 299 VAL B C 1
ATOM 5184 O O . VAL B 1 299 ? 132.953 -2.194 -6.520 1.00 10.87 299 VAL B O 1
ATOM 5188 N N . TYR B 1 300 ? 132.558 -2.986 -4.444 1.00 9.99 300 TYR B N 1
ATOM 5189 C CA . TYR B 1 300 ? 133.913 -3.574 -4.394 1.00 10.81 300 TYR B CA 1
ATOM 5190 C C . TYR B 1 300 ? 134.071 -4.683 -5.413 1.00 11.25 300 TYR B C 1
ATOM 5191 O O . TYR B 1 300 ? 135.063 -4.785 -6.052 1.00 12.59 300 TYR B O 1
ATOM 5200 N N . HIS B 1 301 ? 133.028 -5.410 -5.710 1.00 11.17 301 HIS B N 1
ATOM 5201 C CA . HIS B 1 301 ? 133.134 -6.461 -6.725 1.00 12.21 301 HIS B CA 1
ATOM 5202 C C . HIS B 1 301 ? 133.381 -5.916 -8.085 1.00 11.33 301 HIS B C 1
ATOM 5203 O O . HIS B 1 301 ? 134.158 -6.474 -8.870 1.00 12.10 301 HIS B O 1
ATOM 5210 N N . ALA B 1 302 ? 132.624 -4.855 -8.458 1.00 11.02 302 ALA B N 1
ATOM 5211 C CA . ALA B 1 302 ? 132.853 -4.153 -9.723 1.00 11.15 302 ALA B CA 1
ATOM 5212 C C . ALA B 1 302 ? 134.297 -3.669 -9.835 1.00 10.45 302 ALA B C 1
ATOM 5213 O O . ALA B 1 302 ? 134.958 -3.858 -10.869 1.00 11.58 302 ALA B O 1
ATOM 5215 N N . ALA B 1 303 ? 134.827 -3.088 -8.776 1.00 12.41 303 ALA B N 1
ATOM 5216 C CA . ALA B 1 303 ? 136.192 -2.591 -8.788 1.00 12.20 303 ALA B CA 1
ATOM 5217 C C . ALA B 1 303 ? 137.199 -3.722 -8.950 1.00 13.31 303 ALA B C 1
ATOM 5218 O O . ALA B 1 303 ? 138.166 -3.602 -9.737 1.00 13.70 303 ALA B O 1
ATOM 5220 N N . MET B 1 304 ? 136.990 -4.807 -8.241 1.00 12.20 304 MET B N 1
ATOM 5221 C CA . MET B 1 304 ? 137.873 -6.009 -8.382 1.00 13.67 304 MET B CA 1
ATOM 5222 C C . MET B 1 304 ? 137.821 -6.641 -9.774 1.00 13.41 304 MET B C 1
ATOM 5223 O O . MET B 1 304 ? 138.877 -7.110 -10.343 1.00 14.18 304 MET B O 1
ATOM 5228 N N . LEU B 1 305 ? 136.642 -6.648 -10.400 1.00 11.28 305 LEU B N 1
ATOM 5229 C CA . LEU B 1 305 ? 136.541 -7.182 -11.727 1.00 12.89 305 LEU B CA 1
ATOM 5230 C C . LEU B 1 305 ? 137.354 -6.324 -12.684 1.00 15.42 305 LEU B C 1
ATOM 5231 O O . LEU B 1 305 ? 138.145 -6.851 -13.535 1.00 16.16 305 LEU B O 1
ATOM 5236 N N . LYS B 1 306 ? 137.180 -5.016 -12.584 1.00 14.41 306 LYS B N 1
ATOM 5237 C CA . LYS B 1 306 ? 137.981 -4.140 -13.427 1.00 15.99 306 LYS B CA 1
ATOM 5238 C C . LYS B 1 306 ? 139.491 -4.375 -13.183 1.00 18.37 306 LYS B C 1
ATOM 5239 O O . LYS B 1 306 ? 140.315 -4.482 -14.151 1.00 17.56 306 LYS B O 1
ATOM 5245 N N . ASN B 1 307 ? 139.881 -4.453 -11.940 1.00 16.01 307 ASN B N 1
ATOM 5246 C CA . ASN B 1 307 ? 141.319 -4.702 -11.638 1.00 17.37 307 ASN B CA 1
ATOM 5247 C C . ASN B 1 307 ? 141.824 -6.038 -12.184 1.00 18.55 307 ASN B C 1
ATOM 5248 O O . ASN B 1 307 ? 142.965 -6.130 -12.563 1.00 21.28 307 ASN B O 1
ATOM 5253 N N . GLU B 1 308 ? 140.965 -7.063 -12.268 1.00 17.89 308 GLU B N 1
ATOM 5254 C CA . GLU B 1 308 ? 141.348 -8.370 -12.768 1.00 21.25 308 GLU B CA 1
ATOM 5255 C C . GLU B 1 308 ? 141.299 -8.465 -14.273 1.00 21.80 308 GLU B C 1
ATOM 5256 O O . GLU B 1 308 ? 141.725 -9.476 -14.794 1.00 21.53 308 GLU B O 1
ATOM 5262 N N . GLY B 1 309 ? 140.862 -7.420 -14.970 1.00 21.59 309 GLY B N 1
ATOM 5263 C CA . GLY B 1 309 ? 140.864 -7.387 -16.420 1.00 22.84 309 GLY B CA 1
ATOM 5264 C C . GLY B 1 309 ? 139.712 -8.207 -16.933 1.00 23.47 309 GLY B C 1
ATOM 5265 O O . GLY B 1 309 ? 139.713 -8.604 -18.092 1.00 21.95 309 GLY B O 1
ATOM 5266 N N . LYS B 1 310 ? 138.660 -8.359 -16.102 1.00 20.85 310 LYS B N 1
ATOM 5267 C CA . LYS B 1 310 ? 137.476 -9.089 -16.499 1.00 18.28 310 LYS B CA 1
ATOM 5268 C C . LYS B 1 310 ? 136.380 -8.133 -16.933 1.00 17.35 310 LYS B C 1
ATOM 5269 O O . LYS B 1 310 ? 136.433 -6.999 -16.538 1.00 18.41 310 LYS B O 1
ATOM 5275 N N . PRO B 1 311 ? 135.332 -8.628 -17.603 1.00 20.13 311 PRO B N 1
ATOM 5276 C CA . PRO B 1 311 ? 134.190 -7.730 -17.968 1.00 18.95 311 PRO B CA 1
ATOM 5277 C C . PRO B 1 311 ? 133.520 -7.193 -16.672 1.00 16.30 311 PRO B C 1
ATOM 5278 O O . PRO B 1 311 ? 133.310 -7.962 -15.743 1.00 16.84 311 PRO B O 1
ATOM 5282 N N . TYR B 1 312 ? 133.178 -5.905 -16.632 1.00 14.09 312 TYR B N 1
ATOM 5283 C CA . TYR B 1 312 ? 132.680 -5.325 -15.397 1.00 12.96 312 TYR B CA 1
ATOM 5284 C C . TYR B 1 312 ? 131.560 -4.344 -15.687 1.00 13.75 312 TYR B C 1
ATOM 5285 O O . TYR B 1 312 ? 131.066 -3.757 -14.765 1.00 12.74 312 TYR B O 1
ATOM 5294 N N . SER B 1 313 ? 131.162 -4.186 -16.942 1.00 13.63 313 SER B N 1
ATOM 5295 C CA . SER B 1 313 ? 130.129 -3.216 -17.310 1.00 14.02 313 SER B CA 1
ATOM 5296 C C . SER B 1 313 ? 128.826 -3.490 -16.536 1.00 12.80 313 SER B C 1
ATOM 5297 O O . SER B 1 313 ? 128.222 -2.562 -15.999 1.00 12.99 313 SER B O 1
ATOM 5300 N N . GLU B 1 314 ? 128.329 -4.742 -16.526 1.00 13.46 314 GLU B N 1
ATOM 5301 C CA . GLU B 1 314 ? 127.107 -5.056 -15.846 1.00 13.93 314 GLU B CA 1
ATOM 5302 C C . GLU B 1 314 ? 127.275 -4.888 -14.340 1.00 13.36 314 GLU B C 1
ATOM 5303 O O . GLU B 1 314 ? 126.363 -4.380 -13.661 1.00 11.98 314 GLU B O 1
ATOM 5309 N N . ALA B 1 315 ? 128.423 -5.304 -13.817 1.00 10.72 315 ALA B N 1
ATOM 5310 C CA . ALA B 1 315 ? 128.698 -5.189 -12.372 1.00 11.10 315 ALA B CA 1
ATOM 5311 C C . ALA B 1 315 ? 128.674 -3.716 -11.945 1.00 9.82 315 ALA B C 1
ATOM 5312 O O . ALA B 1 315 ? 128.138 -3.353 -10.893 1.00 8.69 315 ALA B O 1
ATOM 5314 N N . ALA B 1 316 ? 129.282 -2.888 -12.770 1.00 9.63 316 ALA B N 1
ATOM 5315 C CA . ALA B 1 316 ? 129.327 -1.462 -12.455 1.00 10.92 316 ALA B CA 1
ATOM 5316 C C . ALA B 1 316 ? 127.966 -0.813 -12.557 1.00 10.16 316 ALA B C 1
ATOM 5317 O O . ALA B 1 316 ? 127.628 -0.071 -11.690 1.00 10.53 316 ALA B O 1
ATOM 5319 N N . ALA B 1 317 ? 127.149 -1.200 -13.517 1.00 9.55 317 ALA B N 1
ATOM 5320 C CA . ALA B 1 317 ? 125.765 -0.685 -13.647 1.00 10.24 317 ALA B CA 1
ATOM 5321 C C . ALA B 1 317 ? 124.888 -1.100 -12.423 1.00 9.56 317 ALA B C 1
ATOM 5322 O O . ALA B 1 317 ? 124.165 -0.294 -11.851 1.00 10.83 317 ALA B O 1
ATOM 5324 N N . MET B 1 318 ? 124.957 -2.369 -12.026 1.00 10.16 318 MET B N 1
ATOM 5325 C CA . MET B 1 318 ? 124.313 -2.816 -10.790 1.00 10.21 318 MET B CA 1
ATOM 5326 C C . MET B 1 318 ? 124.771 -2.084 -9.566 1.00 8.59 318 MET B C 1
ATOM 5327 O O . MET B 1 318 ? 123.917 -1.637 -8.763 1.00 9.80 318 MET B O 1
ATOM 5332 N N . ALA B 1 319 ? 126.084 -1.905 -9.362 1.00 8.78 319 ALA B N 1
ATOM 5333 C CA . ALA B 1 319 ? 126.539 -1.230 -8.236 1.00 8.80 319 ALA B CA 1
ATOM 5334 C C . ALA B 1 319 ? 126.073 0.194 -8.213 1.00 8.61 319 ALA B C 1
ATOM 5335 O O . ALA B 1 319 ? 125.728 0.724 -7.164 1.00 8.93 319 ALA B O 1
ATOM 5337 N N . LYS B 1 320 ? 126.192 0.867 -9.325 1.00 9.46 320 LYS B N 1
ATOM 5338 C CA . LYS B 1 320 ? 125.739 2.246 -9.415 1.00 9.89 320 LYS B CA 1
ATOM 5339 C C . LYS B 1 320 ? 124.253 2.425 -9.126 1.00 9.65 320 LYS B C 1
ATOM 5340 O O . LYS B 1 320 ? 123.877 3.245 -8.308 1.00 8.04 320 LYS B O 1
ATOM 5346 N N . CYS B 1 321 ? 123.432 1.594 -9.747 1.00 10.87 321 CYS B N 1
ATOM 5347 C CA . CYS B 1 321 ? 121.978 1.651 -9.586 1.00 10.13 321 CYS B CA 1
ATOM 5348 C C . CYS B 1 321 ? 121.627 1.408 -8.111 1.00 9.20 321 CYS B C 1
ATOM 5349 O O . CYS B 1 321 ? 120.856 2.173 -7.476 1.00 7.34 321 CYS B O 1
ATOM 5352 N N . PHE B 1 322 ? 122.204 0.351 -7.574 1.00 7.17 322 PHE B N 1
ATOM 5353 C CA . PHE B 1 322 ? 121.851 -0.070 -6.225 1.00 8.62 322 PHE B CA 1
ATOM 5354 C C . PHE B 1 322 ? 122.345 0.958 -5.182 1.00 7.60 322 PHE B C 1
ATOM 5355 O O . PHE B 1 322 ? 121.616 1.356 -4.257 1.00 7.86 322 PHE B O 1
ATOM 5363 N N . ALA B 1 323 ? 123.615 1.324 -5.276 1.00 7.56 323 ALA B N 1
ATOM 5364 C CA . ALA B 1 323 ? 124.187 2.205 -4.256 1.00 8.05 323 ALA B CA 1
ATOM 5365 C C . ALA B 1 323 ? 123.526 3.605 -4.282 1.00 7.18 323 ALA B C 1
ATOM 5366 O O . ALA B 1 323 ? 123.342 4.182 -3.210 1.00 7.21 323 ALA B O 1
ATOM 5368 N N . SER B 1 324 ? 123.216 4.127 -5.464 1.00 7.40 324 SER B N 1
ATOM 5369 C CA . SER B 1 324 ? 122.543 5.420 -5.562 1.00 7.87 324 SER B CA 1
ATOM 5370 C C . SER B 1 324 ? 121.137 5.340 -5.029 1.00 7.67 324 SER B C 1
ATOM 5371 O O . SER B 1 324 ? 120.725 6.235 -4.291 1.00 8.00 324 SER B O 1
ATOM 5374 N N . ASP B 1 325 ? 120.421 4.241 -5.259 1.00 8.88 325 ASP B N 1
ATOM 5375 C CA . ASP B 1 325 ? 119.067 4.102 -4.678 1.00 9.80 325 ASP B CA 1
ATOM 5376 C C . ASP B 1 325 ? 119.121 3.994 -3.169 1.00 9.44 325 ASP B C 1
ATOM 5377 O O . ASP B 1 325 ? 118.362 4.614 -2.489 1.00 8.83 325 ASP B O 1
ATOM 5382 N N . VAL B 1 326 ? 120.117 3.254 -2.666 1.00 8.51 326 VAL B N 1
ATOM 5383 C CA . VAL B 1 326 ? 120.393 3.171 -1.250 1.00 9.80 326 VAL B CA 1
ATOM 5384 C C . VAL B 1 326 ? 120.735 4.538 -0.702 1.00 8.05 326 VAL B C 1
ATOM 5385 O O . VAL B 1 326 ? 120.184 4.919 0.353 1.00 9.54 326 VAL B O 1
ATOM 5389 N N . ALA B 1 327 ? 121.609 5.308 -1.352 1.00 7.11 327 ALA B N 1
ATOM 5390 C CA . ALA B 1 327 ? 121.935 6.598 -0.815 1.00 7.72 327 ALA B CA 1
ATOM 5391 C C . ALA B 1 327 ? 120.700 7.488 -0.688 1.00 7.94 327 ALA B C 1
ATOM 5392 O O . ALA B 1 327 ? 120.479 8.236 0.287 1.00 8.98 327 ALA B O 1
ATOM 5394 N N . MET B 1 328 ? 119.873 7.434 -1.715 1.00 7.99 328 MET B N 1
ATOM 5395 C CA . MET B 1 328 ? 118.660 8.255 -1.681 1.00 7.90 328 MET B CA 1
ATOM 5396 C C . MET B 1 328 ? 117.686 7.888 -0.526 1.00 8.22 328 MET B C 1
ATOM 5397 O O . MET B 1 328 ? 117.230 8.729 0.236 1.00 7.93 328 MET B O 1
ATOM 5402 N N . GLU B 1 329 ? 117.490 6.602 -0.326 1.00 9.32 329 GLU B N 1
ATOM 5403 C CA . GLU B 1 329 ? 116.612 6.085 0.742 1.00 10.51 329 GLU B CA 1
ATOM 5404 C C . GLU B 1 329 ? 117.202 6.326 2.118 1.00 9.14 329 GLU B C 1
ATOM 5405 O O . GLU B 1 329 ? 116.519 6.841 3.020 1.00 10.28 329 GLU B O 1
ATOM 5411 N N . VAL B 1 330 ? 118.484 6.069 2.273 1.00 8.24 330 VAL B N 1
ATOM 5412 C CA . VAL B 1 330 ? 119.173 6.301 3.548 1.00 8.57 330 VAL B CA 1
ATOM 5413 C C . VAL B 1 330 ? 119.185 7.759 3.967 1.00 7.88 330 VAL B C 1
ATOM 5414 O O . VAL B 1 330 ? 118.900 8.076 5.134 1.00 9.14 330 VAL B O 1
ATOM 5418 N N . THR B 1 331 ? 119.527 8.651 3.025 1.00 7.67 331 THR B N 1
ATOM 5419 C CA . THR B 1 331 ? 119.671 10.086 3.363 1.00 8.08 331 THR B CA 1
ATOM 5420 C C . THR B 1 331 ? 118.324 10.644 3.662 1.00 8.10 331 THR B C 1
ATOM 5421 O O . THR B 1 331 ? 118.171 11.453 4.555 1.00 8.62 331 THR B O 1
ATOM 5425 N N . THR B 1 332 ? 117.296 10.204 2.993 1.00 7.82 332 THR B N 1
ATOM 5426 C CA . THR B 1 332 ? 115.957 10.679 3.260 1.00 8.75 332 THR B CA 1
ATOM 5427 C C . THR B 1 332 ? 115.478 10.246 4.713 1.00 9.01 332 THR B C 1
ATOM 5428 O O . THR B 1 332 ? 114.926 11.072 5.461 1.00 9.23 332 THR B O 1
ATOM 5432 N N . ASP B 1 333 ? 115.842 9.031 5.135 1.00 10.12 333 ASP B N 1
ATOM 5433 C CA . ASP B 1 333 ? 115.539 8.576 6.477 1.00 11.31 333 ASP B CA 1
ATOM 5434 C C . ASP B 1 333 ? 116.481 9.248 7.490 1.00 10.11 333 ASP B C 1
ATOM 5435 O O . ASP B 1 333 ? 116.083 9.469 8.598 1.00 10.61 333 ASP B O 1
ATOM 5440 N N . ALA B 1 334 ? 117.751 9.544 7.134 1.00 11.45 334 ALA B N 1
ATOM 5441 C CA . ALA B 1 334 ? 118.631 10.216 8.088 1.00 9.46 334 ALA B CA 1
ATOM 5442 C C . ALA B 1 334 ? 118.118 11.585 8.430 1.00 10.19 334 ALA B C 1
ATOM 5443 O O . ALA B 1 334 ? 118.113 11.974 9.606 1.00 9.90 334 ALA B O 1
ATOM 5445 N N . VAL B 1 335 ? 117.598 12.347 7.446 1.00 8.82 335 VAL B N 1
ATOM 5446 C CA . VAL B 1 335 ? 116.931 13.604 7.732 1.00 9.03 335 VAL B CA 1
ATOM 5447 C C . VAL B 1 335 ? 115.812 13.379 8.704 1.00 9.04 335 VAL B C 1
ATOM 5448 O O . VAL B 1 335 ? 115.680 14.109 9.671 1.00 9.47 335 VAL B O 1
ATOM 5452 N N . GLN B 1 336 ? 115.021 12.345 8.492 1.00 8.93 336 GLN B N 1
ATOM 5453 C CA . GLN B 1 336 ? 113.916 12.029 9.343 1.00 9.36 336 GLN B CA 1
ATOM 5454 C C . GLN B 1 336 ? 114.321 11.819 10.809 1.00 8.78 336 GLN B C 1
ATOM 5455 O O . GLN B 1 336 ? 113.661 12.310 11.732 1.00 9.25 336 GLN B O 1
ATOM 5461 N N . ILE B 1 337 ? 115.422 11.105 11.018 1.00 8.23 337 ILE B N 1
ATOM 5462 C CA . ILE B 1 337 ? 115.900 10.788 12.377 1.00 9.18 337 ILE B CA 1
ATOM 5463 C C . ILE B 1 337 ? 116.298 12.061 13.163 1.00 9.83 337 ILE B C 1
ATOM 5464 O O . ILE B 1 337 ? 116.168 12.128 14.376 1.00 9.30 337 ILE B O 1
ATOM 5469 N N . PHE B 1 338 ? 116.804 13.075 12.453 1.00 9.05 338 PHE B N 1
ATOM 5470 C CA . PHE B 1 338 ? 117.141 14.386 13.096 1.00 9.74 338 PHE B CA 1
ATOM 5471 C C . PHE B 1 338 ? 115.910 15.277 13.359 1.00 11.67 338 PHE B C 1
ATOM 5472 O O . PHE B 1 338 ? 115.965 16.252 14.114 1.00 11.50 338 PHE B O 1
ATOM 5480 N N . GLY B 1 339 ? 114.778 14.888 12.822 1.00 11.14 339 GLY B N 1
ATOM 5481 C CA . GLY B 1 339 ? 113.522 15.609 13.030 1.00 11.16 339 GLY B CA 1
ATOM 5482 C C . GLY B 1 339 ? 113.614 16.985 12.409 1.00 10.72 339 GLY B C 1
ATOM 5483 O O . GLY B 1 339 ? 114.263 17.179 11.379 1.00 10.55 339 GLY B O 1
ATOM 5484 N N . GLY B 1 340 ? 113.058 17.990 13.101 1.00 10.34 340 GLY B N 1
ATOM 5485 C CA . GLY B 1 340 ? 113.095 19.338 12.543 1.00 10.43 340 GLY B CA 1
ATOM 5486 C C . GLY B 1 340 ? 114.523 19.831 12.273 1.00 8.95 340 GLY B C 1
ATOM 5487 O O . GLY B 1 340 ? 114.824 20.488 11.280 1.00 9.36 340 GLY B O 1
ATOM 5488 N N . TYR B 1 341 ? 115.423 19.561 13.192 1.00 9.66 341 TYR B N 1
ATOM 5489 C CA . TYR B 1 341 ? 116.845 19.881 13.068 1.00 10.40 341 TYR B CA 1
ATOM 5490 C C . TYR B 1 341 ? 117.403 19.425 11.739 1.00 10.58 341 TYR B C 1
ATOM 5491 O O . TYR B 1 341 ? 118.267 20.079 11.106 1.00 11.69 341 TYR B O 1
ATOM 5500 N N . GLY B 1 342 ? 116.968 18.255 11.321 1.00 9.96 342 GLY B N 1
ATOM 5501 C CA . GLY B 1 342 ? 117.379 17.697 10.056 1.00 10.20 342 GLY B CA 1
ATOM 5502 C C . GLY B 1 342 ? 117.063 18.488 8.828 1.00 9.70 342 GLY B C 1
ATOM 5503 O O . GLY B 1 342 ? 117.678 18.317 7.786 1.00 10.71 342 GLY B O 1
ATOM 5504 N N . TYR B 1 343 ? 116.057 19.333 8.902 1.00 10.22 343 TYR B N 1
ATOM 5505 C CA . TYR B 1 343 ? 115.647 20.119 7.748 1.00 10.28 343 TYR B CA 1
ATOM 5506 C C . TYR B 1 343 ? 116.437 21.438 7.759 1.00 12.07 343 TYR B C 1
ATOM 5507 O O . TYR B 1 343 ? 116.227 22.310 6.882 1.00 12.76 343 TYR B O 1
ATOM 5516 N N . THR B 1 344 ? 117.380 21.601 8.701 1.00 12.36 344 THR B N 1
ATOM 5517 C CA . THR B 1 344 ? 118.154 22.835 8.778 1.00 12.72 344 THR B CA 1
ATOM 5518 C C . THR B 1 344 ? 119.604 22.626 8.364 1.00 13.69 344 THR B C 1
ATOM 5519 O O . THR B 1 344 ? 120.201 21.566 8.515 1.00 11.33 344 THR B O 1
ATOM 5523 N N . VAL B 1 345 ? 120.230 23.680 7.850 1.00 14.01 345 VAL B N 1
ATOM 5524 C CA . VAL B 1 345 ? 121.548 23.542 7.275 1.00 16.31 345 VAL B CA 1
ATOM 5525 C C . VAL B 1 345 ? 122.566 23.494 8.385 1.00 17.79 345 VAL B C 1
ATOM 5526 O O . VAL B 1 345 ? 123.682 23.089 8.146 1.00 16.02 345 VAL B O 1
ATOM 5530 N N . ASP B 1 346 ? 122.178 23.807 9.615 1.00 17.27 346 ASP B N 1
ATOM 5531 C CA . ASP B 1 346 ? 123.140 23.653 10.748 1.00 21.48 346 ASP B CA 1
ATOM 5532 C C . ASP B 1 346 ? 123.453 22.210 11.149 1.00 22.89 346 ASP B C 1
ATOM 5533 O O . ASP B 1 346 ? 124.384 21.935 11.900 1.00 21.92 346 ASP B O 1
ATOM 5538 N N . TYR B 1 347 ? 122.665 21.266 10.645 1.00 19.45 347 TYR B N 1
ATOM 5539 C CA . TYR B 1 347 ? 122.929 19.846 10.818 1.00 17.13 347 TYR B CA 1
ATOM 5540 C C . TYR B 1 347 ? 123.309 19.234 9.464 1.00 16.07 347 TYR B C 1
ATOM 5541 O O . TYR B 1 347 ? 122.988 19.779 8.436 1.00 15.13 347 TYR B O 1
ATOM 5550 N N . PRO B 1 348 ? 123.975 18.082 9.451 1.00 18.00 348 PRO B N 1
ATOM 5551 C CA . PRO B 1 348 ? 124.586 17.549 8.241 1.00 18.12 348 PRO B CA 1
ATOM 5552 C C . PRO B 1 348 ? 123.679 16.751 7.292 1.00 15.68 348 PRO B C 1
ATOM 5553 O O . PRO B 1 348 ? 123.985 16.517 6.109 1.00 16.94 348 PRO B O 1
ATOM 5557 N N . ALA B 1 349 ? 122.502 16.391 7.788 1.00 12.25 349 ALA B N 1
ATOM 5558 C CA . ALA B 1 349 ? 121.656 15.527 7.068 1.00 12.27 349 ALA B CA 1
ATOM 5559 C C . ALA B 1 349 ? 121.138 16.038 5.752 1.00 10.90 349 ALA B C 1
ATOM 5560 O O . ALA B 1 349 ? 121.120 15.318 4.757 1.00 10.46 349 ALA B O 1
ATOM 5562 N N . GLU B 1 350 ? 120.781 17.325 5.702 1.00 11.40 350 GLU B N 1
ATOM 5563 C CA . GLU B 1 350 ? 120.104 17.857 4.512 1.00 12.37 350 GLU B CA 1
ATOM 5564 C C . GLU B 1 350 ? 121.084 17.907 3.364 1.00 10.47 350 GLU B C 1
ATOM 5565 O O . GLU B 1 350 ? 120.716 17.658 2.209 1.00 9.81 350 GLU B O 1
ATOM 5571 N N . ARG B 1 351 ? 122.337 18.144 3.636 1.00 10.35 351 ARG B N 1
ATOM 5572 C CA . ARG B 1 351 ? 123.343 18.124 2.590 1.00 10.34 351 ARG B CA 1
ATOM 5573 C C . ARG B 1 351 ? 123.584 16.759 1.958 1.00 10.61 351 ARG B C 1
ATOM 5574 O O . ARG B 1 351 ? 123.629 16.629 0.748 1.00 9.15 351 ARG B O 1
ATOM 5582 N N . TYR B 1 352 ? 123.649 15.718 2.798 1.00 10.47 352 TYR B N 1
ATOM 5583 C CA . TYR B 1 352 ? 123.704 14.357 2.282 1.00 11.00 352 TYR B CA 1
ATOM 5584 C C . TYR B 1 352 ? 122.506 14.053 1.423 1.00 8.47 352 TYR B C 1
ATOM 5585 O O . TYR B 1 352 ? 122.673 13.439 0.390 1.00 8.50 352 TYR B O 1
ATOM 5594 N N . MET B 1 353 ? 121.312 14.409 1.841 1.00 8.67 353 MET B N 1
ATOM 5595 C CA . MET B 1 353 ? 120.126 14.067 1.067 1.00 8.54 353 MET B CA 1
ATOM 5596 C C . MET B 1 353 ? 120.104 14.807 -0.267 1.00 8.79 353 MET B C 1
ATOM 5597 O O . MET B 1 353 ? 119.871 14.230 -1.311 1.00 8.57 353 MET B O 1
ATOM 5602 N N . ARG B 1 354 ? 120.422 16.124 -0.265 1.00 9.95 354 ARG B N 1
ATOM 5603 C CA . ARG B 1 354 ? 120.499 16.833 -1.508 1.00 10.41 354 ARG B CA 1
ATOM 5604 C C . ARG B 1 354 ? 121.533 16.262 -2.438 1.00 10.31 354 ARG B C 1
ATOM 5605 O O . ARG B 1 354 ? 121.304 16.167 -3.662 1.00 11.56 354 ARG B O 1
ATOM 5613 N N . ASN B 1 355 ? 122.673 15.898 -1.915 1.00 9.63 355 ASN B N 1
ATOM 5614 C CA . ASN B 1 355 ? 123.707 15.324 -2.697 1.00 10.85 355 ASN B CA 1
ATOM 5615 C C . ASN B 1 355 ? 123.450 13.909 -3.228 1.00 10.44 355 ASN B C 1
ATOM 5616 O O . ASN B 1 355 ? 124.000 13.523 -4.234 1.00 11.43 355 ASN B O 1
ATOM 5621 N N . ALA B 1 356 ? 122.665 13.113 -2.489 1.00 9.71 356 ALA B N 1
ATOM 5622 C CA . ALA B 1 356 ? 122.350 11.743 -2.939 1.00 9.06 356 ALA B CA 1
ATOM 5623 C C . ALA B 1 356 ? 121.636 11.731 -4.264 1.00 9.00 356 ALA B C 1
ATOM 5624 O O . ALA B 1 356 ? 121.845 10.825 -5.068 1.00 8.31 356 ALA B O 1
ATOM 5626 N N . LYS B 1 357 ? 120.739 12.689 -4.496 1.00 9.63 357 LYS B N 1
ATOM 5627 C CA . LYS B 1 357 ? 119.863 12.605 -5.638 1.00 10.92 357 LYS B CA 1
ATOM 5628 C C . LYS B 1 357 ? 120.574 12.561 -6.964 1.00 11.54 357 LYS B C 1
ATOM 5629 O O . LYS B 1 357 ? 120.185 11.833 -7.843 1.00 11.25 357 LYS B O 1
ATOM 5635 N N . ILE B 1 358 ? 121.657 13.327 -7.089 1.00 11.04 358 ILE B N 1
ATOM 5636 C CA . ILE B 1 358 ? 122.384 13.385 -8.358 1.00 11.48 358 ILE B CA 1
ATOM 5637 C C . ILE B 1 358 ? 123.076 12.079 -8.667 1.00 10.67 358 ILE B C 1
ATOM 5638 O O . ILE B 1 358 ? 123.241 11.720 -9.820 1.00 10.80 358 ILE B O 1
ATOM 5643 N N . THR B 1 359 ? 123.374 11.259 -7.636 1.00 10.22 359 THR B N 1
ATOM 5644 C CA . THR B 1 359 ? 123.979 9.933 -7.911 1.00 9.59 359 THR B CA 1
ATOM 5645 C C . THR B 1 359 ? 123.043 8.997 -8.708 1.00 9.16 359 THR B C 1
ATOM 5646 O O . THR B 1 359 ? 123.554 8.094 -9.361 1.00 9.55 359 THR B O 1
ATOM 5650 N N . GLN B 1 360 ? 121.747 9.259 -8.700 1.00 8.44 360 GLN B N 1
ATOM 5651 C CA . GLN B 1 360 ? 120.749 8.482 -9.440 1.00 9.95 360 GLN B CA 1
ATOM 5652 C C . GLN B 1 360 ? 120.651 8.882 -10.900 1.00 11.88 360 GLN B C 1
ATOM 5653 O O . GLN B 1 360 ? 120.019 8.212 -11.675 1.00 11.70 360 GLN B O 1
ATOM 5659 N N . ILE B 1 361 ? 121.311 9.970 -11.251 1.00 12.73 361 ILE B N 1
ATOM 5660 C CA . ILE B 1 361 ? 121.159 10.633 -12.577 1.00 12.84 361 ILE B CA 1
ATOM 5661 C C . ILE B 1 361 ? 122.496 10.664 -13.324 1.00 13.72 361 ILE B C 1
ATOM 5662 O O . ILE B 1 361 ? 122.494 10.349 -14.518 1.00 15.61 361 ILE B O 1
ATOM 5667 N N . TYR B 1 362 ? 123.569 11.141 -12.710 1.00 14.80 362 TYR B N 1
ATOM 5668 C CA . TYR B 1 362 ? 124.823 11.297 -13.477 1.00 16.90 362 TYR B CA 1
ATOM 5669 C C . TYR B 1 362 ? 125.642 10.039 -13.681 1.00 22.15 362 TYR B C 1
ATOM 5670 O O . TYR B 1 362 ? 125.406 9.071 -13.035 1.00 20.18 362 TYR B O 1
ATOM 5679 N N . GLU B 1 363 ? 126.564 10.109 -14.670 1.00 23.15 363 GLU B N 1
ATOM 5680 C CA . GLU B 1 363 ? 127.176 8.929 -15.255 1.00 26.57 363 GLU B CA 1
ATOM 5681 C C . GLU B 1 363 ? 126.184 7.895 -15.796 1.00 26.15 363 GLU B C 1
ATOM 5682 O O . GLU B 1 363 ? 126.547 6.742 -15.906 1.00 24.14 363 GLU B O 1
ATOM 5688 N N . GLY B 1 364 ? 125.006 8.362 -16.247 1.00 20.24 364 GLY B N 1
ATOM 5689 C CA . GLY B 1 364 ? 124.010 7.471 -16.794 1.00 19.16 364 GLY B CA 1
ATOM 5690 C C . GLY B 1 364 ? 122.964 7.388 -15.723 1.00 15.97 364 GLY B C 1
ATOM 5691 O O . GLY B 1 364 ? 123.265 7.124 -14.566 1.00 16.64 364 GLY B O 1
ATOM 5692 N N . THR B 1 365 ? 121.722 7.623 -16.077 1.00 13.56 365 THR B N 1
ATOM 5693 C CA . THR B 1 365 ? 120.700 7.554 -15.063 1.00 11.50 365 THR B CA 1
ATOM 5694 C C . THR B 1 365 ? 120.452 6.085 -14.625 1.00 12.64 365 THR B C 1
ATOM 5695 O O . THR B 1 365 ? 120.819 5.138 -15.315 1.00 11.92 365 THR B O 1
ATOM 5699 N N . ASN B 1 366 ? 119.720 5.894 -13.516 1.00 11.99 366 ASN B N 1
ATOM 5700 C CA . ASN B 1 366 ? 119.431 4.577 -13.087 1.00 12.45 366 ASN B CA 1
ATOM 5701 C C . ASN B 1 366 ? 118.483 3.825 -14.047 1.00 13.06 366 ASN B C 1
ATOM 5702 O O . ASN B 1 366 ? 118.434 2.607 -14.054 1.00 13.75 366 ASN B O 1
ATOM 5707 N N . GLN B 1 367 ? 117.820 4.546 -14.945 1.00 13.27 367 GLN B N 1
ATOM 5708 C CA . GLN B 1 367 ? 117.076 3.860 -16.004 1.00 12.96 367 GLN B CA 1
ATOM 5709 C C . GLN B 1 367 ? 118.124 3.244 -16.942 1.00 12.80 367 GLN B C 1
ATOM 5710 O O . GLN B 1 367 ? 117.937 2.072 -17.363 1.00 14.02 367 GLN B O 1
ATOM 5716 N N . VAL B 1 368 ? 119.170 4.015 -17.330 1.00 12.33 368 VAL B N 1
ATOM 5717 C CA . VAL B 1 368 ? 120.235 3.440 -18.179 1.00 12.91 368 VAL B CA 1
ATOM 5718 C C . VAL B 1 368 ? 120.822 2.247 -17.490 1.00 12.08 368 VAL B C 1
ATOM 5719 O O . VAL B 1 368 ? 121.110 1.222 -18.137 1.00 13.23 368 VAL B O 1
ATOM 5723 N N . MET B 1 369 ? 121.076 2.344 -16.183 1.00 11.55 369 MET B N 1
ATOM 5724 C CA . MET B 1 369 ? 121.684 1.217 -15.451 1.00 11.95 369 MET B CA 1
ATOM 5725 C C . MET B 1 369 ? 120.817 -0.043 -15.625 1.00 10.98 369 MET B C 1
ATOM 5726 O O . MET B 1 369 ? 121.343 -1.157 -15.774 1.00 11.25 369 MET B O 1
ATOM 5731 N N . ARG B 1 370 ? 119.514 0.155 -15.571 1.00 11.28 370 ARG B N 1
ATOM 5732 C CA . ARG B 1 370 ? 118.573 -1.024 -15.726 1.00 11.58 370 ARG B CA 1
ATOM 5733 C C . ARG B 1 370 ? 118.472 -1.549 -17.158 1.00 10.69 370 ARG B C 1
ATOM 5734 O O . ARG B 1 370 ? 118.281 -2.720 -17.337 1.00 11.17 370 ARG B O 1
ATOM 5742 N N . ILE B 1 371 ? 118.754 -0.710 -18.144 1.00 10.57 371 ILE B N 1
ATOM 5743 C CA . ILE B 1 371 ? 118.871 -1.123 -19.551 1.00 11.21 371 ILE B CA 1
ATOM 5744 C C . ILE B 1 371 ? 120.119 -1.973 -19.610 1.00 11.35 371 ILE B C 1
ATOM 5745 O O . ILE B 1 371 ? 120.124 -3.075 -20.171 1.00 11.81 371 ILE B O 1
ATOM 5750 N N . VAL B 1 372 ? 121.198 -1.493 -19.069 1.00 12.78 372 VAL B N 1
ATOM 5751 C CA . VAL B 1 372 ? 122.490 -2.238 -19.223 1.00 12.68 372 VAL B CA 1
ATOM 5752 C C . VAL B 1 372 ? 122.342 -3.595 -18.532 1.00 13.50 372 VAL B C 1
ATOM 5753 O O . VAL B 1 372 ? 122.738 -4.653 -19.064 1.00 14.39 372 VAL B O 1
ATOM 5757 N N . THR B 1 373 ? 121.778 -3.601 -17.315 1.00 13.22 373 THR B N 1
ATOM 5758 C CA . THR B 1 373 ? 121.630 -4.833 -16.538 1.00 12.93 373 THR B CA 1
ATOM 5759 C C . THR B 1 373 ? 120.696 -5.829 -17.189 1.00 12.97 373 THR B C 1
ATOM 5760 O O . THR B 1 373 ? 121.011 -7.029 -17.334 1.00 13.82 373 THR B O 1
ATOM 5764 N N . SER B 1 374 ? 119.548 -5.342 -17.660 1.00 12.32 374 SER B N 1
ATOM 5765 C CA . SER B 1 374 ? 118.583 -6.188 -18.301 1.00 11.50 374 SER B CA 1
ATOM 5766 C C . SER B 1 374 ? 119.100 -6.733 -19.625 1.00 12.54 374 SER B C 1
ATOM 5767 O O . SER B 1 374 ? 118.840 -7.898 -19.986 1.00 13.49 374 SER B O 1
ATOM 5770 N N . ARG B 1 375 ? 119.862 -5.941 -20.337 1.00 14.18 375 ARG B N 1
ATOM 5771 C CA . ARG B 1 375 ? 120.390 -6.439 -21.587 1.00 15.48 375 ARG B CA 1
ATOM 5772 C C . ARG B 1 375 ? 121.333 -7.579 -21.322 1.00 15.03 375 ARG B C 1
ATOM 5773 O O . ARG B 1 375 ? 121.309 -8.583 -22.030 1.00 17.84 375 ARG B O 1
ATOM 5781 N N . ALA B 1 376 ? 122.121 -7.489 -20.275 1.00 16.66 376 ALA B N 1
ATOM 5782 C CA . ALA B 1 376 ? 123.092 -8.583 -19.923 1.00 17.81 376 ALA B CA 1
ATOM 5783 C C . ALA B 1 376 ? 122.339 -9.813 -19.389 1.00 19.37 376 ALA B C 1
ATOM 5784 O O . ALA B 1 376 ? 122.641 -10.964 -19.728 1.00 18.39 376 ALA B O 1
ATOM 5786 N N . LEU B 1 377 ? 121.285 -9.591 -18.617 1.00 16.84 377 LEU B N 1
ATOM 5787 C CA . LEU B 1 377 ? 120.464 -10.655 -18.086 1.00 19.05 377 LEU B CA 1
ATOM 5788 C C . LEU B 1 377 ? 119.780 -11.461 -19.196 1.00 18.16 377 LEU B C 1
ATOM 5789 O O . LEU B 1 377 ? 119.728 -12.683 -19.170 1.00 17.67 377 LEU B O 1
ATOM 5794 N N . LEU B 1 378 ? 119.188 -10.750 -20.146 1.00 17.73 378 LEU B N 1
ATOM 5795 C CA . LEU B 1 378 ? 118.381 -11.271 -21.177 1.00 18.66 378 LEU B CA 1
ATOM 5796 C C . LEU B 1 378 ? 119.085 -11.696 -22.466 1.00 24.29 378 LEU B C 1
ATOM 5797 O O . LEU B 1 378 ? 118.410 -12.197 -23.355 1.00 24.92 378 LEU B O 1
ATOM 5802 N N . ARG B 1 379 ? 120.425 -11.572 -22.472 1.00 26.60 379 ARG B N 1
ATOM 5803 C CA . ARG B 1 379 ? 121.290 -11.782 -23.654 1.00 36.23 379 ARG B CA 1
ATOM 5804 C C . ARG B 1 379 ? 121.237 -13.235 -24.082 1.00 41.73 379 ARG B C 1
ATOM 5805 O O . ARG B 1 379 ? 121.435 -14.117 -23.206 1.00 35.47 379 ARG B O 1
ATOM 5813 N N . ASP B 1 380 ? 120.867 -13.391 -25.383 1.00 46.47 380 ASP B N 1
ATOM 5814 C CA . ASP B 1 380 ? 121.145 -14.498 -26.354 1.00 49.39 380 ASP B CA 1
ATOM 5815 C C . ASP B 1 380 ? 119.884 -14.832 -27.202 1.00 45.75 380 ASP B C 1
ATOM 5816 O O . ASP B 1 380 ? 118.890 -15.315 -26.621 1.00 42.12 380 ASP B O 1
#

Nearest PDB structures (foldseek):
  4l1f-assembly1_A  TM=1.003E+00  e=9.126E-62  Acidaminococcus fermentans DSM 20731
  1jqi-assembly1_B  TM=9.843E-01  e=1.773E-39  Rattus norvegicus
  2vig-assembly1_A  TM=9.883E-01  e=5.742E-39  Homo sapiens
  7y0a-assembly1_A  TM=9.795E-01  e=1.949E-38  Homo sapiens
  4n5f-assembly1_A-2  TM=9.869E-01  e=5.744E-38  Burkholderia cenocepacia J2315

Foldseek 3Di:
DDPDDDPLLVVLLVLLLVLLVPQPQVCVLVCFVVLAQDVVSLLVVLQSQLLQDDPDVVLQHDNHALSSSLSSLLSNLLRQNLSSLQSLQLRLAFLVLCVVFNDPVSSNVPNNCSRNRNFGEKEFQADPPAAQVSLPAAWAWEDDPQWTFTFDKGFFIWCPPPGFKYWHKHFDDVVVRLLRIWIFIDGDPFPQKDWDDWDDALASSNITTTMIGGDRGTGGPSRTTHDGSCHNVSNLVSLLRSLLSLLSSLLSLLVSLLVQLVVQQCVDDDPRHRVCPDVVLVVLSVVLVVLSVVLVVLSSVLSVCVRVVHDRSLSSLVSLLSSLVSQLSSLVVSLVSCPPNSVDSVGCSSNSNSVSVCSCPPSHHNVVSVVSNVCVVVPD/DDPDDDPLLVVLLVLLLVLCVVQPQVCVLVCFVVLAQDVVSLLVVLQSQLLQDCPDVVLQHDNHALSSSLSSLLNNLLRHNLSSLQSLQLHLAFLVLCVVFNDPVSSNVPNSCSSNRNFGEKEFQADPVDALVSLPAPWAWEDDPQWTFIFGKGFFIWCPPVGFKYWHKHFDDVVVGSQRIWIFIDGDPFPQKDWDDFDDALASSNITTTMIGGDRTTGGPSRTGHDGSCHNVSVLVSLLSSLLSLLSSLLSLLVSLLVLLVVQQQVDDDPHHRVCPDVVLVVLSVVLVVLSVVLVVLSSVLRVCVRVVHDRSLSSLVSLLSSLVSQLSRLVVSLVSCPPVSVDSVGDSVNSNSVSNCSCPPSHHNVRSVVSNVCVVVDD

Organism: Acidaminococcus fermentans (strain ATCC 25085 / DSM 20731 / CCUG 9996 / CIP 106432 / VR4) (NCBI:txid591001)

B-factor: mean 18.79, std 9.47, range [6.58, 72.33]

InterPro domains:
  IPR006089 Acyl-CoA dehydrogenase, conserved site [PS00072] (124-136)
  IPR006089 Acyl-CoA dehydrogenase, conserved site [PS00073] (336-355)
  IPR006091 Acyl-CoA dehydrogenase/oxidase, middle domain [PF02770] (122-217)
  IPR009075 Acyl-CoA dehydrogenase/oxidase, C-terminal [PF00441] (229-377)
  IPR009100 Acyl-CoA dehydrogenase/oxidase, N-terminal and middle domain superfamily [SSF56645] (1-242)
  IPR013786 Acyl-CoA dehydrogenase/oxidase, N-terminal [PF02771] (6-117)
  IPR036250 Acyl-CoA dehydrogenase-like, C-terminal [SSF47203] (227-380)
  IPR037069 Acyl-CoA dehydrogenase/oxidase, N-terminal domain superfamily [G3DSA:1.10.540.10] (1-120)
  IPR046373 Acyl-CoA oxidase/dehydrogenase, middle domain superfamily [G3DSA:2.40.110.10] (121-234)

Radius of gyration: 28.45 Å; Cα contacts (8 Å, |Δi|>4): 1685; chains: 2; bounding box: 78×60×81 Å

Sequence (760 aa):
MDFNLTEDQQMIKDMAAEFAEKFLAPTVEERDKAHIWDRKLIDKMGEAGFCGICFPEEYGGMGLDVLSYILAVEELSKVDDGTGITLSANVSLCATPIYMMFGTEEQKQKYLAPIAEGTHVGAFGLTEPSAGTDASAQQTTAVLKGDKYILNGSKIFITNGKEADTYVVFAMTDKSQGVHGISAFILEKGMPGFRFGKIEDKMGGHTSITAELIFEDCEVPKENLLGKEGEGFKIAMETLDGGRIGVAAQALGIAEGALAAAVKYSKEREQFGRSISKFQALQFMMADMATKIEAARYLVYHAAMLKNEGKPYSEAAAMAKCFASDVAMEVTTDAVQIFGGYGYTVDYPAERYMRNAKITQIYEGTNQVMRIVTSRALLRDMDFNLTEDQQMIKDMAAEFAEKFLAPTVEERDKAHIWDRKLIDKMGEAGFCGICFPEEYGGMGLDVLSYILAVEELSKVDDGTGITLSANVSLCATPIYMMFGTEEQKQKYLAPIAEGTHVGAFGLTEPSAGTDASAQQTTAVLKGDKYILNGSKIFITNGKEADTYVVFAMTDKSQGVHGISAFILEKGMPGFRFGKIEDKMGGHTSITAELIFEDCEVPKENLLGKEGEGFKIAMETLDGGRIGVAAQALGIAEGALAAAVKYSKEREQFGRSISKFQALQFMMADMATKIEAARYLVYHAAMLKNEGKPYSEAAAMAKCFASDVAMEVTTDAVQIFGGYGYTVDYPAERYMRNAKITQIYEGTNQVMRIVTSRALLRD